Protein AF-0000000086683595 (afdb_homodimer)

pLDDT: mean 88.04, std 12.3, range [34.56, 98.5]

Secondary structure (DSSP, 8-state):
-----PPP----HHHHHHHHHHHHHHHHHHHHHHHHHHHS-EEEEEPP-SPPPPPPPBPPEEEEEESS--EEETTTEEEEEETTEEEEEE-TT-SS--S-SEEEEEES--EEEEEEEE-SSTT-EEEEEEETTSEEEEE-TTT--EEEEEEPPPPTT-----TTTTHHHHHS-SSEEEEE-TTT--EEEEEEETTEEEEE-TTT--EEEEEE--S-TTTT--EEE-SSEEEEEETTSSS-EEEEEETTT--EEEEE--TT---S-HHHH--EEEEES-SBTTBS--EEEEESSS-BPPHHHHHTT---B--EEEEE-TTS-EEE-TT--SSEEEEETTEEEEE--TTT--EEEEETTT--EEEEESS-SEEEEE-SS-EEEE-TT-EEEEE-TTT--EEEEEE--SSTT---EEEEEEEETTEEEEEEE-S--TTS-HHHHB-SS--EEEEE-/-----PPP----HHHHHHHHHHHHHHHHHHHHHHHHHHHS-EEEEE---SPPPPPP-BPPEEEEEESS--EEETTTEEEEEETTEEEEEE-TT-SS--S-SEEEEEES--EEEEEEEE-SSS--EEEEEEETTSEEEEE-TTT--EEEEEEPPPPTT-----TTTTHHHHHS-SSEEEEE-TTT--EEEEEEETTEEEEE-TTT--EEEEEE--S-TTTT--EEE-SSEEEEEETTSSS-EEEEEETTT--EEEEE--TT---S-HHHH--EEEEES-SBTTBS--EEEEESSS-BPPHHHHHTT---B--EEEEE-TTS-EEE-TT--SSEEEEETTEEEEE--TTT--EEEEETTT--EEEEESS-SEEEEE-SS-EEEE-TT-EEEEE-TTT--EEEEEE--SSTT---EEEEEEEETTEEEEEEE-S--TTS-HHHHB-SS--EEEEE-

Sequence (906 aa):
MSPVLTRPATWPRWARFSVIALAVVCVLGATAVVGYRVLRPAESAVEARGPYPDRPAAEPVRYGELTSAPLIVDGRLRVFADARRVWADTSLTSRTEATPFWSIRRWPAEVAGVVAVEGSYEGVALVIVKFSDGVVLAVIPKTGRIAWQDQARASEGETFDGRRTGGATVWRPVGIFTARSNTDGGAVLVVAGGDEVIAYNPWTGKRRWEFTFPEHPGCHDTDWTSETTYIVKDSCAAPATLQIFDVASGTLMNTWIPPGASAGPADAANWYVEPMSCARGHSECGLLKATGGKSVITPKQDYAGVKGTSGGVWRVNSDGAVTPEKWVSGNRTYLQAGLLIENAGDTSGVIWAYDRASGHPEWHSKAGFRLVAVGTIGVYAIDDNLNLVVLHPASGVELSRTDLKKVPDERWVPGLVHVAGRFVAVERLTGGPPEEPDDRYFLGSTPVVLAGVMSPVLTRPATWPRWARFSVIALAVVCVLGATAVVGYRVLRPAESAVEARGPYPDRPAAEPVRYGELTSAPLIVDGRLRVFADARRVWADTSLTSRTEATPFWSIRRWPAEVAGVVAVEGSYEGVALVIVKFSDGVVLAVIPKTGRIAWQDQARASEGETFDGRRTGGATVWRPVGIFTARSNTDGGAVLVVAGGDEVIAYNPWTGKRRWEFTFPEHPGCHDTDWTSETTYIVKDSCAAPATLQIFDVASGTLMNTWIPPGASAGPADAANWYVEPMSCARGHSECGLLKATGGKSVITPKQDYAGVKGTSGGVWRVNSDGAVTPEKWVSGNRTYLQAGLLIENAGDTSGVIWAYDRASGHPEWHSKAGFRLVAVGTIGVYAIDDNLNLVVLHPASGVELSRTDLKKVPDERWVPGLVHVAGRFVAVERLTGGPPEEPDDRYFLGSTPVVLAGV

Solvent-accessible surface area (backbone atoms only — not comparable to full-atom values): 46701 Å² total; per-residue (Å²): 137,80,84,79,83,78,75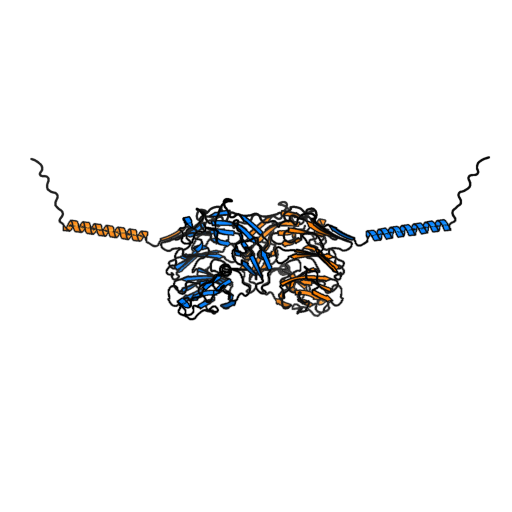,80,80,76,74,57,67,69,59,54,52,50,52,50,51,50,49,50,51,49,50,51,47,50,49,48,51,48,48,44,65,68,61,43,75,44,75,49,72,43,57,39,86,63,78,68,66,70,62,75,61,48,83,60,37,69,45,33,41,19,53,47,34,62,34,68,41,87,64,24,30,32,34,36,41,45,52,42,36,40,34,26,23,64,55,74,68,48,44,52,79,56,71,65,41,19,36,40,34,37,37,84,43,19,37,27,18,37,51,73,48,77,50,47,41,87,92,38,48,36,38,35,38,33,31,26,68,15,42,34,37,31,26,33,70,67,39,46,45,74,75,37,71,49,79,48,53,40,28,89,84,50,43,50,65,19,69,87,31,8,39,43,20,46,52,41,23,58,52,52,33,46,34,30,20,84,85,73,63,43,65,30,30,38,41,45,23,57,50,29,39,38,26,24,35,67,90,73,59,46,72,62,34,73,51,76,50,82,88,48,92,80,26,65,71,52,63,40,17,24,54,34,31,37,38,35,31,34,46,64,35,65,35,29,35,35,41,28,23,35,52,60,69,58,46,78,55,36,77,46,68,55,74,74,51,36,64,43,59,33,85,66,7,32,50,34,72,45,80,29,40,38,76,48,42,44,11,29,20,57,31,31,35,34,30,25,44,71,56,67,33,48,67,60,37,46,72,72,61,47,88,54,51,66,44,50,44,30,28,70,44,89,76,38,50,76,44,76,46,85,71,70,80,44,74,46,52,32,78,54,83,64,26,37,37,26,19,64,38,75,80,73,15,39,35,38,31,23,34,62,90,78,50,41,72,44,22,40,29,71,77,26,32,35,77,71,49,74,55,76,63,25,31,35,14,39,26,95,83,44,26,43,27,31,19,34,71,84,60,39,47,67,46,30,55,24,71,67,55,90,49,95,84,65,81,66,34,82,58,64,69,44,78,52,94,51,35,40,37,36,32,34,19,55,70,53,61,87,84,45,57,62,84,59,25,34,35,78,81,45,26,19,37,36,32,48,109,138,80,85,79,82,78,77,80,80,76,73,57,69,69,59,55,50,51,52,51,51,50,51,52,53,50,50,53,48,51,50,48,52,48,49,44,66,69,61,44,72,44,75,49,73,44,57,37,84,62,80,66,65,70,63,75,61,46,81,60,38,69,46,34,41,20,54,47,35,63,35,69,40,84,65,24,31,34,34,37,41,45,51,40,35,39,35,28,22,66,53,76,67,47,42,52,79,55,72,65,42,18,34,40,35,38,37,84,43,21,37,26,20,39,50,73,47,75,50,45,43,94,52,59,41,34,38,36,38,33,32,26,69,14,40,34,36,31,26,33,68,67,40,45,44,73,75,38,70,50,80,49,51,40,30,89,83,49,42,50,68,20,68,85,31,8,38,42,19,46,52,42,25,57,51,52,33,46,33,28,20,83,84,72,61,44,67,29,31,38,42,45,23,59,50,30,39,39,25,24,36,66,89,73,59,46,74,60,32,74,48,76,52,81,90,47,91,79,26,64,72,51,61,39,18,22,54,34,30,37,37,35,32,36,47,64,36,65,35,28,34,36,41,27,24,35,53,60,67,58,46,79,55,36,76,45,68,58,75,73,52,36,62,42,60,34,85,65,8,30,48,35,73,43,81,29,39,36,76,49,44,44,11,28,21,57,30,31,36,34,32,25,43,68,55,67,34,47,66,60,38,46,72,71,60,46,88,54,53,68,45,49,44,31,28,71,43,88,77,38,49,75,42,75,46,84,73,71,80,44,77,46,52,31,78,54,83,65,26,38,38,25,23,64,36,79,80,73,16,38,37,40,31,24,34,62,89,78,49,41,74,50,21,49,28,71,75,26,36,38,76,69,50,75,55,76,65,25,30,35,13,39,27,95,85,43,27,44,27,32,20,33,69,86,62,40,47,66,46,31,56,25,72,67,57,92,48,94,84,65,80,68,34,83,58,63,70,45,76,51,94,53,33,39,37,36,33,33,19,54,71,54,60,87,84,46,58,62,86,59,25,33,35,77,82,44,26,18,38,38,33,49,110

Structure (mmCIF, N/CA/C/O backbone):
data_AF-0000000086683595-model_v1
#
loop_
_entity.id
_entity.type
_entity.pdbx_description
1 polymer 'Pyrrolo-quinoline quinone repeat domain-containing protein'
#
loop_
_atom_site.group_PDB
_atom_site.id
_atom_site.type_symbol
_atom_site.label_atom_id
_atom_site.label_alt_id
_atom_site.label_comp_id
_atom_site.label_asym_id
_atom_site.label_entity_id
_atom_site.label_seq_id
_atom_site.pdbx_PDB_ins_code
_atom_site.Cartn_x
_atom_site.Cartn_y
_atom_site.Cartn_z
_atom_site.occupancy
_atom_site.B_iso_or_equiv
_atom_site.auth_seq_id
_atom_site.auth_comp_id
_atom_site.auth_asym_id
_atom_site.auth_atom_id
_atom_site.pdbx_PDB_model_num
ATOM 1 N N . MET A 1 1 ? 50.969 -99 -23.031 1 34.56 1 MET A N 1
ATOM 2 C CA . MET A 1 1 ? 49.531 -99.062 -22.812 1 34.56 1 MET A CA 1
ATOM 3 C C . MET A 1 1 ? 48.969 -97.625 -22.656 1 34.56 1 MET A C 1
ATOM 5 O O . MET A 1 1 ? 49.281 -96.938 -21.688 1 34.56 1 MET A O 1
ATOM 9 N N . SER A 1 2 ? 48.781 -96.875 -23.797 1 44.28 2 SER A N 1
ATOM 10 C CA . SER A 1 2 ? 48.438 -95.5 -23.953 1 44.28 2 SER A CA 1
ATOM 11 C C . SER A 1 2 ? 47 -95.188 -23.484 1 44.28 2 SER A C 1
ATOM 13 O O . SER A 1 2 ? 46.094 -96 -23.766 1 44.28 2 SER A O 1
ATOM 15 N N . PRO A 1 3 ? 46.781 -94.375 -22.406 1 49.31 3 PRO A N 1
ATOM 16 C CA . PRO A 1 3 ? 45.469 -94.062 -21.812 1 49.31 3 PRO A CA 1
ATOM 17 C C . PRO A 1 3 ? 44.5 -93.5 -22.828 1 49.31 3 PRO A C 1
ATOM 19 O O . PRO A 1 3 ? 44.875 -92.625 -23.609 1 49.31 3 PRO A O 1
ATOM 22 N N . VAL A 1 4 ? 43.5 -94.25 -23.312 1 46.81 4 VAL A N 1
ATOM 23 C CA . VAL A 1 4 ? 42.438 -93.875 -24.219 1 46.81 4 VAL A CA 1
ATOM 24 C C . VAL A 1 4 ? 41.625 -92.75 -23.578 1 46.81 4 VAL A C 1
ATOM 26 O O . VAL A 1 4 ? 41.094 -92.938 -22.469 1 46.81 4 VAL A O 1
ATOM 29 N N . LEU A 1 5 ? 41.844 -91.438 -23.922 1 46.47 5 LEU A N 1
ATOM 30 C CA . LEU A 1 5 ? 41.062 -90.25 -23.562 1 46.47 5 LEU A CA 1
ATOM 31 C C . LEU A 1 5 ? 39.594 -90.438 -23.938 1 46.47 5 LEU A C 1
ATOM 33 O O . LEU A 1 5 ? 39.281 -90.625 -25.125 1 46.47 5 LEU A O 1
ATOM 37 N N . THR A 1 6 ? 38.688 -90.875 -23.031 1 48 6 THR A N 1
ATOM 38 C CA . THR A 1 6 ? 37.25 -91.062 -23.188 1 48 6 THR A CA 1
ATOM 39 C C . THR A 1 6 ? 36.594 -89.75 -23.578 1 48 6 THR A C 1
ATOM 41 O O . THR A 1 6 ? 36.906 -88.688 -23 1 48 6 THR A O 1
ATOM 44 N N . ARG A 1 7 ? 35.938 -89.625 -24.797 1 54.72 7 ARG A N 1
ATOM 45 C CA . ARG A 1 7 ? 35.219 -88.5 -25.422 1 54.72 7 ARG A CA 1
ATOM 46 C C . ARG A 1 7 ? 34.125 -88 -24.484 1 54.72 7 ARG A C 1
ATOM 48 O O . ARG A 1 7 ? 33.438 -88.75 -23.844 1 54.72 7 ARG A O 1
ATOM 55 N N . PRO A 1 8 ? 34.25 -86.688 -24.109 1 56 8 PRO A N 1
ATOM 56 C CA . PRO A 1 8 ? 33.219 -86.062 -23.219 1 56 8 PRO A CA 1
ATOM 57 C C . PRO A 1 8 ? 31.797 -86.312 -23.719 1 56 8 PRO A C 1
ATOM 59 O O . PRO A 1 8 ? 31.578 -86.438 -24.922 1 56 8 PRO A O 1
ATOM 62 N N . ALA A 1 9 ? 30.875 -86.938 -22.906 1 58.44 9 ALA A N 1
ATOM 63 C CA . ALA A 1 9 ? 29.453 -87.25 -23.094 1 58.44 9 ALA A CA 1
ATOM 64 C C . ALA A 1 9 ? 28.734 -86.062 -23.719 1 58.44 9 ALA A C 1
ATOM 66 O O . ALA A 1 9 ? 28.828 -84.938 -23.219 1 58.44 9 ALA A O 1
ATOM 67 N N . THR A 1 10 ? 28.453 -85.938 -25.047 1 62.34 10 THR A N 1
ATOM 68 C CA . THR A 1 10 ? 27.625 -84.938 -25.75 1 62.34 10 THR A CA 1
ATOM 69 C C . THR A 1 10 ? 26.266 -84.812 -25.062 1 62.34 10 THR A C 1
ATOM 71 O O . THR A 1 10 ? 25.547 -85.75 -24.859 1 62.34 10 THR A O 1
ATOM 74 N N . TRP A 1 11 ? 26.172 -83.875 -24.172 1 70 11 TRP A N 1
ATOM 75 C CA . TRP A 1 11 ? 24.891 -83.562 -23.547 1 70 11 TRP A CA 1
ATOM 76 C C . TRP A 1 11 ? 23.766 -83.625 -24.578 1 70 11 TRP A C 1
ATOM 78 O O . TRP A 1 11 ? 23.953 -83.188 -25.734 1 70 11 TRP A O 1
ATOM 88 N N . PRO A 1 12 ? 22.656 -84.5 -24.375 1 78.12 12 PRO A N 1
ATOM 89 C CA . PRO A 1 12 ? 21.547 -84.562 -25.328 1 78.12 12 PRO A CA 1
ATOM 90 C C . PRO A 1 12 ? 20.969 -83.188 -25.641 1 78.12 12 PRO A C 1
ATOM 92 O O . PRO A 1 12 ? 21.078 -82.25 -24.844 1 78.12 12 PRO A O 1
ATOM 95 N N . ARG A 1 13 ? 20.547 -82.875 -26.828 1 83 13 ARG A N 1
ATOM 96 C CA . ARG A 1 13 ? 20.031 -81.688 -27.406 1 83 13 ARG A CA 1
ATOM 97 C C . ARG A 1 13 ? 18.938 -81.062 -26.516 1 83 13 ARG A C 1
ATOM 99 O O . ARG A 1 13 ? 18.859 -79.875 -26.344 1 83 13 ARG A O 1
ATOM 106 N N . TRP A 1 14 ? 18.125 -81.938 -25.906 1 83.25 14 TRP A N 1
ATOM 107 C CA . TRP A 1 14 ? 17.016 -81.438 -25.094 1 83.25 14 TRP A CA 1
ATOM 108 C C . TRP A 1 14 ? 17.531 -80.75 -23.844 1 83.25 14 TRP A C 1
ATOM 110 O O . TRP A 1 14 ? 16.922 -79.75 -23.359 1 83.25 14 TRP A O 1
ATOM 120 N N . ALA A 1 15 ? 18.719 -81.188 -23.219 1 83.38 15 ALA A N 1
ATOM 121 C CA . ALA A 1 15 ? 19.312 -80.562 -22.031 1 83.38 15 ALA A CA 1
ATOM 122 C C . ALA A 1 15 ? 19.891 -79.188 -22.359 1 83.38 15 ALA A C 1
ATOM 124 O O . ALA A 1 15 ? 19.75 -78.25 -21.578 1 83.38 15 ALA A O 1
ATOM 125 N N . ARG A 1 16 ? 20.422 -79.062 -23.562 1 85.12 16 ARG A N 1
ATOM 126 C CA . ARG A 1 16 ? 20.938 -77.75 -24 1 85.12 16 ARG A CA 1
ATOM 127 C C . ARG A 1 16 ? 19.812 -76.75 -24.203 1 85.12 16 ARG A C 1
ATOM 129 O O . ARG A 1 16 ? 19.938 -75.625 -23.797 1 85.12 16 ARG A O 1
ATOM 136 N N . PHE A 1 17 ? 18.719 -77.25 -24.781 1 87.19 17 PHE A N 1
ATOM 137 C CA . PHE A 1 17 ? 17.578 -76.312 -25 1 87.19 17 PHE A CA 1
ATOM 138 C C . PHE A 1 17 ? 16.953 -75.938 -23.656 1 87.19 17 PHE A C 1
ATOM 140 O O . PHE A 1 17 ? 16.547 -74.812 -23.484 1 87.19 17 PHE A O 1
ATOM 147 N N . SER A 1 18 ? 16.969 -76.875 -22.641 1 87.38 18 SER A N 1
ATOM 148 C CA . SER A 1 18 ? 16.406 -76.562 -21.328 1 87.38 18 SER A CA 1
ATOM 149 C C . SER A 1 18 ? 17.281 -75.562 -20.562 1 87.38 18 SER A C 1
ATOM 151 O O . SER A 1 18 ? 16.75 -74.688 -19.891 1 87.38 18 SER A O 1
ATOM 153 N N . VAL A 1 19 ? 18.578 -75.688 -20.75 1 85.5 19 VAL A N 1
ATOM 154 C CA . VAL A 1 19 ? 19.484 -74.75 -20.078 1 85.5 19 VAL A CA 1
ATOM 155 C C . VAL A 1 19 ? 19.391 -73.375 -20.703 1 85.5 19 VAL A C 1
ATOM 157 O O . VAL A 1 19 ? 19.375 -72.375 -20 1 85.5 19 VAL A O 1
ATOM 160 N N . ILE A 1 20 ? 19.203 -73.312 -22.047 1 86.19 20 ILE A N 1
ATOM 161 C CA . ILE A 1 20 ? 19.062 -72.062 -22.734 1 86.19 20 ILE A CA 1
ATOM 162 C C . ILE A 1 20 ? 17.719 -71.375 -22.375 1 86.19 20 ILE A C 1
ATOM 164 O O . ILE A 1 20 ? 17.656 -70.188 -22.109 1 86.19 20 ILE A O 1
ATOM 168 N N . ALA A 1 21 ? 16.703 -72.25 -22.328 1 88.12 21 ALA A N 1
ATOM 169 C CA . ALA A 1 21 ? 15.383 -71.75 -21.969 1 88.12 21 ALA A CA 1
ATOM 170 C C . ALA A 1 21 ? 15.383 -71.188 -20.531 1 88.12 21 ALA A C 1
ATOM 172 O O . ALA A 1 21 ? 14.82 -70.125 -20.281 1 88.12 21 ALA A O 1
ATOM 173 N N . LEU A 1 22 ? 16.078 -71.875 -19.609 1 86.31 22 LEU A N 1
ATOM 174 C CA . LEU A 1 22 ? 16.172 -71.438 -18.234 1 86.31 22 LEU A CA 1
ATOM 175 C C . LEU A 1 22 ? 17 -70.188 -18.125 1 86.31 22 LEU A C 1
ATOM 177 O O . LEU A 1 22 ? 16.641 -69.25 -17.359 1 86.31 22 LEU A O 1
ATOM 181 N N . ALA A 1 23 ? 18.031 -70.062 -18.969 1 86.56 23 ALA A N 1
ATOM 182 C CA . ALA A 1 23 ? 18.859 -68.875 -18.984 1 86.56 23 ALA A CA 1
ATOM 183 C C . ALA A 1 23 ? 18.062 -67.688 -19.516 1 86.56 23 ALA A C 1
ATOM 185 O O . ALA A 1 23 ? 18.156 -66.562 -18.969 1 86.56 23 ALA A O 1
ATOM 186 N N . VAL A 1 24 ? 17.219 -67.875 -20.531 1 87.75 24 VAL A N 1
ATOM 187 C CA . VAL A 1 24 ? 16.406 -66.812 -21.109 1 87.75 24 VAL A CA 1
ATOM 188 C C . VAL A 1 24 ? 15.352 -66.375 -20.094 1 87.75 24 VAL A C 1
ATOM 190 O O . VAL A 1 24 ? 15.125 -65.188 -19.922 1 87.75 24 VAL A O 1
ATOM 193 N N . VAL A 1 25 ? 14.742 -67.25 -19.344 1 87.5 25 VAL A N 1
ATOM 194 C CA . VAL A 1 25 ? 13.742 -66.938 -18.328 1 87.5 25 VAL A CA 1
ATOM 195 C C . VAL A 1 25 ? 14.398 -66.188 -17.188 1 87.5 25 VAL A C 1
ATOM 197 O O . VAL A 1 25 ? 13.82 -65.188 -16.672 1 87.5 25 VAL A O 1
ATOM 200 N N . CYS A 1 26 ? 15.633 -66.562 -16.781 1 85.81 26 CYS A N 1
ATOM 201 C CA . CYS A 1 26 ? 16.359 -65.875 -15.719 1 85.81 26 CYS A CA 1
ATOM 202 C C . CYS A 1 26 ? 16.719 -64.5 -16.141 1 85.81 26 CYS A C 1
ATOM 204 O O . CYS A 1 26 ? 16.609 -63.531 -15.359 1 85.81 26 CYS A O 1
ATOM 206 N N . VAL A 1 27 ? 17.172 -64.375 -17.406 1 86.5 27 VAL A N 1
ATOM 207 C CA . VAL A 1 27 ? 17.531 -63.062 -17.906 1 86.5 27 VAL A CA 1
ATOM 208 C C . VAL A 1 27 ? 16.281 -62.188 -18.016 1 86.5 27 VAL A C 1
ATOM 210 O O . VAL A 1 27 ? 16.297 -61 -17.641 1 86.5 27 VAL A O 1
ATOM 213 N N . LEU A 1 28 ? 15.172 -62.719 -18.531 1 86.75 28 LEU A N 1
ATOM 214 C CA . LEU A 1 28 ? 13.914 -61.969 -18.594 1 86.75 28 LEU A CA 1
ATOM 215 C C . LEU A 1 28 ? 13.398 -61.625 -17.203 1 86.75 28 LEU A C 1
ATOM 217 O O . LEU A 1 28 ? 12.898 -60.531 -16.984 1 86.75 28 LEU A O 1
ATOM 221 N N . GLY A 1 29 ? 13.539 -62.594 -16.266 1 84.5 29 GLY A N 1
ATOM 222 C CA . GLY A 1 29 ? 13.188 -62.344 -14.875 1 84.5 29 GLY A CA 1
ATOM 223 C C . GLY A 1 29 ? 14.023 -61.25 -14.242 1 84.5 29 GLY A C 1
ATOM 224 O O . GLY A 1 29 ? 13.492 -60.344 -13.562 1 84.5 29 GLY A O 1
ATOM 225 N N . ALA A 1 30 ? 15.344 -61.344 -14.453 1 82.81 30 ALA A N 1
ATOM 226 C CA . ALA A 1 30 ? 16.25 -60.344 -13.93 1 82.81 30 ALA A CA 1
ATOM 227 C C . ALA A 1 30 ? 15.961 -58.969 -14.555 1 82.81 30 ALA A C 1
ATOM 229 O O . ALA A 1 30 ? 15.977 -57.969 -13.859 1 82.81 30 ALA A O 1
ATOM 230 N N . THR A 1 31 ? 15.672 -58.906 -15.844 1 83.12 31 THR A N 1
ATOM 231 C CA . THR A 1 31 ? 15.305 -57.656 -16.5 1 83.12 31 THR A CA 1
ATOM 232 C C . THR A 1 31 ? 13.984 -57.125 -15.953 1 83.12 31 THR A C 1
ATOM 234 O O . THR A 1 31 ? 13.82 -55.906 -15.781 1 83.12 31 THR A O 1
ATOM 237 N N . ALA A 1 32 ? 13.062 -57.969 -15.656 1 82.94 32 ALA A N 1
ATOM 238 C CA . ALA A 1 32 ? 11.781 -57.562 -15.086 1 82.94 32 ALA A CA 1
ATOM 239 C C . ALA A 1 32 ? 11.961 -57 -13.68 1 82.94 32 ALA A C 1
ATOM 241 O O . ALA A 1 32 ? 11.32 -56 -13.312 1 82.94 32 ALA A O 1
ATOM 242 N N . VAL A 1 33 ? 12.758 -57.656 -12.883 1 79.06 33 VAL A N 1
ATOM 243 C CA . VAL A 1 33 ? 13.016 -57.188 -11.523 1 79.06 33 VAL A CA 1
ATOM 244 C C . VAL A 1 33 ? 13.734 -55.844 -11.562 1 79.06 33 VAL A C 1
ATOM 246 O O . VAL A 1 33 ? 13.398 -54.938 -10.812 1 79.06 33 VAL A O 1
ATOM 249 N N . VAL A 1 34 ? 14.734 -55.75 -12.43 1 72.25 34 VAL A N 1
ATOM 250 C CA . VAL A 1 34 ? 15.445 -54.5 -12.609 1 72.25 34 VAL A CA 1
ATOM 251 C C . VAL A 1 34 ? 14.484 -53.438 -13.117 1 72.25 34 VAL A C 1
ATOM 253 O O . VAL A 1 34 ? 14.477 -52.312 -12.625 1 72.25 34 VAL A O 1
ATOM 256 N N . GLY A 1 35 ? 13.703 -53.719 -14.109 1 72.19 35 GLY A N 1
ATOM 257 C CA . GLY A 1 35 ? 12.688 -52.781 -14.586 1 72.19 35 GLY A CA 1
ATOM 258 C C . GLY A 1 35 ? 11.727 -52.344 -13.5 1 72.19 35 GLY A C 1
ATOM 259 O O . GLY A 1 35 ? 11.414 -51.156 -13.391 1 72.19 35 GLY A O 1
ATOM 260 N N . TYR A 1 36 ? 11.336 -53.281 -12.727 1 74.81 36 TYR A N 1
ATOM 261 C CA . TYR A 1 36 ? 10.43 -52.969 -11.625 1 74.81 36 TYR A CA 1
ATOM 262 C C . TYR A 1 36 ? 11.102 -52.062 -10.602 1 74.81 36 TYR A C 1
ATOM 264 O O . TYR A 1 36 ? 10.492 -51.094 -10.125 1 74.81 36 TYR A O 1
ATOM 272 N N . ARG A 1 37 ? 12.25 -52.375 -10.234 1 69.62 37 ARG A N 1
ATOM 273 C CA . ARG A 1 37 ? 12.961 -51.594 -9.242 1 69.62 37 ARG A CA 1
ATOM 274 C C . ARG A 1 37 ? 13.234 -50.188 -9.766 1 69.62 37 ARG A C 1
ATOM 276 O O . ARG A 1 37 ? 13.195 -49.219 -9.008 1 69.62 37 ARG A O 1
ATOM 283 N N . VAL A 1 38 ? 13.562 -50.188 -10.984 1 65.88 38 VAL A N 1
ATOM 284 C CA . VAL A 1 38 ? 13.898 -48.906 -11.602 1 65.88 38 VAL A CA 1
ATOM 285 C C . VAL A 1 38 ? 12.625 -48.125 -11.859 1 65.88 38 VAL A C 1
ATOM 287 O O . VAL A 1 38 ? 12.609 -46.875 -11.719 1 65.88 38 VAL A O 1
ATOM 290 N N . LEU A 1 39 ? 11.617 -48.781 -12.102 1 72 39 LEU A N 1
ATOM 291 C CA . LEU A 1 39 ? 10.398 -48.094 -12.523 1 72 39 LEU A CA 1
ATOM 292 C C . LEU A 1 39 ? 9.422 -47.969 -11.359 1 72 39 LEU A C 1
ATOM 294 O O . LEU A 1 39 ? 8.383 -47.312 -11.5 1 72 39 LEU A O 1
ATOM 298 N N . ARG A 1 40 ? 9.805 -48.625 -10.25 1 74.25 40 ARG A N 1
ATOM 299 C CA . ARG A 1 40 ? 8.914 -48.5 -9.102 1 74.25 40 ARG A CA 1
ATOM 300 C C . ARG A 1 40 ? 8.82 -47.062 -8.633 1 74.25 40 ARG A C 1
ATOM 302 O O . ARG A 1 40 ? 9.836 -46.344 -8.562 1 74.25 40 ARG A O 1
ATOM 309 N N . PRO A 1 41 ? 7.48 -46.594 -8.477 1 78.81 41 PRO A N 1
ATOM 310 C CA . PRO A 1 41 ? 7.32 -45.25 -7.93 1 78.81 41 PRO A CA 1
ATOM 311 C C . PRO A 1 41 ? 8.078 -45.031 -6.621 1 78.81 41 PRO A C 1
ATOM 313 O O . PRO A 1 41 ? 8.141 -45.938 -5.793 1 78.81 41 PRO A O 1
ATOM 316 N N . ALA A 1 42 ? 9.039 -44.094 -6.633 1 83.12 42 ALA A N 1
ATOM 317 C CA . ALA A 1 42 ? 9.812 -43.75 -5.438 1 83.12 42 ALA A CA 1
ATOM 318 C C . ALA A 1 42 ? 9.477 -42.375 -4.93 1 83.12 42 ALA A C 1
ATOM 320 O O . ALA A 1 42 ? 9.148 -41.469 -5.715 1 83.12 42 ALA A O 1
ATOM 321 N N . GLU A 1 43 ? 9.227 -42.312 -3.652 1 88.12 43 GLU A N 1
ATOM 322 C CA . GLU A 1 43 ? 9.062 -41.031 -2.959 1 88.12 43 GLU A CA 1
ATOM 323 C C . GLU A 1 43 ? 10.102 -40.875 -1.86 1 88.12 43 GLU A C 1
ATOM 325 O O . GLU A 1 43 ? 10.383 -41.812 -1.112 1 88.12 43 GLU A O 1
ATOM 330 N N . SER A 1 44 ? 10.906 -39.844 -1.979 1 89.62 44 SER A N 1
ATOM 331 C CA . SER A 1 44 ? 11.875 -39.531 -0.928 1 89.62 44 SER A CA 1
ATOM 332 C C . SER A 1 44 ? 11.695 -38.125 -0.391 1 89.62 44 SER A C 1
ATOM 334 O O . SER A 1 44 ? 11.281 -37.219 -1.124 1 89.62 44 SER A O 1
ATOM 336 N N . ALA A 1 45 ? 11.828 -38.031 0.911 1 91.31 45 ALA A N 1
ATOM 337 C CA . ALA A 1 45 ? 11.75 -36.75 1.581 1 91.31 45 ALA A CA 1
ATOM 338 C C . ALA A 1 45 ? 12.914 -36.531 2.541 1 91.31 45 ALA A C 1
ATOM 340 O O . ALA A 1 45 ? 13.258 -37.438 3.307 1 91.31 45 ALA A O 1
ATOM 341 N N . VAL A 1 46 ? 13.633 -35.469 2.312 1 93.31 46 VAL A N 1
ATOM 342 C CA . VAL A 1 46 ? 14.656 -35.031 3.262 1 93.31 46 VAL A CA 1
ATOM 343 C C . VAL A 1 46 ? 14.148 -33.844 4.082 1 93.31 46 VAL A C 1
ATOM 345 O O . VAL A 1 46 ? 13.859 -32.781 3.531 1 93.31 46 VAL A O 1
ATOM 348 N N . GLU A 1 47 ? 14.078 -34.031 5.367 1 93.81 47 GLU A N 1
ATOM 349 C CA . GLU A 1 47 ? 13.562 -33 6.258 1 93.81 47 GLU A CA 1
ATOM 350 C C . GLU A 1 47 ? 14.664 -32.031 6.684 1 93.81 47 GLU A C 1
ATOM 352 O O . GLU A 1 47 ? 15.844 -32.375 6.621 1 93.81 47 GLU A O 1
ATOM 357 N N . ALA A 1 48 ? 14.18 -30.938 7.121 1 93.81 48 ALA A N 1
ATOM 358 C CA . ALA A 1 48 ? 15.117 -29.906 7.57 1 93.81 48 ALA A CA 1
ATOM 359 C C . ALA A 1 48 ? 15.828 -30.344 8.852 1 93.81 48 ALA A C 1
ATOM 361 O O . ALA A 1 48 ? 15.211 -30.938 9.742 1 93.81 48 ALA A O 1
ATOM 362 N N . ARG A 1 49 ? 17.156 -30.016 8.961 1 90.69 49 ARG A N 1
ATOM 363 C CA . ARG A 1 49 ? 17.906 -30.312 10.172 1 90.69 49 ARG A CA 1
ATOM 364 C C . ARG A 1 49 ? 18.234 -29.047 10.938 1 90.69 49 ARG A C 1
ATOM 366 O O . ARG A 1 49 ? 18.453 -29.078 12.148 1 90.69 49 ARG A O 1
ATOM 373 N N . GLY A 1 50 ? 18.25 -27.953 10.32 1 89.31 50 GLY A N 1
ATOM 374 C CA . GLY A 1 50 ? 18.578 -26.688 10.953 1 89.31 50 GLY A CA 1
ATOM 375 C C . GLY A 1 50 ? 17.359 -25.891 11.359 1 89.31 50 GLY A C 1
ATOM 376 O O . GLY A 1 50 ? 16.234 -26.281 11.062 1 89.31 50 GLY A O 1
ATOM 377 N N . PRO A 1 51 ? 17.625 -24.875 12.109 1 91.31 51 PRO A N 1
ATOM 378 C CA . PRO A 1 51 ? 16.516 -24.016 12.547 1 91.31 51 PRO A CA 1
ATOM 379 C C . PRO A 1 51 ? 15.836 -23.281 11.383 1 91.31 51 PRO A C 1
ATOM 381 O O . PRO A 1 51 ? 16.469 -23.062 10.336 1 91.31 51 PRO A O 1
ATOM 384 N N . TYR A 1 52 ? 14.539 -22.984 11.578 1 91.25 52 TYR A N 1
ATOM 385 C CA . TYR A 1 52 ? 13.828 -22.125 10.625 1 91.25 52 TYR A CA 1
ATOM 386 C C . TYR A 1 52 ? 14.445 -20.734 10.57 1 91.25 52 TYR A C 1
ATOM 388 O O . TYR A 1 52 ? 14.617 -20.078 11.602 1 91.25 52 TYR A O 1
ATOM 396 N N . PRO A 1 53 ? 14.844 -20.281 9.414 1 90.88 53 PRO A N 1
ATOM 397 C CA . PRO A 1 53 ? 15.555 -19 9.367 1 90.88 53 PRO A CA 1
ATOM 398 C C . PRO A 1 53 ? 14.672 -17.812 9.766 1 90.88 53 PRO A C 1
ATOM 400 O O . PRO A 1 53 ? 13.445 -17.875 9.602 1 90.88 53 PRO A O 1
ATOM 403 N N . ASP A 1 54 ? 15.305 -16.734 10.25 1 88.25 54 ASP A N 1
ATOM 404 C CA . ASP A 1 54 ? 14.586 -15.508 10.539 1 88.25 54 ASP A CA 1
ATOM 405 C C . ASP A 1 54 ? 14.273 -14.734 9.258 1 88.25 54 ASP A C 1
ATOM 407 O O . ASP A 1 54 ? 14.961 -14.906 8.242 1 88.25 54 ASP A O 1
ATOM 411 N N . ARG A 1 55 ? 13.242 -13.969 9.312 1 88.88 55 ARG A N 1
ATOM 412 C CA . ARG A 1 55 ? 12.969 -13.07 8.195 1 88.88 55 ARG A CA 1
ATOM 413 C C . ARG A 1 55 ? 14.031 -11.984 8.094 1 88.88 55 ARG A C 1
ATOM 415 O O . ARG A 1 55 ? 14.305 -11.289 9.078 1 88.88 55 ARG A O 1
ATOM 422 N N . PRO A 1 56 ? 14.641 -11.859 6.906 1 89.25 56 PRO A N 1
ATOM 423 C CA . PRO A 1 56 ? 15.578 -10.742 6.773 1 89.25 56 PRO A CA 1
ATOM 424 C C . PRO A 1 56 ? 14.875 -9.391 6.746 1 89.25 56 PRO A C 1
ATOM 426 O O . PRO A 1 56 ? 13.805 -9.25 6.156 1 89.25 56 PRO A O 1
ATOM 429 N N . ALA A 1 57 ? 15.461 -8.422 7.449 1 85.12 57 ALA A N 1
ATOM 430 C CA . ALA A 1 57 ? 14.938 -7.055 7.426 1 85.12 57 ALA A CA 1
ATOM 431 C C . ALA A 1 57 ? 15.789 -6.156 6.531 1 85.12 57 ALA A C 1
ATOM 433 O O . ALA A 1 57 ? 16.969 -6.441 6.293 1 85.12 57 ALA A O 1
ATOM 434 N N . ALA A 1 58 ? 15.094 -5.117 6.035 1 89.12 58 ALA A N 1
ATOM 435 C CA . ALA A 1 58 ? 15.836 -4.137 5.246 1 89.12 58 ALA A CA 1
ATOM 436 C C . ALA A 1 58 ? 16.812 -3.352 6.125 1 89.12 58 ALA A C 1
ATOM 438 O O . ALA A 1 58 ? 16.609 -3.232 7.336 1 89.12 58 ALA A O 1
ATOM 439 N N . GLU A 1 59 ? 17.828 -2.854 5.477 1 88.12 59 GLU A N 1
ATOM 440 C CA . GLU A 1 59 ? 18.797 -2.039 6.203 1 88.12 59 GLU A CA 1
ATOM 441 C C . GLU A 1 59 ? 18.141 -0.792 6.789 1 88.12 59 GLU A C 1
ATOM 443 O O . GLU A 1 59 ? 17.375 -0.107 6.102 1 88.12 59 GLU A O 1
ATOM 448 N N . PRO A 1 60 ? 18.453 -0.592 8.047 1 90.25 60 PRO A N 1
ATOM 449 C CA . PRO A 1 60 ? 17.891 0.607 8.672 1 90.25 60 PRO A CA 1
ATOM 450 C C . PRO A 1 60 ? 18.422 1.899 8.055 1 90.25 60 PRO A C 1
ATOM 452 O O . PRO A 1 60 ? 19.594 1.962 7.66 1 90.25 60 PRO A O 1
ATOM 455 N N . VAL A 1 61 ? 17.516 2.85 7.98 1 92.44 61 VAL A N 1
ATOM 456 C CA . VAL A 1 61 ? 17.922 4.156 7.469 1 92.44 61 VAL A CA 1
ATOM 457 C C . VAL A 1 61 ? 17.562 5.238 8.484 1 92.44 61 VAL A C 1
ATOM 459 O O . VAL A 1 61 ? 16.391 5.445 8.805 1 92.44 61 VAL A O 1
ATOM 462 N N . ARG A 1 62 ? 18.516 5.828 9.039 1 95.62 62 ARG A N 1
ATOM 463 C CA . ARG A 1 62 ? 18.391 7.016 9.875 1 95.62 62 ARG A CA 1
ATOM 464 C C . ARG A 1 62 ? 19.156 8.188 9.273 1 95.62 62 ARG A C 1
ATOM 466 O O . ARG A 1 62 ? 20.375 8.125 9.109 1 95.62 62 ARG A O 1
ATOM 473 N N . TYR A 1 63 ? 18.531 9.234 8.891 1 93.94 63 TYR A N 1
ATOM 474 C CA . TYR A 1 63 ? 19.203 10.344 8.211 1 93.94 63 TYR A CA 1
ATOM 475 C C . TYR A 1 63 ? 19.859 11.289 9.211 1 93.94 63 TYR A C 1
ATOM 477 O O . TYR A 1 63 ? 21.031 11.641 9.062 1 93.94 63 TYR A O 1
ATOM 485 N N . GLY A 1 64 ? 19 11.836 10.141 1 93.75 64 GLY A N 1
ATOM 486 C CA . GLY A 1 64 ? 19.594 12.742 11.109 1 93.75 64 GLY A CA 1
ATOM 487 C C . GLY A 1 64 ? 18.578 13.406 12.016 1 93.75 64 GLY A C 1
ATOM 488 O O . GLY A 1 64 ? 17.469 12.891 12.188 1 93.75 64 GLY A O 1
ATOM 489 N N . GLU A 1 65 ? 19.109 14.484 12.68 1 96.31 65 GLU A N 1
ATOM 490 C CA . GLU A 1 65 ? 18.297 15.227 13.633 1 96.31 65 GLU A CA 1
ATOM 491 C C . GLU A 1 65 ? 18.078 16.672 13.172 1 96.31 65 GLU A C 1
ATOM 493 O O . GLU A 1 65 ? 19 17.297 12.656 1 96.31 65 GLU A O 1
ATOM 498 N N . LEU A 1 66 ? 16.938 17.109 13.359 1 97.62 66 LEU A N 1
ATOM 499 C CA . LEU A 1 66 ? 16.562 18.453 12.93 1 97.62 66 LEU A CA 1
ATOM 500 C C . LEU A 1 66 ? 16.078 19.281 14.109 1 97.62 66 LEU A C 1
ATOM 502 O O . LEU A 1 66 ? 15.57 18.75 15.094 1 97.62 66 LEU A O 1
ATOM 506 N N . THR A 1 67 ? 16.234 20.594 13.969 1 97.5 67 THR A N 1
ATOM 507 C CA . THR A 1 67 ? 15.766 21.531 14.984 1 97.5 67 THR A CA 1
ATOM 508 C C . THR A 1 67 ? 14.258 21.75 14.852 1 97.5 67 THR A C 1
ATOM 510 O O . THR A 1 67 ? 13.57 21.969 15.852 1 97.5 67 THR A O 1
ATOM 513 N N . SER A 1 68 ? 13.828 21.734 13.641 1 98 68 SER A N 1
ATOM 514 C CA . SER A 1 68 ? 12.43 22.016 13.344 1 98 68 SER A CA 1
ATOM 515 C C . SER A 1 68 ? 11.75 20.828 12.672 1 98 68 SER A C 1
ATOM 517 O O . SER A 1 68 ? 12.414 19.984 12.086 1 98 68 SER A O 1
ATOM 519 N N . ALA A 1 69 ? 10.43 20.734 12.828 1 98.19 69 ALA A N 1
ATOM 520 C CA . ALA A 1 69 ? 9.633 19.688 12.219 1 98.19 69 ALA A CA 1
ATOM 521 C C . ALA A 1 69 ? 9.438 19.938 10.727 1 98.19 69 ALA A C 1
ATOM 523 O O . ALA A 1 69 ? 8.883 20.953 10.328 1 98.19 69 ALA A O 1
ATOM 524 N N . PRO A 1 70 ? 9.844 19.047 9.906 1 98.25 70 PRO A N 1
ATOM 525 C CA . PRO A 1 70 ? 9.75 19.266 8.461 1 98.25 70 PRO A CA 1
ATOM 526 C C . PRO A 1 70 ? 8.43 18.781 7.875 1 98.25 70 PRO A C 1
ATOM 528 O O . PRO A 1 70 ? 8.008 17.656 8.133 1 98.25 70 PRO A O 1
ATOM 531 N N . LEU A 1 71 ? 7.738 19.641 7.184 1 97.69 71 LEU A N 1
ATOM 532 C CA . LEU A 1 71 ? 6.734 19.188 6.227 1 97.69 71 LEU A CA 1
ATOM 533 C C . LEU A 1 71 ? 7.379 18.812 4.898 1 97.69 71 LEU A C 1
ATOM 535 O O . LEU A 1 71 ? 7.898 19.672 4.184 1 97.69 71 LEU A O 1
ATOM 539 N N . ILE A 1 72 ? 7.363 17.562 4.602 1 95.62 72 ILE A N 1
ATOM 540 C CA . ILE A 1 72 ? 8 17.109 3.375 1 95.62 72 ILE A CA 1
ATOM 541 C C . ILE A 1 72 ? 7.082 17.359 2.184 1 95.62 72 ILE A C 1
ATOM 543 O O . ILE A 1 72 ? 5.941 16.891 2.16 1 95.62 72 ILE A O 1
ATOM 547 N N . VAL A 1 73 ? 7.645 18.109 1.233 1 94.94 73 VAL A N 1
ATOM 548 C CA . VAL A 1 73 ? 6.855 18.531 0.079 1 94.94 73 VAL A CA 1
ATOM 549 C C . VAL A 1 73 ? 7.488 17.984 -1.202 1 94.94 73 VAL A C 1
ATOM 551 O O . VAL A 1 73 ? 8.695 18.125 -1.412 1 94.94 73 VAL A O 1
ATOM 554 N N . ASP A 1 74 ? 6.656 17.375 -2.049 1 91.62 74 ASP A N 1
ATOM 555 C CA . ASP A 1 74 ? 7.031 16.859 -3.359 1 91.62 74 ASP A CA 1
ATOM 556 C C . ASP A 1 74 ? 8.164 15.836 -3.242 1 91.62 74 ASP A C 1
ATOM 558 O O . ASP A 1 74 ? 8.883 15.586 -4.211 1 91.62 74 ASP A O 1
ATOM 562 N N . GLY A 1 75 ? 8.375 15.422 -2.051 1 90.44 75 GLY A N 1
ATOM 563 C CA . GLY A 1 75 ? 9.484 14.5 -1.818 1 90.44 75 GLY A CA 1
ATOM 564 C C . GLY A 1 75 ? 10.844 15.125 -2.074 1 90.44 75 GLY A C 1
ATOM 565 O O . GLY A 1 75 ? 11.82 14.414 -2.295 1 90.44 75 GLY A O 1
ATOM 566 N N . ARG A 1 76 ? 10.938 16.453 -2.061 1 92.81 76 ARG A N 1
ATOM 567 C CA . ARG A 1 76 ? 12.172 17.141 -2.43 1 92.81 76 ARG A CA 1
ATOM 568 C C . ARG A 1 76 ? 12.586 18.141 -1.354 1 92.81 76 ARG A C 1
ATOM 570 O O . ARG A 1 76 ? 13.773 18.359 -1.136 1 92.81 76 ARG A O 1
ATOM 577 N N . LEU A 1 77 ? 11.562 18.703 -0.744 1 95.38 77 LEU A N 1
ATOM 578 C CA . LEU A 1 77 ? 11.852 19.812 0.16 1 95.38 77 LEU A CA 1
ATOM 579 C C . LEU A 1 77 ? 11.383 19.484 1.576 1 95.38 77 LEU A C 1
ATOM 581 O O . LEU A 1 77 ? 10.445 18.703 1.764 1 95.38 77 LEU A O 1
ATOM 585 N N . ARG A 1 78 ? 12.062 20.156 2.549 1 97.38 78 ARG A N 1
ATOM 586 C CA . ARG A 1 78 ? 11.578 20.266 3.922 1 97.38 78 ARG A CA 1
ATOM 587 C C . ARG A 1 78 ? 11.094 21.688 4.211 1 97.38 78 ARG A C 1
ATOM 589 O O . ARG A 1 78 ? 11.875 22.641 4.148 1 97.38 78 ARG A O 1
ATOM 596 N N . VAL A 1 79 ? 9.836 21.75 4.457 1 98.19 79 VAL A N 1
ATOM 597 C CA . VAL A 1 79 ? 9.258 23.047 4.762 1 98.19 79 VAL A CA 1
ATOM 598 C C . VAL A 1 79 ? 9.031 23.172 6.27 1 98.19 79 VAL A C 1
ATOM 600 O O . VAL A 1 79 ? 8.492 22.266 6.902 1 98.19 79 VAL A O 1
ATOM 603 N N . PHE A 1 80 ? 9.43 24.312 6.82 1 98.5 80 PHE A N 1
ATOM 604 C CA . PHE A 1 80 ? 9.359 24.578 8.258 1 98.5 80 PHE A CA 1
ATOM 605 C C . PHE A 1 80 ? 8.547 25.844 8.531 1 98.5 80 PHE A C 1
ATOM 607 O O . PHE A 1 80 ? 8.312 26.641 7.629 1 98.5 80 PHE A O 1
ATOM 614 N N . ALA A 1 81 ? 8.156 25.938 9.758 1 98.5 81 ALA A N 1
ATOM 615 C CA . ALA A 1 81 ? 7.453 27.141 10.172 1 98.5 81 ALA A CA 1
ATOM 616 C C . ALA A 1 81 ? 7.852 27.547 11.586 1 98.5 81 ALA A C 1
ATOM 618 O O . ALA A 1 81 ? 8.039 26.703 12.461 1 98.5 81 ALA A O 1
ATOM 619 N N . ASP A 1 82 ? 8.07 28.766 11.812 1 97.44 82 ASP A N 1
ATOM 620 C CA . ASP A 1 82 ? 8.055 29.391 13.133 1 97.44 82 ASP A CA 1
ATOM 621 C C . ASP A 1 82 ? 7.004 30.5 13.211 1 97.44 82 ASP A C 1
ATOM 623 O O . ASP A 1 82 ? 6.117 30.578 12.352 1 97.44 82 ASP A O 1
ATOM 627 N N . ALA A 1 83 ? 7.008 31.25 14.242 1 96.81 83 ALA A N 1
ATOM 628 C CA . ALA A 1 83 ? 5.902 32.156 14.508 1 96.81 83 ALA A CA 1
ATOM 629 C C . ALA A 1 83 ? 5.727 33.156 13.367 1 96.81 83 ALA A C 1
ATOM 631 O O . ALA A 1 83 ? 4.602 33.531 13.023 1 96.81 83 ALA A O 1
ATOM 632 N N . ARG A 1 84 ? 6.785 33.562 12.656 1 95.69 84 ARG A N 1
ATOM 633 C CA . ARG A 1 84 ? 6.652 34.688 11.719 1 95.69 84 ARG A CA 1
ATOM 634 C C . ARG A 1 84 ? 7.211 34.312 10.352 1 95.69 84 ARG A C 1
ATOM 636 O O . ARG A 1 84 ? 7.375 35.156 9.484 1 95.69 84 ARG A O 1
ATOM 643 N N . ARG A 1 85 ? 7.484 33.031 10.234 1 96.25 85 ARG A N 1
ATOM 644 C CA . ARG A 1 85 ? 8.188 32.688 9.008 1 96.25 85 ARG A CA 1
ATOM 645 C C . ARG A 1 85 ? 7.871 31.25 8.594 1 96.25 85 ARG A C 1
ATOM 647 O O . ARG A 1 85 ? 7.664 30.391 9.445 1 96.25 85 ARG A O 1
ATOM 654 N N . VAL A 1 86 ? 7.781 31.047 7.25 1 98.31 86 VAL A N 1
ATOM 655 C CA . VAL A 1 86 ? 7.816 29.734 6.609 1 98.31 86 VAL A CA 1
ATOM 656 C C . VAL A 1 86 ? 9.008 29.656 5.656 1 98.31 86 VAL A C 1
ATOM 658 O O . VAL A 1 86 ? 9.25 30.594 4.883 1 98.31 86 VAL A O 1
ATOM 661 N N . TRP A 1 87 ? 9.75 28.594 5.766 1 98.19 87 TRP A N 1
ATOM 662 C CA . TRP A 1 87 ? 10.906 28.469 4.879 1 98.19 87 TRP A CA 1
ATOM 663 C C . TRP A 1 87 ? 11.125 27.016 4.48 1 98.19 87 TRP A C 1
ATOM 665 O O . TRP A 1 87 ? 10.555 26.094 5.082 1 98.19 87 TRP A O 1
ATOM 675 N N . ALA A 1 88 ? 11.883 26.875 3.408 1 97.81 88 ALA A N 1
ATOM 676 C CA . ALA A 1 88 ? 12.203 25.531 2.916 1 97.81 88 ALA A CA 1
ATOM 677 C C . ALA A 1 88 ? 13.711 25.344 2.791 1 97.81 88 ALA A C 1
ATOM 679 O O . ALA A 1 88 ? 14.445 26.297 2.518 1 97.81 88 ALA A O 1
ATOM 680 N N . ASP A 1 89 ? 14.141 24.156 3.1 1 95.5 89 ASP A N 1
ATOM 681 C CA . ASP A 1 89 ? 15.508 23.812 2.717 1 95.5 89 ASP A CA 1
ATOM 682 C C . ASP A 1 89 ? 15.539 22.609 1.777 1 95.5 89 ASP A C 1
ATOM 684 O O . ASP A 1 89 ? 14.492 22.016 1.493 1 95.5 89 ASP A O 1
ATOM 688 N N . THR A 1 90 ? 16.781 22.5 1.211 1 89 90 THR A N 1
ATOM 689 C CA . THR A 1 90 ? 16.969 21.438 0.232 1 89 90 THR A CA 1
ATOM 690 C C . THR A 1 90 ? 17.688 20.234 0.86 1 89 90 THR A C 1
ATOM 692 O O . THR A 1 90 ? 18.219 20.344 1.971 1 89 90 THR A O 1
ATOM 695 N N . SER A 1 91 ? 17.562 18.953 0.25 1 84.69 91 SER A N 1
ATOM 696 C CA . SER A 1 91 ? 18.234 17.719 0.618 1 84.69 91 SER A CA 1
ATOM 697 C C . SER A 1 91 ? 17.469 16.969 1.712 1 84.69 91 SER A C 1
ATOM 699 O O . SER A 1 91 ? 17.875 16.984 2.875 1 84.69 91 SER A O 1
ATOM 701 N N . LEU A 1 92 ? 16.516 16.375 1.392 1 91.69 92 LEU A N 1
ATOM 702 C CA . LEU A 1 92 ? 15.641 15.625 2.289 1 91.69 92 LEU A CA 1
ATOM 703 C C . LEU A 1 92 ? 16.438 14.656 3.146 1 91.69 92 LEU A C 1
ATOM 705 O O . LEU A 1 92 ? 16.062 14.359 4.281 1 91.69 92 LEU A O 1
ATOM 709 N N . THR A 1 93 ? 17.609 14.273 2.66 1 92.62 93 THR A N 1
ATOM 710 C CA . THR A 1 93 ? 18.359 13.242 3.377 1 92.62 93 THR A CA 1
ATOM 711 C C . THR A 1 93 ? 19.5 13.859 4.168 1 92.62 93 THR A C 1
ATOM 713 O O . THR A 1 93 ? 20.344 13.133 4.727 1 92.62 93 THR A O 1
ATOM 716 N N . SER A 1 94 ? 19.562 15.188 4.172 1 93.06 94 SER A N 1
ATOM 717 C CA . SER A 1 94 ? 20.609 15.836 4.953 1 93.06 94 SER A CA 1
ATOM 718 C C . SER A 1 94 ? 20.422 15.586 6.445 1 93.06 94 SER A C 1
ATOM 720 O O . SER A 1 94 ? 19.297 15.57 6.945 1 93.06 94 SER A O 1
ATOM 722 N N . ARG A 1 95 ? 21.531 15.602 7.199 1 92.75 95 ARG A N 1
ATOM 723 C CA . ARG A 1 95 ? 21.531 15.25 8.617 1 92.75 95 ARG A CA 1
ATOM 724 C C . ARG A 1 95 ? 21.016 16.406 9.461 1 92.75 95 ARG A C 1
ATOM 726 O O . ARG A 1 95 ? 20.531 16.203 10.578 1 92.75 95 ARG A O 1
ATOM 733 N N . THR A 1 96 ? 21.219 17.562 8.906 1 94 96 THR A N 1
ATOM 734 C CA . THR A 1 96 ? 20.828 18.75 9.633 1 94 96 THR A CA 1
ATOM 735 C C . THR A 1 96 ? 20.062 19.703 8.719 1 94 96 THR A C 1
ATOM 737 O O . THR A 1 96 ? 20 19.5 7.504 1 94 96 THR A O 1
ATOM 740 N N . GLU A 1 97 ? 19.438 20.625 9.352 1 93.88 97 GLU A N 1
ATOM 741 C CA . GLU A 1 97 ? 18.766 21.672 8.578 1 93.88 97 GLU A CA 1
ATOM 742 C C . GLU A 1 97 ? 19.781 22.531 7.828 1 93.88 97 GLU A C 1
ATOM 744 O O . GLU A 1 97 ? 20.859 22.812 8.344 1 93.88 97 GLU A O 1
ATOM 749 N N . ALA A 1 98 ? 19.391 22.891 6.672 1 91.56 98 ALA A N 1
ATOM 750 C CA . ALA A 1 98 ? 20.281 23.703 5.844 1 91.56 98 ALA A CA 1
ATOM 751 C C . ALA A 1 98 ? 19.75 25.141 5.723 1 91.56 98 ALA A C 1
ATOM 753 O O . ALA A 1 98 ? 18.703 25.469 6.285 1 91.56 98 ALA A O 1
ATOM 754 N N . THR A 1 99 ? 20.625 25.922 5.051 1 91.94 99 THR A N 1
ATOM 755 C CA . THR A 1 99 ? 20.219 27.281 4.762 1 91.94 99 THR A CA 1
ATOM 756 C C . THR A 1 99 ? 18.938 27.297 3.926 1 91.94 99 THR A C 1
ATOM 758 O O . THR A 1 99 ? 18.75 26.438 3.055 1 91.94 99 THR A O 1
ATOM 761 N N . PRO A 1 100 ? 18.109 28.234 4.211 1 95.31 100 PRO A N 1
ATOM 762 C CA . PRO A 1 100 ? 16.812 28.266 3.523 1 95.31 100 PRO A CA 1
ATOM 763 C C . PRO A 1 100 ? 16.969 28.375 2.006 1 95.31 100 PRO A C 1
ATOM 765 O O . PRO A 1 100 ? 17.766 29.172 1.513 1 95.31 100 PRO A O 1
ATOM 768 N N . PHE A 1 101 ? 16.297 27.531 1.347 1 97.19 101 PHE A N 1
ATOM 769 C CA . PHE A 1 101 ? 16.141 27.562 -0.102 1 97.19 101 PHE A CA 1
ATOM 770 C C . PHE A 1 101 ? 15.273 28.75 -0.517 1 97.19 101 PHE A C 1
ATOM 772 O O . PHE A 1 101 ? 15.617 29.5 -1.436 1 97.19 101 PHE A O 1
ATOM 779 N N . TRP A 1 102 ? 14.25 28.969 0.124 1 97.38 102 TRP A N 1
ATOM 780 C CA . TRP A 1 102 ? 13.383 30.156 0.088 1 97.38 102 TRP A CA 1
ATOM 781 C C . TRP A 1 102 ? 12.75 30.406 1.451 1 97.38 102 TRP A C 1
ATOM 783 O O . TRP A 1 102 ? 12.758 29.531 2.32 1 97.38 102 TRP A O 1
ATOM 793 N N . SER A 1 103 ? 12.258 31.594 1.682 1 97.69 103 SER A N 1
ATOM 794 C CA . SER A 1 103 ? 11.625 31.953 2.947 1 97.69 103 SER A CA 1
ATOM 795 C C . SER A 1 103 ? 10.609 33.062 2.76 1 97.69 103 SER A C 1
ATOM 797 O O . SER A 1 103 ? 10.781 33.938 1.894 1 97.69 103 SER A O 1
ATOM 799 N N . ILE A 1 104 ? 9.594 32.969 3.473 1 97.69 104 ILE A N 1
ATOM 800 C CA . ILE A 1 104 ? 8.555 34 3.523 1 97.69 104 ILE A CA 1
ATOM 801 C C . ILE A 1 104 ? 8.328 34.438 4.969 1 97.69 104 ILE A C 1
ATOM 803 O O . ILE A 1 104 ? 8.125 33.594 5.848 1 97.69 104 ILE A O 1
ATOM 807 N N . ARG A 1 105 ? 8.305 35.75 5.191 1 96.62 105 ARG A N 1
ATOM 808 C CA . ARG A 1 105 ? 8.117 36.281 6.527 1 96.62 105 ARG A CA 1
ATOM 809 C C . ARG A 1 105 ? 7.023 37.344 6.531 1 96.62 105 ARG A C 1
ATOM 811 O O . ARG A 1 105 ? 6.922 38.156 5.594 1 96.62 105 ARG A O 1
ATOM 818 N N . ARG A 1 106 ? 6.27 37.219 7.512 1 94.69 106 ARG A N 1
ATOM 819 C CA . ARG A 1 106 ? 5.273 38.281 7.742 1 94.69 106 ARG A CA 1
ATOM 820 C C . ARG A 1 106 ? 5.262 38.719 9.203 1 94.69 106 ARG A C 1
ATOM 822 O O . ARG A 1 106 ? 5.383 37.875 10.109 1 94.69 106 ARG A O 1
ATOM 829 N N . TRP A 1 107 ? 5.109 39.969 9.422 1 92.56 107 TRP A N 1
ATOM 830 C CA . TRP A 1 107 ? 4.992 40.594 10.742 1 92.56 107 TRP A CA 1
ATOM 831 C C . TRP A 1 107 ? 3.908 41.656 10.742 1 92.56 107 TRP A C 1
ATOM 833 O O . TRP A 1 107 ? 3.768 42.406 9.773 1 92.56 107 TRP A O 1
ATOM 843 N N . PRO A 1 108 ? 3.111 41.781 11.797 1 93.56 108 PRO A N 1
ATOM 844 C CA . PRO A 1 108 ? 3.113 41 13.047 1 93.56 108 PRO A CA 1
ATOM 845 C C . PRO A 1 108 ? 2.307 39.719 12.953 1 93.56 108 PRO A C 1
ATOM 847 O O . PRO A 1 108 ? 2.139 39.031 13.953 1 93.56 108 PRO A O 1
ATOM 850 N N . ALA A 1 109 ? 1.723 39.406 11.75 1 94.38 109 ALA A N 1
ATOM 851 C CA . ALA A 1 109 ? 0.921 38.188 11.586 1 94.38 109 ALA A CA 1
ATOM 852 C C . ALA A 1 109 ? 1.749 36.938 11.867 1 94.38 109 ALA A C 1
ATOM 854 O O . ALA A 1 109 ? 2.945 36.906 11.57 1 94.38 109 ALA A O 1
ATOM 855 N N . GLU A 1 110 ? 1.119 36 12.508 1 96.56 110 GLU A N 1
ATOM 856 C CA . GLU A 1 110 ? 1.775 34.719 12.828 1 96.56 110 GLU A CA 1
ATOM 857 C C . GLU A 1 110 ? 1.3 33.594 11.914 1 96.56 110 GLU A C 1
ATOM 859 O O . GLU A 1 110 ? 0.194 33.656 11.367 1 96.56 110 GLU A O 1
ATOM 864 N N . VAL A 1 111 ? 2.168 32.625 11.734 1 97.44 111 VAL A N 1
ATOM 865 C CA . VAL A 1 111 ? 1.791 31.438 10.938 1 97.44 111 VAL A CA 1
ATOM 866 C C . VAL A 1 111 ? 0.799 30.594 11.727 1 97.44 111 VAL A C 1
ATOM 868 O O . VAL A 1 111 ? 1.147 30.016 12.758 1 97.44 111 VAL A O 1
ATOM 871 N N . ALA A 1 112 ? -0.381 30.469 11.219 1 95.69 112 ALA A N 1
ATOM 872 C CA . ALA A 1 112 ? -1.424 29.719 11.906 1 95.69 112 ALA A CA 1
ATOM 873 C C . ALA A 1 112 ? -1.423 28.25 11.461 1 95.69 112 ALA A C 1
ATOM 875 O O . ALA A 1 112 ? -1.703 27.359 12.258 1 95.69 112 ALA A O 1
ATOM 876 N N . GLY A 1 113 ? -1.14 28.016 10.188 1 96.62 113 GLY A N 1
ATOM 877 C CA . GLY A 1 113 ? -1.108 26.672 9.664 1 96.62 113 GLY A CA 1
ATOM 878 C C . GLY A 1 113 ? -0.479 26.578 8.289 1 96.62 113 GLY A C 1
ATOM 879 O O . GLY A 1 113 ? -0.519 27.531 7.516 1 96.62 113 GLY A O 1
ATOM 880 N N . VAL A 1 114 ? 0.112 25.422 7.984 1 98.06 114 VAL A N 1
ATOM 881 C CA . VAL A 1 114 ? 0.715 25.141 6.684 1 98.06 114 VAL A CA 1
ATOM 882 C C . VAL A 1 114 ? 0.238 23.781 6.176 1 98.06 114 VAL A C 1
ATOM 884 O O . VAL A 1 114 ? 0.217 22.797 6.926 1 98.06 114 VAL A O 1
ATOM 887 N N . VAL A 1 115 ? -0.2 23.688 4.914 1 97.75 115 VAL A N 1
ATOM 888 C CA . VAL A 1 115 ? -0.5 22.406 4.281 1 97.75 115 VAL A CA 1
ATOM 889 C C . VAL A 1 115 ? 0.194 22.328 2.922 1 97.75 115 VAL A C 1
ATOM 891 O O . VAL A 1 115 ? 0.584 23.359 2.357 1 97.75 115 VAL A O 1
ATOM 894 N N . ALA A 1 116 ? 0.436 21.141 2.525 1 96 116 ALA A N 1
ATOM 895 C CA . ALA A 1 116 ? 0.968 20.891 1.187 1 96 116 ALA A CA 1
ATOM 896 C C . ALA A 1 116 ? -0.074 20.219 0.294 1 96 116 ALA A C 1
ATOM 898 O O . ALA A 1 116 ? -0.808 19.344 0.74 1 96 116 ALA A O 1
ATOM 899 N N . VAL A 1 117 ? -0.192 20.703 -0.883 1 94.06 117 VAL A N 1
ATOM 900 C CA . VAL A 1 117 ? -1.015 20.094 -1.916 1 94.06 117 VAL A CA 1
ATOM 901 C C . VAL A 1 117 ? -0.12 19.5 -3.004 1 94.06 117 VAL A C 1
ATOM 903 O O . VAL A 1 117 ? 0.68 20.219 -3.613 1 94.06 117 VAL A O 1
ATOM 906 N N . GLU A 1 118 ? -0.296 18.188 -3.154 1 88.12 118 GLU A N 1
ATOM 907 C CA . GLU A 1 118 ? 0.511 17.5 -4.156 1 88.12 118 GLU A CA 1
ATOM 908 C C . GLU A 1 118 ? -0.289 17.25 -5.434 1 88.12 118 GLU A C 1
ATOM 910 O O . GLU A 1 118 ? -1.469 16.906 -5.371 1 88.12 118 GLU A O 1
ATOM 915 N N . GLY A 1 119 ? 0.249 17.656 -6.527 1 75.94 119 GLY A N 1
ATOM 916 C CA . GLY A 1 119 ? -0.412 17.406 -7.801 1 75.94 119 GLY A CA 1
ATOM 917 C C . GLY A 1 119 ? -0.189 16.016 -8.328 1 75.94 119 GLY A C 1
ATOM 918 O O . GLY A 1 119 ? 0.526 15.211 -7.719 1 75.94 119 GLY A O 1
ATOM 919 N N . SER A 1 120 ? -1.025 15.734 -9.375 1 60.88 120 SER A N 1
ATOM 920 C CA . SER A 1 120 ? -1.037 14.422 -10.016 1 60.88 120 SER A CA 1
ATOM 921 C C . SER A 1 120 ? 0.264 14.164 -10.766 1 60.88 120 SER A C 1
ATOM 923 O O . SER A 1 120 ? 0.515 13.039 -11.211 1 60.88 120 SER A O 1
ATOM 925 N N . TYR A 1 121 ? 1.081 15.258 -10.914 1 60.53 121 TYR A N 1
ATOM 926 C CA . TYR A 1 121 ? 2.271 15.07 -11.742 1 60.53 121 TYR A CA 1
ATOM 927 C C . TYR A 1 121 ? 3.525 15.508 -10.992 1 60.53 121 TYR A C 1
ATOM 929 O O . TYR A 1 121 ? 3.457 16.344 -10.086 1 60.53 121 TYR A O 1
ATOM 937 N N . GLU A 1 122 ? 4.578 14.734 -11.266 1 58.31 122 GLU A N 1
ATOM 938 C CA . GLU A 1 122 ? 5.875 15.062 -10.688 1 58.31 122 GLU A CA 1
ATOM 939 C C . GLU A 1 122 ? 6.164 16.562 -10.805 1 58.31 122 GLU A C 1
ATOM 941 O O . GLU A 1 122 ? 5.934 17.156 -11.859 1 58.31 122 GLU A O 1
ATOM 946 N N . GLY A 1 123 ? 6.512 17.047 -9.711 1 60.72 123 GLY A N 1
ATOM 947 C CA . GLY A 1 123 ? 6.977 18.422 -9.688 1 60.72 123 GLY A CA 1
ATOM 948 C C . GLY A 1 123 ? 5.855 19.438 -9.523 1 60.72 123 GLY A C 1
ATOM 949 O O . GLY A 1 123 ? 6.078 20.641 -9.602 1 60.72 123 GLY A O 1
ATOM 950 N N . VAL A 1 124 ? 4.758 18.875 -9.375 1 77.19 124 VAL A N 1
ATOM 951 C CA . VAL A 1 124 ? 3.645 19.812 -9.211 1 77.19 124 VAL A CA 1
ATOM 952 C C . VAL A 1 124 ? 3.123 19.75 -7.781 1 77.19 124 VAL A C 1
ATOM 954 O O . VAL A 1 124 ? 2.391 18.828 -7.422 1 77.19 124 VAL A O 1
ATOM 957 N N . ALA A 1 125 ? 3.555 20.734 -6.996 1 92.19 125 ALA A N 1
ATOM 958 C CA . ALA A 1 125 ? 3.084 20.859 -5.617 1 92.19 125 ALA A CA 1
ATOM 959 C C . ALA A 1 125 ? 2.914 22.328 -5.23 1 92.19 125 ALA A C 1
ATOM 961 O O . ALA A 1 125 ? 3.371 23.219 -5.945 1 92.19 125 ALA A O 1
ATOM 962 N N . LEU A 1 126 ? 2.146 22.562 -4.223 1 96.12 126 LEU A N 1
ATOM 963 C CA . LEU A 1 126 ? 1.998 23.875 -3.607 1 96.12 126 LEU A CA 1
ATOM 964 C C . LEU A 1 126 ? 2.107 23.781 -2.088 1 96.12 126 LEU A C 1
ATOM 966 O O . LEU A 1 126 ? 1.694 22.781 -1.495 1 96.12 126 LEU A O 1
ATOM 970 N N . VAL A 1 127 ? 2.705 24.797 -1.512 1 97.88 127 VAL A N 1
ATOM 971 C CA . VAL A 1 127 ? 2.654 25 -0.068 1 97.88 127 VAL A CA 1
ATOM 972 C C . VAL A 1 127 ? 1.677 26.125 0.26 1 97.88 127 VAL A C 1
ATOM 974 O O . VAL A 1 127 ? 1.844 27.25 -0.205 1 97.88 127 VAL A O 1
ATOM 977 N N . ILE A 1 128 ? 0.694 25.844 1.048 1 98.38 128 ILE A N 1
ATOM 978 C CA . ILE A 1 128 ? -0.3 26.859 1.4 1 98.38 128 ILE A CA 1
ATOM 979 C C . ILE A 1 128 ? -0.144 27.234 2.869 1 98.38 128 ILE A C 1
ATOM 981 O O . ILE A 1 128 ? -0.089 26.375 3.744 1 98.38 128 ILE A O 1
ATOM 985 N N . VAL A 1 129 ? -0.101 28.516 3.133 1 98.06 129 VAL A N 1
ATOM 986 C CA . VAL A 1 129 ? 0.126 29.047 4.473 1 98.06 129 VAL A CA 1
ATOM 987 C C . VAL A 1 129 ? -1.041 29.938 4.879 1 98.06 129 VAL A C 1
ATOM 989 O O . VAL A 1 129 ? -1.455 30.812 4.113 1 98.06 129 VAL A O 1
ATOM 992 N N . LYS A 1 130 ? -1.54 29.703 6.023 1 97.06 130 LYS A N 1
ATOM 993 C CA . LYS A 1 130 ? -2.521 30.594 6.645 1 97.06 130 LYS A CA 1
ATOM 994 C C . LYS A 1 130 ? -1.891 31.406 7.773 1 97.06 130 LYS A C 1
ATOM 996 O O . LYS A 1 130 ? -1.171 30.859 8.609 1 97.06 130 LYS A O 1
ATOM 1001 N N . PHE A 1 131 ? -2.135 32.688 7.77 1 96.25 131 PHE A N 1
ATOM 1002 C CA . PHE A 1 131 ? -1.618 33.562 8.805 1 96.25 131 PHE A CA 1
ATOM 1003 C C . PHE A 1 131 ? -2.727 33.969 9.766 1 96.25 131 PHE A C 1
ATOM 1005 O O . PHE A 1 131 ? -3.91 33.875 9.445 1 96.25 131 PHE A O 1
ATOM 1012 N N . SER A 1 132 ? -2.332 34.469 10.977 1 94.5 132 SER A N 1
ATOM 1013 C CA . SER A 1 132 ? -3.246 34.781 12.07 1 94.5 132 SER A CA 1
ATOM 1014 C C . SER A 1 132 ? -4.195 35.906 11.688 1 94.5 132 SER A C 1
ATOM 1016 O O . SER A 1 132 ? -5.266 36.062 12.281 1 94.5 132 SER A O 1
ATOM 1018 N N . ASP A 1 133 ? -3.824 36.75 10.711 1 93.44 133 ASP A N 1
ATOM 1019 C CA . ASP A 1 133 ? -4.684 37.844 10.281 1 93.44 133 ASP A CA 1
ATOM 1020 C C . ASP A 1 133 ? -5.645 37.406 9.188 1 93.44 133 ASP A C 1
ATOM 1022 O O . ASP A 1 133 ? -6.367 38.219 8.609 1 93.44 133 ASP A O 1
ATOM 1026 N N . GLY A 1 134 ? -5.625 36.062 8.789 1 93.81 134 GLY A N 1
ATOM 1027 C CA . GLY A 1 134 ? -6.57 35.531 7.836 1 93.81 134 GLY A CA 1
ATOM 1028 C C . GLY A 1 134 ? -6.008 35.406 6.434 1 93.81 134 GLY A C 1
ATOM 1029 O O . GLY A 1 134 ? -6.625 34.812 5.555 1 93.81 134 GLY A O 1
ATOM 1030 N N . VAL A 1 135 ? -4.836 35.969 6.207 1 95.56 135 VAL A N 1
ATOM 1031 C CA . VAL A 1 135 ? -4.215 35.875 4.891 1 95.56 135 VAL A CA 1
ATOM 1032 C C . VAL A 1 135 ? -3.859 34.406 4.59 1 95.56 135 VAL A C 1
ATOM 1034 O O . VAL A 1 135 ? -3.338 33.719 5.453 1 95.56 135 VAL A O 1
ATOM 1037 N N . VAL A 1 136 ? -4.188 34 3.361 1 97.06 136 VAL A N 1
ATOM 1038 C CA . VAL A 1 136 ? -3.82 32.688 2.844 1 97.06 136 VAL A CA 1
ATOM 1039 C C . VAL A 1 136 ? -2.953 32.844 1.598 1 97.06 136 VAL A C 1
ATOM 1041 O O . VAL A 1 136 ? -3.336 33.531 0.652 1 97.06 136 VAL A O 1
ATOM 1044 N N . LEU A 1 137 ? -1.798 32.25 1.598 1 96.81 137 LEU A N 1
ATOM 1045 C CA . LEU A 1 137 ? -0.899 32.312 0.451 1 96.81 137 LEU A CA 1
ATOM 1046 C C . LEU A 1 137 ? -0.537 30.906 -0.04 1 96.81 137 LEU A C 1
ATOM 1048 O O . LEU A 1 137 ? -0.325 30 0.766 1 96.81 137 LEU A O 1
ATOM 1052 N N . ALA A 1 138 ? -0.521 30.812 -1.345 1 97.81 138 ALA A N 1
ATOM 1053 C CA . ALA A 1 138 ? 0.024 29.625 -1.976 1 97.81 138 ALA A CA 1
ATOM 1054 C C . ALA A 1 138 ? 1.426 29.875 -2.52 1 97.81 138 ALA A C 1
ATOM 1056 O O . ALA A 1 138 ? 1.633 30.797 -3.309 1 97.81 138 ALA A O 1
ATOM 1057 N N . VAL A 1 139 ? 2.336 29.062 -2.062 1 97.38 139 VAL A N 1
ATOM 1058 C CA . VAL A 1 139 ? 3.736 29.219 -2.439 1 97.38 139 VAL A CA 1
ATOM 1059 C C . VAL A 1 139 ? 4.145 28.109 -3.404 1 97.38 139 VAL A C 1
ATOM 1061 O O . VAL A 1 139 ? 3.859 26.938 -3.166 1 97.38 139 VAL A O 1
ATOM 1064 N N . ILE A 1 140 ? 4.758 28.484 -4.52 1 95.75 140 ILE A N 1
ATOM 1065 C CA . ILE A 1 140 ? 5.359 27.516 -5.422 1 95.75 140 ILE A CA 1
ATOM 1066 C C . ILE A 1 140 ? 6.648 26.969 -4.809 1 95.75 140 ILE A C 1
ATOM 1068 O O . ILE A 1 140 ? 7.633 27.703 -4.672 1 95.75 140 ILE A O 1
ATOM 1072 N N . PRO A 1 141 ? 6.613 25.688 -4.473 1 95.25 141 PRO A N 1
ATOM 1073 C CA . PRO A 1 141 ? 7.762 25.172 -3.729 1 95.25 141 PRO A CA 1
ATOM 1074 C C . PRO A 1 141 ? 9.062 25.266 -4.516 1 95.25 141 PRO A C 1
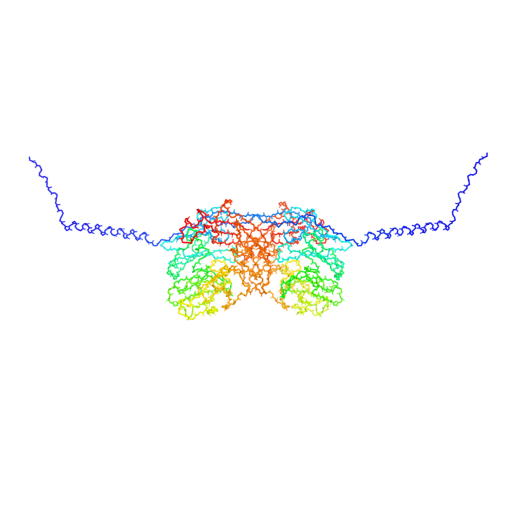ATOM 1076 O O . PRO A 1 141 ? 10.133 25.453 -3.93 1 95.25 141 PRO A O 1
ATOM 1079 N N . LYS A 1 142 ? 9.062 25.188 -5.766 1 92.62 142 LYS A N 1
ATOM 1080 C CA . LYS A 1 142 ? 10.242 25.203 -6.629 1 92.62 142 LYS A CA 1
ATOM 1081 C C . LYS A 1 142 ? 10.977 26.531 -6.539 1 92.62 142 LYS A C 1
ATOM 1083 O O . LYS A 1 142 ? 12.203 26.578 -6.641 1 92.62 142 LYS A O 1
ATOM 1088 N N . THR A 1 143 ? 10.25 27.625 -6.32 1 94.88 143 THR A N 1
ATOM 1089 C CA . THR A 1 143 ? 10.859 28.938 -6.445 1 94.88 143 THR A CA 1
ATOM 1090 C C . THR A 1 143 ? 10.68 29.75 -5.164 1 94.88 143 THR A C 1
ATOM 1092 O O . THR A 1 143 ? 11.406 30.703 -4.918 1 94.88 143 THR A O 1
ATOM 1095 N N . GLY A 1 144 ? 9.664 29.422 -4.418 1 95.75 144 GLY A N 1
ATOM 1096 C CA . GLY A 1 144 ? 9.328 30.219 -3.262 1 95.75 144 GLY A CA 1
ATOM 1097 C C . GLY A 1 144 ? 8.461 31.422 -3.605 1 95.75 144 GLY A C 1
ATOM 1098 O O . GLY A 1 144 ? 8.133 32.219 -2.734 1 95.75 144 GLY A O 1
ATOM 1099 N N . ARG A 1 145 ? 8.07 31.484 -4.844 1 96.06 145 ARG A N 1
ATOM 1100 C CA . ARG A 1 145 ? 7.211 32.594 -5.262 1 96.06 145 ARG A CA 1
ATOM 1101 C C . ARG A 1 145 ? 5.766 32.344 -4.852 1 96.06 145 ARG A C 1
ATOM 1103 O O . ARG A 1 145 ? 5.336 31.188 -4.746 1 96.06 145 ARG A O 1
ATOM 1110 N N . ILE A 1 146 ? 5.086 33.406 -4.66 1 96.44 146 ILE A N 1
ATOM 1111 C CA . ILE A 1 146 ? 3.67 33.312 -4.316 1 96.44 146 ILE A CA 1
ATOM 1112 C C . ILE A 1 146 ? 2.84 33.125 -5.582 1 96.44 146 ILE A C 1
ATOM 1114 O O . ILE A 1 146 ? 2.885 33.969 -6.492 1 96.44 146 ILE A O 1
ATOM 1118 N N . ALA A 1 147 ? 2.115 32.062 -5.676 1 96.06 147 ALA A N 1
ATOM 1119 C CA . ALA A 1 147 ? 1.251 31.797 -6.82 1 96.06 147 ALA A CA 1
ATOM 1120 C C . ALA A 1 147 ? -0.046 32.594 -6.734 1 96.06 147 ALA A C 1
ATOM 1122 O O . ALA A 1 147 ? -0.522 33.125 -7.738 1 96.06 147 ALA A O 1
ATOM 1123 N N . TRP A 1 148 ? -0.645 32.625 -5.605 1 97.31 148 TRP A N 1
ATOM 1124 C CA . TRP A 1 148 ? -1.851 33.406 -5.352 1 97.31 148 TRP A CA 1
ATOM 1125 C C . TRP A 1 148 ? -1.994 33.719 -3.867 1 97.31 148 TRP A C 1
ATOM 1127 O O . TRP A 1 148 ? -1.317 33.125 -3.031 1 97.31 148 TRP A O 1
ATOM 1137 N N . GLN A 1 149 ? -2.73 34.688 -3.529 1 97.06 149 GLN A N 1
ATOM 1138 C CA . GLN A 1 149 ? -3.037 35.125 -2.168 1 97.06 149 GLN A CA 1
ATOM 1139 C C . GLN A 1 149 ? -4.492 35.562 -2.047 1 97.06 149 GLN A C 1
ATOM 1141 O O . GLN A 1 149 ? -5.082 36.062 -3.01 1 97.06 149 GLN A O 1
ATOM 1146 N N . ASP A 1 150 ? -5.047 35.25 -0.941 1 97.25 150 ASP A N 1
ATOM 1147 C CA . ASP A 1 150 ? -6.406 35.688 -0.633 1 97.25 150 ASP A CA 1
ATOM 1148 C C . ASP A 1 150 ? -6.547 36.031 0.846 1 97.25 150 ASP A C 1
ATOM 1150 O O . ASP A 1 150 ? -5.633 35.812 1.636 1 97.25 150 ASP A O 1
ATOM 1154 N N . GLN A 1 151 ? -7.711 36.688 1.202 1 95 151 GLN A N 1
ATOM 1155 C CA . GLN A 1 151 ? -8.023 37.125 2.561 1 95 151 GLN A CA 1
ATOM 1156 C C . GLN A 1 151 ? -9.227 36.375 3.117 1 95 151 GLN A C 1
ATOM 1158 O O . GLN A 1 151 ? -10.352 36.562 2.656 1 95 151 GLN A O 1
ATOM 1163 N N . ALA A 1 152 ? -8.922 35.469 4.047 1 93.19 152 ALA A N 1
ATOM 1164 C CA . ALA A 1 152 ? -9.992 34.844 4.832 1 93.19 152 ALA A CA 1
ATOM 1165 C C . ALA A 1 152 ? -10.227 35.594 6.133 1 93.19 152 ALA A C 1
ATOM 1167 O O . ALA A 1 152 ? -9.492 36.562 6.449 1 93.19 152 ALA A O 1
ATOM 1168 N N . ARG A 1 153 ? -11.352 35.219 6.824 1 90.25 153 ARG A N 1
ATOM 1169 C CA . ARG A 1 153 ? -11.625 35.875 8.102 1 90.25 153 ARG A CA 1
ATOM 1170 C C . ARG A 1 153 ? -10.672 35.406 9.188 1 90.25 153 ARG A C 1
ATOM 1172 O O . ARG A 1 153 ? -10.469 34.188 9.336 1 90.25 153 ARG A O 1
ATOM 1179 N N . ALA A 1 154 ? -10.094 36.312 9.875 1 87.5 154 ALA A N 1
ATOM 1180 C CA . ALA A 1 154 ? -9.203 35.969 10.984 1 87.5 154 ALA A CA 1
ATOM 1181 C C . ALA A 1 154 ? -10 35.406 12.172 1 87.5 154 ALA A C 1
ATOM 1183 O O . ALA A 1 154 ? -11.117 35.875 12.438 1 87.5 1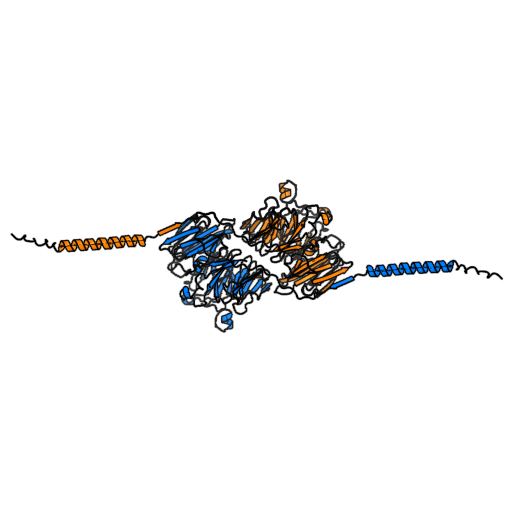54 ALA A O 1
ATOM 1184 N N . SER A 1 155 ? -9.539 34.312 12.727 1 80.38 155 SER A N 1
ATOM 1185 C CA . SER A 1 155 ? -10.133 33.812 13.953 1 80.38 155 SER A CA 1
ATOM 1186 C C . SER A 1 155 ? -9.438 34.344 15.188 1 80.38 155 SER A C 1
ATOM 1188 O O . SER A 1 155 ? -8.211 34.438 15.242 1 80.38 155 SER A O 1
ATOM 1190 N N . GLU A 1 156 ? -10.32 34.75 16.109 1 77.44 156 GLU A N 1
ATOM 1191 C CA . GLU A 1 156 ? -9.742 35.219 17.375 1 77.44 156 GLU A CA 1
ATOM 1192 C C . GLU A 1 156 ? -8.945 34.094 18.047 1 77.44 156 GLU A C 1
ATOM 1194 O O . GLU A 1 156 ? -9.398 32.938 18.109 1 77.44 156 GLU A O 1
ATOM 1199 N N . GLY A 1 157 ? -7.77 34.312 18.344 1 77.5 157 GLY A N 1
ATOM 1200 C CA . GLY A 1 157 ? -6.977 33.375 19.094 1 77.5 157 GLY A CA 1
ATOM 1201 C C . GLY A 1 157 ? -6.109 32.469 18.219 1 77.5 157 GLY A C 1
ATOM 1202 O O . GLY A 1 157 ? -5.289 31.719 18.719 1 77.5 157 GLY A O 1
ATOM 1203 N N . GLU A 1 158 ? -6.438 32.531 16.938 1 83.69 158 GLU A N 1
ATOM 1204 C CA . GLU A 1 158 ? -5.582 31.766 16.047 1 83.69 158 GLU A CA 1
ATOM 1205 C C . GLU A 1 158 ? -4.172 32.344 15.992 1 83.69 158 GLU A C 1
ATOM 1207 O O . GLU A 1 158 ? -3.992 33.5 15.602 1 83.69 158 GLU A O 1
ATOM 1212 N N . THR A 1 159 ? -3.201 31.672 16.578 1 89.38 159 THR A N 1
ATOM 1213 C CA . THR A 1 159 ? -1.802 32.094 16.609 1 89.38 159 THR A CA 1
ATOM 1214 C C . THR A 1 159 ? -0.889 30.906 16.266 1 89.38 159 THR A C 1
ATOM 1216 O O . THR A 1 159 ? -1.365 29.828 15.906 1 89.38 159 THR A O 1
ATOM 1219 N N . PHE A 1 160 ? 0.378 31.219 16.234 1 95.31 160 PHE A N 1
ATOM 1220 C CA . PHE A 1 160 ? 1.359 30.156 16.047 1 95.31 160 PHE A CA 1
ATOM 1221 C C . PHE A 1 160 ? 1.367 29.219 17.25 1 95.31 160 PHE A C 1
ATOM 1223 O O . PHE A 1 160 ? 1.642 29.641 18.375 1 95.31 160 PHE A O 1
ATOM 1230 N N . ASP A 1 161 ? 1.055 27.922 16.984 1 91.62 161 ASP A N 1
ATOM 1231 C CA . ASP A 1 161 ? 0.953 26.922 18.047 1 91.62 161 ASP A CA 1
ATOM 1232 C C . ASP A 1 161 ? 2.014 25.844 17.875 1 91.62 161 ASP A C 1
ATOM 1234 O O . ASP A 1 161 ? 1.909 24.766 18.484 1 91.62 161 ASP A O 1
ATOM 1238 N N . GLY A 1 162 ? 3.002 26.062 17.109 1 95.44 162 GLY A N 1
ATOM 1239 C CA . GLY A 1 162 ? 3.961 25.031 16.734 1 95.44 162 GLY A CA 1
ATOM 1240 C C . GLY A 1 162 ? 5.086 24.891 17.75 1 95.44 162 GLY A C 1
ATOM 1241 O O . GLY A 1 162 ? 5.938 24 17.609 1 95.44 162 GLY A O 1
ATOM 1242 N N . ARG A 1 163 ? 5.094 25.766 18.781 1 95.56 163 ARG A N 1
ATOM 1243 C CA . ARG A 1 163 ? 6.184 25.766 19.75 1 95.56 163 ARG A CA 1
ATOM 1244 C C . ARG A 1 163 ? 7.535 25.859 19.047 1 95.56 163 ARG A C 1
ATOM 1246 O O . ARG A 1 163 ? 7.672 26.547 18.031 1 95.56 163 ARG A O 1
ATOM 1253 N N . ARG A 1 164 ? 8.586 25.297 19.641 1 95.31 164 ARG A N 1
ATOM 1254 C CA . ARG A 1 164 ? 9.914 25.562 19.109 1 95.31 164 ARG A CA 1
ATOM 1255 C C . ARG A 1 164 ? 10.148 24.797 17.812 1 95.31 164 ARG A C 1
ATOM 1257 O O . ARG A 1 164 ? 10.914 25.234 16.938 1 95.31 164 ARG A O 1
ATOM 1264 N N . THR A 1 165 ? 9.5 23.609 17.562 1 97.56 165 THR A N 1
ATOM 1265 C CA . THR A 1 165 ? 9.773 22.797 16.375 1 97.56 165 THR A CA 1
ATOM 1266 C C . THR A 1 165 ? 8.875 23.219 15.219 1 97.56 165 THR A C 1
ATOM 1268 O O . THR A 1 165 ? 9.18 22.938 14.062 1 97.56 165 THR A O 1
ATOM 1271 N N . GLY A 1 166 ? 7.793 23.891 15.5 1 98.06 166 GLY A N 1
ATOM 1272 C CA . GLY A 1 166 ? 6.789 24.188 14.484 1 98.06 166 GLY A CA 1
ATOM 1273 C C . GLY A 1 166 ? 5.902 23 14.172 1 98.06 166 GLY A C 1
ATOM 1274 O O . GLY A 1 166 ? 5.09 23.047 13.242 1 98.06 166 GLY A O 1
ATOM 1275 N N . GLY A 1 167 ? 5.965 21.875 14.844 1 97.38 167 GLY A N 1
ATOM 1276 C CA . GLY A 1 167 ? 5.336 20.609 14.523 1 97.38 167 GLY A CA 1
ATOM 1277 C C . GLY A 1 167 ? 3.822 20.703 14.438 1 97.38 167 GLY A C 1
ATOM 1278 O O . GLY A 1 167 ? 3.225 20.25 13.461 1 97.38 167 GLY A O 1
ATOM 1279 N N . ALA A 1 168 ? 3.197 21.297 15.43 1 95.19 168 ALA A N 1
ATOM 1280 C CA . ALA A 1 168 ? 1.741 21.391 15.453 1 95.19 168 ALA A CA 1
ATOM 1281 C C . ALA A 1 168 ? 1.229 22.219 14.281 1 95.19 168 ALA A C 1
ATOM 1283 O O . ALA A 1 168 ? 0.137 21.969 13.758 1 95.19 168 ALA A O 1
ATOM 1284 N N . THR A 1 169 ? 2.045 23.141 13.812 1 96.88 169 THR A N 1
ATOM 1285 C CA . THR A 1 169 ? 1.659 24.062 12.75 1 96.88 169 THR A CA 1
ATOM 1286 C C . THR A 1 169 ? 1.77 23.391 11.383 1 96.88 169 THR A C 1
ATOM 1288 O O . THR A 1 169 ? 0.969 23.672 10.484 1 96.88 169 THR A O 1
ATOM 1291 N N . VAL A 1 170 ? 2.723 22.438 11.227 1 98 170 VAL A N 1
ATOM 1292 C CA . VAL A 1 170 ? 2.955 21.906 9.891 1 98 170 VAL A CA 1
ATOM 1293 C C . VAL A 1 170 ? 2.436 20.469 9.812 1 98 170 VAL A C 1
ATOM 1295 O O . VAL A 1 170 ? 2.234 19.922 8.719 1 98 170 VAL A O 1
ATOM 1298 N N . TRP A 1 171 ? 2.221 19.797 10.93 1 97.44 171 TRP A N 1
ATOM 1299 C CA . TRP A 1 171 ? 1.788 18.406 10.906 1 97.44 171 TRP A CA 1
ATOM 1300 C C . TRP A 1 171 ? 0.338 18.281 11.367 1 97.44 171 TRP A C 1
ATOM 1302 O O . TRP A 1 171 ? -0.324 17.281 11.078 1 97.44 171 TRP A O 1
ATOM 1312 N N . ARG A 1 172 ? -0.166 19.297 12.055 1 93.44 172 ARG A N 1
ATOM 1313 C CA . ARG A 1 172 ? -1.541 19.297 12.547 1 93.44 172 ARG A CA 1
ATOM 1314 C C . ARG A 1 172 ? -2.135 20.703 12.523 1 93.44 172 ARG A C 1
ATOM 1316 O O . ARG A 1 172 ? -2.643 21.188 13.539 1 93.44 172 ARG A O 1
ATOM 1323 N N . PRO A 1 173 ? -2.121 21.234 11.367 1 93.94 173 PRO A N 1
ATOM 1324 C CA . PRO A 1 173 ? -2.619 22.609 11.32 1 93.94 173 PRO A CA 1
ATOM 1325 C C . PRO A 1 173 ? -4.113 22.703 11.625 1 93.94 173 PRO A C 1
ATOM 1327 O O . PRO A 1 173 ? -4.871 21.781 11.32 1 93.94 173 PRO A O 1
ATOM 1330 N N . VAL A 1 174 ? -4.48 23.828 12.156 1 87.62 174 VAL A N 1
ATOM 1331 C CA . VAL A 1 174 ? -5.887 24.094 12.453 1 87.62 174 VAL A CA 1
ATOM 1332 C C . VAL A 1 174 ? -6.445 25.094 11.438 1 87.62 174 VAL A C 1
ATOM 1334 O O . VAL A 1 174 ? -5.715 25.953 10.938 1 87.62 174 VAL A O 1
ATOM 1337 N N . GLY A 1 175 ? -7.625 24.906 11.094 1 92.38 175 GLY A N 1
ATOM 1338 C CA . GLY A 1 175 ? -8.359 25.875 10.297 1 92.38 175 GLY A CA 1
ATOM 1339 C C . GLY A 1 175 ? -7.988 25.859 8.828 1 92.38 175 GLY A C 1
ATOM 1340 O O . GLY A 1 175 ? -8.414 26.719 8.062 1 92.38 175 GLY A O 1
ATOM 1341 N N . ILE A 1 176 ? -7.094 24.984 8.414 1 96.31 176 ILE A N 1
ATOM 1342 C CA . ILE A 1 176 ? -6.719 24.812 7.012 1 96.31 176 ILE A CA 1
ATOM 1343 C C . ILE A 1 176 ? -6.586 23.328 6.688 1 96.31 176 ILE A C 1
ATOM 1345 O O . ILE A 1 176 ? -5.891 22.594 7.395 1 96.31 176 ILE A O 1
ATOM 1349 N N . PHE A 1 177 ? -7.324 22.859 5.637 1 97.56 177 PHE A N 1
ATOM 1350 C CA . PHE A 1 177 ? -7.438 21.422 5.375 1 97.56 177 PHE A CA 1
ATOM 1351 C C . PHE A 1 177 ? -7.457 21.156 3.875 1 97.56 177 PHE A C 1
ATOM 1353 O O . PHE A 1 177 ? -7.809 22.031 3.082 1 97.56 177 PHE A O 1
ATOM 1360 N N . THR A 1 178 ? -7.004 19.984 3.537 1 97 178 THR A N 1
ATOM 1361 C CA . THR A 1 178 ? -7.129 19.516 2.162 1 97 178 THR A CA 1
ATOM 1362 C C . THR A 1 178 ? -8.195 18.422 2.055 1 97 178 THR A C 1
ATOM 1364 O O . THR A 1 178 ? -8.508 17.766 3.041 1 97 178 THR A O 1
ATOM 1367 N N . ALA A 1 179 ? -8.766 18.344 0.932 1 96.75 179 ALA A N 1
ATOM 1368 C CA . ALA A 1 179 ? -9.75 17.328 0.57 1 96.75 179 ALA A CA 1
ATOM 1369 C C . ALA A 1 179 ? -9.805 17.125 -0.942 1 96.75 179 ALA A C 1
ATOM 1371 O O . ALA A 1 179 ? -8.984 17.688 -1.677 1 96.75 179 ALA A O 1
ATOM 1372 N N . ARG A 1 180 ? -10.664 16.234 -1.367 1 92.31 180 ARG A N 1
ATOM 1373 C CA . ARG A 1 180 ? -10.859 16 -2.793 1 92.31 180 ARG A CA 1
ATOM 1374 C C . ARG A 1 180 ? -12.328 16.109 -3.176 1 92.31 180 ARG A C 1
ATOM 1376 O O . ARG A 1 180 ? -13.203 15.68 -2.418 1 92.31 180 ARG A O 1
ATOM 1383 N N . SER A 1 181 ? -12.539 16.594 -4.367 1 92.69 181 SER A N 1
ATOM 1384 C CA . SER A 1 181 ? -13.898 16.688 -4.891 1 92.69 181 SER A CA 1
ATOM 1385 C C . SER A 1 181 ? -14.406 15.32 -5.344 1 92.69 181 SER A C 1
ATOM 1387 O O . SER A 1 181 ? -13.719 14.609 -6.086 1 92.69 181 SER A O 1
ATOM 1389 N N . ASN A 1 182 ? -15.609 15.023 -4.945 1 87.19 182 ASN A N 1
ATOM 1390 C CA . ASN A 1 182 ? -16.219 13.773 -5.383 1 87.19 182 ASN A CA 1
ATOM 1391 C C . ASN A 1 182 ? -16.75 13.867 -6.805 1 87.19 182 ASN A C 1
ATOM 1393 O O . ASN A 1 182 ? -17.125 12.859 -7.406 1 87.19 182 ASN A O 1
ATOM 1397 N N . THR A 1 183 ? -16.75 15.047 -7.316 1 83.25 183 THR A N 1
ATOM 1398 C CA . THR A 1 183 ? -17.328 15.281 -8.641 1 83.25 183 THR A CA 1
ATOM 1399 C C . THR A 1 183 ? -16.266 15.133 -9.727 1 83.25 183 THR A C 1
ATOM 1401 O O . THR A 1 183 ? -16.5 14.484 -10.742 1 83.25 183 THR A O 1
ATOM 1404 N N . ASP A 1 184 ? -15.086 15.703 -9.477 1 82.12 184 ASP A N 1
ATOM 1405 C CA . ASP A 1 184 ? -14.07 15.703 -10.523 1 82.12 184 ASP A CA 1
ATOM 1406 C C . ASP A 1 184 ? -12.742 15.156 -10.016 1 82.12 184 ASP A C 1
ATOM 1408 O O . ASP A 1 184 ? -11.75 15.125 -10.742 1 82.12 184 ASP A O 1
ATOM 1412 N N . GLY A 1 185 ? -12.703 14.781 -8.766 1 84.81 185 GLY A N 1
ATOM 1413 C CA . GLY A 1 185 ? -11.5 14.211 -8.195 1 84.81 185 GLY A CA 1
ATOM 1414 C C . GLY A 1 185 ? -10.43 15.25 -7.898 1 84.81 185 GLY A C 1
ATOM 1415 O O . GLY A 1 185 ? -9.367 14.93 -7.363 1 84.81 185 GLY A O 1
ATOM 1416 N N . GLY A 1 186 ? -10.68 16.453 -8.125 1 87.38 186 GLY A N 1
ATOM 1417 C CA . GLY A 1 186 ? -9.695 17.5 -7.949 1 87.38 186 GLY A CA 1
ATOM 1418 C C . GLY A 1 186 ? -9.445 17.844 -6.492 1 87.38 186 GLY A C 1
ATOM 1419 O O . GLY A 1 186 ? -10.328 17.688 -5.648 1 87.38 186 GLY A O 1
ATOM 1420 N N . ALA A 1 187 ? -8.258 18.391 -6.25 1 91.94 187 ALA A N 1
ATOM 1421 C CA . ALA A 1 187 ? -7.914 18.828 -4.898 1 91.94 187 ALA A CA 1
ATOM 1422 C C . ALA A 1 187 ? -8.758 20.016 -4.48 1 91.94 187 ALA A C 1
ATOM 1424 O O . ALA A 1 187 ? -9.055 20.891 -5.297 1 91.94 187 ALA A O 1
ATOM 1425 N N . VAL A 1 188 ? -9.148 20.062 -3.219 1 96.44 188 VAL A N 1
ATOM 1426 C CA . VAL A 1 188 ? -9.859 21.203 -2.637 1 96.44 188 VAL A CA 1
ATOM 1427 C C . VAL A 1 188 ? -9.156 21.656 -1.36 1 96.44 188 VAL A C 1
ATOM 1429 O O . VAL A 1 188 ? -8.781 20.828 -0.522 1 96.44 188 VAL A O 1
ATOM 1432 N N . LEU A 1 189 ? -8.906 22.922 -1.278 1 97.69 189 LEU A N 1
ATOM 1433 C CA . LEU A 1 189 ? -8.398 23.547 -0.063 1 97.69 189 LEU A CA 1
ATOM 1434 C C . LEU A 1 189 ? -9.539 24.172 0.738 1 97.69 189 LEU A C 1
ATOM 1436 O O . LEU A 1 189 ? -10.352 24.922 0.188 1 97.69 189 LEU A O 1
ATOM 1440 N N . VAL A 1 190 ? -9.609 23.844 1.996 1 98.5 190 VAL A N 1
ATOM 1441 C CA . VAL A 1 190 ? -10.617 24.406 2.879 1 98.5 190 VAL A CA 1
ATOM 1442 C C . VAL A 1 190 ? -9.945 25.281 3.943 1 98.5 190 VAL A C 1
ATOM 1444 O O . VAL A 1 190 ? -9.055 24.812 4.656 1 98.5 190 VAL A O 1
ATOM 1447 N N . VAL A 1 191 ? -10.352 26.5 4.047 1 97.56 191 VAL A N 1
ATOM 1448 C CA . VAL A 1 191 ? -9.836 27.438 5.035 1 97.56 191 VAL A CA 1
ATOM 1449 C C . VAL A 1 191 ? -10.969 27.922 5.934 1 97.56 191 VAL A C 1
ATOM 1451 O O . VAL A 1 191 ? -11.953 28.5 5.449 1 97.56 191 VAL A O 1
ATOM 1454 N N . ALA A 1 192 ? -10.812 27.641 7.215 1 94.06 192 ALA A N 1
ATOM 1455 C CA . ALA A 1 192 ? -11.812 28.047 8.195 1 94.06 192 ALA A CA 1
ATOM 1456 C C . ALA A 1 192 ? -11.258 29.125 9.133 1 94.06 192 ALA A C 1
ATOM 1458 O O . ALA A 1 192 ? -10.078 29.078 9.5 1 94.06 192 ALA A O 1
ATOM 1459 N N . GLY A 1 193 ? -12.07 30.141 9.484 1 87.31 193 GLY A N 1
ATOM 1460 C CA . GLY A 1 193 ? -11.727 31.188 10.438 1 87.31 193 GLY A CA 1
ATOM 1461 C C . GLY A 1 193 ? -12.867 32.156 10.719 1 87.31 193 GLY A C 1
ATOM 1462 O O . GLY A 1 193 ? -13.656 32.469 9.82 1 87.31 193 GLY A O 1
ATOM 1463 N N . GLY A 1 194 ? -12.961 32.688 11.969 1 85.06 194 GLY A N 1
ATOM 1464 C CA . GLY A 1 194 ? -13.945 33.688 12.32 1 85.06 194 GLY A CA 1
ATOM 1465 C C . GLY A 1 194 ? -15.367 33.281 11.984 1 85.06 194 GLY A C 1
ATOM 1466 O O . GLY A 1 194 ? -16.109 34.062 11.367 1 85.06 194 GLY A O 1
ATOM 1467 N N . ASP A 1 195 ? -15.789 32.094 12.141 1 88.38 195 ASP A N 1
ATOM 1468 C CA . ASP A 1 195 ? -17.125 31.562 11.883 1 88.38 195 ASP A CA 1
ATOM 1469 C C . ASP A 1 195 ? -17.438 31.578 10.391 1 88.38 195 ASP A C 1
ATOM 1471 O O . ASP A 1 195 ? -18.562 31.875 9.992 1 88.38 195 ASP A O 1
ATOM 1475 N N . GLU A 1 196 ? -16.406 31.5 9.602 1 92.75 196 GLU A N 1
ATOM 1476 C CA . GLU A 1 196 ? -16.516 31.375 8.156 1 92.75 196 GLU A CA 1
ATOM 1477 C C . GLU A 1 196 ? -15.648 30.234 7.629 1 92.75 196 GLU A C 1
ATOM 1479 O O . GLU A 1 196 ? -14.641 29.891 8.25 1 92.75 196 GLU A O 1
ATOM 1484 N N . VAL A 1 197 ? -16.094 29.703 6.508 1 96.31 197 VAL A N 1
ATOM 1485 C CA . VAL A 1 197 ? -15.289 28.703 5.82 1 96.31 197 VAL A CA 1
ATOM 1486 C C . VAL A 1 197 ? -15.297 28.969 4.316 1 96.31 197 VAL A C 1
ATOM 1488 O O . VAL A 1 197 ? -16.328 29.344 3.752 1 96.31 197 VAL A O 1
ATOM 1491 N N . ILE A 1 198 ? -14.133 28.922 3.725 1 98 198 ILE A N 1
ATOM 1492 C CA . ILE A 1 198 ? -13.969 29.109 2.285 1 98 198 ILE A CA 1
ATOM 1493 C C . ILE A 1 198 ? -13.273 27.891 1.685 1 98 198 ILE A C 1
ATOM 1495 O O . ILE A 1 198 ? -12.258 27.422 2.211 1 98 198 ILE A O 1
ATOM 1499 N N . ALA A 1 199 ? -13.828 27.391 0.607 1 98.5 199 ALA A N 1
ATOM 1500 C CA . ALA A 1 199 ? -13.156 26.359 -0.165 1 98.5 199 ALA A CA 1
ATOM 1501 C C . ALA A 1 199 ? -12.547 26.922 -1.441 1 98.5 199 ALA A C 1
ATOM 1503 O O . ALA A 1 199 ? -13.156 27.781 -2.1 1 98.5 199 ALA A O 1
ATOM 1504 N N . TYR A 1 200 ? -11.32 26.453 -1.741 1 97.88 200 TYR A N 1
ATOM 1505 C CA . TYR A 1 200 ? -10.586 26.953 -2.9 1 97.88 200 TYR A CA 1
ATOM 1506 C C . TYR A 1 200 ? -10.203 25.797 -3.828 1 97.88 200 TYR A C 1
ATOM 1508 O O . TYR A 1 200 ? -10.047 24.656 -3.385 1 97.88 200 TYR A O 1
ATOM 1516 N N . ASN A 1 201 ? -10.109 26.125 -5.125 1 95.88 201 ASN A N 1
ATOM 1517 C CA . ASN A 1 201 ? -9.148 25.406 -5.945 1 95.88 201 ASN A CA 1
ATOM 1518 C C . ASN A 1 201 ? -7.715 25.75 -5.57 1 95.88 201 ASN A C 1
ATOM 1520 O O . ASN A 1 201 ? -7.273 26.891 -5.785 1 95.88 201 ASN A O 1
ATOM 1524 N N . PRO A 1 202 ? -7.008 24.812 -5.02 1 96.19 202 PRO A N 1
ATOM 1525 C CA . PRO A 1 202 ? -5.699 25.203 -4.48 1 96.19 202 PRO A CA 1
ATOM 1526 C C . PRO A 1 202 ? -4.727 25.656 -5.57 1 96.19 202 PRO A C 1
ATOM 1528 O O . PRO A 1 202 ? -3.797 26.422 -5.293 1 96.19 202 PRO A O 1
ATOM 1531 N N . TRP A 1 203 ? -4.875 25.25 -6.762 1 93.69 203 TRP A N 1
ATOM 1532 C CA . TRP A 1 203 ? -3.922 25.531 -7.832 1 93.69 203 TRP A CA 1
ATOM 1533 C C . TRP A 1 203 ? -4.102 26.953 -8.367 1 93.69 203 TRP A C 1
ATOM 1535 O O . TRP A 1 203 ? -3.125 27.609 -8.734 1 93.69 203 TRP A O 1
ATOM 1545 N N . THR A 1 204 ? -5.316 27.422 -8.375 1 94.19 204 THR A N 1
ATOM 1546 C CA . THR A 1 204 ? -5.582 28.703 -9 1 94.19 204 THR A CA 1
ATOM 1547 C C . THR A 1 204 ? -5.906 29.766 -7.945 1 94.19 204 THR A C 1
ATOM 1549 O O . THR A 1 204 ? -5.848 30.969 -8.227 1 94.19 204 THR A O 1
ATOM 1552 N N . GLY A 1 205 ? -6.309 29.359 -6.801 1 96.88 205 GLY A N 1
ATOM 1553 C CA . GLY A 1 205 ? -6.738 30.297 -5.773 1 96.88 205 GLY A CA 1
ATOM 1554 C C . GLY A 1 205 ? -8.18 30.734 -5.941 1 96.88 205 GLY A C 1
ATOM 1555 O O . GLY A 1 205 ? -8.664 31.562 -5.168 1 96.88 205 GLY A O 1
ATOM 1556 N N . LYS A 1 206 ? -8.805 30.172 -6.957 1 97.06 206 LYS A N 1
ATOM 1557 C CA . LYS A 1 206 ? -10.211 30.516 -7.16 1 97.06 206 LYS A CA 1
ATOM 1558 C C . LYS A 1 206 ? -11.086 29.938 -6.055 1 97.06 206 LYS A C 1
ATOM 1560 O O . LYS A 1 206 ? -10.961 28.766 -5.711 1 97.06 206 LYS A O 1
ATOM 1565 N N . ARG A 1 207 ? -11.953 30.781 -5.461 1 97.31 207 ARG A N 1
ATOM 1566 C CA . ARG A 1 207 ? -12.898 30.328 -4.449 1 97.31 207 ARG A CA 1
ATOM 1567 C C . ARG A 1 207 ? -14 29.484 -5.078 1 97.31 207 ARG A C 1
ATOM 1569 O O . ARG A 1 207 ? -14.609 29.875 -6.074 1 97.31 207 ARG A O 1
ATOM 1576 N N . ARG A 1 208 ? -14.219 28.344 -4.52 1 96.69 208 ARG A N 1
ATOM 1577 C CA . ARG A 1 208 ? -15.297 27.469 -4.98 1 96.69 208 ARG A CA 1
ATOM 1578 C C . ARG A 1 208 ? -16.609 27.812 -4.293 1 96.69 208 ARG A C 1
ATOM 1580 O O . ARG A 1 208 ? -17.641 27.938 -4.949 1 96.69 208 ARG A O 1
ATOM 1587 N N . TRP A 1 209 ? -16.594 27.906 -3.027 1 97.5 209 TRP A N 1
ATOM 1588 C CA . TRP A 1 209 ? -17.75 28.266 -2.221 1 97.5 209 TRP A CA 1
ATOM 1589 C C . TRP A 1 209 ? -17.312 28.891 -0.896 1 97.5 209 TRP A C 1
ATOM 1591 O O . TRP A 1 209 ? -16.156 28.797 -0.515 1 97.5 209 TRP A O 1
ATOM 1601 N N . GLU A 1 210 ? -18.219 29.594 -0.32 1 97 210 GLU A N 1
ATOM 1602 C CA . GLU A 1 210 ? -18.047 30.234 0.987 1 97 210 GLU A CA 1
ATOM 1603 C C . GLU A 1 210 ? -19.312 30.094 1.828 1 97 210 GLU A C 1
ATOM 1605 O O . GLU A 1 210 ? -20.422 30.094 1.293 1 97 210 GLU A O 1
ATOM 1610 N N . PHE A 1 211 ? -19.109 29.875 3.086 1 96.06 211 PHE A N 1
ATOM 1611 C CA . PHE A 1 211 ? -20.219 29.766 4.023 1 96.06 211 PHE A CA 1
ATOM 1612 C C . PHE A 1 211 ? -19.922 30.531 5.312 1 96.06 211 PHE A C 1
ATOM 1614 O O . PHE A 1 211 ? -18.812 30.422 5.852 1 96.06 211 PHE A O 1
ATOM 1621 N N . THR A 1 212 ? -20.922 31.281 5.805 1 93.94 212 THR A N 1
ATOM 1622 C CA . THR A 1 212 ? -20.797 32.031 7.062 1 93.94 212 THR A CA 1
ATOM 1623 C C . THR A 1 212 ? -21.766 31.469 8.109 1 93.94 212 THR A C 1
ATOM 1625 O O . THR A 1 212 ? -22.969 31.375 7.867 1 93.94 212 THR A O 1
ATOM 1628 N N . PHE A 1 213 ? -21.156 31.062 9.203 1 92.44 213 PHE A N 1
ATOM 1629 C CA . PHE A 1 213 ? -21.938 30.578 10.328 1 92.44 213 PHE A CA 1
ATOM 1630 C C . PHE A 1 213 ? -22.469 31.734 11.164 1 92.44 213 PHE A C 1
ATOM 1632 O O . PHE A 1 213 ? -21.906 32.844 11.125 1 92.44 213 PHE A O 1
ATOM 1639 N N . PRO A 1 214 ? -23.609 31.453 11.914 1 85.56 214 PRO A N 1
ATOM 1640 C CA . PRO A 1 214 ? -24.016 32.469 12.875 1 85.56 214 PRO A CA 1
ATOM 1641 C C . PRO A 1 214 ? -22.891 32.875 13.836 1 85.56 214 PRO A C 1
ATOM 1643 O O . PRO A 1 214 ? -22.156 32 14.305 1 85.56 214 PRO A O 1
ATOM 1646 N N . GLU A 1 215 ? -22.703 34.125 14.016 1 78.62 215 GLU A N 1
ATOM 1647 C CA . GLU A 1 215 ? -21.562 34.656 14.766 1 78.62 215 GLU A CA 1
ATOM 1648 C C . GLU A 1 215 ? -21.656 34.281 16.234 1 78.62 215 GLU A C 1
ATOM 1650 O O . GLU A 1 215 ? -22.453 34.844 16.984 1 78.62 215 GLU A O 1
ATOM 1655 N N . HIS A 1 216 ? -21.078 33.344 16.672 1 80.75 216 HIS A N 1
ATOM 1656 C CA . HIS A 1 216 ? -20.859 32.875 18.031 1 80.75 216 HIS A CA 1
ATOM 1657 C C . HIS A 1 216 ? -19.438 32.375 18.234 1 80.75 216 HIS A C 1
ATOM 1659 O O . HIS A 1 216 ? -19.156 31.203 18.047 1 80.75 216 HIS A O 1
ATOM 1665 N N . PRO A 1 217 ? -18.609 33.375 18.609 1 76 217 PRO A N 1
ATOM 1666 C CA . PRO A 1 217 ? -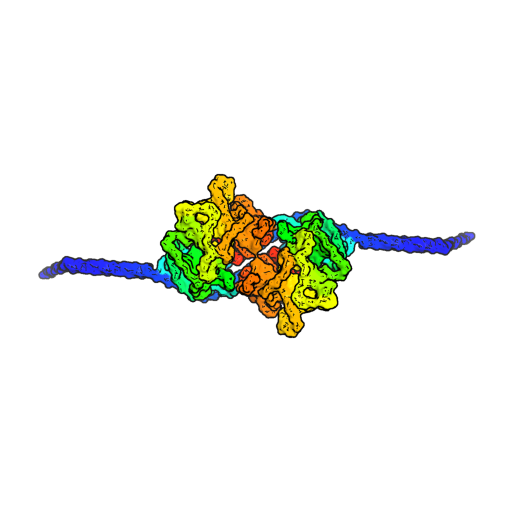17.188 33 18.703 1 76 217 PRO A CA 1
ATOM 1667 C C . PRO A 1 217 ? -16.938 31.734 19.5 1 76 217 PRO A C 1
ATOM 1669 O O . PRO A 1 217 ? -17.547 31.531 20.562 1 76 217 PRO A O 1
ATOM 1672 N N . GLY A 1 218 ? -16.125 30.844 18.938 1 78.06 218 GLY A N 1
ATOM 1673 C CA . GLY A 1 218 ? -15.688 29.656 19.656 1 78.06 218 GLY A CA 1
ATOM 1674 C C . GLY A 1 218 ? -16.578 28.453 19.406 1 78.06 218 GLY A C 1
ATOM 1675 O O . GLY A 1 218 ? -16.219 27.328 19.766 1 78.06 218 GLY A O 1
ATOM 1676 N N . CYS A 1 219 ? -17.734 28.625 18.781 1 86.44 219 CYS A N 1
ATOM 1677 C CA . CYS A 1 219 ? -18.703 27.547 18.656 1 86.44 219 CYS A CA 1
ATOM 1678 C C . CYS A 1 219 ? -18.375 26.641 17.484 1 86.44 219 CYS A C 1
ATOM 1680 O O . CYS A 1 219 ? -18.891 25.531 17.391 1 86.44 219 CYS A O 1
ATOM 1682 N N . HIS A 1 220 ? -17.516 27.047 16.547 1 88.88 220 HIS A N 1
ATOM 1683 C CA . HIS A 1 220 ? -17.219 26.266 15.352 1 88.88 220 HIS A CA 1
ATOM 1684 C C . HIS A 1 220 ? -15.711 26.016 15.219 1 88.88 220 HIS A C 1
ATOM 1686 O O . HIS A 1 220 ? -15.164 26.078 14.117 1 88.88 220 HIS A O 1
ATOM 1692 N N . ASP A 1 221 ? -15.062 25.75 16.391 1 84.25 221 ASP A N 1
ATOM 1693 C CA . ASP A 1 221 ? -13.609 25.625 16.422 1 84.25 221 ASP A CA 1
ATOM 1694 C C . ASP A 1 221 ? -13.172 24.188 16.141 1 84.25 221 ASP A C 1
ATOM 1696 O O . ASP A 1 221 ? -12.008 23.938 15.82 1 84.25 221 ASP A O 1
ATOM 1700 N N . THR A 1 222 ? -14.078 23.281 16.297 1 90.06 222 THR A N 1
ATOM 1701 C CA . THR A 1 222 ? -13.773 21.875 16.016 1 90.06 222 THR A CA 1
ATOM 1702 C C . THR A 1 222 ? -14.234 21.5 14.617 1 90.06 222 THR A C 1
ATOM 1704 O O . THR A 1 222 ? -15.43 21.375 14.359 1 90.06 222 THR A O 1
ATOM 1707 N N . ASP A 1 223 ? -13.258 21.375 13.695 1 95.25 223 ASP A N 1
ATOM 1708 C CA . ASP A 1 223 ? -13.602 21.047 12.312 1 95.25 223 ASP A CA 1
ATOM 1709 C C . ASP A 1 223 ? -12.469 20.266 11.641 1 95.25 223 ASP A C 1
ATOM 1711 O O . ASP A 1 223 ? -11.359 20.203 12.164 1 95.25 223 ASP A O 1
ATOM 1715 N N . TRP A 1 224 ? -12.742 19.5 10.586 1 97.44 224 TRP A N 1
ATOM 1716 C CA . TRP A 1 224 ? -11.805 18.703 9.797 1 97.44 224 TRP A CA 1
ATOM 1717 C C . TRP A 1 224 ? -12.43 18.312 8.461 1 97.44 224 TRP A C 1
ATOM 1719 O O . TRP A 1 224 ? -13.555 18.703 8.148 1 97.44 224 TRP A O 1
ATOM 1729 N N . THR A 1 225 ? -11.625 17.703 7.609 1 98.25 225 THR A N 1
ATOM 1730 C CA . THR A 1 225 ? -12.18 17.172 6.371 1 98.25 225 THR A CA 1
ATOM 1731 C C . THR A 1 225 ? -12.055 15.648 6.34 1 98.25 225 THR A C 1
ATOM 1733 O O . THR A 1 225 ? -11.094 15.086 6.859 1 98.25 225 THR A O 1
ATOM 1736 N N . SER A 1 226 ? -13.094 15.023 5.797 1 97.31 226 SER A N 1
ATOM 1737 C CA . SER A 1 226 ? -12.922 13.68 5.25 1 97.31 226 SER A CA 1
ATOM 1738 C C . SER A 1 226 ? -12.414 13.734 3.814 1 97.31 226 SER A C 1
ATOM 1740 O O . SER A 1 226 ? -11.93 14.773 3.357 1 97.31 226 SER A O 1
ATOM 1742 N N . GLU A 1 227 ? -12.461 12.617 3.158 1 93.44 227 GLU A N 1
ATOM 1743 C CA . GLU A 1 227 ? -11.953 12.617 1.789 1 93.44 227 GLU A CA 1
ATOM 1744 C C . GLU A 1 227 ? -12.711 13.625 0.926 1 93.44 227 GLU A C 1
ATOM 1746 O O . GLU A 1 227 ? -12.102 14.352 0.131 1 93.44 227 GLU A O 1
ATOM 1751 N N . THR A 1 228 ? -14.086 13.719 1.149 1 96.06 228 THR A N 1
ATOM 1752 C CA . THR A 1 228 ? -14.852 14.523 0.207 1 96.06 228 THR A CA 1
ATOM 1753 C C . THR A 1 228 ? -15.781 15.477 0.948 1 96.06 228 THR A C 1
ATOM 1755 O O . THR A 1 228 ? -16.641 16.109 0.336 1 96.06 228 THR A O 1
ATOM 1758 N N . THR A 1 229 ? -15.656 15.57 2.279 1 98.12 229 THR A N 1
ATOM 1759 C CA . THR A 1 229 ? -16.578 16.406 3.041 1 98.12 229 THR A CA 1
ATOM 1760 C C . THR A 1 229 ? -15.82 17.297 4.016 1 98.12 229 THR A C 1
ATOM 1762 O O . THR A 1 229 ? -14.711 16.969 4.43 1 98.12 229 THR A O 1
ATOM 1765 N N . TYR A 1 230 ? -16.406 18.438 4.27 1 98.25 230 TYR A N 1
ATOM 1766 C CA . TYR A 1 230 ? -16 19.312 5.379 1 98.25 230 TYR A CA 1
ATOM 1767 C C . TYR A 1 230 ? -16.953 19.141 6.562 1 98.25 230 TYR A C 1
ATOM 1769 O O . TYR A 1 230 ? -18.172 19.156 6.402 1 98.25 230 TYR A O 1
ATOM 1777 N N . ILE A 1 231 ? -16.422 18.891 7.762 1 98.31 231 ILE A N 1
ATOM 1778 C CA . ILE A 1 231 ? -17.188 18.609 8.969 1 98.31 231 ILE A CA 1
ATOM 1779 C C . ILE A 1 231 ? -16.875 19.656 10.031 1 98.31 231 ILE A C 1
ATOM 1781 O O . ILE A 1 231 ? -15.703 19.953 10.297 1 98.31 231 ILE A O 1
ATOM 1785 N N . VAL A 1 232 ? -17.891 20.219 10.633 1 96.62 232 VAL A N 1
ATOM 1786 C CA . VAL A 1 232 ? -17.703 21.188 11.695 1 96.62 232 VAL A CA 1
ATOM 1787 C C . VAL A 1 232 ? -18.703 20.953 12.812 1 96.62 232 VAL A C 1
ATOM 1789 O O . VAL A 1 232 ? -19.875 20.672 12.547 1 96.62 232 VAL A O 1
ATOM 1792 N N . LYS A 1 233 ? -18.234 21.031 14.023 1 93.44 233 LYS A N 1
ATOM 1793 C CA . LYS A 1 233 ? -19.109 20.891 15.188 1 93.44 233 LYS A CA 1
ATOM 1794 C C . LYS A 1 233 ? -19.672 22.25 15.594 1 93.44 233 LYS A C 1
ATOM 1796 O O . LYS A 1 233 ? -18.938 23.219 15.742 1 93.44 233 LYS A O 1
ATOM 1801 N N . ASP A 1 234 ? -20.953 22.297 15.688 1 91.69 234 ASP A N 1
ATOM 1802 C CA . ASP A 1 234 ? -21.594 23.422 16.359 1 91.69 234 ASP A CA 1
ATOM 1803 C C . ASP A 1 234 ? -21.766 23.156 17.844 1 91.69 234 ASP A C 1
ATOM 1805 O O . ASP A 1 234 ? -22.766 22.562 18.266 1 91.69 234 ASP A O 1
ATOM 1809 N N . SER A 1 235 ? -20.797 23.625 18.594 1 87.31 235 SER A N 1
ATOM 1810 C CA . SER A 1 235 ? -20.75 23.312 20.016 1 87.31 235 SER A CA 1
ATOM 1811 C C . SER A 1 235 ? -21.734 24.156 20.812 1 87.31 235 SER A C 1
ATOM 1813 O O . SER A 1 235 ? -21.953 23.906 22 1 87.31 235 SER A O 1
ATOM 1815 N N . CYS A 1 236 ? -22.344 25.062 20.203 1 84.25 236 CYS A N 1
ATOM 1816 C CA . CYS A 1 236 ? -23.266 25.938 20.906 1 84.25 236 CYS A CA 1
ATOM 1817 C C . CYS A 1 236 ? -24.719 25.562 20.641 1 84.25 236 CYS A C 1
ATOM 1819 O O . CYS A 1 236 ? -25.625 26.125 21.25 1 84.25 236 CYS A O 1
ATOM 1821 N N . ALA A 1 237 ? -24.875 24.656 19.719 1 83.12 237 ALA A N 1
ATOM 1822 C CA . ALA A 1 237 ? -26.219 24.109 19.562 1 83.12 237 ALA A CA 1
ATOM 1823 C C . ALA A 1 237 ? -26.609 23.25 20.766 1 83.12 237 ALA A C 1
ATOM 1825 O O . ALA A 1 237 ? -25.75 22.812 21.531 1 83.12 237 ALA A O 1
ATOM 1826 N N . ALA A 1 238 ? -27.953 23.125 21 1 79.44 238 ALA A N 1
ATOM 1827 C CA . ALA A 1 238 ? -28.453 22.297 22.094 1 79.44 238 ALA A CA 1
ATOM 1828 C C . ALA A 1 238 ? -29.453 21.266 21.594 1 79.44 238 ALA A C 1
ATOM 1830 O O . ALA A 1 238 ? -30.625 21.594 21.359 1 79.44 238 ALA A O 1
ATOM 1831 N N . PRO A 1 239 ? -28.891 20.094 21.453 1 84.94 239 PRO A N 1
ATOM 1832 C CA . PRO A 1 239 ? -27.531 19.594 21.641 1 84.94 239 PRO A CA 1
ATOM 1833 C C . PRO A 1 239 ? -26.578 20.047 20.547 1 84.94 239 PRO A C 1
ATOM 1835 O O . PRO A 1 239 ? -27.016 20.453 19.469 1 84.94 239 PRO A O 1
ATOM 1838 N N . ALA A 1 240 ? -25.281 19.938 20.844 1 88.75 240 ALA A N 1
ATOM 1839 C CA . ALA A 1 240 ? -24.281 20.188 19.812 1 88.75 240 ALA A CA 1
ATOM 1840 C C . ALA A 1 240 ? -24.5 19.281 18.609 1 88.75 240 ALA A C 1
ATOM 1842 O O . ALA A 1 240 ? -25 18.172 18.75 1 88.75 240 ALA A O 1
ATOM 1843 N N . THR A 1 241 ? -24.172 19.719 17.438 1 92.12 241 THR A N 1
ATOM 1844 C CA . THR A 1 241 ? -24.359 18.953 16.219 1 92.12 241 THR A CA 1
ATOM 1845 C C . THR A 1 241 ? -23.109 18.984 15.344 1 92.12 241 THR A C 1
ATOM 1847 O O . THR A 1 241 ? -22.297 19.906 15.461 1 92.12 241 THR A O 1
ATOM 1850 N N . LEU A 1 242 ? -22.922 17.953 14.562 1 95.19 242 LEU A N 1
ATOM 1851 C CA . LEU A 1 242 ? -21.938 17.953 13.484 1 95.19 242 LEU A CA 1
ATOM 1852 C C . LEU A 1 242 ? -22.594 18.344 12.156 1 95.19 242 LEU A C 1
ATOM 1854 O O . LEU A 1 242 ? -23.547 17.688 11.711 1 95.19 242 LEU A O 1
ATOM 1858 N N . GLN A 1 243 ? -22.156 19.391 11.609 1 97.12 243 GLN A N 1
ATOM 1859 C CA . GLN A 1 243 ? -22.594 19.766 10.273 1 97.12 243 GLN A CA 1
ATOM 1860 C C . GLN A 1 243 ? -21.625 19.266 9.203 1 97.12 243 GLN A C 1
ATOM 1862 O O . GLN A 1 243 ? -20.422 19.469 9.305 1 97.12 243 GLN A O 1
ATOM 1867 N N . ILE A 1 244 ? -22.156 18.578 8.203 1 98.38 244 ILE A N 1
ATOM 1868 C CA . ILE A 1 244 ? -21.359 17.922 7.168 1 98.38 244 ILE A CA 1
ATOM 1869 C C . ILE A 1 244 ? -21.656 18.547 5.809 1 98.38 244 ILE A C 1
ATOM 1871 O O . ILE A 1 244 ? -22.797 18.516 5.336 1 98.38 244 ILE A O 1
ATOM 1875 N N . PHE A 1 245 ? -20.578 19.094 5.199 1 98.38 245 PHE A N 1
ATOM 1876 C CA . PHE A 1 245 ? -20.719 19.797 3.922 1 98.38 245 PHE A CA 1
ATOM 1877 C C . PHE A 1 245 ? -20 19.031 2.816 1 98.38 245 PHE A C 1
ATOM 1879 O O . PHE A 1 245 ? -18.938 18.438 3.047 1 98.38 245 PHE A O 1
ATOM 1886 N N . ASP A 1 246 ? -20.562 19.078 1.601 1 97.81 246 ASP A N 1
ATOM 1887 C CA . ASP A 1 246 ? -19.812 18.656 0.422 1 97.81 246 ASP A CA 1
ATOM 1888 C C . ASP A 1 246 ? -18.672 19.625 0.118 1 97.81 246 ASP A C 1
ATOM 1890 O O . ASP A 1 246 ? -18.922 20.812 -0.109 1 97.81 246 ASP A O 1
ATOM 1894 N N . VAL A 1 247 ? -17.438 19.156 0.034 1 97.38 247 VAL A N 1
ATOM 1895 C CA . VAL A 1 247 ? -16.312 20.078 -0.083 1 97.38 247 VAL A CA 1
ATOM 1896 C C . VAL A 1 247 ? -16.312 20.719 -1.467 1 97.38 247 VAL A C 1
ATOM 1898 O O . VAL A 1 247 ? -15.75 21.797 -1.653 1 97.38 247 VAL A O 1
ATOM 1901 N N . ALA A 1 248 ? -16.859 20.047 -2.447 1 95.62 248 ALA A N 1
ATOM 1902 C CA . ALA A 1 248 ? -16.828 20.562 -3.818 1 95.62 248 ALA A CA 1
ATOM 1903 C C . ALA A 1 248 ? -17.812 21.719 -4 1 95.62 248 ALA A C 1
ATOM 1905 O O . ALA A 1 248 ? -17.484 22.719 -4.641 1 95.62 248 ALA A O 1
ATOM 1906 N N . SER A 1 249 ? -19.016 21.609 -3.398 1 96.38 249 SER A N 1
ATOM 1907 C CA . SER A 1 249 ? -20.078 22.578 -3.684 1 96.38 249 SER A CA 1
ATOM 1908 C C . SER A 1 249 ? -20.375 23.453 -2.473 1 96.38 249 SER A C 1
ATOM 1910 O O . SER A 1 249 ? -21 24.516 -2.602 1 96.38 249 SER A O 1
ATOM 1912 N N . GLY A 1 250 ? -20.047 23 -1.297 1 97.38 250 GLY A N 1
ATOM 1913 C CA . GLY A 1 250 ? -20.391 23.734 -0.088 1 97.38 250 GLY A CA 1
ATOM 1914 C C . GLY A 1 250 ? -21.812 23.484 0.379 1 97.38 250 GLY A C 1
ATOM 1915 O O . GLY A 1 250 ? -22.297 24.141 1.307 1 97.38 250 GLY A O 1
ATOM 1916 N N . THR A 1 251 ? -22.438 22.469 -0.236 1 97.25 251 THR A N 1
ATOM 1917 C CA . THR A 1 251 ? -23.812 22.141 0.143 1 97.25 251 THR A CA 1
ATOM 1918 C C . THR A 1 251 ? -23.828 21.359 1.455 1 97.25 251 THR A C 1
ATOM 1920 O O . THR A 1 251 ? -23.047 20.438 1.645 1 97.25 251 THR A O 1
ATOM 1923 N N . LEU A 1 252 ? -24.734 21.781 2.387 1 97.5 252 LEU A N 1
ATOM 1924 C CA . LEU A 1 252 ? -24.938 21 3.607 1 97.5 252 LEU A CA 1
ATOM 1925 C C . LEU A 1 252 ? -25.625 19.672 3.299 1 97.5 252 LEU A C 1
ATOM 1927 O O . LEU A 1 252 ? -26.766 19.641 2.834 1 97.5 252 LEU A O 1
ATOM 1931 N N . MET A 1 253 ? -24.938 18.625 3.623 1 97.94 253 MET A N 1
ATOM 1932 C CA . MET A 1 253 ? -25.438 17.297 3.252 1 97.94 253 MET A CA 1
ATOM 1933 C C . MET A 1 253 ? -26.172 16.641 4.418 1 97.94 253 MET A C 1
ATOM 1935 O O . MET A 1 253 ? -27.078 15.828 4.211 1 97.94 253 MET A O 1
ATOM 1939 N N . ASN A 1 254 ? -25.734 16.906 5.605 1 97.88 254 ASN A N 1
ATOM 1940 C CA . ASN A 1 254 ? -26.25 16.203 6.781 1 97.88 254 ASN A CA 1
ATOM 1941 C C . ASN A 1 254 ? -25.922 16.953 8.07 1 97.88 254 ASN A C 1
ATOM 1943 O O . ASN A 1 254 ? -24.938 17.703 8.117 1 97.88 254 ASN A O 1
ATOM 1947 N N . THR A 1 255 ? -26.75 16.906 9.055 1 96.75 255 THR A N 1
ATOM 1948 C CA . THR A 1 255 ? -26.5 17.281 10.438 1 96.75 255 THR A CA 1
ATOM 1949 C C . THR A 1 255 ? -26.625 16.062 11.359 1 96.75 255 THR A C 1
ATOM 1951 O O . THR A 1 255 ? -27.672 15.391 11.367 1 96.75 255 THR A O 1
ATOM 1954 N N . TRP A 1 256 ? -25.547 15.812 12.156 1 95.88 256 TRP A N 1
ATOM 1955 C CA . TRP A 1 256 ? -25.484 14.539 12.867 1 95.88 256 TRP A CA 1
ATOM 1956 C C . TRP A 1 256 ? -25.203 14.766 14.352 1 95.88 256 TRP A C 1
ATOM 1958 O O . TRP A 1 256 ? -24.516 15.719 14.727 1 95.88 256 TRP A O 1
ATOM 1968 N N . ILE A 1 257 ? -25.766 13.859 15.164 1 91.94 257 ILE A N 1
ATOM 1969 C CA . ILE A 1 257 ? -25.5 13.773 16.594 1 91.94 257 ILE A CA 1
ATOM 1970 C C . ILE A 1 257 ? -25.203 12.328 16.984 1 91.94 257 ILE A C 1
ATOM 1972 O O . ILE A 1 257 ? -25.844 11.398 16.484 1 91.94 257 ILE A O 1
ATOM 1976 N N . PRO A 1 258 ? -24.219 12.109 17.875 1 90.5 258 PRO A N 1
ATOM 1977 C CA . PRO A 1 258 ? -23.984 10.727 18.312 1 90.5 258 PRO A CA 1
ATOM 1978 C C . PRO A 1 258 ? -25.078 10.203 19.234 1 90.5 258 PRO A C 1
ATOM 1980 O O . PRO A 1 258 ? -25.797 10.984 19.859 1 90.5 258 PRO A O 1
ATOM 1983 N N . PRO A 1 259 ? -25.141 8.891 19.203 1 86.62 259 PRO A N 1
ATOM 1984 C CA . PRO A 1 259 ? -26.078 8.32 20.172 1 86.62 259 PRO A CA 1
ATOM 1985 C C . PRO A 1 259 ? -25.766 8.75 21.609 1 86.62 259 PRO A C 1
ATOM 1987 O O . PRO A 1 259 ? -24.594 8.82 22 1 86.62 259 PRO A O 1
ATOM 1990 N N . GLY A 1 260 ? -26.781 9.078 22.359 1 81.12 260 GLY A N 1
ATOM 1991 C CA . GLY A 1 260 ? -26.641 9.414 23.766 1 81.12 260 GLY A CA 1
ATOM 1992 C C . GLY A 1 260 ? -26.438 10.898 24 1 81.12 260 GLY A C 1
ATOM 1993 O O . GLY A 1 260 ? -26.328 11.336 25.156 1 81.12 260 GLY A O 1
ATOM 1994 N N . ALA A 1 261 ? -26.281 11.633 22.938 1 83.38 261 ALA A N 1
ATOM 1995 C CA . ALA A 1 261 ? -26.109 13.07 23.125 1 83.38 261 ALA A CA 1
ATOM 1996 C C . ALA A 1 261 ? -27.344 13.695 23.766 1 83.38 261 ALA A C 1
ATOM 1998 O O . ALA A 1 261 ? -28.469 13.312 23.453 1 83.38 261 ALA A O 1
ATOM 1999 N N . SER A 1 262 ? -27.062 14.523 24.812 1 75.44 262 SER A N 1
ATOM 2000 C CA . SER A 1 262 ? -28.156 15.094 25.609 1 75.44 262 SER A CA 1
ATOM 2001 C C . SER A 1 262 ? -28.578 16.453 25.062 1 75.44 262 SER A C 1
ATOM 2003 O O . SER A 1 262 ? -27.75 17.219 24.562 1 75.44 262 SER A O 1
ATOM 2005 N N . ALA A 1 263 ? -29.781 16.766 25.125 1 67.94 263 ALA A N 1
ATOM 2006 C CA . ALA A 1 263 ? -30.359 18.031 24.688 1 67.94 263 ALA A CA 1
ATOM 2007 C C . ALA A 1 263 ? -30.219 19.109 25.766 1 67.94 263 ALA A C 1
ATOM 2009 O O . ALA A 1 263 ? -30.641 20.25 25.578 1 67.94 263 ALA A O 1
ATOM 2010 N N . GLY A 1 264 ? -29.531 18.844 26.781 1 62.25 264 GLY A N 1
ATOM 2011 C CA . GLY A 1 264 ? -29.438 19.844 27.844 1 62.25 264 GLY A CA 1
ATOM 2012 C C . GLY A 1 264 ? -28.75 21.109 27.406 1 62.25 264 GLY A C 1
ATOM 2013 O O . GLY A 1 264 ? -28.578 21.344 26.203 1 62.25 264 GLY A O 1
ATOM 2014 N N . PRO A 1 265 ? -28.625 22.047 28.469 1 61.22 265 PRO A N 1
ATOM 2015 C CA . PRO A 1 265 ? -27.906 23.281 28.109 1 61.22 265 PRO A CA 1
ATOM 2016 C C . PRO A 1 265 ? -26.594 23 27.391 1 61.22 265 PRO A C 1
ATOM 2018 O O . PRO A 1 265 ? -26.047 21.906 27.484 1 61.22 265 PRO A O 1
ATOM 2021 N N . ALA A 1 266 ? -26.266 24.016 26.562 1 59.09 266 ALA A N 1
ATOM 2022 C CA . ALA A 1 266 ? -25.156 23.875 25.641 1 59.09 266 ALA A CA 1
ATOM 2023 C C . ALA A 1 266 ? -23.938 23.25 26.328 1 59.09 266 ALA A C 1
ATOM 2025 O O . ALA A 1 266 ? -23.266 22.391 25.766 1 59.09 266 ALA A O 1
ATOM 2026 N N . ASP A 1 267 ? -23.672 23.703 27.562 1 60.34 267 ASP A N 1
ATOM 2027 C CA . ASP A 1 267 ? -22.5 23.219 28.281 1 60.34 267 ASP A CA 1
ATOM 2028 C C . ASP A 1 267 ? -22.641 21.734 28.609 1 60.34 267 ASP A C 1
ATOM 2030 O O . ASP A 1 267 ? -21.641 21 28.594 1 60.34 267 ASP A O 1
ATOM 2034 N N . ALA A 1 268 ? -23.922 21.391 28.828 1 58.72 268 ALA A N 1
ATOM 2035 C CA . ALA A 1 268 ? -24.203 20 29.188 1 58.72 268 ALA A CA 1
ATOM 2036 C C . ALA A 1 268 ? -24.422 19.156 27.938 1 58.72 268 ALA A C 1
ATOM 2038 O O . ALA A 1 268 ? -24.25 17.938 27.969 1 58.72 268 ALA A O 1
ATOM 2039 N N . ALA A 1 269 ? -24.688 19.859 26.938 1 63.22 269 ALA A N 1
ATOM 2040 C CA . ALA A 1 269 ? -25.109 19.156 25.719 1 63.22 269 ALA A CA 1
ATOM 2041 C C . ALA A 1 269 ? -23.922 18.953 24.781 1 63.22 269 ALA A C 1
ATOM 2043 O O . ALA A 1 269 ? -24.062 18.344 23.719 1 63.22 269 ALA A O 1
ATOM 2044 N N . ASN A 1 270 ? -22.734 19.359 25.281 1 75.25 270 ASN A N 1
ATOM 2045 C CA . ASN A 1 270 ? -21.547 19.172 24.453 1 75.25 270 ASN A CA 1
ATOM 2046 C C . ASN A 1 270 ? -20.953 17.781 24.641 1 75.25 270 ASN A C 1
ATOM 2048 O O . ASN A 1 270 ? -21.062 17.203 25.719 1 75.25 270 ASN A O 1
ATOM 2052 N N . TRP A 1 271 ? -20.703 17.203 23.469 1 82.38 271 TRP A N 1
ATOM 2053 C CA . TRP A 1 271 ? -20.172 15.844 23.469 1 82.38 271 TRP A CA 1
ATOM 2054 C C . TRP A 1 271 ? -18.812 15.797 22.797 1 82.38 271 TRP A C 1
ATOM 2056 O O . TRP A 1 271 ? -18.391 16.75 22.141 1 82.38 271 TRP A O 1
ATOM 2066 N N . TYR A 1 272 ? -18.125 14.703 23.047 1 85.44 272 TYR A N 1
ATOM 2067 C CA . TYR A 1 272 ? -16.75 14.508 22.578 1 85.44 272 TYR A CA 1
ATOM 2068 C C . TYR A 1 272 ? -16.719 14.023 21.141 1 85.44 272 TYR A C 1
ATOM 2070 O O . TYR A 1 272 ? -17.531 13.18 20.75 1 85.44 272 TYR A O 1
ATOM 2078 N N . VAL A 1 273 ? -15.781 14.586 20.344 1 90.44 273 VAL A N 1
ATOM 2079 C CA . VAL A 1 273 ? -15.523 14.086 19 1 90.44 273 VAL A CA 1
ATOM 2080 C C . VAL A 1 273 ? -14.047 14.273 18.656 1 90.44 273 VAL A C 1
ATOM 2082 O O . VAL A 1 273 ? -13.438 15.281 19.031 1 90.44 273 VAL A O 1
ATOM 2085 N N . GLU A 1 274 ? -13.43 13.336 18 1 90.44 274 GLU A N 1
ATOM 2086 C CA . GLU A 1 274 ? -12.055 13.414 17.531 1 90.44 274 GLU A CA 1
ATOM 2087 C C . GLU A 1 274 ? -11.891 12.734 16.172 1 90.44 274 GLU A C 1
ATOM 2089 O O . GLU A 1 274 ? -12.219 11.555 16.016 1 90.44 274 GLU A O 1
ATOM 2094 N N . PRO A 1 275 ? -11.445 13.539 15.156 1 93.88 275 PRO A N 1
ATOM 2095 C CA . PRO A 1 275 ? -11.125 12.875 13.883 1 93.88 275 PRO A CA 1
ATOM 2096 C C . PRO A 1 275 ? -9.977 11.875 14.016 1 93.88 275 PRO A C 1
ATOM 2098 O O . PRO A 1 275 ? -9.047 12.094 14.797 1 93.88 275 PRO A O 1
ATOM 2101 N N . MET A 1 276 ? -10.047 10.773 13.305 1 92.81 276 MET A N 1
ATOM 2102 C CA . MET A 1 276 ? -9.055 9.703 13.297 1 92.81 276 MET A CA 1
ATOM 2103 C C . MET A 1 276 ? -8.734 9.273 11.867 1 92.81 276 MET A C 1
ATOM 2105 O O . MET A 1 276 ? -9.531 9.492 10.953 1 92.81 276 MET A O 1
ATOM 2109 N N . SER A 1 277 ? -7.516 8.648 11.742 1 94.75 277 SER A N 1
ATOM 2110 C CA . SER A 1 277 ? -7.09 8.117 10.453 1 94.75 277 SER A CA 1
ATOM 2111 C C . SER A 1 277 ? -7.066 9.211 9.391 1 94.75 277 SER A C 1
ATOM 2113 O O . SER A 1 277 ? -7.684 9.07 8.336 1 94.75 277 SER A O 1
ATOM 2115 N N . CYS A 1 278 ? -6.398 10.25 9.75 1 95.5 278 CYS A N 1
ATOM 2116 C CA . CYS A 1 278 ? -6.266 11.391 8.852 1 95.5 278 CYS A CA 1
ATOM 2117 C C . CYS A 1 278 ? -5.004 11.266 8.008 1 95.5 278 CYS A C 1
ATOM 2119 O O . CYS A 1 278 ? -4.008 10.688 8.445 1 95.5 278 CYS A O 1
ATOM 2121 N N . ALA A 1 279 ? -5.07 11.758 6.773 1 91.88 279 ALA A N 1
ATOM 2122 C CA . ALA A 1 279 ? -3.875 11.773 5.934 1 91.88 279 ALA A CA 1
ATOM 2123 C C . ALA A 1 279 ? -2.807 12.695 6.52 1 91.88 279 ALA A C 1
ATOM 2125 O O . ALA A 1 279 ? -1.637 12.32 6.613 1 91.88 279 ALA A O 1
ATOM 2126 N N . ARG A 1 280 ? -3.191 13.93 6.906 1 88.25 280 ARG A N 1
ATOM 2127 C CA . ARG A 1 280 ? -2.334 14.914 7.566 1 88.25 280 ARG A CA 1
ATOM 2128 C C . ARG A 1 280 ? -3.146 15.828 8.477 1 88.25 280 ARG A C 1
ATOM 2130 O O . ARG A 1 280 ? -4.156 16.391 8.055 1 88.25 280 ARG A O 1
ATOM 2137 N N . GLY A 1 281 ? -2.635 15.812 9.688 1 88.94 281 GLY A N 1
ATOM 2138 C CA . GLY A 1 281 ? -3.404 16.625 10.617 1 88.94 281 GLY A CA 1
ATOM 2139 C C . GLY A 1 281 ? -4.863 16.219 10.703 1 88.94 281 GLY A C 1
ATOM 2140 O O . GLY A 1 281 ? -5.172 15.055 10.992 1 88.94 281 GLY A O 1
ATOM 2141 N N . HIS A 1 282 ? -5.73 17.172 10.328 1 94.56 282 HIS A N 1
ATOM 2142 C CA . HIS A 1 282 ? -7.164 16.906 10.328 1 94.56 282 HIS A CA 1
ATOM 2143 C C . HIS A 1 282 ? -7.734 16.953 8.914 1 94.56 282 HIS A C 1
ATOM 2145 O O . HIS A 1 282 ? -8.883 17.344 8.719 1 94.56 282 HIS A O 1
ATOM 2151 N N . SER A 1 283 ? -6.777 16.641 7.969 1 96.94 283 SER A N 1
ATOM 2152 C CA . SER A 1 283 ? -7.195 16.562 6.574 1 96.94 283 SER A CA 1
ATOM 2153 C C . SER A 1 283 ? -7.449 15.117 6.152 1 96.94 283 SER A C 1
ATOM 2155 O O . SER A 1 283 ? -6.684 14.219 6.512 1 96.94 283 SER A O 1
ATOM 2157 N N . GLU A 1 284 ? -8.555 14.969 5.441 1 95.88 284 GLU A N 1
ATOM 2158 C CA . GLU A 1 284 ? -8.875 13.68 4.836 1 95.88 284 GLU A CA 1
ATOM 2159 C C . GLU A 1 284 ? -8.875 12.562 5.879 1 95.88 284 GLU A C 1
ATOM 2161 O O . GLU A 1 284 ? -8.211 11.539 5.699 1 95.88 284 GLU A O 1
ATOM 2166 N N . CYS A 1 285 ? -9.641 12.797 6.902 1 96.88 285 CYS A N 1
ATOM 2167 C CA . CYS A 1 285 ? -9.812 11.836 7.984 1 96.88 285 CYS A CA 1
ATOM 2168 C C . CYS A 1 285 ? -10.891 10.812 7.641 1 96.88 285 CYS A C 1
ATOM 2170 O O . CYS A 1 285 ? -12.039 11.172 7.379 1 96.88 285 CYS A O 1
ATOM 2172 N N . GLY A 1 286 ? -10.523 9.586 7.715 1 95.56 286 GLY A N 1
ATOM 2173 C CA . GLY A 1 286 ? -11.445 8.539 7.316 1 95.56 286 GLY A CA 1
ATOM 2174 C C . GLY A 1 286 ? -12.406 8.133 8.422 1 95.56 286 GLY A C 1
ATOM 2175 O O . GLY A 1 286 ? -13.453 7.539 8.156 1 95.56 286 GLY A O 1
ATOM 2176 N N . LEU A 1 287 ? -12.031 8.461 9.68 1 96.06 287 LEU A N 1
ATOM 2177 C CA . LEU A 1 287 ? -12.82 8.047 10.828 1 96.06 287 LEU A CA 1
ATOM 2178 C C . LEU A 1 287 ? -12.984 9.195 11.812 1 96.06 287 LEU A C 1
ATOM 2180 O O . LEU A 1 287 ? -12.312 10.227 11.695 1 96.06 287 LEU A O 1
ATOM 2184 N N . LEU A 1 288 ? -13.938 9.016 12.719 1 94.75 288 LEU A N 1
ATOM 2185 C CA . LEU A 1 288 ? -14.07 9.852 13.906 1 94.75 288 LEU A CA 1
ATOM 2186 C C . LEU A 1 288 ? -14.508 9.023 15.109 1 94.75 288 LEU A C 1
ATOM 2188 O O . LEU A 1 288 ? -15.219 8.023 14.961 1 94.75 288 LEU A O 1
ATOM 2192 N N . LYS A 1 289 ? -14.07 9.422 16.219 1 91.31 289 LYS A N 1
ATOM 2193 C CA . LYS A 1 289 ? -14.547 8.891 17.5 1 91.31 289 LYS A CA 1
ATOM 2194 C C . LYS A 1 289 ? -15.477 9.883 18.188 1 91.31 289 LYS A C 1
ATOM 2196 O O . LYS A 1 289 ? -15.188 11.078 18.25 1 91.31 289 LYS A O 1
ATOM 2201 N N . ALA A 1 290 ? -16.609 9.344 18.625 1 90.06 290 ALA A N 1
ATOM 2202 C CA . ALA A 1 290 ? -17.562 10.234 19.281 1 90.06 290 ALA A CA 1
ATOM 2203 C C . ALA A 1 290 ? -18.297 9.516 20.406 1 90.06 290 ALA A C 1
ATOM 2205 O O . ALA A 1 290 ? -18.484 8.297 20.359 1 90.06 290 ALA A O 1
ATOM 2206 N N . THR A 1 291 ? -18.609 10.273 21.422 1 85.12 291 THR A N 1
ATOM 2207 C CA . THR A 1 291 ? -19.453 9.781 22.516 1 85.12 291 THR A CA 1
ATOM 2208 C C . THR A 1 291 ? -20.438 10.859 22.953 1 85.12 291 THR A C 1
ATOM 2210 O O . THR A 1 291 ? -20.156 12.055 22.844 1 85.12 291 THR A O 1
ATOM 2213 N N . GLY A 1 292 ? -21.594 10.383 23.391 1 78.19 292 GLY A N 1
ATOM 2214 C CA . GLY A 1 292 ? -22.609 11.312 23.875 1 78.19 292 GLY A CA 1
ATOM 2215 C C . GLY A 1 292 ? -22.172 12.086 25.109 1 78.19 292 GLY A C 1
ATOM 2216 O O . GLY A 1 292 ? -22.719 13.148 25.406 1 78.19 292 GLY A O 1
ATOM 2217 N N . GLY A 1 293 ? -21.203 11.555 25.812 1 71.12 293 GLY A N 1
ATOM 2218 C CA . GLY A 1 293 ? -20.703 12.258 26.984 1 71.12 293 GLY A CA 1
ATOM 2219 C C . GLY A 1 293 ? -19.469 13.086 26.688 1 71.12 293 GLY A C 1
ATOM 2220 O O . GLY A 1 293 ? -19 13.141 25.547 1 71.12 293 GLY A O 1
ATOM 2221 N N . LYS A 1 294 ? -19.094 13.914 27.688 1 62.06 294 LYS A N 1
ATOM 2222 C CA . LYS A 1 294 ? -18.031 14.906 27.516 1 62.06 294 LYS A CA 1
ATOM 2223 C C . LYS A 1 294 ? -16.656 14.242 27.469 1 62.06 294 LYS A C 1
ATOM 2225 O O . LYS A 1 294 ? -15.68 14.852 27.031 1 62.06 294 LYS A O 1
ATOM 2230 N N . SER A 1 295 ? -16.547 13.031 27.984 1 61.72 295 SER A N 1
ATOM 2231 C CA . SER A 1 295 ? -15.195 12.484 28.047 1 61.72 295 SER A CA 1
ATOM 2232 C C . SER A 1 295 ? -15.172 11.031 27.578 1 61.72 295 SER A C 1
ATOM 2234 O O . SER A 1 295 ? -16.156 10.312 27.703 1 61.72 295 SER A O 1
ATOM 2236 N N . VAL A 1 296 ? -14.07 10.734 26.781 1 60.91 296 VAL A N 1
ATOM 2237 C CA . VAL A 1 296 ? -13.828 9.359 26.328 1 60.91 296 VAL A CA 1
ATOM 2238 C C . VAL A 1 296 ? -12.766 8.711 27.203 1 60.91 296 VAL A C 1
ATOM 2240 O O . VAL A 1 296 ? -11.82 9.375 27.641 1 60.91 296 VAL A O 1
ATOM 2243 N N . ILE A 1 297 ? -13.172 7.621 27.812 1 58.44 297 ILE A N 1
ATOM 2244 C CA . ILE A 1 297 ? -12.125 6.863 28.5 1 58.44 297 ILE A CA 1
ATOM 2245 C C . ILE A 1 297 ? -11.406 5.961 27.5 1 58.44 297 ILE A C 1
ATOM 2247 O O . ILE A 1 297 ? -12 5.527 26.5 1 58.44 297 ILE A O 1
ATOM 2251 N N . THR A 1 298 ? -10.086 5.859 27.625 1 53.91 298 THR A N 1
ATOM 2252 C CA . THR A 1 298 ? -9.289 4.918 26.844 1 53.91 298 THR A CA 1
ATOM 2253 C C . THR A 1 298 ? -9.578 3.482 27.281 1 53.91 298 THR A C 1
ATOM 2255 O O . THR A 1 298 ? -10.094 3.248 28.375 1 53.91 298 THR A O 1
ATOM 2258 N N . PRO A 1 299 ? -9.359 2.596 26.312 1 49.88 299 PRO A N 1
ATOM 2259 C CA . PRO A 1 299 ? -9.508 1.214 26.766 1 49.88 299 PRO A CA 1
ATOM 2260 C C . PRO A 1 299 ? -8.695 0.918 28.031 1 49.88 299 PRO A C 1
ATOM 2262 O O . PRO A 1 299 ? -9.148 0.176 28.906 1 49.88 299 PRO A O 1
ATOM 2265 N N . LYS A 1 300 ? -7.516 1.588 28.109 1 48.41 300 LYS A N 1
ATOM 2266 C CA . LYS A 1 300 ? -6.707 1.425 29.312 1 48.41 300 LYS A CA 1
ATOM 2267 C C . LYS A 1 300 ? -7.441 1.953 30.547 1 48.41 300 LYS A C 1
ATOM 2269 O O . LYS A 1 300 ? -7.426 1.322 31.609 1 48.41 300 LYS A O 1
ATOM 2274 N N . GLN A 1 301 ? -7.949 3.096 30.359 1 55.22 301 GLN A N 1
ATOM 2275 C CA . GLN A 1 301 ? -8.672 3.668 31.484 1 55.22 301 GLN A CA 1
ATOM 2276 C C . GLN A 1 301 ? -9.867 2.795 31.875 1 55.22 301 GLN A C 1
ATOM 2278 O O . GLN A 1 301 ? -10.164 2.641 33.062 1 55.22 301 GLN A O 1
ATOM 2283 N N . ASP A 1 302 ? -10.375 2.172 30.828 1 53.88 302 ASP A N 1
ATOM 2284 C CA . ASP A 1 302 ? -11.484 1.267 31.094 1 53.88 302 ASP A CA 1
ATOM 2285 C C . ASP A 1 302 ? -11.031 0.048 31.891 1 53.88 302 ASP A C 1
ATOM 2287 O O . ASP A 1 302 ? -11.68 -0.335 32.875 1 53.88 302 ASP A O 1
ATOM 2291 N N . TYR A 1 303 ? -9.852 -0.381 31.391 1 51.75 303 TYR A N 1
ATOM 2292 C CA . TYR A 1 303 ? -9.273 -1.521 32.094 1 51.75 303 TYR A CA 1
ATOM 2293 C C . TYR A 1 303 ? -8.93 -1.157 33.531 1 51.75 303 TYR A C 1
ATOM 2295 O O . TYR A 1 303 ? -9.062 -1.986 34.438 1 51.75 303 TYR A O 1
ATOM 2303 N N . ALA A 1 304 ? -8.523 0.128 33.75 1 53.81 304 ALA A N 1
ATOM 2304 C CA . ALA A 1 304 ? -8.156 0.592 35.094 1 53.81 304 ALA A CA 1
ATOM 2305 C C . ALA A 1 304 ? -9.398 0.94 35.906 1 53.81 304 ALA A C 1
ATOM 2307 O O . ALA A 1 304 ? -9.281 1.411 37.031 1 53.81 304 ALA A O 1
ATOM 2308 N N . GLY A 1 305 ? -10.484 0.783 35.312 1 55.66 305 GLY A N 1
ATOM 2309 C CA . GLY A 1 305 ? -11.711 0.963 36.094 1 55.66 305 GLY A CA 1
ATOM 2310 C C . GLY A 1 305 ? -12.227 2.389 36.062 1 55.66 305 GLY A C 1
ATOM 2311 O O . GLY A 1 305 ? -13.055 2.77 36.875 1 55.66 305 GLY A O 1
ATOM 2312 N N . VAL A 1 306 ? -11.508 3.193 35.344 1 54.5 306 VAL A N 1
ATOM 2313 C CA . VAL A 1 306 ? -12.039 4.551 35.219 1 54.5 306 VAL A CA 1
ATOM 2314 C C . VAL A 1 306 ? -13.398 4.52 34.531 1 54.5 306 VAL A C 1
ATOM 2316 O O . VAL A 1 306 ? -13.539 3.914 33.469 1 54.5 306 VAL A O 1
ATOM 2319 N N . LYS A 1 307 ? -14.336 5.074 35.219 1 56.69 307 LYS A N 1
ATOM 2320 C CA . LYS A 1 307 ? -15.695 5.121 34.688 1 56.69 307 LYS A CA 1
ATOM 2321 C C . LYS A 1 307 ? -15.797 6.078 33.5 1 56.69 307 LYS A C 1
ATOM 2323 O O . LYS A 1 307 ? -15.273 7.191 33.562 1 56.69 307 LYS A O 1
ATOM 2328 N N . GLY A 1 308 ? -15.93 5.656 32.281 1 58.28 308 GLY A N 1
ATOM 2329 C CA . GLY A 1 308 ? -16.156 6.488 31.109 1 58.28 308 GLY A CA 1
ATOM 2330 C C . GLY A 1 308 ? -16.609 5.703 29.891 1 58.28 308 GLY A C 1
ATOM 2331 O O . GLY A 1 308 ? -16.797 4.488 29.969 1 58.28 308 GLY A O 1
ATOM 2332 N N . THR A 1 309 ? -17.281 6.281 29 1 60.12 309 THR A N 1
ATOM 2333 C CA . THR A 1 309 ? -17.766 5.633 27.781 1 60.12 309 THR A CA 1
ATOM 2334 C C . THR A 1 309 ? -16.672 5.605 26.719 1 60.12 309 THR A C 1
ATOM 2336 O O . THR A 1 309 ? -15.961 6.586 26.531 1 60.12 309 THR A O 1
ATOM 2339 N N . SER A 1 310 ? -16.312 4.305 26.281 1 65.69 310 SER A N 1
ATOM 2340 C CA . SER A 1 310 ? -15.367 4.133 25.172 1 65.69 310 SER A CA 1
ATOM 2341 C C . SER A 1 310 ? -15.953 4.645 23.859 1 65.69 310 SER A C 1
ATOM 2343 O O . SER A 1 310 ? -17.078 4.289 23.5 1 65.69 310 SER A O 1
ATOM 2345 N N . GLY A 1 311 ? -16.047 5.961 23.625 1 76.75 311 GLY A N 1
ATOM 2346 C CA . GLY A 1 311 ? -16.594 6.559 22.406 1 76.75 311 GLY A CA 1
ATOM 2347 C C . GLY A 1 311 ? -16.703 5.578 21.266 1 76.75 311 GLY A C 1
ATOM 2348 O O . GLY A 1 311 ? -15.969 4.59 21.203 1 76.75 311 GLY A O 1
ATOM 2349 N N . GLY A 1 312 ? -17.875 5.613 20.438 1 84.75 312 GLY A N 1
ATOM 2350 C CA . GLY A 1 312 ? -18 4.863 19.203 1 84.75 312 GLY A CA 1
ATOM 2351 C C . GLY A 1 312 ? -17.203 5.445 18.062 1 84.75 312 GLY A C 1
ATOM 2352 O O . GLY A 1 312 ? -16.844 6.625 18.078 1 84.75 312 GLY A O 1
ATOM 2353 N N . VAL A 1 313 ? -16.734 4.59 17.172 1 91.62 313 VAL A N 1
ATOM 2354 C CA . VAL A 1 313 ? -16 5.023 15.977 1 91.62 313 VAL A CA 1
ATOM 2355 C C . VAL A 1 313 ? -16.938 5.02 14.773 1 91.62 313 VAL A C 1
ATOM 2357 O O . VAL A 1 313 ? -17.703 4.074 14.57 1 91.62 313 VAL A O 1
ATOM 2360 N N . TRP A 1 314 ? -16.859 6.09 14.023 1 94.88 314 TRP A N 1
ATOM 2361 C CA . TRP A 1 314 ? -17.766 6.312 12.898 1 94.88 314 TRP A CA 1
ATOM 2362 C C . TRP A 1 314 ? -17 6.746 11.656 1 94.88 314 TRP A C 1
ATOM 2364 O O . TRP A 1 314 ? -15.828 7.125 11.742 1 94.88 314 TRP A O 1
ATOM 2374 N N . ARG A 1 315 ? -17.688 6.605 10.508 1 96 315 ARG A N 1
ATOM 2375 C CA . ARG A 1 315 ? -17.188 7.113 9.234 1 96 315 ARG A CA 1
ATOM 2376 C C . ARG A 1 315 ? -18.188 8.055 8.586 1 96 315 ARG A C 1
ATOM 2378 O O . ARG A 1 315 ? -19.391 7.816 8.633 1 96 315 ARG A O 1
ATOM 2385 N N . VAL A 1 316 ? -17.656 9.148 8.078 1 96.56 316 VAL A N 1
ATOM 2386 C CA . VAL A 1 316 ? -18.484 10.016 7.246 1 96.56 316 VAL A CA 1
ATOM 2387 C C . VAL A 1 316 ? -18.344 9.609 5.781 1 96.56 316 VAL A C 1
ATOM 2389 O O . VAL A 1 316 ? -17.266 9.664 5.203 1 96.56 316 VAL A O 1
ATOM 2392 N N . ASN A 1 317 ? -19.484 9.25 5.172 1 94.69 317 ASN A N 1
ATOM 2393 C CA . ASN A 1 317 ? -19.516 8.805 3.781 1 94.69 317 ASN A CA 1
ATOM 2394 C C . ASN A 1 317 ? -19.594 9.984 2.818 1 94.69 317 ASN A C 1
ATOM 2396 O O . ASN A 1 317 ? -19.875 11.109 3.234 1 94.69 317 ASN A O 1
ATOM 2400 N N . SER A 1 318 ? -19.391 9.68 1.542 1 91.94 318 SER A N 1
ATOM 2401 C CA . SER A 1 318 ? -19.359 10.727 0.526 1 91.94 318 SER A CA 1
ATOM 2402 C C . SER A 1 318 ? -20.719 11.406 0.376 1 91.94 318 SER A C 1
ATOM 2404 O O . SER A 1 318 ? -20.797 12.539 -0.095 1 91.94 318 SER A O 1
ATOM 2406 N N . ASP A 1 319 ? -21.797 10.711 0.809 1 94.06 319 ASP A N 1
ATOM 2407 C CA . ASP A 1 319 ? -23.125 11.281 0.705 1 94.06 319 ASP A CA 1
ATOM 2408 C C . ASP A 1 319 ? -23.5 12.031 1.98 1 94.06 319 ASP A C 1
ATOM 2410 O O . ASP A 1 319 ? -24.641 12.477 2.133 1 94.06 319 ASP A O 1
ATOM 2414 N N . GLY A 1 320 ? -22.562 12.078 2.918 1 96.12 320 GLY A N 1
ATOM 2415 C CA . GLY A 1 320 ? -22.797 12.812 4.152 1 96.12 320 GLY A CA 1
ATOM 2416 C C . GLY A 1 320 ? -23.328 11.945 5.277 1 96.12 320 GLY A C 1
ATOM 2417 O O . GLY A 1 320 ? -23.406 12.383 6.426 1 96.12 320 GLY A O 1
ATOM 2418 N N . ALA A 1 321 ? -23.672 10.719 4.945 1 97.5 321 ALA A N 1
ATOM 2419 C CA . ALA A 1 321 ? -24.156 9.82 5.992 1 97.5 321 ALA A CA 1
ATOM 2420 C C . ALA A 1 321 ? -23.031 9.438 6.953 1 97.5 321 ALA A C 1
ATOM 2422 O O . ALA A 1 321 ? -21.875 9.281 6.543 1 97.5 321 ALA A O 1
ATOM 2423 N N . VAL A 1 322 ? -23.375 9.367 8.211 1 97.19 322 VAL A N 1
ATOM 2424 C CA . VAL A 1 322 ? -22.438 8.914 9.242 1 97.19 322 VAL A CA 1
ATOM 2425 C C . VAL A 1 322 ? -22.781 7.484 9.656 1 97.19 322 VAL A C 1
ATOM 2427 O O . VAL A 1 322 ? -23.875 7.215 10.148 1 97.19 322 VAL A O 1
ATOM 2430 N N . THR A 1 323 ? -21.844 6.562 9.406 1 96.31 323 THR A N 1
ATOM 2431 C CA . THR A 1 323 ? -22.078 5.145 9.656 1 96.31 323 THR A CA 1
ATOM 2432 C C . THR A 1 323 ? -21.094 4.609 10.688 1 96.31 323 THR A C 1
ATOM 2434 O O . THR A 1 323 ? -19.906 4.984 10.68 1 96.31 323 THR A O 1
ATOM 2437 N N . PRO A 1 324 ? -21.562 3.773 11.602 1 93.38 324 PRO A N 1
ATOM 2438 C CA . PRO A 1 324 ? -20.641 3.207 12.594 1 93.38 324 PRO A CA 1
ATOM 2439 C C . PRO A 1 324 ? -19.641 2.229 11.977 1 93.38 324 PRO A C 1
ATOM 2441 O O . PRO A 1 324 ? -19.984 1.501 11.039 1 93.38 324 PRO A O 1
ATOM 2444 N N . GLU A 1 325 ? -18.453 2.285 12.367 1 91.94 325 GLU A N 1
ATOM 2445 C CA . GLU A 1 325 ? -17.453 1.255 12.078 1 91.94 325 GLU A CA 1
ATOM 2446 C C . GLU A 1 325 ? -17.469 0.164 13.141 1 91.94 325 GLU A C 1
ATOM 2448 O O . GLU A 1 325 ? -16.828 0.303 14.188 1 91.94 325 GLU A O 1
ATOM 2453 N N . LYS A 1 326 ? -18.031 -0.945 12.875 1 86.12 326 LYS A N 1
ATOM 2454 C CA . LYS A 1 326 ? -18.484 -1.922 13.859 1 86.12 326 LYS A CA 1
ATOM 2455 C C . LYS A 1 326 ? -17.312 -2.697 14.453 1 86.12 326 LYS A C 1
ATOM 2457 O O . LYS A 1 326 ? -17.391 -3.16 15.594 1 86.12 326 LYS A O 1
ATOM 2462 N N . TRP A 1 327 ? -16.25 -2.768 13.719 1 86.38 327 TRP A N 1
ATOM 2463 C CA . TRP A 1 327 ? -15.258 -3.746 14.148 1 86.38 327 TRP A CA 1
ATOM 2464 C C . TRP A 1 327 ? -14.062 -3.059 14.805 1 86.38 327 TRP A C 1
ATOM 2466 O O . TRP A 1 327 ? -13.062 -3.703 15.109 1 86.38 327 TRP A O 1
ATOM 2476 N N . VAL A 1 328 ? -14.211 -1.778 15 1 85.31 328 VAL A N 1
ATOM 2477 C CA . VAL A 1 328 ? -13.125 -1.061 15.664 1 85.31 328 VAL A CA 1
ATOM 2478 C C . VAL A 1 328 ? -13.125 -1.381 17.156 1 85.31 328 VAL A C 1
ATOM 2480 O O . VAL A 1 328 ? -14.172 -1.327 17.812 1 85.31 328 VAL A O 1
ATOM 2483 N N . SER A 1 329 ? -11.953 -1.736 17.703 1 75.56 329 SER A N 1
ATOM 2484 C CA . SER A 1 329 ? -11.836 -2.064 19.125 1 75.56 329 SER A CA 1
ATOM 2485 C C . SER A 1 329 ? -10.664 -1.341 19.766 1 75.56 329 SER A C 1
ATOM 2487 O O . SER A 1 329 ? -10.5 -1.368 20.984 1 75.56 329 SER A O 1
ATOM 2489 N N . GLY A 1 330 ? -9.836 -0.726 18.969 1 72.5 330 GLY A N 1
ATOM 2490 C CA . GLY A 1 330 ? -8.633 -0.094 19.5 1 72.5 330 GLY A CA 1
ATOM 2491 C C . GLY A 1 330 ? -8.766 1.409 19.656 1 72.5 330 GLY A C 1
ATOM 2492 O O . GLY A 1 330 ? -9.82 1.977 19.344 1 72.5 330 GLY A O 1
ATOM 2493 N N . ASN A 1 331 ? -7.711 2.053 20.188 1 72.31 331 ASN A N 1
ATOM 2494 C CA . ASN A 1 331 ? -7.691 3.49 20.438 1 72.31 331 ASN A CA 1
ATOM 2495 C C . ASN A 1 331 ? -7.043 4.246 19.281 1 72.31 331 ASN A C 1
ATOM 2497 O O . ASN A 1 331 ? -7.262 5.449 19.125 1 72.31 331 ASN A O 1
ATOM 2501 N N . ARG A 1 332 ? -6.227 3.586 18.625 1 83.62 332 ARG A N 1
ATOM 2502 C CA . ARG A 1 332 ? -5.598 4.113 17.422 1 83.62 332 ARG A CA 1
ATOM 2503 C C . ARG A 1 332 ? -5.945 3.268 16.203 1 83.62 332 ARG A C 1
ATOM 2505 O O . ARG A 1 332 ? -5.41 2.172 16.031 1 83.62 332 ARG A O 1
ATOM 2512 N N . THR A 1 333 ? -6.879 3.807 15.484 1 90.69 333 THR A N 1
ATOM 2513 C CA . THR A 1 333 ? -7.379 3.018 14.367 1 90.69 333 THR A CA 1
ATOM 2514 C C . THR A 1 333 ? -7.18 3.76 13.047 1 90.69 333 THR A C 1
ATOM 2516 O O . THR A 1 333 ? -7.449 4.961 12.961 1 90.69 333 THR A O 1
ATOM 2519 N N . TYR A 1 334 ? -6.645 3.053 12.141 1 94.5 334 TYR A N 1
ATOM 2520 C CA . TYR A 1 334 ? -6.422 3.586 10.797 1 94.5 334 TYR A CA 1
ATOM 2521 C C . TYR A 1 334 ? -7.133 2.742 9.75 1 94.5 334 TYR A C 1
ATOM 2523 O O . TYR A 1 334 ? -7.211 1.519 9.875 1 94.5 334 TYR A O 1
ATOM 2531 N N . LEU A 1 335 ? -7.645 3.455 8.766 1 94 335 LEU A N 1
ATOM 2532 C CA . LEU A 1 335 ? -8.156 2.793 7.566 1 94 335 LEU A CA 1
ATOM 2533 C C . LEU A 1 335 ? -7.074 2.697 6.496 1 94 335 LEU A C 1
ATOM 2535 O O . LEU A 1 335 ? -6.41 3.689 6.184 1 94 335 LEU A O 1
ATOM 2539 N N . GLN A 1 336 ? -6.891 1.403 5.977 1 92.12 336 GLN A N 1
ATOM 2540 C CA . GLN A 1 336 ? -5.941 1.237 4.883 1 92.12 336 GLN A CA 1
ATOM 2541 C C . GLN A 1 336 ? -6.348 0.087 3.967 1 92.12 336 GLN A C 1
ATOM 2543 O O . GLN A 1 336 ? -6.316 -1.077 4.371 1 92.12 336 GLN A O 1
ATOM 2548 N N . ALA A 1 337 ? -6.664 0.394 2.605 1 88.31 337 ALA A N 1
ATOM 2549 C CA . ALA A 1 337 ? -6.93 -0.583 1.554 1 88.31 337 ALA A CA 1
ATOM 2550 C C . ALA A 1 337 ? -7.922 -1.641 2.027 1 88.31 337 ALA A C 1
ATOM 2552 O O . ALA A 1 337 ? -7.688 -2.84 1.862 1 88.31 337 ALA A O 1
ATOM 2553 N N . GLY A 1 338 ? -8.961 -1.235 2.707 1 87.69 338 GLY A N 1
ATOM 2554 C CA . GLY A 1 338 ? -10.023 -2.135 3.123 1 87.69 338 GLY A CA 1
ATOM 2555 C C . GLY A 1 338 ? -9.773 -2.77 4.477 1 87.69 338 GLY A C 1
ATOM 2556 O O . GLY A 1 338 ? -10.57 -3.59 4.941 1 87.69 338 GLY A O 1
ATOM 2557 N N . LEU A 1 339 ? -8.734 -2.354 5.117 1 92 339 LEU A N 1
ATOM 2558 C CA . LEU A 1 339 ? -8.383 -2.891 6.43 1 92 339 LEU A CA 1
ATOM 2559 C C . LEU A 1 339 ? -8.555 -1.833 7.512 1 92 339 LEU A C 1
ATOM 2561 O O . LEU A 1 339 ? -8.414 -0.637 7.246 1 92 339 LEU A O 1
ATOM 2565 N N . LEU A 1 340 ? -8.891 -2.33 8.734 1 93.44 340 LEU A N 1
ATOM 2566 C CA . LEU A 1 340 ? -8.727 -1.588 9.977 1 93.44 340 LEU A CA 1
ATOM 2567 C C . LEU A 1 340 ? -7.449 -2.008 10.695 1 93.44 340 LEU A C 1
ATOM 2569 O O . LEU A 1 340 ? -7.277 -3.184 11.031 1 93.44 340 LEU A O 1
ATOM 2573 N N . ILE A 1 341 ? -6.539 -1.106 10.805 1 93.94 341 ILE A N 1
ATOM 2574 C CA . ILE A 1 341 ? -5.297 -1.387 11.508 1 93.94 341 ILE A CA 1
ATOM 2575 C C . ILE A 1 341 ? -5.262 -0.609 12.828 1 93.94 341 ILE A C 1
ATOM 2577 O O . ILE A 1 341 ? -5.406 0.616 12.836 1 93.94 341 ILE A O 1
ATOM 2581 N N . GLU A 1 342 ? -5.109 -1.396 13.883 1 90.88 342 GLU A N 1
ATOM 2582 C CA . GLU A 1 342 ? -5.285 -0.697 15.148 1 90.88 342 GLU A CA 1
ATOM 2583 C C . GLU A 1 342 ? -4.41 -1.306 16.234 1 90.88 342 GLU A C 1
ATOM 2585 O O . GLU A 1 342 ? -3.877 -2.406 16.078 1 90.88 342 GLU A O 1
ATOM 2590 N N . ASN A 1 343 ? -4.164 -0.628 17.156 1 85.31 343 ASN A N 1
ATOM 2591 C CA . ASN A 1 343 ? -3.49 -1.032 18.391 1 85.31 343 ASN A CA 1
ATOM 2592 C C . ASN A 1 343 ? -4.277 -0.602 19.625 1 85.31 343 ASN A C 1
ATOM 2594 O O . ASN A 1 343 ? -4.832 0.497 19.656 1 85.31 343 ASN A O 1
ATOM 2598 N N . ALA A 1 344 ? -4.754 -1.771 20.531 1 65.06 344 ALA A N 1
ATOM 2599 C CA . ALA A 1 344 ? -5.562 -1.498 21.719 1 65.06 344 ALA A CA 1
ATOM 2600 C C . ALA A 1 344 ? -4.82 -0.585 22.688 1 65.06 344 ALA A C 1
ATOM 2602 O O . ALA A 1 344 ? -5.191 -0.485 23.859 1 65.06 344 ALA A O 1
ATOM 2603 N N . GLY A 1 345 ? -4.039 0.201 22.219 1 56.22 345 GLY A N 1
ATOM 2604 C CA . GLY A 1 345 ? -3.32 1.066 23.141 1 56.22 345 GLY A CA 1
ATOM 2605 C C . GLY A 1 345 ? -1.994 0.486 23.594 1 56.22 345 GLY A C 1
ATOM 2606 O O . GLY A 1 345 ? -1.559 -0.551 23.094 1 56.22 345 GLY A O 1
ATOM 2607 N N . ASP A 1 346 ? -1.199 1.184 24.438 1 53.31 346 ASP A N 1
ATOM 2608 C CA . ASP A 1 346 ? 0.19 1.004 24.844 1 53.31 346 ASP A CA 1
ATOM 2609 C C . ASP A 1 346 ? 0.371 -0.301 25.625 1 53.31 346 ASP A C 1
ATOM 2611 O O . ASP A 1 346 ? 1.476 -0.844 25.688 1 53.31 346 ASP A O 1
ATOM 2615 N N . THR A 1 347 ? -0.772 -0.93 26 1 54.78 347 THR A N 1
ATOM 2616 C CA . THR A 1 347 ? -0.396 -1.961 26.953 1 54.78 347 THR A CA 1
ATOM 2617 C C . THR A 1 347 ? -0.16 -3.295 26.25 1 54.78 347 THR A C 1
ATOM 2619 O O . THR A 1 347 ? 0.671 -4.094 26.688 1 54.78 347 THR A O 1
ATOM 2622 N N . SER A 1 348 ? -0.921 -3.523 25.234 1 60.5 348 SER A N 1
ATOM 2623 C CA . SER A 1 348 ? -0.73 -4.871 24.703 1 60.5 348 SER A CA 1
ATOM 2624 C C . SER A 1 348 ? 0.393 -4.902 23.672 1 60.5 348 SER A C 1
ATOM 2626 O O . SER A 1 348 ? 1.005 -5.949 23.438 1 60.5 348 SER A O 1
ATOM 2628 N N . GLY A 1 349 ? 0.759 -3.816 23.219 1 75.56 349 GLY A N 1
ATOM 2629 C CA . GLY A 1 349 ? 1.848 -3.674 22.266 1 75.56 349 GLY A CA 1
ATOM 2630 C C . GLY A 1 349 ? 1.604 -4.418 20.969 1 75.56 349 GLY A C 1
ATOM 2631 O O . GLY A 1 349 ? 2.518 -4.566 20.156 1 75.56 349 GLY A O 1
ATOM 2632 N N . VAL A 1 350 ? 0.332 -5.027 20.828 1 85.56 350 VAL A N 1
ATOM 2633 C CA . VAL A 1 350 ? 0.081 -5.801 19.625 1 85.56 350 VAL A CA 1
ATOM 2634 C C . VAL A 1 350 ? -0.678 -4.945 18.609 1 85.56 350 VAL A C 1
ATOM 2636 O O . VAL A 1 350 ? -1.664 -4.293 18.953 1 85.56 350 VAL A O 1
ATOM 2639 N N . ILE A 1 351 ? -0.276 -4.898 17.391 1 90.5 351 ILE A N 1
ATOM 2640 C CA . ILE A 1 351 ? -0.975 -4.246 16.281 1 90.5 351 ILE A CA 1
ATOM 2641 C C . ILE A 1 351 ? -1.797 -5.277 15.508 1 90.5 351 ILE A C 1
ATOM 2643 O O . ILE A 1 351 ? -1.28 -6.328 15.125 1 90.5 351 ILE A O 1
ATOM 2647 N N . TRP A 1 352 ? -3.08 -4.961 15.367 1 88.69 352 TRP A N 1
ATOM 2648 C CA . TRP A 1 352 ? -3.992 -5.859 14.672 1 88.69 352 TRP A CA 1
ATOM 2649 C C . TRP A 1 352 ? -4.48 -5.242 13.367 1 88.69 352 TRP A C 1
ATOM 2651 O O . TRP A 1 352 ? -4.73 -4.035 13.305 1 88.69 352 TRP A O 1
ATOM 2661 N N . ALA A 1 353 ? -4.691 -6.078 12.359 1 90.81 353 ALA A N 1
ATOM 2662 C CA . ALA A 1 353 ? -5.379 -5.699 11.125 1 90.81 353 ALA A CA 1
ATOM 2663 C C . ALA A 1 353 ? -6.59 -6.594 10.883 1 90.81 353 ALA A C 1
ATOM 2665 O O . ALA A 1 353 ? -6.492 -7.82 10.961 1 90.81 353 ALA A O 1
ATOM 2666 N N . TYR A 1 354 ? -7.727 -5.938 10.609 1 87.94 354 TYR A N 1
ATOM 2667 C CA . TYR A 1 354 ? -8.977 -6.641 10.336 1 87.94 354 TYR A CA 1
ATOM 2668 C C . TYR A 1 354 ? -9.539 -6.254 8.977 1 87.94 354 TYR A C 1
ATOM 2670 O O . TYR A 1 354 ? -9.398 -5.105 8.547 1 87.94 354 TYR A O 1
ATOM 2678 N N . ASP A 1 355 ? -10.164 -7.266 8.375 1 86.06 355 ASP A N 1
ATOM 2679 C CA . ASP A 1 355 ? -11 -6.914 7.23 1 86.06 355 ASP A CA 1
ATOM 2680 C C . ASP A 1 355 ? -12.172 -6.035 7.66 1 86.06 355 ASP A C 1
ATOM 2682 O O . ASP A 1 355 ? -12.961 -6.426 8.523 1 86.06 355 ASP A O 1
ATOM 2686 N N . ARG A 1 356 ? -12.289 -4.93 7.039 1 88.06 356 ARG A N 1
ATOM 2687 C CA . ARG A 1 356 ? -13.258 -3.928 7.484 1 88.06 356 ARG A CA 1
ATOM 2688 C C . ARG A 1 356 ? -14.688 -4.414 7.281 1 88.06 356 ARG A C 1
ATOM 2690 O O . ARG A 1 356 ? -15.594 -4.027 8.023 1 88.06 356 ARG A O 1
ATOM 2697 N N . ALA A 1 357 ? -14.922 -5.199 6.234 1 82.5 357 ALA A N 1
ATOM 2698 C CA . ALA A 1 357 ? -16.266 -5.633 5.871 1 82.5 357 ALA A CA 1
ATOM 2699 C C . ALA A 1 357 ? -16.75 -6.762 6.777 1 82.5 357 ALA A C 1
ATOM 2701 O O . ALA A 1 357 ? -17.906 -6.781 7.203 1 82.5 357 ALA A O 1
ATOM 2702 N N . SER A 1 358 ? -15.828 -7.668 7.117 1 78.75 358 SER A N 1
ATOM 2703 C CA . SER A 1 358 ? -16.25 -8.883 7.809 1 78.75 358 SER A CA 1
ATOM 2704 C C . SER A 1 358 ? -15.797 -8.883 9.258 1 78.75 358 SER A C 1
ATOM 2706 O O . SER A 1 358 ? -16.312 -9.648 10.078 1 78.75 358 SER A O 1
ATOM 2708 N N . GLY A 1 359 ? -14.789 -8.086 9.539 1 83.75 359 GLY A N 1
ATOM 2709 C CA . GLY A 1 359 ? -14.211 -8.117 10.867 1 83.75 359 GLY A CA 1
ATOM 2710 C C . GLY A 1 359 ? -13.227 -9.258 11.07 1 83.75 359 GLY A C 1
ATOM 2711 O O . GLY A 1 359 ? -12.664 -9.414 12.148 1 83.75 359 GLY A O 1
ATOM 2712 N N . HIS A 1 360 ? -12.938 -10.008 10.039 1 82.19 360 HIS A N 1
ATOM 2713 C CA . HIS A 1 360 ? -12 -11.117 10.141 1 82.19 360 HIS A CA 1
ATOM 2714 C C . HIS A 1 360 ? -10.578 -10.609 10.359 1 82.19 360 HIS A C 1
ATOM 2716 O O . HIS A 1 360 ? -10.125 -9.695 9.672 1 82.19 360 HIS A O 1
ATOM 2722 N N . PRO A 1 361 ? -9.914 -11.172 11.352 1 84.5 361 PRO A N 1
ATOM 2723 C CA . PRO A 1 361 ? -8.508 -10.797 11.531 1 84.5 361 PRO A CA 1
ATOM 2724 C C . PRO A 1 361 ? -7.625 -11.258 10.375 1 84.5 361 PRO A C 1
ATOM 2726 O O . PRO A 1 361 ? -7.621 -12.445 10.031 1 84.5 361 PRO A O 1
ATOM 2729 N N . GLU A 1 362 ? -6.918 -10.336 9.773 1 85.75 362 GLU A N 1
ATOM 2730 C CA . GLU A 1 362 ? -6.023 -10.656 8.664 1 85.75 362 GLU A CA 1
ATOM 2731 C C . GLU A 1 362 ? -4.609 -10.945 9.156 1 85.75 362 GLU A C 1
ATOM 2733 O O . GLU A 1 362 ? -3.977 -11.906 8.703 1 85.75 362 GLU A O 1
ATOM 2738 N N . TRP A 1 363 ? -4.082 -10.094 10.086 1 86.31 363 TRP A N 1
ATOM 2739 C CA . TRP A 1 363 ? -2.758 -10.312 10.648 1 86.31 363 TRP A CA 1
ATOM 2740 C C . TRP A 1 363 ? -2.607 -9.586 11.984 1 86.31 363 TRP A C 1
ATOM 2742 O O . TRP A 1 363 ? -3.438 -8.75 12.336 1 86.31 363 TRP A O 1
ATOM 2752 N N . HIS A 1 364 ? -1.622 -9.922 12.75 1 87.19 364 HIS A N 1
ATOM 2753 C CA . HIS A 1 364 ? -1.195 -9.203 13.945 1 87.19 364 HIS A CA 1
ATOM 2754 C C . HIS A 1 364 ? 0.324 -9.211 14.078 1 87.19 364 HIS A C 1
ATOM 2756 O O . HIS A 1 364 ? 0.999 -10.062 13.484 1 87.19 364 HIS A O 1
ATOM 2762 N N . SER A 1 365 ? 0.817 -8.266 14.695 1 86.88 365 SER A N 1
ATOM 2763 C CA . SER A 1 365 ? 2.256 -8.172 14.922 1 86.88 365 SER A CA 1
ATOM 2764 C C . SER A 1 365 ? 2.561 -7.695 16.344 1 86.88 365 SER A C 1
ATOM 2766 O O . SER A 1 365 ? 1.968 -6.727 16.812 1 86.88 365 SER A O 1
ATOM 2768 N N . LYS A 1 366 ? 3.527 -8.359 16.891 1 83.88 366 LYS A N 1
ATOM 2769 C CA . LYS A 1 366 ? 3.984 -7.969 18.234 1 83.88 366 LYS A CA 1
ATOM 2770 C C . LYS A 1 366 ? 5.238 -7.105 18.141 1 83.88 366 LYS A C 1
ATOM 2772 O O . LYS A 1 366 ? 5.773 -6.676 19.172 1 83.88 366 LYS A O 1
ATOM 2777 N N . ALA A 1 367 ? 5.609 -6.91 16.859 1 76 367 ALA A N 1
ATOM 2778 C CA . ALA A 1 367 ? 6.895 -6.238 16.656 1 76 367 ALA A CA 1
ATOM 2779 C C . ALA A 1 367 ? 6.801 -4.762 17.031 1 76 367 ALA A C 1
ATOM 2781 O O . ALA A 1 367 ? 7.812 -4.125 17.328 1 76 367 ALA A O 1
ATOM 2782 N N . GLY A 1 368 ? 5.516 -4.285 16.938 1 70.12 368 GLY A N 1
ATOM 2783 C CA . GLY A 1 368 ? 5.371 -2.863 17.203 1 70.12 368 GLY A CA 1
ATOM 2784 C C . GLY A 1 368 ? 4.668 -2.572 18.516 1 70.12 368 GLY A C 1
ATOM 2785 O O . GLY A 1 368 ? 3.889 -3.391 19 1 70.12 368 GLY A O 1
ATOM 2786 N N . PHE A 1 369 ? 5.074 -1.754 19.406 1 80.12 369 PHE A N 1
ATOM 2787 C CA . PHE A 1 369 ? 4.496 -1.358 20.688 1 80.12 369 PHE A CA 1
ATOM 2788 C C . PHE A 1 369 ? 3.461 -0.257 20.5 1 80.12 369 PHE A C 1
ATOM 2790 O O . PHE A 1 369 ? 2.258 -0.51 20.562 1 80.12 369 PHE A O 1
ATOM 2797 N N . ARG A 1 370 ? 3.85 0.763 19.875 1 87.62 370 ARG A N 1
ATOM 2798 C CA . ARG A 1 370 ? 2.99 1.929 19.688 1 87.62 370 ARG A CA 1
ATOM 2799 C C . ARG A 1 370 ? 2.795 2.242 18.219 1 87.62 370 ARG A C 1
ATOM 2801 O O . ARG A 1 370 ? 3.73 2.668 17.531 1 87.62 370 ARG A O 1
ATOM 2808 N N . LEU A 1 371 ? 1.533 2.018 17.734 1 93 371 LEU A N 1
ATOM 2809 C CA . LEU A 1 371 ? 1.178 2.418 16.375 1 93 371 LEU A CA 1
ATOM 2810 C C . LEU A 1 371 ? 1.176 3.938 16.234 1 93 371 LEU A C 1
ATOM 2812 O O . LEU A 1 371 ? 0.493 4.633 17 1 93 371 LEU A O 1
ATOM 2816 N N . VAL A 1 372 ? 1.929 4.449 15.258 1 92.56 372 VAL A N 1
ATOM 2817 C CA . VAL A 1 372 ? 2.047 5.902 15.227 1 92.56 372 VAL A CA 1
ATOM 2818 C C . VAL A 1 372 ? 1.53 6.434 13.891 1 92.56 372 VAL A C 1
ATOM 2820 O O . VAL A 1 372 ? 1.145 7.598 13.781 1 92.56 372 VAL A O 1
ATOM 2823 N N . ALA A 1 373 ? 1.499 5.625 12.875 1 94.38 373 ALA A N 1
ATOM 2824 C CA . ALA A 1 373 ? 0.997 6.051 11.57 1 94.38 373 ALA A CA 1
ATOM 2825 C C . ALA A 1 373 ? 0.759 4.852 10.656 1 94.38 373 ALA A C 1
ATOM 2827 O O . ALA A 1 373 ? 1.33 3.779 10.867 1 94.38 373 ALA A O 1
ATOM 2828 N N . VAL A 1 374 ? -0.088 4.992 9.742 1 95.38 374 VAL A N 1
ATOM 2829 C CA . VAL A 1 374 ? -0.303 4.02 8.68 1 95.38 374 VAL A CA 1
ATOM 2830 C C . VAL A 1 374 ? -0.299 4.723 7.324 1 95.38 374 VAL A C 1
ATOM 2832 O O . VAL A 1 374 ? -0.959 5.75 7.148 1 95.38 374 VAL A O 1
ATOM 2835 N N . GLY A 1 375 ? 0.52 4.25 6.453 1 93.88 375 GLY A N 1
ATOM 2836 C CA . GLY A 1 375 ? 0.572 4.762 5.094 1 93.88 375 GLY A CA 1
ATOM 2837 C C . GLY A 1 375 ? 0.399 3.682 4.043 1 93.88 375 GLY A C 1
ATOM 2838 O O . GLY A 1 375 ? 0.11 2.529 4.371 1 93.88 375 GLY A O 1
ATOM 2839 N N . THR A 1 376 ? 0.571 4.094 2.809 1 93.25 376 THR A N 1
ATOM 2840 C CA . THR A 1 376 ? 0.376 3.189 1.681 1 93.25 376 THR A CA 1
ATOM 2841 C C . THR A 1 376 ? 1.42 2.076 1.693 1 93.25 376 THR A C 1
ATOM 2843 O O . THR A 1 376 ? 1.107 0.922 1.395 1 93.25 376 THR A O 1
ATOM 2846 N N . ILE A 1 377 ? 2.609 2.447 2.104 1 95.44 377 ILE A N 1
ATOM 2847 C CA . ILE A 1 377 ? 3.658 1.455 1.894 1 95.44 377 ILE A CA 1
ATOM 2848 C C . ILE A 1 377 ? 4.164 0.948 3.242 1 95.44 377 ILE A C 1
ATOM 2850 O O . ILE A 1 377 ? 5.18 0.248 3.309 1 95.44 377 ILE A O 1
ATOM 2854 N N . GLY A 1 378 ? 3.418 1.339 4.32 1 95.75 378 GLY A N 1
ATOM 2855 C CA . GLY A 1 378 ? 3.91 0.848 5.598 1 95.75 378 GLY A CA 1
ATOM 2856 C C . GLY A 1 378 ? 2.979 1.153 6.754 1 95.75 378 GLY A C 1
ATOM 2857 O O . GLY A 1 378 ? 2.225 2.129 6.711 1 95.75 378 GLY A O 1
ATOM 2858 N N . VAL A 1 379 ? 3.008 0.28 7.707 1 95.69 379 VAL A N 1
ATOM 2859 C CA . VAL A 1 379 ? 2.484 0.512 9.047 1 95.69 379 VAL A CA 1
ATOM 2860 C C . VAL A 1 379 ? 3.633 0.847 10 1 95.69 379 VAL A C 1
ATOM 2862 O O . VAL A 1 379 ? 4.582 0.072 10.133 1 95.69 379 VAL A O 1
ATOM 2865 N N . TYR A 1 380 ? 3.564 1.972 10.656 1 96.38 380 TYR A N 1
ATOM 2866 C CA . TYR A 1 380 ? 4.699 2.506 11.406 1 96.38 380 TYR A CA 1
ATOM 2867 C C . TYR A 1 380 ? 4.434 2.461 12.906 1 96.38 380 TYR A C 1
ATOM 2869 O O . TYR A 1 380 ? 3.424 2.984 13.375 1 96.38 380 TYR A O 1
ATOM 2877 N N . ALA A 1 381 ? 5.32 1.808 13.578 1 94.81 381 ALA A N 1
ATOM 2878 C CA . ALA A 1 381 ? 5.238 1.698 15.031 1 94.81 381 ALA A CA 1
ATOM 2879 C C . ALA A 1 381 ? 6.586 2.008 15.68 1 94.81 381 ALA A C 1
ATOM 2881 O O . ALA A 1 381 ? 7.633 1.884 15.039 1 94.81 381 ALA A O 1
ATOM 2882 N N . ILE A 1 382 ? 6.57 2.518 16.859 1 94.69 382 ILE A N 1
ATOM 2883 C CA . ILE A 1 382 ? 7.77 2.707 17.672 1 94.69 382 ILE A CA 1
ATOM 2884 C C . ILE A 1 382 ? 7.73 1.776 18.875 1 94.69 382 ILE A C 1
ATOM 2886 O O . ILE A 1 382 ? 6.781 1.815 19.672 1 94.69 382 ILE A O 1
ATOM 2890 N N . ASP A 1 383 ? 8.695 0.916 19.016 1 92.44 383 ASP A N 1
ATOM 2891 C CA . ASP A 1 383 ? 8.672 -0.062 20.109 1 92.44 383 ASP A CA 1
ATOM 2892 C C . ASP A 1 383 ? 9.273 0.519 21.375 1 92.44 383 ASP A C 1
ATOM 2894 O O . ASP A 1 383 ? 9.609 1.705 21.438 1 92.44 383 ASP A O 1
ATOM 2898 N N . ASP A 1 384 ? 9.391 -0.292 22.469 1 89.38 384 ASP A N 1
ATOM 2899 C CA . ASP A 1 384 ? 9.805 0.167 23.797 1 89.38 384 ASP A CA 1
ATOM 2900 C C . ASP A 1 384 ? 11.281 0.55 23.812 1 89.38 384 ASP A C 1
ATOM 2902 O O . ASP A 1 384 ? 11.727 1.271 24.703 1 89.38 384 ASP A O 1
ATOM 2906 N N . ASN A 1 385 ? 12.047 0.076 22.828 1 93.69 385 ASN A N 1
ATOM 2907 C CA . ASN A 1 385 ? 13.461 0.422 22.734 1 93.69 385 ASN A CA 1
ATOM 2908 C C . ASN A 1 385 ? 13.688 1.576 21.766 1 93.69 385 ASN A C 1
ATOM 2910 O O . ASN A 1 385 ? 14.82 1.836 21.359 1 93.69 385 ASN A O 1
ATOM 2914 N N . LEU A 1 386 ? 12.578 2.232 21.266 1 95.5 386 LEU A N 1
ATOM 2915 C CA . LEU A 1 386 ? 12.578 3.418 20.422 1 95.5 386 LEU A CA 1
ATOM 2916 C C . LEU A 1 386 ? 13.102 3.088 19.031 1 95.5 386 LEU A C 1
ATOM 2918 O O . LEU A 1 386 ? 13.797 3.9 18.406 1 95.5 386 LEU A O 1
ATOM 2922 N N . ASN A 1 387 ? 12.844 1.845 18.625 1 96.12 387 ASN A N 1
ATOM 2923 C CA . ASN A 1 387 ? 13.008 1.49 17.219 1 96.12 387 ASN A CA 1
ATOM 2924 C C . ASN A 1 387 ? 11.773 1.857 16.406 1 96.12 387 ASN A C 1
ATOM 2926 O O . ASN A 1 387 ? 10.641 1.666 16.859 1 96.12 387 ASN A O 1
ATOM 2930 N N . LEU A 1 388 ? 12.023 2.443 15.281 1 97.19 388 LEU A N 1
ATOM 2931 C CA . LEU A 1 388 ? 10.953 2.533 14.289 1 97.19 388 LEU A CA 1
ATOM 2932 C C . LEU A 1 388 ? 10.766 1.2 13.57 1 97.19 388 LEU A C 1
ATOM 2934 O O . LEU A 1 388 ? 11.664 0.743 12.859 1 97.19 388 LEU A O 1
ATOM 2938 N N . VAL A 1 389 ? 9.664 0.599 13.812 1 95.56 389 VAL A N 1
ATOM 2939 C CA . VAL A 1 389 ? 9.32 -0.661 13.164 1 95.56 389 VAL A CA 1
ATOM 2940 C C . VAL A 1 389 ? 8.336 -0.404 12.031 1 95.56 389 VAL A C 1
ATOM 2942 O O . VAL A 1 389 ? 7.281 0.201 12.242 1 95.56 389 VAL A O 1
ATOM 2945 N N . VAL A 1 390 ? 8.695 -0.801 10.852 1 95.88 390 VAL A N 1
ATOM 2946 C CA . VAL A 1 390 ? 7.816 -0.666 9.695 1 95.88 390 VAL A CA 1
ATOM 2947 C C . VAL A 1 390 ? 7.273 -2.037 9.289 1 95.88 390 VAL A C 1
ATOM 2949 O O . VAL A 1 390 ? 8.047 -2.973 9.055 1 95.88 390 VAL A O 1
ATOM 2952 N N . LEU A 1 391 ? 5.984 -2.154 9.273 1 93.06 391 LEU A N 1
ATOM 2953 C CA . LEU A 1 391 ? 5.324 -3.406 8.914 1 93.06 391 LEU A CA 1
ATOM 2954 C C . LEU A 1 391 ? 4.672 -3.309 7.543 1 93.06 391 LEU A C 1
ATOM 2956 O O . LEU A 1 391 ? 4.172 -2.248 7.16 1 93.06 391 LEU A O 1
ATOM 2960 N N . HIS A 1 392 ? 4.719 -4.422 6.828 1 92.75 392 HIS A N 1
ATOM 2961 C CA . HIS A 1 392 ? 3.977 -4.523 5.578 1 92.75 392 HIS A CA 1
ATOM 2962 C C . HIS A 1 392 ? 2.479 -4.371 5.812 1 92.75 392 HIS A C 1
ATOM 2964 O O . HIS A 1 392 ? 1.895 -5.094 6.621 1 92.75 392 HIS A O 1
ATOM 2970 N N . PRO A 1 393 ? 1.786 -3.498 5.09 1 93.31 393 PRO A N 1
ATOM 2971 C CA . PRO A 1 393 ? 0.397 -3.176 5.426 1 93.31 393 PRO A CA 1
ATOM 2972 C C . PRO A 1 393 ? -0.549 -4.355 5.223 1 93.31 393 PRO A C 1
ATOM 2974 O O . PRO A 1 393 ? -1.532 -4.5 5.953 1 93.31 393 PRO A O 1
ATOM 2977 N N . ALA A 1 394 ? -0.29 -5.23 4.281 1 89.62 394 ALA A N 1
ATOM 2978 C CA . ALA A 1 394 ? -1.221 -6.305 3.951 1 89.62 394 ALA A CA 1
ATOM 2979 C C . ALA A 1 394 ? -0.94 -7.551 4.789 1 89.62 394 ALA A C 1
ATOM 2981 O O . ALA A 1 394 ? -1.851 -8.336 5.074 1 89.62 394 ALA A O 1
ATOM 2982 N N . SER A 1 395 ? 0.382 -7.73 5.203 1 86.56 395 SER A N 1
ATOM 2983 C CA . SER A 1 395 ? 0.719 -9.008 5.816 1 86.56 395 SER A CA 1
ATOM 2984 C C . SER A 1 395 ? 1.172 -8.828 7.262 1 86.56 395 SER A C 1
ATOM 2986 O O . SER A 1 395 ? 1.243 -9.797 8.023 1 86.56 395 SER A O 1
ATOM 2988 N N . GLY A 1 396 ? 1.584 -7.617 7.617 1 88.94 396 GLY A N 1
ATOM 2989 C CA . GLY A 1 396 ? 2.062 -7.352 8.961 1 88.94 396 GLY A CA 1
ATOM 2990 C C . GLY A 1 396 ? 3.492 -7.801 9.188 1 88.94 396 GLY A C 1
ATOM 2991 O O . GLY A 1 396 ? 4.035 -7.641 10.289 1 88.94 396 GLY A O 1
ATOM 2992 N N . VAL A 1 397 ? 4.121 -8.305 8.133 1 88.62 397 VAL A N 1
ATOM 2993 C CA . VAL A 1 397 ? 5.52 -8.727 8.234 1 88.62 397 VAL A CA 1
ATOM 2994 C C . VAL A 1 397 ? 6.41 -7.496 8.398 1 88.62 397 VAL A C 1
ATOM 2996 O O . VAL A 1 397 ? 6.211 -6.48 7.727 1 88.62 397 VAL A O 1
ATOM 2999 N N . GLU A 1 398 ? 7.406 -7.66 9.289 1 90.81 398 GLU A N 1
ATOM 3000 C CA . GLU A 1 398 ? 8.336 -6.551 9.508 1 90.81 398 GLU A CA 1
ATOM 3001 C C . GLU A 1 398 ? 9.203 -6.309 8.273 1 90.81 398 GLU A C 1
ATOM 3003 O O . GLU A 1 398 ? 9.844 -7.234 7.77 1 90.81 398 GLU A O 1
ATOM 3008 N N . LEU A 1 399 ? 9.203 -5.098 7.812 1 92.44 399 LEU A N 1
ATOM 3009 C CA . LEU A 1 399 ? 9.992 -4.715 6.648 1 92.44 399 LEU A CA 1
ATOM 3010 C C . LEU A 1 399 ? 11.352 -4.164 7.074 1 92.44 399 LEU A C 1
ATOM 3012 O O . LEU A 1 399 ? 12.367 -4.445 6.434 1 92.44 399 LEU A O 1
ATOM 3016 N N . SER A 1 400 ? 11.359 -3.391 8.133 1 93.25 400 SER A N 1
ATOM 3017 C CA . SER A 1 400 ? 12.602 -2.795 8.617 1 93.25 400 SER A CA 1
ATOM 3018 C C . SER A 1 400 ? 12.484 -2.389 10.086 1 93.25 400 SER A C 1
ATOM 3020 O O . SER A 1 400 ? 11.375 -2.289 10.617 1 93.25 400 SER A O 1
ATOM 3022 N N . ARG A 1 401 ? 13.578 -2.219 10.664 1 94.38 401 ARG A N 1
ATOM 3023 C CA . ARG A 1 401 ? 13.727 -1.736 12.039 1 94.38 401 ARG A CA 1
ATOM 3024 C C . ARG A 1 401 ? 14.891 -0.757 12.148 1 94.3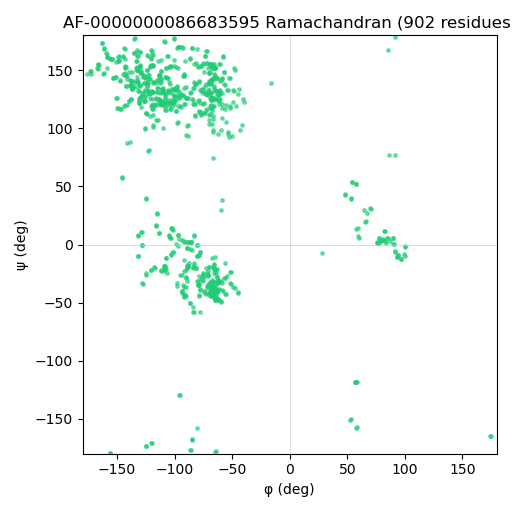8 401 ARG A C 1
ATOM 3026 O O . ARG A 1 401 ? 16.016 -1.081 11.773 1 94.38 401 ARG A O 1
ATOM 3033 N N . THR A 1 402 ? 14.625 0.448 12.633 1 96.62 402 THR A N 1
ATOM 3034 C CA . THR A 1 402 ? 15.641 1.497 12.703 1 96.62 402 THR A CA 1
ATOM 3035 C C . THR A 1 402 ? 15.734 2.057 14.125 1 96.62 402 THR A C 1
ATOM 3037 O O . THR A 1 402 ? 14.734 2.516 14.68 1 96.62 402 THR A O 1
ATOM 3040 N N . ASP A 1 403 ? 16.891 2.018 14.695 1 96.88 403 ASP A N 1
ATOM 3041 C CA . ASP A 1 403 ? 17.125 2.68 15.977 1 96.88 403 ASP A CA 1
ATOM 3042 C C . ASP A 1 403 ? 17.047 4.199 15.828 1 96.88 403 ASP A C 1
ATOM 3044 O O . ASP A 1 403 ? 17.844 4.805 15.109 1 96.88 403 ASP A O 1
ATOM 3048 N N . LEU A 1 404 ? 16.078 4.809 16.516 1 97.44 404 LEU A N 1
ATOM 3049 C CA . LEU A 1 404 ? 15.867 6.242 16.375 1 97.44 404 LEU A CA 1
ATOM 3050 C C . LEU A 1 404 ? 16.719 7.016 17.391 1 97.44 404 LEU A C 1
ATOM 3052 O O . LEU A 1 404 ? 16.75 8.25 17.359 1 97.44 404 LEU A O 1
ATOM 3056 N N . LYS A 1 405 ? 17.469 6.316 18.281 1 96.88 405 LYS A N 1
ATOM 3057 C CA . LYS A 1 405 ? 18.297 6.973 19.281 1 96.88 405 LYS A CA 1
ATOM 3058 C C . LYS A 1 405 ? 19.594 7.484 18.672 1 96.88 405 LYS A C 1
ATOM 3060 O O . LYS A 1 405 ? 20.188 6.824 17.812 1 96.88 405 LYS A O 1
ATOM 3065 N N . LYS A 1 406 ? 19.922 8.555 19.109 1 92.88 406 LYS A N 1
ATOM 3066 C CA . LYS A 1 406 ? 21.203 9.102 18.719 1 92.88 406 LYS A CA 1
ATOM 3067 C C . LYS A 1 406 ? 22.359 8.359 19.391 1 92.88 406 LYS A C 1
ATOM 3069 O O . LYS A 1 406 ? 23.391 8.109 18.781 1 92.88 406 LYS A O 1
ATOM 3074 N N . VAL A 1 407 ? 22.188 8.078 20.672 1 93.31 407 VAL A N 1
ATOM 3075 C CA . VAL A 1 407 ? 23.109 7.281 21.469 1 93.31 407 VAL A CA 1
ATOM 3076 C C . VAL A 1 407 ? 22.344 6.18 22.203 1 93.31 407 VAL A C 1
ATOM 3078 O O . VAL A 1 407 ? 21.188 6.367 22.578 1 93.31 407 VAL A O 1
ATOM 3081 N N . PRO A 1 408 ? 22.875 5.066 22.469 1 91.94 408 PRO A N 1
ATOM 3082 C CA . PRO A 1 408 ? 22.188 3.871 22.953 1 91.94 408 PRO A CA 1
ATOM 3083 C C . PRO A 1 408 ? 21.406 4.121 24.25 1 91.94 408 PRO A C 1
ATOM 3085 O O . PRO A 1 408 ? 20.359 3.52 24.469 1 91.94 408 PRO A O 1
ATOM 3088 N N . ASP A 1 409 ? 21.781 5.055 25.125 1 92.25 409 ASP A N 1
ATOM 3089 C CA . ASP A 1 409 ? 21.156 5.215 26.438 1 92.25 409 ASP A CA 1
ATOM 3090 C C . ASP A 1 409 ? 20.188 6.383 26.438 1 92.25 409 ASP A C 1
ATOM 3092 O O . ASP A 1 409 ? 19.688 6.785 27.5 1 92.25 409 ASP A O 1
ATOM 3096 N N . GLU A 1 410 ? 19.906 6.805 25.25 1 93.75 410 GLU A N 1
ATOM 3097 C CA . GLU A 1 410 ? 18.984 7.922 25.156 1 93.75 410 GLU A CA 1
ATOM 3098 C C . GLU A 1 410 ? 17.562 7.496 25.562 1 93.75 410 GLU A C 1
ATOM 3100 O O . GLU A 1 410 ? 17.141 6.379 25.266 1 93.75 410 GLU A O 1
ATOM 3105 N N . ARG A 1 411 ? 16.875 8.484 26.359 1 93.31 411 ARG A N 1
ATOM 3106 C CA . ARG A 1 411 ? 15.484 8.258 26.766 1 93.31 411 ARG A CA 1
ATOM 3107 C C . ARG A 1 411 ? 14.602 9.43 26.344 1 93.31 411 ARG A C 1
ATOM 3109 O O . ARG A 1 411 ? 14.938 10.586 26.594 1 93.31 411 ARG A O 1
ATOM 3116 N N . TRP A 1 412 ? 13.578 9.07 25.688 1 95.81 412 TRP A N 1
ATOM 3117 C CA . TRP A 1 412 ? 12.602 10.078 25.281 1 95.81 412 TRP A CA 1
ATOM 3118 C C . TRP A 1 412 ? 11.266 9.43 24.922 1 95.81 412 TRP A C 1
ATOM 3120 O O . TRP A 1 412 ? 11.148 8.203 24.922 1 95.81 412 TRP A O 1
ATOM 3130 N N . VAL A 1 413 ? 10.211 10.25 24.766 1 94.62 413 VAL A N 1
ATOM 3131 C CA . VAL A 1 413 ? 8.875 9.812 24.375 1 94.62 413 VAL A CA 1
ATOM 3132 C C . VAL A 1 413 ? 8.523 10.398 23 1 94.62 413 VAL A C 1
ATOM 3134 O O . VAL A 1 413 ? 8.781 11.57 22.75 1 94.62 413 VAL A O 1
ATOM 3137 N N . PRO A 1 414 ? 7.988 9.469 22.203 1 94.81 414 PRO A N 1
ATOM 3138 C CA . PRO A 1 414 ? 7.602 10 20.891 1 94.81 414 PRO A CA 1
ATOM 3139 C C . PRO A 1 414 ? 6.477 11.023 20.969 1 94.81 414 PRO A C 1
ATOM 3141 O O . PRO A 1 414 ? 5.484 10.797 21.672 1 94.81 414 PRO A O 1
ATOM 3144 N N . GLY A 1 415 ? 6.652 12.148 20.281 1 94.88 415 GLY A N 1
ATOM 3145 C CA . GLY A 1 415 ? 5.598 13.133 20.094 1 94.88 415 GLY A CA 1
ATOM 3146 C C . GLY A 1 415 ? 4.867 12.969 18.781 1 94.88 415 GLY A C 1
ATOM 3147 O O . GLY A 1 415 ? 4.441 11.867 18.422 1 94.88 415 GLY A O 1
ATOM 3148 N N . LEU A 1 416 ? 4.754 14.109 18.047 1 95.31 416 LEU A N 1
ATOM 3149 C CA . LEU A 1 416 ? 4.109 14.07 16.734 1 95.31 416 LEU A CA 1
ATOM 3150 C C . LEU A 1 416 ? 4.973 13.328 15.719 1 95.31 416 LEU A C 1
ATOM 3152 O O . LEU A 1 416 ? 6.199 13.352 15.812 1 95.31 416 LEU A O 1
ATOM 3156 N N . VAL A 1 417 ? 4.273 12.688 14.82 1 96.25 417 VAL A N 1
ATOM 3157 C CA . VAL A 1 417 ? 4.938 11.922 13.773 1 96.25 417 VAL A CA 1
ATOM 3158 C C . VAL A 1 417 ? 4.418 12.359 12.406 1 96.25 417 VAL A C 1
ATOM 3160 O O . VAL A 1 417 ? 3.227 12.625 12.242 1 96.25 417 VAL A O 1
ATOM 3163 N N . HIS A 1 418 ? 5.324 12.469 11.477 1 97.06 418 HIS A N 1
ATOM 3164 C CA . HIS A 1 418 ? 5.012 12.812 10.094 1 97.06 418 HIS A CA 1
ATOM 3165 C C . HIS A 1 418 ? 5.586 11.781 9.125 1 97.06 418 HIS A C 1
ATOM 3167 O O . HIS A 1 418 ? 6.777 11.469 9.18 1 97.06 418 HIS A O 1
ATOM 3173 N N . VAL A 1 419 ? 4.672 11.227 8.336 1 95.69 419 VAL A N 1
ATOM 3174 C CA . VAL A 1 419 ? 5.094 10.273 7.316 1 95.69 419 VAL A CA 1
ATOM 3175 C C . VAL A 1 419 ? 4.809 10.844 5.93 1 95.69 419 VAL A C 1
ATOM 3177 O O . VAL A 1 419 ? 3.715 11.352 5.668 1 95.69 419 VAL A O 1
ATOM 3180 N N . ALA A 1 420 ? 5.77 10.805 5.047 1 93.5 420 ALA A N 1
ATOM 3181 C CA . ALA A 1 420 ? 5.637 11.227 3.656 1 93.5 420 ALA A CA 1
ATOM 3182 C C . ALA A 1 420 ? 6.523 10.383 2.742 1 93.5 420 ALA A C 1
ATOM 3184 O O . ALA A 1 420 ? 7.75 10.461 2.814 1 93.5 420 ALA A O 1
ATOM 3185 N N . GLY A 1 421 ? 5.816 9.656 1.836 1 89.94 421 GLY A N 1
ATOM 3186 C CA . GLY A 1 421 ? 6.59 8.742 1.018 1 89.94 421 GLY A CA 1
ATOM 3187 C C . GLY A 1 421 ? 7.367 7.727 1.834 1 89.94 421 GLY A C 1
ATOM 3188 O O . GLY A 1 421 ? 6.789 6.984 2.631 1 89.94 421 GLY A O 1
ATOM 3189 N N . ARG A 1 422 ? 8.688 7.797 1.683 1 92.56 422 ARG A N 1
ATOM 3190 C CA . ARG A 1 422 ? 9.5 6.836 2.412 1 92.56 422 ARG A CA 1
ATOM 3191 C C . ARG A 1 422 ? 10.148 7.48 3.633 1 92.56 422 ARG A C 1
ATOM 3193 O O . ARG A 1 422 ? 11.094 6.934 4.203 1 92.56 422 ARG A O 1
ATOM 3200 N N . PHE A 1 423 ? 9.672 8.633 3.998 1 95.69 423 PHE A N 1
ATOM 3201 C CA . PHE A 1 423 ? 10.305 9.359 5.09 1 95.69 423 PHE A CA 1
ATOM 3202 C C . PHE A 1 423 ? 9.391 9.414 6.309 1 95.69 423 PHE A C 1
ATOM 3204 O O . PHE A 1 423 ? 8.172 9.555 6.176 1 95.69 423 PHE A O 1
ATOM 3211 N N . VAL A 1 424 ? 10 9.312 7.465 1 97.19 424 VAL A N 1
ATOM 3212 C CA . VAL A 1 424 ? 9.312 9.406 8.742 1 97.19 424 VAL A CA 1
ATOM 3213 C C . VAL A 1 424 ? 10.039 10.391 9.656 1 97.19 424 VAL A C 1
ATOM 3215 O O . VAL A 1 424 ? 11.242 10.25 9.898 1 97.19 424 VAL A O 1
ATOM 3218 N N . ALA A 1 425 ? 9.383 11.383 10.094 1 98.06 425 ALA A N 1
ATOM 3219 C CA . ALA A 1 425 ? 9.914 12.32 11.078 1 98.06 425 ALA A CA 1
ATOM 3220 C C . ALA A 1 425 ? 9.195 12.188 12.414 1 98.06 425 ALA A C 1
ATOM 3222 O O . ALA A 1 425 ? 7.961 12.102 12.453 1 98.06 425 ALA A O 1
ATOM 3223 N N . VAL A 1 426 ? 9.969 12.148 13.492 1 98.19 426 VAL A N 1
ATOM 3224 C CA . VAL A 1 426 ? 9.414 11.945 14.82 1 98.19 426 VAL A CA 1
ATOM 3225 C C . VAL A 1 426 ? 9.938 13.023 15.773 1 98.19 426 VAL A C 1
ATOM 3227 O O . VAL A 1 426 ? 11.148 13.234 15.875 1 98.19 426 VAL A O 1
ATOM 3230 N N . GLU A 1 427 ? 9.047 13.695 16.438 1 97.69 427 GLU A N 1
ATOM 3231 C CA . GLU A 1 427 ? 9.453 14.562 17.547 1 97.69 427 GLU A CA 1
ATOM 3232 C C . GLU A 1 427 ? 9.867 13.75 18.766 1 97.69 427 GLU A C 1
ATOM 3234 O O . GLU A 1 427 ? 9.203 12.781 19.125 1 97.69 427 GLU A O 1
ATOM 3239 N N . ARG A 1 428 ? 10.891 14.148 19.391 1 97.94 428 ARG A N 1
ATOM 3240 C CA . ARG A 1 428 ? 11.367 13.516 20.625 1 97.94 428 ARG A CA 1
ATOM 3241 C C . ARG A 1 428 ? 11.125 14.414 21.828 1 97.94 428 ARG A C 1
ATOM 3243 O O . ARG A 1 428 ? 11.648 15.523 21.891 1 97.94 428 ARG A O 1
ATOM 3250 N N . LEU A 1 429 ? 10.383 13.875 22.75 1 97.69 429 LEU A N 1
ATOM 3251 C CA . LEU A 1 429 ? 9.977 14.641 23.922 1 97.69 429 LEU A CA 1
ATOM 3252 C C . LEU A 1 429 ? 10.609 14.062 25.188 1 97.69 429 LEU A C 1
ATOM 3254 O O . LEU A 1 429 ? 10.938 12.875 25.234 1 97.69 429 LEU A O 1
ATOM 3258 N N . THR A 1 430 ? 10.711 14.875 26.234 1 95.31 430 THR A N 1
ATOM 3259 C CA . THR A 1 430 ? 11.312 14.445 27.484 1 95.31 430 THR A CA 1
ATOM 3260 C C . THR A 1 430 ? 10.305 13.656 28.312 1 95.31 430 THR A C 1
ATOM 3262 O O . THR A 1 430 ? 10.688 12.922 29.234 1 95.31 430 THR A O 1
ATOM 3265 N N . GLY A 1 431 ? 8.977 13.805 28.047 1 90.88 431 GLY A N 1
ATOM 3266 C CA . GLY A 1 431 ? 7.934 13.133 28.812 1 90.88 431 GLY A CA 1
ATOM 3267 C C . GLY A 1 431 ? 7.273 14.023 29.844 1 90.88 431 GLY A C 1
ATOM 3268 O O . GLY A 1 431 ? 6.332 13.609 30.516 1 90.88 431 GLY A O 1
ATOM 3269 N N . GLY A 1 432 ? 7.684 15.227 29.969 1 87.69 432 GLY A N 1
ATOM 3270 C CA . GLY A 1 432 ? 7.047 16.156 30.875 1 87.69 432 GLY A CA 1
ATOM 3271 C C . GLY A 1 432 ? 5.688 16.625 30.391 1 87.69 432 GLY A C 1
ATOM 3272 O O . GLY A 1 432 ? 5.301 16.359 29.25 1 87.69 432 GLY A O 1
ATOM 3273 N N . PRO A 1 433 ? 5 17.219 31.281 1 90.5 433 PRO A N 1
ATOM 3274 C CA . PRO A 1 433 ? 3.689 17.734 30.891 1 90.5 433 PRO A CA 1
ATOM 3275 C C . PRO A 1 433 ? 3.777 18.781 29.781 1 90.5 433 PRO A C 1
ATOM 3277 O O . PRO A 1 433 ? 4.785 19.484 29.672 1 90.5 433 PRO A O 1
ATOM 3280 N N . PRO A 1 434 ? 2.748 18.953 29.031 1 88.38 434 PRO A N 1
ATOM 3281 C CA . PRO A 1 434 ? 2.764 19.844 27.875 1 88.38 434 PRO A CA 1
ATOM 3282 C C . PRO A 1 434 ? 2.945 21.312 28.281 1 88.38 434 PRO A C 1
ATOM 3284 O O . PRO A 1 434 ? 3.324 22.141 27.438 1 88.38 434 PRO A O 1
ATOM 3287 N N . GLU A 1 435 ? 2.729 21.625 29.484 1 90.62 435 GLU A N 1
ATOM 3288 C CA . GLU A 1 435 ? 2.812 23.016 29.938 1 90.62 435 GLU A CA 1
ATOM 3289 C C . GLU A 1 435 ? 4.262 23.422 30.172 1 90.62 435 GLU A C 1
ATOM 3291 O O . GLU A 1 435 ? 4.555 24.609 30.312 1 90.62 435 GLU A O 1
ATOM 3296 N N . GLU A 1 436 ? 5.09 22.5 30.141 1 91.56 436 GLU A N 1
ATOM 3297 C CA . GLU A 1 436 ? 6.5 22.812 30.391 1 91.56 436 GLU A CA 1
ATOM 3298 C C . GLU A 1 436 ? 7.066 23.703 29.281 1 91.56 436 GLU A C 1
ATOM 3300 O O . GLU A 1 436 ? 6.656 23.578 28.109 1 91.56 436 GLU A O 1
ATOM 3305 N N . PRO A 1 437 ? 7.992 24.562 29.719 1 94.19 437 PRO A N 1
ATOM 3306 C CA . PRO A 1 437 ? 8.695 25.312 28.672 1 94.19 437 PRO A CA 1
ATOM 3307 C C . PRO A 1 437 ? 9.398 24.406 27.656 1 94.19 437 PRO A C 1
ATOM 3309 O O . PRO A 1 437 ? 9.711 23.266 27.984 1 94.19 437 PRO A O 1
ATOM 3312 N N . ASP A 1 438 ? 9.75 24.906 26.531 1 95.25 438 ASP A N 1
ATOM 3313 C CA . ASP A 1 438 ? 10.242 24.125 25.406 1 95.25 438 ASP A CA 1
ATOM 3314 C C . ASP A 1 438 ? 11.547 23.406 25.766 1 95.25 438 ASP A C 1
ATOM 3316 O O . ASP A 1 438 ? 11.766 22.266 25.344 1 95.25 438 ASP A O 1
ATOM 3320 N N . ASP A 1 439 ? 12.391 24.062 26.5 1 93.19 439 ASP A N 1
ATOM 3321 C CA . ASP A 1 439 ? 13.688 23.484 26.828 1 93.19 439 ASP A CA 1
ATOM 3322 C C . ASP A 1 439 ? 13.531 22.266 27.719 1 93.19 439 ASP A C 1
ATOM 3324 O O . ASP A 1 439 ? 14.438 21.422 27.812 1 93.19 439 ASP A O 1
ATOM 3328 N N . ARG A 1 440 ? 12.328 22.156 28.391 1 94.56 440 ARG A N 1
ATOM 3329 C CA . ARG A 1 440 ? 12.078 21.016 29.266 1 94.56 440 ARG A CA 1
ATOM 3330 C C . ARG A 1 440 ? 11.07 20.047 28.641 1 94.56 440 ARG A C 1
ATOM 3332 O O . ARG A 1 440 ? 10.875 18.938 29.125 1 94.56 440 ARG A O 1
ATOM 3339 N N . TYR A 1 441 ? 10.469 20.531 27.609 1 95.62 441 TYR A N 1
ATOM 3340 C CA . TYR A 1 441 ? 9.453 19.719 26.953 1 95.62 441 TYR A CA 1
ATOM 3341 C C . TYR A 1 441 ? 10.062 18.875 25.828 1 95.62 441 TYR A C 1
ATOM 3343 O O . TYR A 1 441 ? 9.766 17.688 25.703 1 95.62 441 TYR A O 1
ATOM 3351 N N . PHE A 1 442 ? 10.945 19.484 25.062 1 97.25 442 PHE A N 1
ATOM 3352 C CA . PHE A 1 442 ? 11.578 18.812 23.938 1 97.25 442 PHE A CA 1
ATOM 3353 C C . PHE A 1 442 ? 12.953 18.297 24.312 1 97.25 442 PHE A C 1
ATOM 3355 O O . PHE A 1 442 ? 13.633 18.875 25.172 1 97.25 442 PHE A O 1
ATOM 3362 N N . LEU A 1 443 ? 13.32 17.234 23.594 1 96.06 443 LEU A N 1
ATOM 3363 C CA . LEU A 1 443 ? 14.633 16.641 23.844 1 96.06 443 LEU A CA 1
ATOM 3364 C C . LEU A 1 443 ? 15.727 17.469 23.172 1 96.06 443 LEU A C 1
ATOM 3366 O O . LEU A 1 443 ? 15.781 17.562 21.938 1 96.06 443 LEU A O 1
ATOM 3370 N N . GLY A 1 444 ? 16.625 18.094 23.906 1 93.94 444 GLY A N 1
ATOM 3371 C CA . GLY A 1 444 ? 17.828 18.734 23.406 1 93.94 444 GLY A CA 1
ATOM 3372 C C . GLY A 1 444 ? 17.547 19.812 22.375 1 93.94 444 GLY A C 1
ATOM 3373 O O . GLY A 1 444 ? 16.469 20.406 22.375 1 93.94 444 GLY A O 1
ATOM 3374 N N . SER A 1 445 ? 18.594 20.141 21.516 1 94.94 445 SER A N 1
ATOM 3375 C CA . SER A 1 445 ? 18.516 21.25 20.562 1 94.94 445 SER A CA 1
ATOM 3376 C C . SER A 1 445 ? 17.969 20.797 19.219 1 94.94 445 SER A C 1
ATOM 3378 O O . SER A 1 445 ? 17.516 21.625 18.422 1 94.94 445 SER A O 1
ATOM 3380 N N . THR A 1 446 ? 18.062 19.516 18.906 1 96.81 446 THR A N 1
ATOM 3381 C CA . THR A 1 446 ? 17.531 18.953 17.672 1 96.81 446 THR A CA 1
ATOM 3382 C C . THR A 1 446 ? 16.531 17.844 17.953 1 96.81 446 THR A C 1
ATOM 3384 O O . THR A 1 446 ? 16.812 16.672 17.719 1 96.81 446 THR A O 1
ATOM 3387 N N . PRO A 1 447 ? 15.328 18.188 18.25 1 97.69 447 PRO A N 1
ATOM 3388 C CA . PRO A 1 447 ? 14.383 17.219 18.812 1 97.69 447 PRO A CA 1
ATOM 3389 C C . PRO A 1 447 ? 13.648 16.422 17.75 1 97.69 447 PRO A C 1
ATOM 3391 O O . PRO A 1 447 ? 12.805 15.578 18.078 1 97.69 447 PRO A O 1
ATOM 3394 N N . VAL A 1 448 ? 13.906 16.594 16.516 1 98.31 448 VAL A N 1
ATOM 3395 C CA . VAL A 1 448 ? 13.188 15.844 15.477 1 98.31 448 VAL A CA 1
ATOM 3396 C C . VAL A 1 448 ? 14.148 14.883 14.789 1 98.31 448 VAL A C 1
ATOM 3398 O O . VAL A 1 448 ? 15.195 15.289 14.281 1 98.31 448 VAL A O 1
ATOM 3401 N N . VAL A 1 449 ? 13.828 13.633 14.828 1 98.19 449 VAL A N 1
ATOM 3402 C CA . VAL A 1 449 ? 14.633 12.641 14.125 1 98.19 449 VAL A CA 1
ATOM 3403 C C . VAL A 1 449 ? 13.969 12.281 12.797 1 98.19 449 VAL A C 1
ATOM 3405 O O . VAL A 1 449 ? 12.742 12.148 12.727 1 98.19 449 VAL A O 1
ATOM 3408 N N . LEU A 1 450 ? 14.742 12.242 11.742 1 97.75 450 LEU A N 1
ATOM 3409 C CA . LEU A 1 450 ? 14.297 11.852 10.406 1 97.75 450 LEU A CA 1
ATOM 3410 C C . LEU A 1 450 ? 14.859 10.492 10.016 1 97.75 450 LEU A C 1
ATOM 3412 O O . LEU A 1 450 ? 16.062 10.258 10.133 1 97.75 450 LEU A O 1
ATOM 3416 N N . ALA A 1 451 ? 13.984 9.602 9.625 1 96.88 451 ALA A N 1
ATOM 3417 C CA . ALA A 1 451 ? 14.367 8.258 9.195 1 96.88 451 ALA A CA 1
ATOM 3418 C C . ALA A 1 451 ? 13.734 7.906 7.855 1 96.88 451 ALA A C 1
ATOM 3420 O O . ALA A 1 451 ? 12.914 8.664 7.328 1 96.88 451 ALA A O 1
ATOM 3421 N N . GLY A 1 452 ? 14.25 6.84 7.254 1 90.88 452 GLY A N 1
ATOM 3422 C CA . GLY A 1 452 ? 13.742 6.344 5.988 1 90.88 452 GLY A CA 1
ATOM 3423 C C . GLY A 1 452 ? 13.242 4.914 6.066 1 90.88 452 GLY A C 1
ATOM 3424 O O . GLY A 1 452 ? 13.508 4.211 7.043 1 90.88 452 GLY A O 1
ATOM 3425 N N . VAL A 1 453 ? 12.391 4.605 5.066 1 85.31 453 VAL A N 1
ATOM 3426 C CA . VAL A 1 453 ? 11.875 3.242 4.984 1 85.31 453 VAL A CA 1
ATOM 3427 C C . VAL A 1 453 ? 12.227 2.641 3.623 1 85.31 453 VAL A C 1
ATOM 3429 O O . VAL A 1 453 ? 12.375 3.365 2.637 1 85.31 453 VAL A O 1
ATOM 3432 N N . MET B 1 1 ? 40.688 99.688 33.781 1 35.19 1 MET B N 1
ATOM 3433 C CA . MET B 1 1 ? 39.312 99.688 33.312 1 35.19 1 MET B CA 1
ATOM 3434 C C . MET B 1 1 ? 38.781 98.25 33.062 1 35.19 1 MET B C 1
ATOM 3436 O O . MET B 1 1 ? 39.312 97.562 32.188 1 35.19 1 MET B O 1
ATOM 3440 N N . SER B 1 2 ? 38.344 97.562 34.125 1 45.06 2 SER B N 1
ATOM 3441 C CA . SER B 1 2 ? 37.969 96.125 34.25 1 45.06 2 SER B CA 1
ATOM 3442 C C . SER B 1 2 ? 36.688 95.875 33.438 1 45.06 2 SER B C 1
ATOM 3444 O O . SER B 1 2 ? 35.719 96.625 33.5 1 45.06 2 SER B O 1
ATOM 3446 N N . PRO B 1 3 ? 36.719 95 32.375 1 49.75 3 PRO B N 1
ATOM 3447 C CA . PRO B 1 3 ? 35.562 94.688 31.484 1 49.75 3 PRO B CA 1
ATOM 3448 C C . PRO B 1 3 ? 34.375 94.125 32.25 1 49.75 3 PRO B C 1
ATOM 3450 O O . PRO B 1 3 ? 34.531 93.312 33.156 1 49.75 3 PRO B O 1
ATOM 3453 N N . VAL B 1 4 ? 33.281 94.938 32.375 1 47.81 4 VAL B N 1
ATOM 3454 C CA . VAL B 1 4 ? 31.984 94.562 33 1 47.81 4 VAL B CA 1
ATOM 3455 C C . VAL B 1 4 ? 31.344 93.438 32.219 1 47.81 4 VAL B C 1
ATOM 3457 O O . VAL B 1 4 ? 31.078 93.562 31.031 1 47.81 4 VAL B O 1
ATOM 3460 N N . LEU B 1 5 ? 31.547 92.125 32.625 1 46.44 5 LEU B N 1
ATOM 3461 C CA . LEU B 1 5 ? 30.891 90.938 32.094 1 46.44 5 LEU B CA 1
ATOM 3462 C C . LEU B 1 5 ? 29.375 91.125 32.156 1 46.44 5 LEU B C 1
ATOM 3464 O O . LEU B 1 5 ? 28.812 91.312 33.25 1 46.44 5 LEU B O 1
ATOM 3468 N N . THR B 1 6 ? 28.672 91.562 31.062 1 48.06 6 THR B N 1
ATOM 3469 C CA . THR B 1 6 ? 27.234 91.75 30.891 1 48.06 6 THR B CA 1
ATOM 3470 C C . THR B 1 6 ? 26.516 90.375 31.141 1 48.06 6 THR B C 1
ATOM 3472 O O . THR B 1 6 ? 26.984 89.312 30.703 1 48.06 6 THR B O 1
ATOM 3475 N N . ARG B 1 7 ? 25.562 90.312 32.156 1 55.22 7 ARG B N 1
ATOM 3476 C CA . ARG B 1 7 ? 24.734 89.25 32.594 1 55.22 7 ARG B CA 1
ATOM 3477 C C . ARG B 1 7 ? 23.891 88.688 31.453 1 55.22 7 ARG B C 1
ATOM 3479 O O . ARG B 1 7 ? 23.344 89.438 30.656 1 55.22 7 ARG B O 1
ATOM 3486 N N . PRO B 1 8 ? 24.125 87.375 31.109 1 56.59 8 PRO B N 1
ATOM 3487 C CA . PRO B 1 8 ? 23.359 86.688 30.031 1 56.59 8 PRO B CA 1
ATOM 3488 C C . PRO B 1 8 ? 21.859 86.938 30.172 1 56.59 8 PRO B C 1
ATOM 3490 O O . PRO B 1 8 ? 21.359 87.062 31.297 1 56.59 8 PRO B O 1
ATOM 3493 N N . ALA B 1 9 ? 21.156 87.562 29.188 1 58.44 9 ALA B N 1
ATOM 3494 C CA . ALA B 1 9 ? 19.719 87.812 29.047 1 58.44 9 ALA B CA 1
ATOM 3495 C C . ALA B 1 9 ? 18.922 86.562 29.484 1 58.44 9 ALA B C 1
ATOM 3497 O O . ALA B 1 9 ? 19.156 85.5 29.016 1 58.44 9 ALA B O 1
ATOM 3498 N N . THR B 1 10 ? 18.297 86.5 30.688 1 62.78 10 THR B N 1
ATOM 3499 C CA . THR B 1 10 ? 17.359 85.5 31.172 1 62.78 10 THR B CA 1
ATOM 3500 C C . THR B 1 10 ? 16.219 85.312 30.188 1 62.78 10 THR B C 1
ATOM 3502 O O . THR B 1 10 ? 15.523 86.25 29.828 1 62.78 10 THR B O 1
ATOM 3505 N N . TRP B 1 11 ? 16.344 84.375 29.281 1 70.56 11 TRP B N 1
ATOM 3506 C CA . TRP B 1 11 ? 15.25 84.062 28.391 1 70.56 11 TRP B CA 1
ATOM 3507 C C . TRP B 1 11 ? 13.914 84.062 29.125 1 70.56 11 TRP B C 1
ATOM 3509 O O . TRP B 1 11 ? 13.836 83.625 30.266 1 70.56 11 TRP B O 1
ATOM 3519 N N . PRO B 1 12 ? 12.883 84.875 28.641 1 78.81 12 PRO B N 1
ATOM 3520 C CA . PRO B 1 12 ? 11.578 84.875 29.297 1 78.81 12 PRO B CA 1
ATOM 3521 C C . PRO B 1 12 ? 10.984 83.5 29.469 1 78.81 12 PRO B C 1
ATOM 3523 O O . PRO B 1 12 ? 11.32 82.562 28.703 1 78.81 12 PRO B O 1
ATOM 3526 N N . ARG B 1 13 ? 10.305 83.188 30.516 1 83.81 13 ARG B N 1
ATOM 3527 C CA . ARG B 1 13 ? 9.711 81.938 30.938 1 83.81 13 ARG B CA 1
ATOM 3528 C C . ARG B 1 13 ? 8.891 81.312 29.812 1 83.81 13 ARG B C 1
ATOM 3530 O O . ARG B 1 13 ? 8.891 80.062 29.625 1 83.81 13 ARG B O 1
ATOM 3537 N N . TRP B 1 14 ? 8.211 82.125 29.016 1 84.06 14 TRP B N 1
ATOM 3538 C CA . TRP B 1 14 ? 7.352 81.625 27.953 1 84.06 14 TRP B CA 1
ATOM 3539 C C . TRP B 1 14 ? 8.18 81 26.859 1 84.06 14 TRP B C 1
ATOM 3541 O O . TRP B 1 14 ? 7.742 80 26.234 1 84.06 14 TRP B O 1
ATOM 3551 N N . ALA B 1 15 ? 9.453 81.5 26.531 1 83.75 15 ALA B N 1
ATOM 3552 C CA . ALA B 1 15 ? 10.336 80.938 25.516 1 83.75 15 ALA B CA 1
ATOM 3553 C C . ALA B 1 15 ? 10.867 79.562 25.953 1 83.75 15 ALA B C 1
ATOM 3555 O O . ALA B 1 15 ? 10.961 78.625 25.156 1 83.75 15 ALA B O 1
ATOM 3556 N N . ARG B 1 16 ? 11.109 79.375 27.25 1 85.88 16 ARG B N 1
ATOM 3557 C CA . ARG B 1 16 ? 11.562 78.125 27.797 1 85.88 16 ARG B CA 1
ATOM 3558 C C . ARG B 1 16 ? 10.453 77.062 27.719 1 85.88 16 ARG B C 1
ATOM 3560 O O . ARG B 1 16 ? 10.703 75.938 27.344 1 85.88 16 ARG B O 1
ATOM 3567 N N . PHE B 1 17 ? 9.234 77.5 28.016 1 87.62 17 PHE B N 1
ATOM 3568 C CA . PHE B 1 17 ? 8.109 76.562 27.938 1 87.62 17 PHE B CA 1
ATOM 3569 C C . PHE B 1 17 ? 7.844 76.125 26.5 1 87.62 17 PHE B C 1
ATOM 3571 O O . PHE B 1 17 ? 7.539 75 26.219 1 87.62 17 PHE B O 1
ATOM 3578 N N . SER B 1 18 ? 8.055 77.125 25.516 1 87.69 18 SER B N 1
ATOM 3579 C CA . SER B 1 18 ? 7.824 76.812 24.109 1 87.69 18 SER B CA 1
ATOM 3580 C C . SER B 1 18 ? 8.891 75.875 23.562 1 87.69 18 SER B C 1
ATOM 3582 O O . SER B 1 18 ? 8.578 74.938 22.781 1 87.69 18 SER B O 1
ATOM 3584 N N . VAL B 1 19 ? 10.109 76 24.031 1 85.94 19 VAL B N 1
ATOM 3585 C CA . VAL B 1 19 ? 11.188 75.125 23.594 1 85.94 19 VAL B CA 1
ATOM 3586 C C . VAL B 1 19 ? 10.992 73.75 24.172 1 85.94 19 VAL B C 1
ATOM 3588 O O . VAL B 1 19 ? 11.18 72.75 23.484 1 85.94 19 VAL B O 1
ATOM 3591 N N . ILE B 1 20 ? 10.508 73.625 25.438 1 86.69 20 ILE B N 1
ATOM 3592 C CA . ILE B 1 20 ? 10.25 72.312 26.078 1 86.69 20 ILE B CA 1
ATOM 3593 C C . ILE B 1 20 ? 9.062 71.625 25.406 1 86.69 20 ILE B C 1
ATOM 3595 O O . ILE B 1 20 ? 9.102 70.438 25.125 1 86.69 20 ILE B O 1
ATOM 3599 N N . ALA B 1 21 ? 8.039 72.5 25.125 1 88.44 21 ALA B N 1
ATOM 3600 C CA . ALA B 1 21 ? 6.863 71.938 24.469 1 88.44 21 ALA B CA 1
ATOM 3601 C C . ALA B 1 21 ? 7.219 71.375 23.078 1 88.44 21 ALA B C 1
ATOM 3603 O O . ALA B 1 21 ? 6.777 70.312 22.688 1 88.44 21 ALA B O 1
ATOM 3604 N N . LEU B 1 22 ? 8.094 72.125 22.344 1 86.44 22 LEU B N 1
ATOM 3605 C CA . LEU B 1 22 ? 8.523 71.688 21.016 1 86.44 22 LEU B CA 1
ATOM 3606 C C . LEU B 1 22 ? 9.391 70.438 21.109 1 86.44 22 LEU B C 1
ATOM 3608 O O . LEU B 1 22 ? 9.266 69.562 20.281 1 86.44 22 LEU B O 1
ATOM 3612 N N . ALA B 1 23 ? 10.211 70.375 22.141 1 87 23 ALA B N 1
ATOM 3613 C CA . ALA B 1 23 ? 11.055 69.188 22.344 1 87 23 ALA B CA 1
ATOM 3614 C C . ALA B 1 23 ? 10.219 68 22.672 1 87 23 ALA B C 1
ATOM 3616 O O . ALA B 1 23 ? 10.477 66.875 22.172 1 87 23 ALA B O 1
ATOM 3617 N N . VAL B 1 24 ? 9.156 68.125 23.469 1 87.81 24 VAL B N 1
ATOM 3618 C CA . VAL B 1 24 ? 8.273 67.062 23.844 1 87.81 24 VAL B CA 1
ATOM 3619 C C . VAL B 1 24 ? 7.504 66.562 22.609 1 87.81 24 VAL B C 1
ATOM 3621 O O . VAL B 1 24 ? 7.375 65.375 22.375 1 87.81 24 VAL B O 1
ATOM 3624 N N . VAL B 1 25 ? 7.035 67.438 21.734 1 87.62 25 VAL B N 1
ATOM 3625 C CA . VAL B 1 25 ? 6.309 67.062 20.516 1 87.62 25 VAL B CA 1
ATOM 3626 C C . VAL B 1 25 ? 7.242 66.375 19.547 1 87.62 25 VAL B C 1
ATOM 3628 O O . VAL B 1 25 ? 6.844 65.375 18.906 1 87.62 25 VAL B O 1
ATOM 3631 N N . CYS B 1 26 ? 8.523 66.812 19.453 1 85.94 26 CYS B N 1
ATOM 3632 C CA . CYS B 1 26 ? 9.5 66.188 18.578 1 85.94 26 CYS B CA 1
ATOM 3633 C C . CYS B 1 26 ? 9.82 64.75 19.078 1 85.94 26 CYS B C 1
ATOM 3635 O O . CYS B 1 26 ? 9.93 63.844 18.281 1 85.94 26 CYS B O 1
ATOM 3637 N N . VAL B 1 27 ? 9.953 64.688 20.422 1 86.69 27 VAL B N 1
ATOM 3638 C CA . VAL B 1 27 ? 10.242 63.344 20.984 1 86.69 27 VAL B CA 1
ATOM 3639 C C . VAL B 1 27 ? 9.039 62.438 20.797 1 86.69 27 VAL B C 1
ATOM 3641 O O . VAL B 1 27 ? 9.188 61.281 20.438 1 86.69 27 VAL B O 1
ATOM 3644 N N . LEU B 1 28 ? 7.832 62.906 21.031 1 86.94 28 LEU B N 1
ATOM 3645 C CA . LEU B 1 28 ? 6.621 62.125 20.812 1 86.94 28 LEU B CA 1
ATOM 3646 C C . LEU B 1 28 ? 6.461 61.781 19.328 1 86.94 28 LEU B C 1
ATOM 3648 O O . LEU B 1 28 ? 6.066 60.656 19 1 86.94 28 LEU B O 1
ATOM 3652 N N . GLY B 1 29 ? 6.777 62.75 18.438 1 84.56 29 GLY B N 1
ATOM 3653 C CA . GLY B 1 29 ? 6.762 62.5 17.016 1 84.56 29 GLY B CA 1
ATOM 3654 C C . GLY B 1 29 ? 7.77 61.438 16.578 1 84.56 29 GLY B C 1
ATOM 3655 O O . GLY B 1 29 ? 7.449 60.531 15.805 1 84.56 29 GLY B O 1
ATOM 3656 N N . ALA B 1 30 ? 8.984 61.594 17.094 1 83.12 30 ALA B N 1
ATOM 3657 C CA . ALA B 1 30 ? 10.031 60.625 16.797 1 83.12 30 ALA B CA 1
ATOM 3658 C C . ALA B 1 30 ? 9.664 59.25 17.328 1 83.12 30 ALA B C 1
ATOM 3660 O O . ALA B 1 30 ? 9.883 58.25 16.656 1 83.12 30 ALA B O 1
ATOM 3661 N N . THR B 1 31 ? 9.094 59.125 18.531 1 83.5 31 THR B N 1
ATOM 3662 C CA . THR B 1 31 ? 8.633 57.875 19.094 1 83.5 31 THR B CA 1
ATOM 3663 C C . THR B 1 31 ? 7.5 57.281 18.25 1 83.5 31 THR B C 1
ATOM 3665 O O . THR B 1 31 ? 7.434 56.062 18.031 1 83.5 31 THR B O 1
ATOM 3668 N N . ALA B 1 32 ? 6.652 58.094 17.75 1 83.31 32 ALA B N 1
ATOM 3669 C CA . ALA B 1 32 ? 5.555 57.656 16.906 1 83.31 32 ALA B CA 1
ATOM 3670 C C . ALA B 1 32 ? 6.07 57.094 15.57 1 83.31 32 ALA B C 1
ATOM 3672 O O . ALA B 1 32 ? 5.582 56.094 15.07 1 83.31 32 ALA B O 1
ATOM 3673 N N . VAL B 1 33 ? 7 57.812 14.969 1 79.19 33 VAL B N 1
ATOM 3674 C CA . VAL B 1 33 ? 7.586 57.375 13.703 1 79.19 33 VAL B CA 1
ATOM 3675 C C . VAL B 1 33 ? 8.336 56.062 13.906 1 79.19 33 VAL B C 1
ATOM 3677 O O . VAL B 1 33 ? 8.219 55.125 13.102 1 79.19 33 VAL B O 1
ATOM 3680 N N . VAL B 1 34 ? 9.102 56 14.977 1 72.75 34 VAL B N 1
ATOM 3681 C CA . VAL B 1 34 ? 9.805 54.75 15.305 1 72.75 34 VAL B CA 1
ATOM 3682 C C . VAL B 1 34 ? 8.797 53.656 15.594 1 72.75 34 VAL B C 1
ATOM 3684 O O . VAL B 1 34 ? 8.953 52.531 15.109 1 72.75 34 VAL B O 1
ATOM 3687 N N . GLY B 1 35 ? 7.805 53.875 16.375 1 72.25 35 GLY B N 1
ATOM 3688 C CA . GLY B 1 35 ? 6.746 52.906 16.625 1 72.25 35 GLY B CA 1
ATOM 3689 C C . GLY B 1 35 ? 6.078 52.438 15.344 1 72.25 35 GLY B C 1
ATOM 3690 O O . GLY B 1 35 ? 5.859 51.25 15.164 1 72.25 35 GLY B O 1
ATOM 3691 N N . TYR B 1 36 ? 5.836 53.375 14.5 1 74.88 36 TYR B N 1
ATOM 3692 C CA . TYR B 1 36 ? 5.215 53.031 13.227 1 74.88 36 TYR B CA 1
ATOM 3693 C C . TYR B 1 36 ? 6.137 52.156 12.383 1 74.88 36 TYR B C 1
ATOM 3695 O O . TYR B 1 36 ? 5.695 51.188 11.781 1 74.88 36 TYR B O 1
ATOM 3703 N N . ARG B 1 37 ? 7.328 52.531 12.273 1 69.69 37 ARG B N 1
ATOM 3704 C CA . ARG B 1 37 ? 8.273 51.781 11.461 1 69.69 37 ARG B CA 1
ATOM 3705 C C . ARG B 1 37 ? 8.484 50.375 12.039 1 69.69 37 ARG B C 1
ATOM 3707 O O . ARG B 1 37 ? 8.656 49.438 11.289 1 69.69 37 ARG B O 1
ATOM 3714 N N . VAL B 1 38 ? 8.523 50.406 13.297 1 65.94 38 VAL B N 1
ATOM 3715 C CA . VAL B 1 38 ? 8.773 49.125 13.969 1 65.94 38 VAL B CA 1
ATOM 3716 C C . VAL B 1 38 ? 7.512 48.281 13.938 1 65.94 38 VAL B C 1
ATOM 3718 O O . VAL B 1 38 ? 7.586 47.062 13.797 1 65.94 38 VAL B O 1
ATOM 3721 N N . LEU B 1 39 ? 6.445 48.906 13.945 1 71.81 39 LEU B N 1
ATOM 3722 C CA . LEU B 1 39 ? 5.199 48.156 14.086 1 71.81 39 LEU B CA 1
ATOM 3723 C C . LEU B 1 39 ? 4.508 48 12.734 1 71.81 39 LEU B C 1
ATOM 3725 O O . LEU B 1 39 ? 3.492 47.312 12.633 1 71.81 39 LEU B O 1
ATOM 3729 N N . ARG B 1 40 ? 5.086 48.688 11.734 1 74.44 40 ARG B N 1
ATOM 3730 C CA . ARG B 1 40 ? 4.48 48.562 10.414 1 74.44 40 ARG B CA 1
ATOM 3731 C C . ARG B 1 40 ? 4.555 47.125 9.93 1 74.44 40 ARG B C 1
ATOM 3733 O O . ARG B 1 40 ? 5.586 46.438 10.094 1 74.44 40 ARG B O 1
ATOM 3740 N N . PRO B 1 41 ? 3.291 46.594 9.477 1 79.38 41 PRO B N 1
ATOM 3741 C CA . PRO B 1 41 ? 3.312 45.25 8.914 1 79.38 41 PRO B CA 1
ATOM 3742 C C . PRO B 1 41 ? 4.355 45.062 7.809 1 79.38 41 PRO B C 1
ATOM 3744 O O . PRO B 1 41 ? 4.566 46 7.016 1 79.38 41 PRO B O 1
ATOM 3747 N N . ALA B 1 42 ? 5.312 44.156 8.016 1 83.56 42 ALA B N 1
ATOM 3748 C CA . ALA B 1 42 ? 6.352 43.875 7.027 1 83.56 42 ALA B CA 1
ATOM 3749 C C . ALA B 1 42 ? 6.207 42.469 6.453 1 83.56 42 ALA B C 1
ATOM 3751 O O . ALA B 1 42 ? 5.75 41.562 7.145 1 83.56 42 ALA B O 1
ATOM 3752 N N . GLU B 1 43 ? 6.238 42.406 5.164 1 88.5 43 GLU B N 1
ATOM 3753 C CA . GLU B 1 43 ? 6.289 41.156 4.449 1 88.5 43 GLU B CA 1
ATOM 3754 C C . GLU B 1 43 ? 7.566 41.031 3.625 1 88.5 43 GLU B C 1
ATOM 3756 O O . GLU B 1 43 ? 7.977 42 2.967 1 88.5 43 GLU B O 1
ATOM 3761 N N . SER B 1 44 ? 8.352 40.062 3.914 1 89.69 44 SER B N 1
ATOM 3762 C CA . SER B 1 44 ? 9.547 39.812 3.113 1 89.69 44 SER B CA 1
ATOM 3763 C C . SER B 1 44 ? 9.562 38.375 2.559 1 89.69 44 SER B C 1
ATOM 3765 O O . SER B 1 44 ? 9.039 37.469 3.186 1 89.69 44 SER B O 1
ATOM 3767 N N . ALA B 1 45 ? 9.984 38.281 1.317 1 91.75 45 ALA B N 1
ATOM 3768 C CA . ALA B 1 45 ? 10.117 37 0.653 1 91.75 45 ALA B CA 1
ATOM 3769 C C . ALA B 1 45 ? 11.477 36.875 -0.02 1 91.75 45 ALA B C 1
ATOM 3771 O O . ALA B 1 45 ? 11.938 37.781 -0.693 1 91.75 45 ALA B O 1
ATOM 3772 N N . VAL B 1 46 ? 12.18 35.812 0.361 1 93.69 46 VAL B N 1
ATOM 3773 C CA . VAL B 1 46 ? 13.414 35.469 -0.332 1 93.69 46 VAL B CA 1
ATOM 3774 C C . VAL B 1 46 ? 13.156 34.25 -1.235 1 93.69 46 VAL B C 1
ATOM 3776 O O . VAL B 1 46 ? 12.805 33.188 -0.755 1 93.69 46 VAL B O 1
ATOM 3779 N N . GLU B 1 47 ? 13.367 34.438 -2.506 1 94.25 47 GLU B N 1
ATOM 3780 C CA . GLU B 1 47 ? 13.117 33.406 -3.484 1 94.25 47 GLU B CA 1
ATOM 3781 C C . GLU B 1 47 ? 14.336 32.5 -3.645 1 94.25 47 GLU B C 1
ATOM 3783 O O . GLU B 1 47 ? 15.453 32.875 -3.316 1 94.25 47 GLU B O 1
ATOM 3788 N N . ALA B 1 48 ? 14.016 31.359 -4.168 1 94.25 48 ALA B N 1
ATOM 3789 C CA . ALA B 1 48 ? 15.078 30.391 -4.391 1 94.25 48 ALA B CA 1
ATOM 3790 C C . ALA B 1 48 ? 16.031 30.859 -5.484 1 94.25 48 ALA B C 1
ATOM 3792 O O . ALA B 1 48 ? 15.602 31.422 -6.492 1 94.25 48 ALA B O 1
ATOM 3793 N N . ARG B 1 49 ? 17.344 30.641 -5.285 1 90.88 49 ARG B N 1
ATOM 3794 C CA . ARG B 1 49 ? 18.344 30.984 -6.297 1 90.88 49 ARG B CA 1
ATOM 3795 C C . ARG B 1 49 ? 18.891 29.734 -6.969 1 90.88 49 ARG B C 1
ATOM 3797 O O . ARG B 1 49 ? 19.375 29.797 -8.102 1 90.88 49 ARG B O 1
ATOM 3804 N N . GLY B 1 50 ? 18.844 28.641 -6.348 1 89.56 50 GLY B N 1
ATOM 3805 C CA . GLY B 1 50 ? 19.375 27.391 -6.887 1 89.56 50 GLY B CA 1
ATOM 3806 C C . GLY B 1 50 ? 18.312 26.531 -7.547 1 89.56 50 GLY B C 1
ATOM 3807 O O . GLY B 1 50 ? 17.125 26.859 -7.527 1 89.56 50 GLY B O 1
ATOM 3808 N N . PRO B 1 51 ? 18.797 25.531 -8.211 1 91.69 51 PRO B N 1
ATOM 3809 C CA . PRO B 1 51 ? 17.875 24.625 -8.875 1 91.69 51 PRO B CA 1
ATOM 3810 C C . PRO B 1 51 ? 16.984 23.844 -7.895 1 91.69 51 PRO B C 1
ATOM 3812 O O . PRO B 1 51 ? 17.375 23.672 -6.734 1 91.69 51 PRO B O 1
ATOM 3815 N N . TYR B 1 52 ? 15.766 23.453 -8.375 1 91.94 52 TYR B N 1
ATOM 3816 C CA . TYR B 1 52 ? 14.906 22.562 -7.602 1 91.94 52 TYR B CA 1
ATOM 3817 C C . TYR B 1 52 ? 15.57 21.203 -7.387 1 91.94 52 TYR B C 1
ATOM 3819 O O . TYR B 1 52 ? 16.016 20.562 -8.344 1 91.94 52 TYR B O 1
ATOM 3827 N N . PRO B 1 53 ? 15.711 20.766 -6.172 1 91.5 53 PRO B N 1
ATOM 3828 C CA . PRO B 1 53 ? 16.453 19.531 -5.945 1 91.5 53 PRO B CA 1
ATOM 3829 C C . PRO B 1 53 ? 15.758 18.297 -6.527 1 91.5 53 PRO B C 1
ATOM 3831 O O . PRO B 1 53 ? 14.531 18.297 -6.664 1 91.5 53 PRO B O 1
ATOM 3834 N N . ASP B 1 54 ? 16.547 17.266 -6.828 1 89 54 ASP B N 1
ATOM 3835 C CA . ASP B 1 54 ? 15.984 15.992 -7.27 1 89 54 ASP B CA 1
ATOM 3836 C C . ASP B 1 54 ? 15.43 15.203 -6.09 1 89 54 ASP B C 1
ATOM 3838 O O . ASP B 1 54 ? 15.844 15.406 -4.949 1 89 54 ASP B O 1
ATOM 3842 N N . ARG B 1 55 ? 14.477 14.375 -6.387 1 89.44 55 ARG B N 1
ATOM 3843 C CA . ARG B 1 55 ? 13.992 13.469 -5.355 1 89.44 55 ARG B CA 1
ATOM 3844 C C . ARG B 1 55 ? 15.047 12.422 -5.012 1 89.44 55 ARG B C 1
ATOM 3846 O O . ARG B 1 55 ? 15.586 11.75 -5.902 1 89.44 55 ARG B O 1
ATOM 3853 N N . PRO B 1 56 ? 15.359 12.344 -3.719 1 89.44 56 PRO B N 1
ATOM 3854 C CA . PRO B 1 56 ? 16.281 11.266 -3.369 1 89.44 56 PRO B CA 1
ATOM 3855 C C . PRO B 1 56 ? 15.664 9.875 -3.508 1 89.44 56 PRO B C 1
ATOM 3857 O O . PRO B 1 56 ? 14.484 9.695 -3.199 1 89.44 56 PRO B O 1
ATOM 3860 N N . ALA B 1 57 ? 16.438 8.938 -4.031 1 85.25 57 ALA B N 1
ATOM 3861 C CA . ALA B 1 57 ? 15.984 7.551 -4.137 1 85.25 57 ALA B CA 1
ATOM 3862 C C . ALA B 1 57 ? 16.641 6.68 -3.066 1 85.25 57 ALA B C 1
ATOM 3864 O O . ALA B 1 57 ? 17.719 7.012 -2.561 1 85.25 57 ALA B O 1
ATOM 3865 N N . ALA B 1 58 ? 15.883 5.609 -2.758 1 89.19 58 ALA B N 1
ATOM 3866 C CA . ALA B 1 58 ? 16.469 4.652 -1.817 1 89.19 58 ALA B CA 1
ATOM 3867 C C . ALA B 1 58 ? 17.641 3.918 -2.439 1 89.19 58 ALA B C 1
ATOM 3869 O O . ALA B 1 58 ? 17.734 3.797 -3.664 1 89.19 58 ALA B O 1
ATOM 3870 N N . GLU B 1 59 ? 18.516 3.463 -1.567 1 88.19 59 GLU B N 1
ATOM 3871 C CA . GLU B 1 59 ? 19.656 2.693 -2.047 1 88.19 59 GLU B CA 1
ATOM 3872 C C . GLU B 1 59 ? 19.203 1.423 -2.762 1 88.19 59 GLU B C 1
ATOM 3874 O O . GLU B 1 59 ? 18.328 0.703 -2.27 1 88.19 59 GLU B O 1
ATOM 3879 N N . PRO B 1 60 ? 19.812 1.242 -3.916 1 90.62 60 PRO B N 1
ATOM 3880 C CA . PRO B 1 60 ? 19.453 0.023 -4.645 1 90.62 60 PRO B CA 1
ATOM 3881 C C . PRO B 1 60 ? 19.891 -1.247 -3.92 1 90.62 60 PRO B C 1
ATOM 3883 O O . PRO B 1 60 ? 20.938 -1.259 -3.264 1 90.62 60 PRO B O 1
ATOM 3886 N N . VAL B 1 61 ? 19.047 -2.238 -4.055 1 92.69 61 VAL B N 1
ATOM 3887 C CA . VAL B 1 61 ? 19.375 -3.531 -3.465 1 92.69 61 VAL B CA 1
ATOM 3888 C C . VAL B 1 61 ? 19.312 -4.621 -4.531 1 92.69 61 VAL B C 1
ATOM 3890 O O . VAL B 1 61 ? 18.234 -4.875 -5.102 1 92.69 61 VAL B O 1
ATOM 3893 N N . ARG B 1 62 ? 20.375 -5.172 -4.836 1 95.75 62 ARG B N 1
ATOM 3894 C CA . ARG B 1 62 ? 20.5 -6.359 -5.672 1 95.75 62 ARG B CA 1
ATOM 3895 C C . ARG B 1 62 ? 21.156 -7.5 -4.906 1 95.75 62 ARG B C 1
ATOM 3897 O O . ARG B 1 62 ? 22.312 -7.383 -4.477 1 95.75 62 ARG B O 1
ATOM 3904 N N . TYR B 1 63 ? 20.516 -8.562 -4.68 1 94.12 63 TYR B N 1
ATOM 3905 C CA . TYR B 1 63 ? 21.047 -9.641 -3.859 1 94.12 63 TYR B CA 1
ATOM 3906 C C . TYR B 1 63 ? 21.953 -10.555 -4.676 1 94.12 63 TYR B C 1
ATOM 3908 O O . TYR B 1 63 ? 23.078 -10.852 -4.27 1 94.12 63 TYR B O 1
ATOM 3916 N N . GLY B 1 64 ? 21.375 -11.133 -5.773 1 93.94 64 GLY B N 1
ATOM 3917 C CA . GLY B 1 64 ? 22.203 -12.008 -6.574 1 93.94 64 GLY B CA 1
ATOM 3918 C C . GLY B 1 64 ? 21.453 -12.711 -7.684 1 93.94 64 GLY B C 1
ATOM 3919 O O . GLY B 1 64 ? 20.391 -12.25 -8.109 1 93.94 64 GLY B O 1
ATOM 3920 N N . GLU B 1 65 ? 22.172 -13.773 -8.195 1 96.31 65 GLU B N 1
ATOM 3921 C CA . GLU B 1 65 ? 21.625 -14.547 -9.305 1 96.31 65 GLU B CA 1
ATOM 3922 C C . GLU B 1 65 ? 21.391 -15.992 -8.898 1 96.31 65 GLU B C 1
ATOM 3924 O O . GLU B 1 65 ? 22.203 -16.594 -8.188 1 96.31 65 GLU B O 1
ATOM 3929 N N . LEU B 1 66 ? 20.328 -16.484 -9.344 1 97.62 66 LEU B N 1
ATOM 3930 C CA . LEU B 1 66 ? 19.922 -17.844 -9 1 97.62 66 LEU B CA 1
ATOM 3931 C C . LEU B 1 66 ? 19.766 -18.703 -10.258 1 97.62 66 LEU B C 1
ATOM 3933 O O . LEU B 1 66 ? 19.469 -18.172 -11.336 1 97.62 66 LEU B O 1
ATOM 3937 N N . THR B 1 67 ? 19.953 -20 -10.078 1 97.56 67 THR B N 1
ATOM 3938 C CA . THR B 1 67 ? 19.766 -20.953 -11.164 1 97.56 67 THR B CA 1
ATOM 3939 C C . THR B 1 67 ? 18.281 -21.25 -11.383 1 97.56 67 THR B C 1
ATOM 3941 O O . THR B 1 67 ? 17.859 -21.469 -12.516 1 97.56 67 THR B O 1
ATOM 3944 N N . SER B 1 68 ? 17.594 -21.25 -10.297 1 98 68 SER B N 1
ATOM 3945 C CA . SER B 1 68 ? 16.172 -21.609 -10.328 1 98 68 SER B CA 1
ATOM 3946 C C . SER B 1 68 ? 15.297 -20.453 -9.844 1 98 68 SER B C 1
ATOM 3948 O O . SER B 1 68 ? 15.773 -19.562 -9.125 1 98 68 SER B O 1
ATOM 3950 N N . ALA B 1 69 ? 14.055 -20.406 -10.289 1 98.19 69 ALA B N 1
ATOM 3951 C CA . ALA B 1 69 ? 13.086 -19.391 -9.883 1 98.19 69 ALA B CA 1
ATOM 3952 C C . ALA B 1 69 ? 12.578 -19.656 -8.477 1 98.19 69 ALA B C 1
ATOM 3954 O O . ALA B 1 69 ? 11.984 -20.703 -8.211 1 98.19 69 ALA B O 1
ATOM 3955 N N . PRO B 1 70 ? 12.734 -18.75 -7.594 1 98.25 70 PRO B N 1
ATOM 3956 C CA . PRO B 1 70 ? 12.328 -18.984 -6.207 1 98.25 70 PRO B CA 1
ATOM 3957 C C . PRO B 1 70 ? 10.883 -18.562 -5.938 1 98.25 70 PRO B C 1
ATOM 3959 O O . PRO B 1 70 ? 10.484 -17.453 -6.289 1 98.25 70 PRO B O 1
ATOM 3962 N N . LEU B 1 71 ? 10.094 -19.469 -5.41 1 97.62 71 LEU B N 1
ATOM 3963 C CA . LEU B 1 71 ? 8.875 -19.078 -4.707 1 97.62 71 LEU B CA 1
ATOM 3964 C C . LEU B 1 71 ? 9.188 -18.672 -3.27 1 97.62 71 LEU B C 1
ATOM 3966 O O . LEU B 1 71 ? 9.57 -19.5 -2.451 1 97.62 71 LEU B O 1
ATOM 3970 N N . ILE B 1 72 ? 9.055 -17.406 -3.006 1 95.25 72 ILE B N 1
ATOM 3971 C CA . ILE B 1 72 ? 9.367 -16.938 -1.667 1 95.25 72 ILE B CA 1
ATOM 3972 C C . ILE B 1 72 ? 8.219 -17.25 -0.717 1 95.25 72 ILE B C 1
ATOM 3974 O O . ILE B 1 72 ? 7.078 -16.828 -0.957 1 95.25 72 ILE B O 1
ATOM 3978 N N . VAL B 1 73 ? 8.578 -17.969 0.347 1 94 73 VAL B N 1
ATOM 3979 C CA . VAL B 1 73 ? 7.574 -18.438 1.292 1 94 73 VAL B CA 1
ATOM 3980 C C . VAL B 1 73 ? 7.867 -17.875 2.682 1 94 73 VAL B C 1
ATOM 3982 O O . VAL B 1 73 ? 9 -17.969 3.164 1 94 73 VAL B O 1
ATOM 3985 N N . ASP B 1 74 ? 6.836 -17.297 3.291 1 90.19 74 ASP B N 1
ATOM 3986 C CA . ASP B 1 74 ? 6.871 -16.781 4.652 1 90.19 74 ASP B CA 1
ATOM 3987 C C . ASP B 1 74 ? 7.949 -15.703 4.797 1 90.19 74 ASP B C 1
ATOM 3989 O O . ASP B 1 74 ? 8.422 -15.43 5.902 1 90.19 74 ASP B O 1
ATOM 3993 N N . GLY B 1 75 ? 8.398 -15.266 3.691 1 89.31 75 GLY B N 1
ATOM 3994 C CA . GLY B 1 75 ? 9.477 -14.289 3.719 1 89.31 75 GLY B CA 1
ATOM 3995 C C . GLY B 1 75 ? 10.773 -14.852 4.285 1 89.31 75 GLY B C 1
ATOM 3996 O O . GLY B 1 75 ? 11.641 -14.094 4.727 1 89.31 75 GLY B O 1
ATOM 3997 N N . ARG B 1 76 ? 10.93 -16.172 4.316 1 91.94 76 ARG B N 1
ATOM 3998 C CA . ARG B 1 76 ? 12.078 -16.797 4.961 1 91.94 76 ARG B CA 1
ATOM 3999 C C . ARG B 1 76 ? 12.773 -17.766 4.008 1 91.94 76 ARG B C 1
ATOM 4001 O O . ARG B 1 76 ? 14 -17.922 4.059 1 91.94 76 ARG B O 1
ATOM 4008 N N . LEU B 1 77 ? 11.953 -18.375 3.188 1 94.62 77 LEU B N 1
ATOM 4009 C CA . LEU B 1 77 ? 12.5 -19.469 2.379 1 94.62 77 LEU B CA 1
ATOM 4010 C C . LEU B 1 77 ? 12.344 -19.172 0.891 1 94.62 77 LEU B C 1
ATOM 4012 O O . LEU B 1 77 ? 11.445 -18.422 0.491 1 94.62 77 LEU B O 1
ATOM 4016 N N . ARG B 1 78 ? 13.258 -19.797 0.094 1 97.12 78 ARG B N 1
ATOM 4017 C CA . ARG B 1 78 ? 13.117 -19.922 -1.352 1 97.12 78 ARG B CA 1
ATOM 4018 C C . ARG B 1 78 ? 12.773 -21.359 -1.737 1 97.12 78 ARG B C 1
ATOM 4020 O O . ARG B 1 78 ? 13.562 -22.281 -1.49 1 97.12 78 ARG B O 1
ATOM 4027 N N . VAL B 1 79 ? 11.617 -21.484 -2.271 1 98 79 VAL B N 1
ATOM 4028 C CA . VAL B 1 79 ? 11.18 -22.797 -2.695 1 98 79 VAL B CA 1
ATOM 4029 C C . VAL B 1 79 ? 11.312 -22.938 -4.211 1 98 79 VAL B C 1
ATOM 4031 O O . VAL B 1 79 ? 10.898 -22.047 -4.957 1 98 79 VAL B O 1
ATOM 4034 N N . PHE B 1 80 ? 11.875 -24.062 -4.637 1 98.5 80 PHE B N 1
ATOM 4035 C CA . PHE B 1 80 ? 12.148 -24.328 -6.047 1 98.5 80 PHE B CA 1
ATOM 4036 C C . PHE B 1 80 ? 11.484 -25.609 -6.496 1 98.5 80 PHE B C 1
ATOM 4038 O O . PHE B 1 80 ? 11.086 -26.438 -5.668 1 98.5 80 PHE B O 1
ATOM 4045 N N . ALA B 1 81 ? 11.383 -25.719 -7.781 1 98.5 81 ALA B N 1
ATOM 4046 C CA . ALA B 1 81 ? 10.844 -26.953 -8.336 1 98.5 81 ALA B CA 1
ATOM 4047 C C . ALA B 1 81 ? 11.57 -27.344 -9.625 1 98.5 81 ALA B C 1
ATOM 4049 O O . ALA B 1 81 ? 11.914 -26.484 -10.43 1 98.5 81 ALA B O 1
ATOM 4050 N N . ASP B 1 82 ? 11.891 -28.547 -9.789 1 97.5 82 ASP B N 1
ATOM 4051 C CA . ASP B 1 82 ? 12.203 -29.172 -11.078 1 97.5 82 ASP B CA 1
ATOM 4052 C C . ASP B 1 82 ? 11.25 -30.328 -11.383 1 97.5 82 ASP B C 1
ATOM 4054 O O . ASP B 1 82 ? 10.203 -30.453 -10.75 1 97.5 82 ASP B O 1
ATOM 4058 N N . ALA B 1 83 ? 11.531 -31.062 -12.383 1 96.81 83 ALA B N 1
ATOM 4059 C CA . ALA B 1 83 ? 10.562 -32.031 -12.891 1 96.81 83 ALA B CA 1
ATOM 4060 C C . ALA B 1 83 ? 10.172 -33.031 -11.812 1 96.81 83 ALA B C 1
ATOM 4062 O O . ALA B 1 83 ? 9.016 -33.469 -11.742 1 96.81 83 ALA B O 1
ATOM 4063 N N . ARG B 1 84 ? 11.055 -33.406 -10.883 1 95.69 84 ARG B N 1
ATOM 4064 C CA . ARG B 1 84 ? 10.758 -34.5 -9.992 1 95.69 84 ARG B CA 1
ATOM 4065 C C . ARG B 1 84 ? 10.969 -34.125 -8.539 1 95.69 84 ARG B C 1
ATOM 4067 O O . ARG B 1 84 ? 10.961 -34.969 -7.652 1 95.69 84 ARG B O 1
ATOM 4074 N N . ARG B 1 85 ? 11.156 -32.844 -8.383 1 96.31 85 ARG B N 1
ATOM 4075 C CA . ARG B 1 85 ? 11.547 -32.469 -7.027 1 96.31 85 ARG B CA 1
ATOM 4076 C C . ARG B 1 85 ? 11.086 -31.062 -6.699 1 96.31 85 ARG B C 1
ATOM 4078 O O . ARG B 1 85 ? 11.031 -30.203 -7.582 1 96.31 85 ARG B O 1
ATOM 4085 N N . VAL B 1 86 ? 10.68 -30.859 -5.402 1 98.31 86 VAL B N 1
ATOM 4086 C CA . VAL B 1 86 ? 10.508 -29.562 -4.777 1 98.31 86 VAL B CA 1
ATOM 4087 C C . VAL B 1 86 ? 11.445 -29.422 -3.578 1 98.31 86 VAL B C 1
ATOM 4089 O O . VAL B 1 86 ? 11.555 -30.359 -2.768 1 98.31 86 VAL B O 1
ATOM 4092 N N . TRP B 1 87 ? 12.148 -28.312 -3.52 1 98.19 87 TRP B N 1
ATOM 4093 C CA . TRP B 1 87 ? 13.062 -28.141 -2.396 1 98.19 87 TRP B CA 1
ATOM 4094 C C . TRP B 1 87 ? 13.117 -26.672 -1.965 1 98.19 87 TRP B C 1
ATOM 4096 O O . TRP B 1 87 ? 12.648 -25.797 -2.684 1 98.19 87 TRP B O 1
ATOM 4106 N N . ALA B 1 88 ? 13.609 -26.516 -0.747 1 97.44 88 ALA B N 1
ATOM 4107 C CA . ALA B 1 88 ? 13.742 -25.156 -0.204 1 97.44 88 ALA B CA 1
ATOM 4108 C C . ALA B 1 88 ? 15.172 -24.906 0.265 1 97.44 88 ALA B C 1
ATOM 4110 O O . ALA B 1 88 ? 15.867 -25.828 0.699 1 97.44 88 ALA B O 1
ATOM 4111 N N . ASP B 1 89 ? 15.617 -23.688 0.065 1 95.38 89 ASP B N 1
ATOM 4112 C CA . ASP B 1 89 ? 16.844 -23.297 0.753 1 95.38 89 ASP B CA 1
ATOM 4113 C C . ASP B 1 89 ? 16.594 -22.094 1.672 1 95.38 89 ASP B C 1
ATOM 4115 O O . ASP B 1 89 ? 15.484 -21.562 1.712 1 95.38 89 ASP B O 1
ATOM 4119 N N . THR B 1 90 ? 17.703 -21.953 2.512 1 88.69 90 THR B N 1
ATOM 4120 C CA . THR B 1 90 ? 17.609 -20.891 3.51 1 88.69 90 THR B CA 1
ATOM 4121 C C . THR B 1 90 ? 18.391 -19.656 3.066 1 88.69 90 THR B C 1
ATOM 4123 O O . THR B 1 90 ? 19.188 -19.719 2.131 1 88.69 90 THR B O 1
ATOM 4126 N N . SER B 1 91 ? 18 -18.359 3.551 1 84.62 91 SER B N 1
ATOM 4127 C CA . SER B 1 91 ? 18.672 -17.078 3.348 1 84.62 91 SER B CA 1
ATOM 4128 C C . SER B 1 91 ? 18.141 -16.359 2.113 1 84.62 91 SER B C 1
ATOM 4130 O O . SER B 1 91 ? 18.797 -16.328 1.071 1 84.62 91 SER B O 1
ATOM 4132 N N . LEU B 1 92 ? 17.125 -15.828 2.201 1 91.5 92 LEU B N 1
ATOM 4133 C CA . LEU B 1 92 ? 16.453 -15.109 1.13 1 91.5 92 LEU B CA 1
ATOM 4134 C C . LEU B 1 92 ? 17.375 -14.094 0.477 1 91.5 92 LEU B C 1
ATOM 4136 O O . LEU B 1 92 ? 17.25 -13.797 -0.714 1 91.5 92 LEU B O 1
ATOM 4140 N N . THR B 1 93 ? 18.406 -13.664 1.227 1 92.69 93 THR B N 1
ATOM 4141 C CA . THR B 1 93 ? 19.234 -12.594 0.7 1 92.69 93 THR B CA 1
ATOM 4142 C C . THR B 1 93 ? 20.562 -13.156 0.194 1 92.69 93 THR B C 1
ATOM 4144 O O . THR B 1 93 ? 21.469 -12.391 -0.162 1 92.69 93 THR B O 1
ATOM 4147 N N . SER B 1 94 ? 20.688 -14.477 0.2 1 93.19 94 SER B N 1
ATOM 4148 C CA . SER B 1 94 ? 21.906 -15.078 -0.316 1 93.19 94 SER B CA 1
ATOM 4149 C C . SER B 1 94 ? 22.062 -14.82 -1.812 1 93.19 94 SER B C 1
ATOM 4151 O O . SER B 1 94 ? 21.078 -14.859 -2.557 1 93.19 94 SER B O 1
ATOM 4153 N N . ARG B 1 95 ? 23.328 -14.781 -2.289 1 92.81 95 ARG B N 1
ATOM 4154 C CA . ARG B 1 95 ? 23.641 -14.43 -3.67 1 92.81 95 ARG B CA 1
ATOM 4155 C C . ARG B 1 95 ? 23.359 -15.602 -4.609 1 92.81 95 ARG B C 1
ATOM 4157 O O . ARG B 1 95 ? 23.141 -15.398 -5.805 1 92.81 95 ARG B O 1
ATOM 4164 N N . THR B 1 96 ? 23.5 -16.75 -4.016 1 94.12 96 THR B N 1
ATOM 4165 C CA . THR B 1 96 ? 23.312 -17.953 -4.812 1 94.12 96 THR B CA 1
ATOM 4166 C C . THR B 1 96 ? 22.406 -18.953 -4.09 1 94.12 96 THR B C 1
ATOM 4168 O O . THR B 1 96 ? 22.078 -18.766 -2.922 1 94.12 96 THR B O 1
ATOM 4171 N N . GLU B 1 97 ? 22.016 -19.891 -4.852 1 94 97 GLU B N 1
ATOM 4172 C CA . GLU B 1 97 ? 21.234 -20.969 -4.238 1 94 97 GLU B CA 1
ATOM 4173 C C . GLU B 1 97 ? 22.078 -21.797 -3.275 1 94 97 GLU B C 1
ATOM 4175 O O . GLU B 1 97 ? 23.266 -22.031 -3.533 1 94 97 GLU B O 1
ATOM 4180 N N . ALA B 1 98 ? 21.469 -22.172 -2.234 1 91.69 98 ALA B N 1
ATOM 4181 C CA . ALA B 1 98 ? 22.172 -22.938 -1.22 1 91.69 98 ALA B CA 1
ATOM 4182 C C . ALA B 1 98 ? 21.703 -24.391 -1.217 1 91.69 98 ALA B C 1
ATOM 4184 O O . ALA B 1 98 ? 20.828 -24.766 -1.996 1 91.69 98 ALA B O 1
ATOM 4185 N N . THR B 1 99 ? 22.438 -25.141 -0.369 1 91.94 99 THR B N 1
ATOM 4186 C CA . THR B 1 99 ? 22.031 -26.531 -0.177 1 91.94 99 THR B CA 1
ATOM 4187 C C . THR B 1 99 ? 20.594 -26.609 0.347 1 91.94 99 THR B C 1
ATOM 4189 O O . THR B 1 99 ? 20.188 -25.766 1.153 1 91.94 99 THR B O 1
ATOM 4192 N N . PRO B 1 100 ? 19.906 -27.594 -0.108 1 95.25 100 PRO B N 1
ATOM 4193 C CA . PRO B 1 100 ? 18.5 -27.672 0.273 1 95.25 100 PRO B CA 1
ATOM 4194 C C . PRO B 1 100 ? 18.297 -27.781 1.783 1 95.25 100 PRO B C 1
ATOM 4196 O O . PRO B 1 100 ? 19 -28.547 2.449 1 95.25 100 PRO B O 1
ATOM 4199 N N . PHE B 1 101 ? 17.469 -26.969 2.254 1 97 101 PHE B N 1
ATOM 4200 C CA . PHE B 1 101 ? 16.984 -27.031 3.631 1 97 101 PHE B CA 1
ATOM 4201 C C . PHE B 1 101 ? 16.094 -28.25 3.844 1 97 101 PHE B C 1
ATOM 4203 O O . PHE B 1 101 ? 16.266 -28.984 4.82 1 97 101 PHE B O 1
ATOM 4210 N N . TRP B 1 102 ? 15.258 -28.516 2.973 1 97.12 102 TRP B N 1
ATOM 4211 C CA . TRP B 1 102 ? 14.461 -29.734 2.814 1 97.12 102 TRP B CA 1
ATOM 4212 C C . TRP B 1 102 ? 14.164 -30 1.343 1 97.12 102 TRP B C 1
ATOM 4214 O O . TRP B 1 102 ? 14.328 -29.125 0.498 1 97.12 102 TRP B O 1
ATOM 4224 N N . SER B 1 103 ? 13.797 -31.234 1.031 1 97.69 103 SER B N 1
ATOM 4225 C CA . SER B 1 103 ? 13.484 -31.609 -0.344 1 97.69 103 SER B CA 1
ATOM 4226 C C . SER B 1 103 ? 12.516 -32.781 -0.389 1 97.69 103 SER B C 1
ATOM 4228 O O . SER B 1 103 ? 12.523 -33.625 0.497 1 97.69 103 SER B O 1
ATOM 4230 N N . ILE B 1 104 ? 11.68 -32.719 -1.318 1 97.62 104 ILE B N 1
ATOM 4231 C CA . ILE B 1 104 ? 10.734 -33.812 -1.596 1 97.62 104 ILE B CA 1
ATOM 4232 C C . ILE B 1 104 ? 10.859 -34.219 -3.055 1 97.62 104 ILE B C 1
ATOM 4234 O O . ILE B 1 104 ? 10.828 -33.406 -3.961 1 97.62 104 ILE B O 1
ATOM 4238 N N . ARG B 1 105 ? 10.938 -35.531 -3.264 1 96.69 105 ARG B N 1
ATOM 4239 C CA . ARG B 1 105 ? 11.086 -36.094 -4.609 1 96.69 105 ARG B CA 1
ATOM 4240 C C . ARG B 1 105 ? 10.07 -37.188 -4.852 1 96.69 105 ARG B C 1
ATOM 4242 O O . ARG B 1 105 ? 9.805 -38 -3.961 1 96.69 105 ARG B O 1
ATOM 4249 N N . ARG B 1 106 ? 9.547 -37.094 -5.988 1 94.75 106 ARG B N 1
ATOM 4250 C CA . ARG B 1 106 ? 8.68 -38.188 -6.43 1 94.75 106 ARG B CA 1
ATOM 4251 C C . ARG B 1 106 ? 9.016 -38.625 -7.855 1 94.75 106 ARG B C 1
ATOM 4253 O O . ARG B 1 106 ? 9.312 -37.781 -8.711 1 94.75 106 ARG B O 1
ATOM 4260 N N . TRP B 1 107 ? 8.977 -39.906 -8.078 1 92.62 107 TRP B N 1
ATOM 4261 C CA . TRP B 1 107 ? 9.188 -40.531 -9.383 1 92.62 107 TRP B CA 1
ATOM 4262 C C . TRP B 1 107 ? 8.18 -41.625 -9.633 1 92.62 107 TRP B C 1
ATOM 4264 O O . TRP B 1 107 ? 7.848 -42.406 -8.719 1 92.62 107 TRP B O 1
ATOM 4274 N N . PRO B 1 108 ? 7.645 -41.781 -10.836 1 93.56 108 PRO B N 1
ATOM 4275 C CA . PRO B 1 108 ? 7.902 -41 -12.062 1 93.56 108 PRO B CA 1
ATOM 4276 C C . PRO B 1 108 ? 7.039 -39.75 -12.156 1 93.56 108 PRO B C 1
ATOM 4278 O O . PRO B 1 108 ? 7.078 -39.062 -13.172 1 93.56 108 PRO B O 1
ATOM 4281 N N . ALA B 1 109 ? 6.184 -39.469 -11.125 1 94.44 109 ALA B N 1
ATOM 4282 C CA . ALA B 1 109 ? 5.312 -38.281 -11.156 1 94.44 109 ALA B CA 1
ATOM 4283 C C . ALA B 1 109 ? 6.129 -37 -11.25 1 94.44 109 ALA B C 1
ATOM 4285 O O . ALA B 1 109 ? 7.223 -36.906 -10.688 1 94.44 109 ALA B O 1
ATOM 4286 N N . GLU B 1 110 ? 5.617 -36.062 -12.023 1 96.62 110 GLU B N 1
ATOM 4287 C CA . GLU B 1 110 ? 6.273 -34.781 -12.195 1 96.62 110 GLU B CA 1
ATOM 4288 C C . GLU B 1 110 ? 5.551 -33.688 -11.422 1 96.62 110 GLU B C 1
ATOM 4290 O O . GLU B 1 110 ? 4.355 -33.781 -11.141 1 96.62 110 GLU B O 1
ATOM 4295 N N . VAL B 1 111 ? 6.309 -32.656 -11.039 1 97.5 111 VAL B N 1
ATOM 4296 C CA . VAL B 1 111 ? 5.707 -31.516 -10.367 1 97.5 111 VAL B CA 1
ATOM 4297 C C . VAL B 1 111 ? 4.887 -30.688 -11.359 1 97.5 111 VAL B C 1
ATOM 4299 O O . VAL B 1 111 ? 5.438 -30.094 -12.289 1 97.5 111 VAL B O 1
ATOM 4302 N N . ALA B 1 112 ? 3.621 -30.641 -11.133 1 95.75 112 ALA B N 1
ATOM 4303 C CA . ALA B 1 112 ? 2.73 -29.922 -12.039 1 95.75 112 ALA B CA 1
ATOM 4304 C C . ALA B 1 112 ? 2.564 -28.469 -11.617 1 95.75 112 ALA B C 1
ATOM 4306 O O . ALA B 1 112 ? 2.441 -27.578 -12.461 1 95.75 112 ALA B O 1
ATOM 4307 N N . GLY B 1 113 ? 2.529 -28.234 -10.305 1 96.69 113 GLY B N 1
ATOM 4308 C CA . GLY B 1 113 ? 2.375 -26.875 -9.789 1 96.69 113 GLY B CA 1
ATOM 4309 C C . GLY B 1 113 ? 2.67 -26.766 -8.305 1 96.69 113 GLY B C 1
ATOM 4310 O O . GLY B 1 113 ? 2.494 -27.734 -7.559 1 96.69 113 GLY B O 1
ATOM 4311 N N . VAL B 1 114 ? 3.127 -25.594 -7.887 1 98 114 VAL B N 1
ATOM 4312 C CA . VAL B 1 114 ? 3.404 -25.281 -6.484 1 98 114 VAL B CA 1
ATOM 4313 C C . VAL B 1 114 ? 2.762 -23.953 -6.105 1 98 114 VAL B C 1
ATOM 4315 O O . VAL B 1 114 ? 2.871 -22.969 -6.848 1 98 114 VAL B O 1
ATOM 4318 N N . VAL B 1 115 ? 2.043 -23.891 -4.977 1 97.62 115 VAL B N 1
ATOM 4319 C CA . VAL B 1 115 ? 1.547 -22.641 -4.438 1 97.62 115 VAL B CA 1
ATOM 4320 C C . VAL B 1 115 ? 1.905 -22.531 -2.957 1 97.62 115 VAL B C 1
ATOM 4322 O O . VAL B 1 115 ? 2.195 -23.531 -2.309 1 97.62 115 VAL B O 1
ATOM 4325 N N . ALA B 1 116 ? 2.002 -21.328 -2.533 1 95.44 116 ALA B N 1
ATOM 4326 C CA . ALA B 1 116 ? 2.191 -21.062 -1.109 1 95.44 116 ALA B CA 1
ATOM 4327 C C . ALA B 1 116 ? 0.939 -20.438 -0.493 1 95.44 116 ALA B C 1
ATOM 4329 O O . ALA B 1 116 ? 0.295 -19.594 -1.104 1 95.44 116 ALA B O 1
ATOM 4330 N N . VAL B 1 117 ? 0.564 -20.969 0.627 1 93.19 117 VAL B N 1
ATOM 4331 C CA . VAL B 1 117 ? -0.511 -20.391 1.428 1 93.19 117 VAL B CA 1
ATOM 4332 C C . VAL B 1 117 ? 0.068 -19.75 2.691 1 93.19 117 VAL B C 1
ATOM 4334 O O . VAL B 1 117 ? 0.722 -20.438 3.488 1 93.19 117 VAL B O 1
ATOM 4337 N N . GLU B 1 118 ? -0.164 -18.438 2.76 1 86.44 118 GLU B N 1
ATOM 4338 C CA . GLU B 1 118 ? 0.358 -17.719 3.918 1 86.44 118 GLU B CA 1
ATOM 4339 C C . GLU B 1 118 ? -0.721 -17.516 4.98 1 86.44 118 GLU B C 1
ATOM 4341 O O . GLU B 1 118 ? -1.88 -17.266 4.652 1 86.44 118 GLU B O 1
ATOM 4346 N N . GLY B 1 119 ? -0.479 -17.922 6.152 1 70.12 119 GLY B N 1
ATOM 4347 C CA . GLY B 1 119 ? -1.437 -17.75 7.234 1 70.12 119 GLY B CA 1
ATOM 4348 C C . GLY B 1 119 ? -1.584 -16.312 7.684 1 70.12 119 GLY B C 1
ATOM 4349 O O . GLY B 1 119 ? -0.818 -15.438 7.262 1 70.12 119 GLY B O 1
ATOM 4350 N N . SER B 1 120 ? -2.801 -15.906 8.227 1 56.16 120 SER B N 1
ATOM 4351 C CA . SER B 1 120 ? -3.162 -14.57 8.695 1 56.16 120 SER B CA 1
ATOM 4352 C C . SER B 1 120 ? -2.164 -14.062 9.734 1 56.16 120 SER B C 1
ATOM 4354 O O . SER B 1 120 ? -2.016 -12.852 9.914 1 56.16 120 SER B O 1
ATOM 4356 N N . TYR B 1 121 ? -1.425 -14.828 10.555 1 51.22 121 TYR B N 1
ATOM 4357 C CA . TYR B 1 121 ? -0.735 -14.273 11.719 1 51.22 121 TYR B CA 1
ATOM 4358 C C . TYR B 1 121 ? 0.631 -14.922 11.898 1 51.22 121 TYR B C 1
ATOM 4360 O O . TYR B 1 121 ? 0.725 -16.125 12.133 1 51.22 121 TYR B O 1
ATOM 4368 N N . GLU B 1 122 ? 1.826 -14.008 11.844 1 53.53 122 GLU B N 1
ATOM 4369 C CA . GLU B 1 122 ? 3.176 -14.445 12.188 1 53.53 122 GLU B CA 1
ATOM 4370 C C . GLU B 1 122 ? 3.357 -15.938 11.938 1 53.53 122 GLU B C 1
ATOM 4372 O O . GLU B 1 122 ? 4.375 -16.516 12.32 1 53.53 122 GLU B O 1
ATOM 4377 N N . GLY B 1 123 ? 2.266 -16.438 11.648 1 55.38 123 GLY B N 1
ATOM 4378 C CA . GLY B 1 123 ? 2.199 -17.891 11.656 1 55.38 123 GLY B CA 1
ATOM 4379 C C . GLY B 1 123 ? 2.75 -18.531 10.391 1 55.38 123 GLY B C 1
ATOM 4380 O O . GLY B 1 123 ? 3.219 -17.828 9.492 1 55.38 123 GLY B O 1
ATOM 4381 N N . VAL B 1 124 ? 2.357 -19.672 10.133 1 67.69 124 VAL B N 1
ATOM 4382 C CA . VAL B 1 124 ? 2.629 -20.906 9.414 1 67.69 124 VAL B CA 1
ATOM 4383 C C . VAL B 1 124 ? 2.252 -20.75 7.945 1 67.69 124 VAL B C 1
ATOM 4385 O O . VAL B 1 124 ? 1.316 -20.016 7.613 1 67.69 124 VAL B O 1
ATOM 4388 N N . ALA B 1 125 ? 3.16 -20.797 7.195 1 90.44 125 ALA B N 1
ATOM 4389 C CA . ALA B 1 125 ? 2.873 -20.984 5.773 1 90.44 125 ALA B CA 1
ATOM 4390 C C . ALA B 1 125 ? 2.848 -22.453 5.402 1 90.44 125 ALA B C 1
ATOM 4392 O O . ALA B 1 125 ? 3.227 -23.312 6.203 1 90.44 125 ALA B O 1
ATOM 4393 N N . LEU B 1 126 ? 2.205 -22.719 4.363 1 94.94 126 LEU B N 1
ATOM 4394 C CA . LEU B 1 126 ? 2.262 -24.047 3.75 1 94.94 126 LEU B CA 1
ATOM 4395 C C . LEU B 1 126 ? 2.697 -23.953 2.293 1 94.94 126 LEU B C 1
ATOM 4397 O O . LEU B 1 126 ? 2.371 -22.984 1.603 1 94.94 126 LEU B O 1
ATOM 4401 N N . VAL B 1 127 ? 3.457 -24.906 1.93 1 97.31 127 VAL B N 1
ATOM 4402 C CA . VAL B 1 127 ? 3.75 -25.109 0.515 1 97.31 127 VAL B CA 1
ATOM 4403 C C . VAL B 1 127 ? 2.926 -26.281 -0.022 1 97.31 127 VAL B C 1
ATOM 4405 O O . VAL B 1 127 ? 3.033 -27.406 0.472 1 97.31 127 VAL B O 1
ATOM 4408 N N . ILE B 1 128 ? 2.141 -26.031 -1.016 1 98.25 128 ILE B N 1
ATOM 4409 C CA . ILE B 1 128 ? 1.3 -27.062 -1.585 1 98.25 128 ILE B CA 1
ATOM 4410 C C . ILE B 1 128 ? 1.807 -27.438 -2.977 1 98.25 128 ILE B C 1
ATOM 4412 O O . ILE B 1 128 ? 2.021 -26.562 -3.818 1 98.25 128 ILE B O 1
ATOM 4416 N N . VAL B 1 129 ? 1.964 -28.719 -3.203 1 98 129 VAL B N 1
ATOM 4417 C CA . VAL B 1 129 ? 2.518 -29.234 -4.453 1 98 129 VAL B CA 1
ATOM 4418 C C . VAL B 1 129 ? 1.515 -30.172 -5.113 1 98 129 VAL B C 1
ATOM 4420 O O . VAL B 1 129 ? 0.973 -31.062 -4.457 1 98 129 VAL B O 1
ATOM 4423 N N . LYS B 1 130 ? 1.277 -29.953 -6.344 1 97.12 130 LYS B N 1
ATOM 4424 C CA . LYS B 1 130 ? 0.504 -30.875 -7.168 1 97.12 130 LYS B CA 1
ATOM 4425 C C . LYS B 1 130 ? 1.409 -31.656 -8.117 1 97.12 130 LYS B C 1
ATOM 4427 O O . LYS B 1 130 ? 2.275 -31.078 -8.773 1 97.12 130 LYS B O 1
ATOM 4432 N N . PHE B 1 131 ? 1.221 -32.938 -8.18 1 96.31 131 PHE B N 1
ATOM 4433 C CA . PHE B 1 131 ? 1.999 -33.781 -9.07 1 96.31 131 PHE B CA 1
ATOM 4434 C C . PHE B 1 131 ? 1.16 -34.25 -10.258 1 96.31 131 PHE B C 1
ATOM 4436 O O . PHE B 1 131 ? -0.07 -34.188 -10.219 1 96.31 131 PHE B O 1
ATOM 4443 N N . SER B 1 132 ? 1.852 -34.719 -11.336 1 94.75 132 SER B N 1
ATOM 4444 C CA . SER B 1 132 ? 1.226 -35.062 -12.602 1 94.75 132 SER B CA 1
ATOM 4445 C C . SER B 1 132 ? 0.265 -36.25 -12.445 1 94.75 132 SER B C 1
ATOM 4447 O O . SER B 1 132 ? -0.633 -36.438 -13.266 1 94.75 132 SER B O 1
ATOM 4449 N N . ASP B 1 133 ? 0.432 -37.062 -11.406 1 93.5 133 ASP B N 1
ATOM 4450 C CA . ASP B 1 133 ? -0.453 -38.219 -11.18 1 93.5 133 ASP B CA 1
ATOM 4451 C C . ASP B 1 133 ? -1.659 -37.812 -10.328 1 93.5 133 ASP B C 1
ATOM 4453 O O . ASP B 1 133 ? -2.453 -38.656 -9.93 1 93.5 133 ASP B O 1
ATOM 4457 N N . GLY B 1 134 ? -1.789 -36.469 -9.945 1 94 134 GLY B N 1
ATOM 4458 C CA . GLY B 1 134 ? -2.951 -35.969 -9.234 1 94 134 GLY B CA 1
ATOM 4459 C C . GLY B 1 134 ? -2.729 -35.844 -7.742 1 94 134 GLY B C 1
ATOM 4460 O O . GLY B 1 134 ? -3.557 -35.281 -7.027 1 94 134 GLY B O 1
ATOM 4461 N N . VAL B 1 135 ? -1.605 -36.344 -7.262 1 95.62 135 VAL B N 1
ATOM 4462 C CA . VAL B 1 135 ? -1.307 -36.219 -5.836 1 95.62 135 VAL B CA 1
ATOM 4463 C C . VAL B 1 135 ? -1.096 -34.75 -5.469 1 95.62 135 VAL B C 1
ATOM 4465 O O . VAL B 1 135 ? -0.425 -34.031 -6.191 1 95.62 135 VAL B O 1
ATOM 4468 N N . VAL B 1 136 ? -1.704 -34.375 -4.332 1 97.12 136 VAL B N 1
ATOM 4469 C CA . VAL B 1 136 ? -1.524 -33.062 -3.75 1 97.12 136 VAL B CA 1
ATOM 4470 C C . VAL B 1 136 ? -0.958 -33.188 -2.338 1 97.12 136 VAL B C 1
ATOM 4472 O O . VAL B 1 136 ? -1.513 -33.906 -1.501 1 97.12 136 VAL B O 1
ATOM 4475 N N . LEU B 1 137 ? 0.149 -32.5 -2.082 1 96.69 137 LEU B N 1
ATOM 4476 C CA . LEU B 1 137 ? 0.777 -32.531 -0.766 1 96.69 137 LEU B CA 1
ATOM 4477 C C . LEU B 1 137 ? 0.927 -31.125 -0.205 1 96.69 137 LEU B C 1
ATOM 4479 O O . LEU B 1 137 ? 1.267 -30.203 -0.938 1 96.69 137 LEU B O 1
ATOM 4483 N N . ALA B 1 138 ? 0.634 -31.062 1.061 1 97.25 138 ALA B N 1
ATOM 4484 C CA . ALA B 1 138 ? 0.958 -29.844 1.797 1 97.25 138 ALA B CA 1
ATOM 4485 C C . ALA B 1 138 ? 2.209 -30.047 2.65 1 97.25 138 ALA B C 1
ATOM 4487 O O . ALA B 1 138 ? 2.273 -30.953 3.471 1 97.25 138 ALA B O 1
ATOM 4488 N N . VAL B 1 139 ? 3.158 -29.172 2.408 1 96.88 139 VAL B N 1
ATOM 4489 C CA . VAL B 1 139 ? 4.445 -29.281 3.092 1 96.88 139 VAL B CA 1
ATOM 4490 C C . VAL B 1 139 ? 4.57 -28.156 4.125 1 96.88 139 VAL B C 1
ATOM 4492 O O . VAL B 1 139 ? 4.289 -27 3.828 1 96.88 139 VAL B O 1
ATOM 4495 N N . ILE B 1 140 ? 4.941 -28.531 5.348 1 94.56 140 ILE B N 1
ATOM 4496 C CA . ILE B 1 140 ? 5.281 -27.531 6.363 1 94.56 140 ILE B CA 1
ATOM 4497 C C . ILE B 1 140 ? 6.648 -26.938 6.059 1 94.56 140 ILE B C 1
ATOM 4499 O O . ILE B 1 140 ? 7.668 -27.609 6.145 1 94.56 140 ILE B O 1
ATOM 4503 N N . PRO B 1 141 ? 6.648 -25.656 5.715 1 94.12 141 PRO B N 1
ATOM 4504 C CA . PRO B 1 141 ? 7.91 -25.078 5.246 1 94.12 141 PRO B CA 1
ATOM 4505 C C . PRO B 1 141 ? 9.008 -25.125 6.309 1 94.12 141 PRO B C 1
ATOM 4507 O O . PRO B 1 141 ? 10.188 -25.25 5.977 1 94.12 141 PRO B O 1
ATOM 4510 N N . LYS B 1 142 ? 8.719 -25.031 7.539 1 91.75 142 LYS B N 1
ATOM 4511 C CA . LYS B 1 142 ? 9.672 -25.016 8.641 1 91.75 142 LYS B CA 1
ATOM 4512 C C . LYS B 1 142 ? 10.469 -26.312 8.719 1 91.75 142 LYS B C 1
ATOM 4514 O O . LYS B 1 142 ? 11.641 -26.312 9.086 1 91.75 142 LYS B O 1
ATOM 4519 N N . THR B 1 143 ? 9.859 -27.422 8.336 1 94.19 143 THR B N 1
ATOM 4520 C CA . THR B 1 143 ? 10.492 -28.703 8.594 1 94.19 143 THR B CA 1
ATOM 4521 C C . THR B 1 143 ? 10.641 -29.5 7.301 1 94.19 143 THR B C 1
ATOM 4523 O O . THR B 1 143 ? 11.453 -30.422 7.223 1 94.19 143 THR B O 1
ATOM 4526 N N . GLY B 1 144 ? 9.789 -29.234 6.352 1 95.06 144 GLY B N 1
ATOM 4527 C CA . GLY B 1 144 ? 9.75 -30.047 5.148 1 95.06 144 GLY B CA 1
ATOM 4528 C C . GLY B 1 144 ? 8.883 -31.281 5.289 1 95.06 144 GLY B C 1
ATOM 4529 O O . GLY B 1 144 ? 8.805 -32.094 4.371 1 95.06 144 GLY B O 1
ATOM 4530 N N . ARG B 1 145 ? 8.234 -31.359 6.41 1 95.62 145 ARG B N 1
ATOM 4531 C CA . ARG B 1 145 ? 7.355 -32.5 6.621 1 95.62 145 ARG B CA 1
ATOM 4532 C C . ARG B 1 145 ? 6.027 -32.312 5.898 1 95.62 145 ARG B C 1
ATOM 4534 O O . ARG B 1 145 ? 5.578 -31.188 5.695 1 95.62 145 ARG B O 1
ATOM 4541 N N . ILE B 1 146 ? 5.445 -33.406 5.574 1 95.94 146 ILE B N 1
ATOM 4542 C CA . ILE B 1 146 ? 4.141 -33.375 4.918 1 95.94 146 ILE B CA 1
ATOM 4543 C C . ILE B 1 146 ? 3.039 -33.25 5.961 1 95.94 146 ILE B C 1
ATOM 4545 O O . ILE B 1 146 ? 2.91 -34.062 6.859 1 95.94 146 ILE B O 1
ATOM 4549 N N . ALA B 1 147 ? 2.271 -32.219 5.871 1 95.12 147 ALA B N 1
ATOM 4550 C CA . ALA B 1 147 ? 1.156 -32 6.785 1 95.12 147 ALA B CA 1
ATOM 4551 C C . ALA B 1 147 ? -0.049 -32.844 6.41 1 95.12 147 ALA B C 1
ATOM 4553 O O . ALA B 1 147 ? -0.72 -33.406 7.281 1 95.12 147 ALA B O 1
ATOM 4554 N N . TRP B 1 148 ? -0.364 -32.906 5.168 1 96.81 148 TRP B N 1
ATOM 4555 C CA . TRP B 1 148 ? -1.443 -33.75 4.648 1 96.81 148 TRP B CA 1
ATOM 4556 C C . TRP B 1 148 ? -1.229 -34.062 3.172 1 96.81 148 TRP B C 1
ATOM 4558 O O . TRP B 1 148 ? -0.406 -33.406 2.512 1 96.81 148 TRP B O 1
ATOM 4568 N N . GLN B 1 149 ? -1.834 -35.062 2.682 1 96.88 149 GLN B N 1
ATOM 4569 C CA . GLN B 1 149 ? -1.806 -35.469 1.287 1 96.88 149 GLN B CA 1
ATOM 4570 C C . GLN B 1 149 ? -3.174 -35.969 0.839 1 96.88 149 GLN B C 1
ATOM 4572 O O . GLN B 1 149 ? -3.939 -36.531 1.645 1 96.88 149 GLN B O 1
ATOM 4577 N N . ASP B 1 150 ? -3.469 -35.688 -0.358 1 97.19 150 ASP B N 1
ATOM 4578 C CA . ASP B 1 150 ? -4.699 -36.188 -0.969 1 97.19 150 ASP B CA 1
ATOM 4579 C C . ASP B 1 150 ? -4.484 -36.531 -2.439 1 97.19 150 ASP B C 1
ATOM 4581 O O . ASP B 1 150 ? -3.418 -36.25 -2.998 1 97.19 150 ASP B O 1
ATOM 4585 N N . GLN B 1 151 ? -5.516 -37.219 -3.043 1 95 151 GLN B N 1
ATOM 4586 C CA . GLN B 1 151 ? -5.48 -37.656 -4.434 1 95 151 GLN B CA 1
ATOM 4587 C C . GLN B 1 151 ? -6.562 -36.969 -5.258 1 95 151 GLN B C 1
ATOM 4589 O O . GLN B 1 151 ? -7.754 -37.219 -5.074 1 95 151 GLN B O 1
ATOM 4594 N N . ALA B 1 152 ? -6.102 -36.031 -6.098 1 93.38 152 ALA B N 1
ATOM 4595 C CA . ALA B 1 152 ? -6.988 -35.469 -7.109 1 93.38 152 ALA B CA 1
ATOM 4596 C C . ALA B 1 152 ? -6.887 -36.219 -8.422 1 93.38 152 ALA B C 1
ATOM 4598 O O . ALA B 1 152 ? -6.051 -37.125 -8.555 1 93.38 152 ALA B O 1
ATOM 4599 N N . ARG B 1 153 ? -7.848 -35.906 -9.352 1 90.44 153 ARG B N 1
ATOM 4600 C CA . ARG B 1 153 ? -7.797 -36.562 -10.648 1 90.44 153 ARG B CA 1
ATOM 4601 C C . ARG B 1 153 ? -6.648 -36.031 -11.5 1 90.44 153 ARG B C 1
ATOM 4603 O O . ARG B 1 153 ? -6.469 -34.812 -11.609 1 90.44 153 ARG B O 1
ATOM 4610 N N . ALA B 1 154 ? -5.879 -36.906 -12.023 1 87.69 154 ALA B N 1
ATOM 4611 C CA . ALA B 1 154 ? -4.781 -36.531 -12.898 1 87.69 154 ALA B CA 1
ATOM 4612 C C . ALA B 1 154 ? -5.305 -36 -14.242 1 87.69 154 ALA B C 1
ATOM 4614 O O . ALA B 1 154 ? -6.305 -36.5 -14.758 1 87.69 154 ALA B O 1
ATOM 4615 N N . SER B 1 155 ? -4.766 -34.875 -14.68 1 81 155 SER B N 1
ATOM 4616 C CA . SER B 1 155 ? -5.094 -34.375 -16 1 81 155 SER B CA 1
ATOM 4617 C C . SER B 1 155 ? -4.125 -34.906 -17.062 1 81 155 SER B C 1
ATOM 4619 O O . SER B 1 155 ? -2.912 -34.938 -16.828 1 81 155 SER B O 1
ATOM 4621 N N . GLU B 1 156 ? -4.758 -35.312 -18.141 1 77.94 156 GLU B N 1
ATOM 4622 C CA . GLU B 1 156 ? -3.9 -35.75 -19.234 1 77.94 156 GLU B CA 1
ATOM 4623 C C . GLU B 1 156 ? -3.006 -34.625 -19.734 1 77.94 156 GLU B C 1
ATOM 4625 O O . GLU B 1 156 ? -3.467 -33.5 -19.922 1 77.94 156 GLU B O 1
ATOM 4630 N N . GLY B 1 157 ? -1.795 -34.812 -19.75 1 78.06 157 GLY B N 1
ATOM 4631 C CA . GLY B 1 157 ? -0.882 -33.844 -20.312 1 78.06 157 GLY B CA 1
ATOM 4632 C C . GLY B 1 157 ? -0.277 -32.938 -19.281 1 78.06 157 GLY B C 1
ATOM 4633 O O . GLY B 1 157 ? 0.606 -32.125 -19.578 1 78.06 157 GLY B O 1
ATOM 4634 N N . GLU B 1 158 ? -0.873 -33 -18.109 1 84.19 158 GLU B N 1
ATOM 4635 C CA . GLU B 1 158 ? -0.277 -32.188 -17.047 1 84.19 158 GLU B CA 1
ATOM 4636 C C . GLU B 1 158 ? 1.11 -32.719 -16.672 1 84.19 158 GLU B C 1
ATOM 4638 O O . GLU B 1 158 ? 1.263 -33.875 -16.281 1 84.19 158 GLU B O 1
ATOM 4643 N N . THR B 1 159 ? 2.146 -31.953 -17 1 89.56 159 THR B N 1
ATOM 4644 C CA . THR B 1 159 ? 3.537 -32.281 -16.719 1 89.56 159 THR B CA 1
ATOM 4645 C C . THR B 1 159 ? 4.285 -31.062 -16.172 1 89.56 159 THR B C 1
ATOM 4647 O O . THR B 1 159 ? 3.684 -30.016 -15.93 1 89.56 159 THR B O 1
ATOM 4650 N N . PHE B 1 160 ? 5.531 -31.328 -15.844 1 95.38 160 PHE B N 1
ATOM 4651 C CA . PHE B 1 160 ? 6.395 -30.219 -15.438 1 95.38 160 PHE B CA 1
ATOM 4652 C C . PHE B 1 160 ? 6.637 -29.266 -16.609 1 95.38 160 PHE B C 1
ATOM 4654 O O . PHE B 1 160 ? 7.18 -29.672 -17.641 1 95.38 160 PHE B O 1
ATOM 4661 N N . ASP B 1 161 ? 6.211 -27.984 -16.438 1 91.69 161 ASP B N 1
ATOM 4662 C CA . ASP B 1 161 ? 6.312 -27 -17.5 1 91.69 161 ASP B CA 1
ATOM 4663 C C . ASP B 1 161 ? 7.254 -25.859 -17.094 1 91.69 161 ASP B C 1
ATOM 4665 O O . ASP B 1 161 ? 7.242 -24.797 -17.719 1 91.69 161 ASP B O 1
ATOM 4669 N N . GLY B 1 162 ? 8.047 -26.047 -16.109 1 95.5 162 GLY B N 1
ATOM 4670 C CA . GLY B 1 162 ? 8.844 -24.984 -15.539 1 95.5 162 GLY B CA 1
ATOM 4671 C C . GLY B 1 162 ? 10.164 -24.766 -16.266 1 95.5 162 GLY B C 1
ATOM 4672 O O . GLY B 1 162 ? 10.914 -23.844 -15.945 1 95.5 162 GLY B O 1
ATOM 4673 N N . ARG B 1 163 ? 10.445 -25.656 -17.266 1 95.62 163 ARG B N 1
ATOM 4674 C CA . ARG B 1 163 ? 11.734 -25.609 -17.969 1 95.62 163 ARG B CA 1
ATOM 4675 C C . ARG B 1 163 ? 12.891 -25.641 -16.969 1 95.62 163 ARG B C 1
ATOM 4677 O O . ARG B 1 163 ? 12.812 -26.312 -15.938 1 95.62 163 ARG B O 1
ATOM 4684 N N . ARG B 1 164 ? 14.023 -25.016 -17.312 1 95.38 164 ARG B N 1
ATOM 4685 C CA . ARG B 1 164 ? 15.203 -25.234 -16.484 1 95.38 164 ARG B CA 1
ATOM 4686 C C . ARG B 1 164 ? 15.102 -24.453 -15.18 1 95.38 164 ARG B C 1
ATOM 4688 O O . ARG B 1 164 ? 15.672 -24.859 -14.164 1 95.38 164 ARG B O 1
ATOM 4695 N N . THR B 1 165 ? 14.367 -23.312 -15.102 1 97.56 165 THR B N 1
ATOM 4696 C CA . THR B 1 165 ? 14.328 -22.484 -13.898 1 97.56 165 THR B CA 1
ATOM 4697 C C . THR B 1 165 ? 13.211 -22.953 -12.961 1 97.56 165 THR B C 1
ATOM 4699 O O . THR B 1 165 ? 13.227 -22.656 -11.766 1 97.56 165 THR B O 1
ATOM 4702 N N . GLY B 1 166 ? 12.25 -23.672 -13.477 1 98.06 166 GLY B N 1
ATOM 4703 C CA . GLY B 1 166 ? 11.055 -24.016 -12.711 1 98.06 166 GLY B CA 1
ATOM 4704 C C . GLY B 1 166 ? 10.07 -22.875 -12.617 1 98.06 166 GLY B C 1
ATOM 4705 O O . GLY B 1 166 ? 9.07 -22.969 -11.891 1 98.06 166 GLY B O 1
ATOM 4706 N N . GLY B 1 167 ? 10.234 -21.75 -13.266 1 97.31 167 GLY B N 1
ATOM 4707 C CA . GLY B 1 167 ? 9.492 -20.516 -13.102 1 97.31 167 GLY B CA 1
ATOM 4708 C C . GLY B 1 167 ? 8 -20.672 -13.359 1 97.31 167 GLY B C 1
ATOM 4709 O O . GLY B 1 167 ? 7.18 -20.25 -12.547 1 97.31 167 GLY B O 1
ATOM 4710 N N . ALA B 1 168 ? 7.645 -21.297 -14.469 1 95.19 168 ALA B N 1
ATOM 4711 C CA . ALA B 1 168 ? 6.234 -21.453 -14.82 1 95.19 168 ALA B CA 1
ATOM 4712 C C . ALA B 1 168 ? 5.508 -22.312 -13.781 1 95.19 168 ALA B C 1
ATOM 4714 O O . ALA B 1 168 ? 4.32 -22.094 -13.523 1 95.19 168 ALA B O 1
ATOM 4715 N N . THR B 1 169 ? 6.234 -23.188 -13.141 1 96.94 169 THR B N 1
ATOM 4716 C CA . THR B 1 169 ? 5.66 -24.141 -12.188 1 96.94 169 THR B CA 1
ATOM 4717 C C . THR B 1 169 ? 5.422 -23.469 -10.836 1 96.94 169 THR B C 1
ATOM 4719 O O . THR B 1 169 ? 4.453 -23.781 -10.148 1 96.94 169 THR B O 1
ATOM 4722 N N . VAL B 1 170 ? 6.266 -22.469 -10.469 1 98 170 VAL B N 1
ATOM 4723 C CA . VAL B 1 170 ? 6.16 -21.922 -9.117 1 98 170 VAL B CA 1
ATOM 4724 C C . VAL B 1 170 ? 5.566 -20.516 -9.18 1 98 170 VAL B C 1
ATOM 4726 O O . VAL B 1 170 ? 5.09 -20 -8.164 1 98 170 VAL B O 1
ATOM 4729 N N . TRP B 1 171 ? 5.59 -19.859 -10.328 1 97.44 171 TRP B N 1
ATOM 4730 C CA . TRP B 1 171 ? 5.102 -18.484 -10.414 1 97.44 171 TRP B CA 1
ATOM 4731 C C . TRP B 1 171 ? 3.787 -18.422 -11.18 1 97.44 171 TRP B C 1
ATOM 4733 O O . TRP B 1 171 ? 3.031 -17.469 -11.062 1 97.44 171 TRP B O 1
ATOM 4743 N N . ARG B 1 172 ? 3.502 -19.469 -11.961 1 93.44 172 ARG B N 1
ATOM 4744 C CA . ARG B 1 172 ? 2.273 -19.531 -12.75 1 93.44 172 ARG B CA 1
ATOM 4745 C C . ARG B 1 172 ? 1.759 -20.953 -12.852 1 93.44 172 ARG B C 1
ATOM 4747 O O . ARG B 1 172 ? 1.522 -21.469 -13.953 1 93.44 172 ARG B O 1
ATOM 4754 N N . PRO B 1 173 ? 1.525 -21.5 -11.719 1 94 173 PRO B N 1
ATOM 4755 C CA . PRO B 1 173 ? 1.094 -22.891 -11.781 1 94 173 PRO B CA 1
ATOM 4756 C C . PRO B 1 173 ? -0.285 -23.062 -12.414 1 94 173 PRO B C 1
ATOM 4758 O O . PRO B 1 173 ? -1.129 -22.172 -12.305 1 94 173 PRO B O 1
ATOM 4761 N N . VAL B 1 174 ? -0.465 -24.203 -12.992 1 87.62 174 VAL B N 1
ATOM 4762 C CA . VAL B 1 174 ? -1.751 -24.547 -13.594 1 87.62 174 VAL B CA 1
ATOM 4763 C C . VAL B 1 174 ? -2.482 -25.562 -12.727 1 87.62 174 VAL B C 1
ATOM 4765 O O . VAL B 1 174 ? -1.851 -26.391 -12.062 1 87.62 174 VAL B O 1
ATOM 4768 N N . GLY B 1 175 ? -3.711 -25.406 -12.672 1 92.44 175 GLY B N 1
ATOM 4769 C CA . GLY B 1 175 ? -4.566 -26.422 -12.062 1 92.44 175 GLY B CA 1
ATOM 4770 C C . GLY B 1 175 ? -4.539 -26.391 -10.547 1 92.44 175 GLY B C 1
ATOM 4771 O O . GLY B 1 175 ? -5.086 -27.266 -9.891 1 92.44 175 GLY B O 1
ATOM 4772 N N . ILE B 1 176 ? -3.801 -25.484 -9.938 1 96.38 176 ILE B N 1
ATOM 4773 C CA . ILE B 1 176 ? -3.766 -25.312 -8.492 1 96.38 176 ILE B CA 1
ATOM 4774 C C . ILE B 1 176 ? -3.777 -23.812 -8.156 1 96.38 176 ILE B C 1
ATOM 4776 O O . ILE B 1 176 ? -2.973 -23.047 -8.695 1 96.38 176 ILE B O 1
ATOM 4780 N N . PHE B 1 177 ? -4.754 -23.391 -7.305 1 97.56 177 PHE B N 1
ATOM 4781 C CA . PHE B 1 177 ? -4.992 -21.969 -7.082 1 97.56 177 PHE B CA 1
ATOM 4782 C C . PHE B 1 177 ? -5.359 -21.703 -5.629 1 97.56 177 PHE B C 1
ATOM 4784 O O . PHE B 1 177 ? -5.852 -22.594 -4.934 1 97.56 177 PHE B O 1
ATOM 4791 N N . THR B 1 178 ? -5.055 -20.5 -5.215 1 96.75 178 THR B N 1
ATOM 4792 C CA . THR B 1 178 ? -5.512 -20.031 -3.906 1 96.75 178 THR B CA 1
ATOM 4793 C C . THR B 1 178 ? -6.625 -19 -4.055 1 96.75 178 THR B C 1
ATOM 4795 O O . THR B 1 178 ? -6.738 -18.359 -5.094 1 96.75 178 THR B O 1
ATOM 4798 N N . ALA B 1 179 ? -7.438 -18.953 -3.086 1 96.56 179 ALA B N 1
ATOM 4799 C CA . ALA B 1 179 ? -8.523 -17.984 -2.963 1 96.56 179 ALA B CA 1
ATOM 4800 C C . ALA B 1 179 ? -8.93 -17.797 -1.504 1 96.56 179 ALA B C 1
ATOM 4802 O O . ALA B 1 179 ? -8.273 -18.312 -0.599 1 96.56 179 ALA B O 1
ATOM 4803 N N . ARG B 1 180 ? -9.906 -16.953 -1.307 1 92 180 ARG B N 1
ATOM 4804 C CA . ARG B 1 180 ? -10.43 -16.719 0.038 1 92 180 ARG B CA 1
ATOM 4805 C C . ARG B 1 180 ? -11.945 -16.891 0.075 1 92 180 ARG B C 1
ATOM 4807 O O . ARG B 1 180 ? -12.641 -16.5 -0.863 1 92 180 ARG B O 1
ATOM 4814 N N . SER B 1 181 ? -12.383 -17.406 1.188 1 92.56 181 SER B N 1
ATOM 4815 C CA . SER B 1 181 ? -13.82 -17.562 1.391 1 92.56 181 SER B CA 1
ATOM 4816 C C . SER B 1 181 ? -14.484 -16.219 1.702 1 92.56 181 SER B C 1
ATOM 4818 O O . SER B 1 181 ? -14.023 -15.492 2.576 1 92.56 181 SER B O 1
ATOM 4820 N N . ASN B 1 182 ? -15.57 -15.992 1.031 1 87.25 182 ASN B N 1
ATOM 4821 C CA . ASN B 1 182 ? -16.312 -14.766 1.305 1 87.25 182 ASN B CA 1
ATOM 4822 C C . ASN B 1 182 ? -17.156 -14.891 2.57 1 87.25 182 ASN B C 1
ATOM 4824 O O . ASN B 1 182 ? -17.688 -13.898 3.068 1 87.25 182 ASN B O 1
ATOM 4828 N N . THR B 1 183 ? -17.234 -16.062 3.076 1 83.38 183 THR B N 1
ATOM 4829 C CA . THR B 1 183 ? -18.078 -16.328 4.23 1 83.38 183 THR B CA 1
ATOM 4830 C C . THR B 1 183 ? -17.312 -16.125 5.531 1 83.38 183 THR B C 1
ATOM 4832 O O . THR B 1 183 ? -17.797 -15.5 6.469 1 83.38 183 THR B O 1
ATOM 4835 N N . ASP B 1 184 ? -16.062 -16.641 5.559 1 81.81 184 ASP B N 1
ATOM 4836 C CA . ASP B 1 184 ? -15.32 -16.609 6.816 1 81.81 184 ASP B CA 1
ATOM 4837 C C . ASP B 1 184 ? -13.938 -16 6.617 1 81.81 184 ASP B C 1
ATOM 4839 O O . ASP B 1 184 ? -13.141 -15.93 7.555 1 81.81 184 ASP B O 1
ATOM 4843 N N . GLY B 1 185 ? -13.633 -15.625 5.418 1 83.44 185 GLY B N 1
ATOM 4844 C CA . GLY B 1 185 ? -12.352 -15 5.133 1 83.44 185 GLY B CA 1
ATOM 4845 C C . GLY B 1 185 ? -11.195 -15.992 5.102 1 83.44 185 GLY B C 1
ATOM 4846 O O . GLY B 1 185 ? -10.055 -15.609 4.832 1 83.44 185 GLY B O 1
ATOM 4847 N N . GLY B 1 186 ? -11.438 -17.188 5.281 1 86.44 186 GLY B N 1
ATOM 4848 C CA . GLY B 1 186 ? -10.398 -18.203 5.34 1 86.44 186 GLY B CA 1
ATOM 4849 C C . GLY B 1 186 ? -9.805 -18.531 3.98 1 86.44 186 GLY B C 1
ATOM 4850 O O . GLY B 1 186 ? -10.477 -18.406 2.957 1 86.44 186 GLY B O 1
ATOM 4851 N N . ALA B 1 187 ? -8.57 -19.016 4.008 1 91.19 187 ALA B N 1
ATOM 4852 C CA . ALA B 1 187 ? -7.91 -19.438 2.775 1 91.19 187 ALA B CA 1
ATOM 4853 C C . ALA B 1 187 ? -8.57 -20.672 2.18 1 91.19 187 ALA B C 1
ATOM 4855 O O . ALA B 1 187 ? -9.008 -21.562 2.912 1 91.19 187 ALA B O 1
ATOM 4856 N N . VAL B 1 188 ? -8.672 -20.703 0.867 1 96.06 188 VAL B N 1
ATOM 4857 C CA . VAL B 1 188 ? -9.18 -21.875 0.144 1 96.06 188 VAL B CA 1
ATOM 4858 C C . VAL B 1 188 ? -8.18 -22.281 -0.934 1 96.06 188 VAL B C 1
ATOM 4860 O O . VAL B 1 188 ? -7.66 -21.438 -1.666 1 96.06 188 VAL B O 1
ATOM 4863 N N . LEU B 1 189 ? -7.871 -23.547 -0.946 1 97.44 189 LEU B N 1
ATOM 4864 C CA . LEU B 1 189 ? -7.074 -24.156 -2.01 1 97.44 189 LEU B CA 1
ATOM 4865 C C . LEU B 1 189 ? -7.973 -24.828 -3.045 1 97.44 189 LEU B C 1
ATOM 4867 O O . LEU B 1 189 ? -8.859 -25.609 -2.689 1 97.44 189 LEU B O 1
ATOM 4871 N N . VAL B 1 190 ? -7.766 -24.484 -4.289 1 98.5 190 VAL B N 1
ATOM 4872 C CA . VAL B 1 190 ? -8.523 -25.094 -5.375 1 98.5 190 VAL B CA 1
ATOM 4873 C C . VAL B 1 190 ? -7.586 -25.922 -6.254 1 98.5 190 VAL B C 1
ATOM 4875 O O . VAL B 1 190 ? -6.582 -25.406 -6.75 1 98.5 190 VAL B O 1
ATOM 4878 N N . VAL B 1 191 ? -7.902 -27.172 -6.438 1 97.62 191 VAL B N 1
ATOM 4879 C CA . VAL B 1 191 ? -7.133 -28.078 -7.273 1 97.62 191 VAL B CA 1
ATOM 4880 C C . VAL B 1 191 ? -8.008 -28.609 -8.398 1 97.62 191 VAL B C 1
ATOM 4882 O O . VAL B 1 191 ? -9.047 -29.234 -8.148 1 97.62 191 VAL B O 1
ATOM 4885 N N . ALA B 1 192 ? -7.578 -28.328 -9.617 1 94.25 192 ALA B N 1
ATOM 4886 C CA . ALA B 1 192 ? -8.312 -28.781 -10.789 1 94.25 192 ALA B CA 1
ATOM 4887 C C . ALA B 1 192 ? -7.508 -29.828 -11.562 1 94.25 192 ALA B C 1
ATOM 4889 O O . ALA B 1 192 ? -6.281 -29.734 -11.648 1 94.25 192 ALA B O 1
ATOM 4890 N N . GLY B 1 193 ? -8.172 -30.906 -12.07 1 87.5 193 GLY B N 1
ATOM 4891 C CA . GLY B 1 193 ? -7.57 -31.938 -12.906 1 87.5 193 GLY B CA 1
ATOM 4892 C C . GLY B 1 193 ? -8.586 -32.906 -13.453 1 87.5 193 GLY B C 1
ATOM 4893 O O . GLY B 1 193 ? -9.547 -33.281 -12.766 1 87.5 193 GLY B O 1
ATOM 4894 N N . GLY B 1 194 ? -8.359 -33.438 -14.688 1 85.12 194 GLY B N 1
ATOM 4895 C CA . GLY B 1 194 ? -9.188 -34.5 -15.266 1 85.12 194 GLY B CA 1
ATOM 4896 C C . GLY B 1 194 ? -10.664 -34.156 -15.258 1 85.12 194 GLY B C 1
ATOM 4897 O O . GLY B 1 194 ? -11.492 -34.969 -14.836 1 85.12 194 GLY B O 1
ATOM 4898 N N . ASP B 1 195 ? -11.102 -33 -15.523 1 88.44 195 ASP B N 1
ATOM 4899 C CA . ASP B 1 195 ? -12.484 -32.5 -15.578 1 88.44 195 ASP B CA 1
ATOM 4900 C C . ASP B 1 195 ? -13.125 -32.562 -14.195 1 88.44 195 ASP B C 1
ATOM 4902 O O . ASP B 1 195 ? -14.297 -32.906 -14.062 1 88.44 195 ASP B O 1
ATOM 4906 N N . GLU B 1 196 ? -12.305 -32.438 -13.195 1 93 196 GLU B N 1
ATOM 4907 C CA . GLU B 1 196 ? -12.75 -32.312 -11.812 1 93 196 GLU B CA 1
ATOM 4908 C C . GLU B 1 196 ? -12.07 -31.141 -11.109 1 93 196 GLU B C 1
ATOM 4910 O O . GLU B 1 196 ? -10.969 -30.734 -11.484 1 93 196 GLU B O 1
ATOM 4915 N N . VAL B 1 197 ? -12.789 -30.625 -10.117 1 96.5 197 VAL B N 1
ATOM 4916 C CA . VAL B 1 197 ? -12.203 -29.594 -9.273 1 96.5 197 VAL B CA 1
ATOM 4917 C C . VAL B 1 197 ? -12.539 -29.859 -7.805 1 96.5 197 VAL B C 1
ATOM 4919 O O . VAL B 1 197 ? -13.656 -30.281 -7.488 1 96.5 197 VAL B O 1
ATOM 4922 N N . ILE B 1 198 ? -11.531 -29.75 -6.965 1 98 198 ILE B N 1
ATOM 4923 C CA . ILE B 1 198 ? -11.695 -29.938 -5.527 1 98 198 ILE B CA 1
ATOM 4924 C C . ILE B 1 198 ? -11.211 -28.688 -4.789 1 98 198 ILE B C 1
ATOM 4926 O O . ILE B 1 198 ? -10.125 -28.172 -5.074 1 98 198 ILE B O 1
ATOM 4930 N N . ALA B 1 199 ? -12.016 -28.234 -3.863 1 98.44 199 ALA B N 1
ATOM 4931 C CA . ALA B 1 199 ? -11.578 -27.172 -2.965 1 98.44 199 ALA B CA 1
ATOM 4932 C C . ALA B 1 199 ? -11.25 -27.719 -1.579 1 98.44 199 ALA B C 1
ATOM 4934 O O . ALA B 1 199 ? -11.953 -28.594 -1.071 1 98.44 199 ALA B O 1
ATOM 4935 N N . TYR B 1 200 ? -10.164 -27.188 -1.014 1 97.56 200 TYR B N 1
ATOM 4936 C CA . TYR B 1 200 ? -9.688 -27.641 0.286 1 97.56 200 TYR B CA 1
ATOM 4937 C C . TYR B 1 200 ? -9.578 -26.484 1.268 1 97.56 200 TYR B C 1
ATOM 4939 O O . TYR B 1 200 ? -9.375 -25.344 0.864 1 97.56 200 TYR B O 1
ATOM 4947 N N . ASN B 1 201 ? -9.766 -26.828 2.553 1 95.12 201 ASN B N 1
ATOM 4948 C CA . ASN B 1 201 ? -9.047 -26.062 3.566 1 95.12 201 ASN B CA 1
ATOM 4949 C C . ASN B 1 201 ? -7.551 -26.344 3.527 1 95.12 201 ASN B C 1
ATOM 4951 O O . ASN B 1 201 ? -7.121 -27.453 3.842 1 95.12 201 ASN B O 1
ATOM 4955 N N . PRO B 1 202 ? -6.785 -25.391 3.133 1 95.31 202 PRO B N 1
ATOM 4956 C CA . PRO B 1 202 ? -5.375 -25.703 2.906 1 95.31 202 PRO B CA 1
ATOM 4957 C C . PRO B 1 202 ? -4.652 -26.125 4.184 1 95.31 202 PRO B C 1
ATOM 4959 O O . PRO B 1 202 ? -3.648 -26.828 4.125 1 95.31 202 PRO B O 1
ATOM 4962 N N . TRP B 1 203 ? -5.074 -25.75 5.316 1 92.12 203 TRP B N 1
ATOM 4963 C CA . TRP B 1 203 ? -4.371 -25.984 6.57 1 92.12 203 TRP B CA 1
ATOM 4964 C C . TRP B 1 203 ? -4.602 -27.422 7.055 1 92.12 203 TRP B C 1
ATOM 4966 O O . TRP B 1 203 ? -3.703 -28.047 7.629 1 92.12 203 TRP B O 1
ATOM 4976 N N . THR B 1 204 ? -5.773 -27.906 6.797 1 93.06 204 THR B N 1
ATOM 4977 C CA . THR B 1 204 ? -6.117 -29.219 7.348 1 93.06 204 THR B CA 1
ATOM 4978 C C . THR B 1 204 ? -6.141 -30.281 6.254 1 93.06 204 THR B C 1
ATOM 4980 O O . THR B 1 204 ? -6.086 -31.484 6.539 1 93.06 204 THR B O 1
ATOM 4983 N N . GLY B 1 205 ? -6.293 -29.891 5.047 1 96.06 205 GLY B N 1
ATOM 4984 C CA . GLY B 1 205 ? -6.434 -30.844 3.949 1 96.06 205 GLY B CA 1
ATOM 4985 C C . GLY B 1 205 ? -7.852 -31.359 3.789 1 96.06 205 GLY B C 1
ATOM 4986 O O . GLY B 1 205 ? -8.117 -32.219 2.934 1 96.06 205 GLY B O 1
ATOM 4987 N N . LYS B 1 206 ? -8.719 -30.812 4.629 1 96.69 206 LYS B N 1
ATOM 4988 C CA . LYS B 1 206 ? -10.109 -31.234 4.508 1 96.69 206 LYS B CA 1
ATOM 4989 C C . LYS B 1 206 ? -10.742 -30.688 3.23 1 96.69 206 LYS B C 1
ATOM 4991 O O . LYS B 1 206 ? -10.602 -29.5 2.922 1 96.69 206 LYS B O 1
ATOM 4996 N N . ARG B 1 207 ? -11.414 -31.562 2.471 1 97.19 207 ARG B N 1
ATOM 4997 C CA . ARG B 1 207 ? -12.133 -31.141 1.27 1 97.19 207 ARG B CA 1
ATOM 4998 C C . ARG B 1 207 ? -13.383 -30.344 1.626 1 97.19 207 ARG B C 1
ATOM 5000 O O . ARG B 1 207 ? -14.18 -30.781 2.461 1 97.19 207 ARG B O 1
ATOM 5007 N N . ARG B 1 208 ? -13.516 -29.219 1.032 1 96.62 208 ARG B N 1
ATOM 5008 C CA . ARG B 1 208 ? -14.703 -28.406 1.23 1 96.62 208 ARG B CA 1
ATOM 5009 C C . ARG B 1 208 ? -15.812 -28.797 0.261 1 96.62 208 ARG B C 1
ATOM 5011 O O . ARG B 1 208 ? -16.969 -28.969 0.664 1 96.62 208 ARG B O 1
ATOM 5018 N N . TRP B 1 209 ? -15.5 -28.875 -0.964 1 97.5 209 TRP B N 1
ATOM 5019 C CA . TRP B 1 209 ? -16.438 -29.297 -2.012 1 97.5 209 TRP B CA 1
ATOM 5020 C C . TRP B 1 209 ? -15.68 -29.891 -3.199 1 97.5 209 TRP B C 1
ATOM 5022 O O . TRP B 1 209 ? -14.461 -29.75 -3.305 1 97.5 209 TRP B O 1
ATOM 5032 N N . GLU B 1 210 ? -16.391 -30.641 -3.947 1 97.12 210 GLU B N 1
ATOM 5033 C CA . GLU B 1 210 ? -15.906 -31.266 -5.176 1 97.12 210 GLU B CA 1
ATOM 5034 C C . GLU B 1 210 ? -16.953 -31.188 -6.285 1 97.12 210 GLU B C 1
ATOM 5036 O O . GLU B 1 210 ? -18.156 -31.25 -6.016 1 97.12 210 GLU B O 1
ATOM 5041 N N . PHE B 1 211 ? -16.484 -30.938 -7.461 1 96.12 211 PHE B N 1
ATOM 5042 C CA . PHE B 1 211 ? -17.359 -30.875 -8.625 1 96.12 211 PHE B CA 1
ATOM 5043 C C . PHE B 1 211 ? -16.734 -31.625 -9.805 1 96.12 211 PHE B C 1
ATOM 5045 O O . PHE B 1 211 ? -15.547 -31.469 -10.086 1 96.12 211 PHE B O 1
ATOM 5052 N N . THR B 1 212 ? -17.578 -32.438 -10.508 1 94 212 THR B N 1
ATOM 5053 C CA . THR B 1 212 ? -17.141 -33.156 -11.695 1 94 212 THR B CA 1
ATOM 5054 C C . THR B 1 212 ? -17.859 -32.625 -12.938 1 94 212 THR B C 1
ATOM 5056 O O . THR B 1 212 ? -19.094 -32.594 -12.977 1 94 212 THR B O 1
ATOM 5059 N N . PHE B 1 213 ? -17.047 -32.219 -13.875 1 92.56 213 PHE B N 1
ATOM 5060 C CA . PHE B 1 213 ? -17.578 -31.766 -15.156 1 92.56 213 PHE B CA 1
ATOM 5061 C C . PHE B 1 213 ? -17.844 -32.938 -16.078 1 92.56 213 PHE B C 1
ATOM 5063 O O . PHE B 1 213 ? -17.25 -34.031 -15.898 1 92.56 213 PHE B O 1
ATOM 5070 N N . PRO B 1 214 ? -18.797 -32.719 -17.062 1 85.81 214 PRO B N 1
ATOM 5071 C CA . PRO B 1 214 ? -18.922 -33.781 -18.094 1 85.81 214 PRO B CA 1
ATOM 5072 C C . PRO B 1 214 ? -17.594 -34.094 -18.766 1 85.81 214 PRO B C 1
ATOM 5074 O O . PRO B 1 214 ? -16.812 -33.188 -19.062 1 85.81 214 PRO B O 1
ATOM 5077 N N . GLU B 1 215 ? -17.281 -35.344 -18.891 1 79 215 GLU B N 1
ATOM 5078 C CA . GLU B 1 215 ? -15.984 -35.812 -19.359 1 79 215 GLU B CA 1
ATOM 5079 C C . GLU B 1 215 ? -15.75 -35.438 -20.828 1 79 215 GLU B C 1
ATOM 5081 O O . GLU B 1 215 ? -16.328 -36.031 -21.734 1 79 215 GLU B O 1
ATOM 5086 N N . HIS B 1 216 ? -15.109 -34.5 -21.109 1 81 216 HIS B N 1
ATOM 5087 C CA . HIS B 1 216 ? -14.617 -34 -22.391 1 81 216 HIS B CA 1
ATOM 5088 C C . HIS B 1 216 ? -13.211 -33.438 -22.266 1 81 216 HIS B C 1
ATOM 5090 O O . HIS B 1 216 ? -13.039 -32.219 -22.047 1 81 216 HIS B O 1
ATOM 5096 N N . PRO B 1 217 ? -12.258 -34.375 -22.422 1 76.31 217 PRO B N 1
ATOM 5097 C CA . PRO B 1 217 ? -10.875 -33.938 -22.203 1 76.31 217 PRO B CA 1
ATOM 5098 C C . PRO B 1 217 ? -10.523 -32.656 -22.938 1 76.31 217 PRO B C 1
ATOM 5100 O O . PRO B 1 217 ? -10.898 -32.5 -24.109 1 76.31 217 PRO B O 1
ATOM 5103 N N . GLY B 1 218 ? -9.898 -31.719 -22.219 1 78.12 218 GLY B N 1
ATOM 5104 C CA . GLY B 1 218 ? -9.367 -30.516 -22.828 1 78.12 218 GLY B CA 1
ATOM 5105 C C . GLY B 1 218 ? -10.344 -29.359 -22.797 1 78.12 218 GLY B C 1
ATOM 5106 O O . GLY B 1 218 ? -9.969 -28.219 -23.078 1 78.12 218 GLY B O 1
ATOM 5107 N N . CYS B 1 219 ? -11.602 -29.594 -22.438 1 86.25 219 CYS B N 1
ATOM 5108 C CA . CYS B 1 219 ? -12.633 -28.578 -22.547 1 86.25 219 CYS B CA 1
ATOM 5109 C C . CYS B 1 219 ? -12.609 -27.656 -21.344 1 86.25 219 CYS B C 1
ATOM 5111 O O . CYS B 1 219 ? -13.18 -26.562 -21.375 1 86.25 219 CYS B O 1
ATOM 5113 N N . HIS B 1 220 ? -11.977 -28.016 -20.219 1 88.81 220 HIS B N 1
ATOM 5114 C CA . HIS B 1 220 ? -11.984 -27.219 -18.984 1 88.81 220 HIS B CA 1
ATOM 5115 C C . HIS B 1 220 ? -10.57 -26.906 -18.516 1 88.81 220 HIS B C 1
ATOM 5117 O O . HIS B 1 220 ? -10.281 -26.953 -17.328 1 88.81 220 HIS B O 1
ATOM 5123 N N . ASP B 1 221 ? -9.68 -26.594 -19.531 1 84.19 221 ASP B N 1
ATOM 5124 C CA . ASP B 1 221 ? -8.266 -26.406 -19.234 1 84.19 221 ASP B CA 1
ATOM 5125 C C . ASP B 1 221 ? -7.973 -24.953 -18.875 1 84.19 221 ASP B C 1
ATOM 5127 O O . ASP B 1 221 ? -6.918 -24.641 -18.312 1 84.19 221 ASP B O 1
ATOM 5131 N N . THR B 1 222 ? -8.859 -24.094 -19.219 1 89.75 222 THR B N 1
ATOM 5132 C CA . THR B 1 222 ? -8.688 -22.672 -18.891 1 89.75 222 THR B CA 1
ATOM 5133 C C . THR B 1 222 ? -9.477 -22.328 -17.625 1 89.75 222 THR B C 1
ATOM 5135 O O . THR B 1 222 ? -10.703 -22.25 -17.656 1 89.75 222 THR B O 1
ATOM 5138 N N . ASP B 1 223 ? -8.742 -22.172 -16.5 1 95.19 223 ASP B N 1
ATOM 5139 C CA . ASP B 1 223 ? -9.406 -21.859 -15.242 1 95.19 223 ASP B CA 1
ATOM 5140 C C . ASP B 1 223 ? -8.5 -21.016 -14.344 1 95.19 223 ASP B C 1
ATOM 5142 O O . ASP B 1 223 ? -7.301 -20.906 -14.594 1 95.19 223 ASP B O 1
ATOM 5146 N N . TRP B 1 224 ? -9.039 -20.266 -13.383 1 97.44 224 TRP B N 1
ATOM 5147 C CA . TRP B 1 224 ? -8.352 -19.438 -12.406 1 97.44 224 TRP B CA 1
ATOM 5148 C C . TRP B 1 224 ? -9.273 -19.078 -11.25 1 97.44 224 TRP B C 1
ATOM 5150 O O . TRP B 1 224 ? -10.422 -19.531 -11.203 1 97.44 224 TRP B O 1
ATOM 5160 N N . THR B 1 225 ? -8.711 -18.438 -10.242 1 98.19 225 THR B N 1
ATOM 5161 C CA . THR B 1 225 ? -9.555 -17.922 -9.164 1 98.19 225 THR B CA 1
ATOM 5162 C C . THR B 1 225 ? -9.523 -16.406 -9.125 1 98.19 225 THR B C 1
ATOM 5164 O O . THR B 1 225 ? -8.492 -15.789 -9.414 1 98.19 225 THR B O 1
ATOM 5167 N N . SER B 1 226 ? -10.68 -15.828 -8.836 1 97.31 226 SER B N 1
ATOM 5168 C CA . SER B 1 226 ? -10.695 -14.484 -8.273 1 97.31 226 SER B CA 1
ATOM 5169 C C . SER B 1 226 ? -10.523 -14.508 -6.758 1 97.31 226 SER B C 1
ATOM 5171 O O . SER B 1 226 ? -10.102 -15.523 -6.195 1 97.31 226 SER B O 1
ATOM 5173 N N . GLU B 1 227 ? -10.766 -13.406 -6.148 1 93.31 227 GLU B N 1
ATOM 5174 C CA . GLU B 1 227 ? -10.586 -13.383 -4.699 1 93.31 227 GLU B CA 1
ATOM 5175 C C . GLU B 1 227 ? -11.469 -14.43 -4.023 1 93.31 227 GLU B C 1
ATOM 5177 O O . GLU B 1 227 ? -11.031 -15.125 -3.105 1 93.31 227 GLU B O 1
ATOM 5182 N N . THR B 1 228 ? -12.758 -14.578 -4.555 1 96.06 228 THR B N 1
ATOM 5183 C CA . THR B 1 228 ? -13.688 -15.422 -3.807 1 96.06 228 THR B CA 1
ATOM 5184 C C . THR B 1 228 ? -14.375 -16.422 -4.734 1 96.06 228 THR B C 1
ATOM 5186 O O . THR B 1 228 ? -15.328 -17.094 -4.328 1 96.06 228 THR B O 1
ATOM 5189 N N . THR B 1 229 ? -13.945 -16.5 -6 1 98.19 229 THR B N 1
ATOM 5190 C CA . THR B 1 229 ? -14.633 -17.375 -6.945 1 98.19 229 THR B CA 1
ATOM 5191 C C . THR B 1 229 ? -13.625 -18.219 -7.715 1 98.19 229 THR B C 1
ATOM 5193 O O . THR B 1 229 ? -12.461 -17.844 -7.863 1 98.19 229 THR B O 1
ATOM 5196 N N . TYR B 1 230 ? -14.086 -19.391 -8.086 1 98.31 230 TYR B N 1
ATOM 5197 C CA . TYR B 1 230 ? -13.406 -20.234 -9.07 1 98.31 230 TYR B CA 1
ATOM 5198 C C . TYR B 1 230 ? -14.062 -20.109 -10.438 1 98.31 230 TYR B C 1
ATOM 5200 O O . TYR B 1 230 ? -15.289 -20.188 -10.555 1 98.31 230 TYR B O 1
ATOM 5208 N N . ILE B 1 231 ? -13.281 -19.828 -11.484 1 98.31 231 ILE B N 1
ATOM 5209 C CA . ILE B 1 231 ? -13.773 -19.594 -12.836 1 98.31 231 ILE B CA 1
ATOM 5210 C C . ILE B 1 231 ? -13.18 -20.625 -13.789 1 98.31 231 ILE B C 1
ATOM 5212 O O . ILE B 1 231 ? -11.969 -20.859 -13.773 1 98.31 231 ILE B O 1
ATOM 5216 N N . VAL B 1 232 ? -14.008 -21.234 -14.602 1 96.62 232 VAL B N 1
ATOM 5217 C CA . VAL B 1 232 ? -13.531 -22.203 -15.586 1 96.62 232 VAL B CA 1
ATOM 5218 C C . VAL B 1 232 ? -14.273 -22 -16.906 1 96.62 232 VAL B C 1
ATOM 5220 O O . VAL B 1 232 ? -15.484 -21.781 -16.922 1 96.62 232 VAL B O 1
ATOM 5223 N N . LYS B 1 233 ? -13.516 -22.047 -17.969 1 93.25 233 LYS B N 1
ATOM 5224 C CA . LYS B 1 233 ? -14.109 -21.953 -19.297 1 93.25 233 LYS B CA 1
ATOM 5225 C C . LYS B 1 233 ? -14.516 -23.328 -19.828 1 93.25 233 LYS B C 1
ATOM 5227 O O . LYS B 1 233 ? -13.719 -24.266 -19.781 1 93.25 233 LYS B O 1
ATOM 5232 N N . ASP B 1 234 ? -15.734 -23.422 -20.203 1 91.5 234 ASP B N 1
ATOM 5233 C CA . ASP B 1 234 ? -16.172 -24.578 -21 1 91.5 234 ASP B CA 1
ATOM 5234 C C . ASP B 1 234 ? -15.992 -24.312 -22.484 1 91.5 234 ASP B C 1
ATOM 5236 O O . ASP B 1 234 ? -16.891 -23.766 -23.141 1 91.5 234 ASP B O 1
ATOM 5240 N N . SER B 1 235 ? -14.867 -24.734 -22.984 1 87.12 235 SER B N 1
ATOM 5241 C CA . SER B 1 235 ? -14.492 -24.422 -24.359 1 87.12 235 SER B CA 1
ATOM 5242 C C . SER B 1 235 ? -15.234 -25.312 -25.344 1 87.12 235 SER B C 1
ATOM 5244 O O . SER B 1 235 ? -15.18 -25.078 -26.562 1 87.12 235 SER B O 1
ATOM 5246 N N . CYS B 1 236 ? -15.938 -26.25 -24.891 1 83.94 236 CYS B N 1
ATOM 5247 C CA . CYS B 1 236 ? -16.625 -27.172 -25.781 1 83.94 236 CYS B CA 1
ATOM 5248 C C . CYS B 1 236 ? -18.109 -26.844 -25.859 1 83.94 236 CYS B C 1
ATOM 5250 O O . CYS B 1 236 ? -18.844 -27.453 -26.656 1 83.94 236 CYS B O 1
ATOM 5252 N N . ALA B 1 237 ? -18.531 -25.953 -25 1 83 237 ALA B N 1
ATOM 5253 C CA . ALA B 1 237 ? -19.891 -25.469 -25.172 1 83 237 ALA B CA 1
ATOM 5254 C C . ALA B 1 237 ? -20.016 -24.625 -26.438 1 83 237 ALA B C 1
ATOM 5256 O O . ALA B 1 237 ? -19.031 -24.141 -26.969 1 83 237 ALA B O 1
ATOM 5257 N N . ALA B 1 238 ? -21.266 -24.547 -26.984 1 79.44 238 ALA B N 1
ATOM 5258 C CA . ALA B 1 238 ? -21.531 -23.75 -28.172 1 79.44 238 ALA B CA 1
ATOM 5259 C C . ALA B 1 238 ? -22.672 -22.766 -27.922 1 79.44 238 ALA B C 1
ATOM 5261 O O . ALA B 1 238 ? -23.844 -23.125 -27.969 1 79.44 238 ALA B O 1
ATOM 5262 N N . PRO B 1 239 ? -22.203 -21.547 -27.656 1 84.94 239 PRO B N 1
ATOM 5263 C CA . PRO B 1 239 ? -20.859 -20.984 -27.531 1 84.94 239 PRO B CA 1
ATOM 5264 C C . PRO B 1 239 ? -20.172 -21.406 -26.234 1 84.94 239 PRO B C 1
ATOM 5266 O O . PRO B 1 239 ? -20.828 -21.828 -25.281 1 84.94 239 PRO B O 1
ATOM 5269 N N . ALA B 1 240 ? -18.844 -21.25 -26.234 1 88.5 240 ALA B N 1
ATOM 5270 C CA . ALA B 1 240 ? -18.094 -21.469 -25 1 88.5 240 ALA B CA 1
ATOM 5271 C C . ALA B 1 240 ? -18.625 -20.562 -23.875 1 88.5 240 ALA B C 1
ATOM 5273 O O . ALA B 1 240 ? -19.141 -19.484 -24.141 1 88.5 240 ALA B O 1
ATOM 5274 N N . THR B 1 241 ? -18.562 -21 -22.656 1 91.94 241 THR B N 1
ATOM 5275 C CA . THR B 1 241 ? -19.062 -20.25 -21.516 1 91.94 241 THR B CA 1
ATOM 5276 C C . THR B 1 241 ? -18.047 -20.234 -20.391 1 91.94 241 THR B C 1
ATOM 5278 O O . THR B 1 241 ? -17.188 -21.109 -20.297 1 91.94 241 THR B O 1
ATOM 5281 N N . LEU B 1 242 ? -18.094 -19.188 -19.578 1 95.19 242 LEU B N 1
ATOM 5282 C CA . LEU B 1 242 ? -17.391 -19.156 -18.297 1 95.19 242 LEU B CA 1
ATOM 5283 C C . LEU B 1 242 ? -18.312 -19.578 -17.156 1 95.19 242 LEU B C 1
ATOM 5285 O O . LEU B 1 242 ? -19.359 -18.969 -16.953 1 95.19 242 LEU B O 1
ATOM 5289 N N . GLN B 1 243 ? -17.953 -20.594 -16.531 1 97.12 243 GLN B N 1
ATOM 5290 C CA . GLN B 1 243 ? -18.672 -21 -15.328 1 97.12 243 GLN B CA 1
ATOM 5291 C C . GLN B 1 243 ? -18 -20.453 -14.07 1 97.12 243 GLN B C 1
ATOM 5293 O O . GLN B 1 243 ? -16.797 -20.609 -13.891 1 97.12 243 GLN B O 1
ATOM 5298 N N . ILE B 1 244 ? -18.781 -19.812 -13.211 1 98.38 244 ILE B N 1
ATOM 5299 C CA . ILE B 1 244 ? -18.266 -19.109 -12.031 1 98.38 244 ILE B CA 1
ATOM 5300 C C . ILE B 1 244 ? -18.844 -19.766 -10.766 1 98.38 244 ILE B C 1
ATOM 5302 O O . ILE B 1 244 ? -20.062 -19.781 -10.57 1 98.38 244 ILE B O 1
ATOM 5306 N N . PHE B 1 245 ? -17.906 -20.25 -9.93 1 98.38 245 PHE B N 1
ATOM 5307 C CA . PHE B 1 245 ? -18.297 -20.953 -8.711 1 98.38 245 PHE B CA 1
ATOM 5308 C C . PHE B 1 245 ? -17.891 -20.156 -7.48 1 98.38 245 PHE B C 1
ATOM 5310 O O . PHE B 1 245 ? -16.828 -19.516 -7.465 1 98.38 245 PHE B O 1
ATOM 5317 N N . ASP B 1 246 ? -18.719 -20.234 -6.426 1 97.88 246 ASP B N 1
ATOM 5318 C CA . ASP B 1 246 ? -18.281 -19.781 -5.109 1 97.88 246 ASP B CA 1
ATOM 5319 C C . ASP B 1 246 ? -17.188 -20.703 -4.547 1 97.88 246 ASP B C 1
ATOM 5321 O O . ASP B 1 246 ? -17.422 -21.906 -4.371 1 97.88 246 ASP B O 1
ATOM 5325 N N . VAL B 1 247 ? -16.031 -20.172 -4.188 1 97.38 247 VAL B N 1
ATOM 5326 C CA . VAL B 1 247 ? -14.914 -21.047 -3.809 1 97.38 247 VAL B CA 1
ATOM 5327 C C . VAL B 1 247 ? -15.203 -21.688 -2.457 1 97.38 247 VAL B C 1
ATOM 5329 O O . VAL B 1 247 ? -14.648 -22.75 -2.143 1 97.38 247 VAL B O 1
ATOM 5332 N N . ALA B 1 248 ? -15.992 -21.062 -1.635 1 95.69 248 ALA B N 1
ATOM 5333 C CA . ALA B 1 248 ? -16.25 -21.562 -0.289 1 95.69 248 ALA B CA 1
ATOM 5334 C C . ALA B 1 248 ? -17.188 -22.766 -0.326 1 95.69 248 ALA B C 1
ATOM 5336 O O . ALA B 1 248 ? -16.969 -23.75 0.38 1 95.69 248 ALA B O 1
ATOM 5337 N N . SER B 1 249 ? -18.234 -22.719 -1.2 1 96.44 249 SER B N 1
ATOM 5338 C CA . SER B 1 249 ? -19.281 -23.719 -1.157 1 96.44 249 SER B CA 1
ATOM 5339 C C . SER B 1 249 ? -19.25 -24.609 -2.396 1 96.44 249 SER B C 1
ATOM 5341 O O . SER B 1 249 ? -19.844 -25.703 -2.406 1 96.44 249 SER B O 1
ATOM 5343 N N . GLY B 1 250 ? -18.688 -24.156 -3.461 1 97.44 250 GLY B N 1
ATOM 5344 C CA . GLY B 1 250 ? -18.703 -24.906 -4.711 1 97.44 250 GLY B CA 1
ATOM 5345 C C . GLY B 1 250 ? -20 -24.719 -5.492 1 97.44 250 GLY B C 1
ATOM 5346 O O . GLY B 1 250 ? -20.219 -25.391 -6.496 1 97.44 250 GLY B O 1
ATOM 5347 N N . THR B 1 251 ? -20.797 -23.734 -5.039 1 97.25 251 THR B N 1
ATOM 5348 C CA . THR B 1 251 ? -22.047 -23.453 -5.723 1 97.25 251 THR B CA 1
ATOM 5349 C C . THR B 1 251 ? -21.812 -22.672 -7.012 1 97.25 251 THR B C 1
ATOM 5351 O O . THR B 1 251 ? -21.047 -21.719 -7.023 1 97.25 251 THR B O 1
ATOM 5354 N N . LEU B 1 252 ? -22.453 -23.141 -8.133 1 97.5 252 LEU B N 1
ATOM 5355 C CA . LEU B 1 252 ? -22.406 -22.375 -9.375 1 97.5 252 LEU B CA 1
ATOM 5356 C C . LEU B 1 252 ? -23.203 -21.078 -9.234 1 97.5 252 LEU B C 1
ATOM 5358 O O . LEU B 1 252 ? -24.422 -21.109 -9.047 1 97.5 252 LEU B O 1
ATOM 5362 N N . MET B 1 253 ? -22.531 -20 -9.406 1 97.94 253 MET B N 1
ATOM 5363 C CA . MET B 1 253 ? -23.156 -18.703 -9.172 1 97.94 253 MET B CA 1
ATOM 5364 C C . MET B 1 253 ? -23.641 -18.094 -10.477 1 97.94 253 MET B C 1
ATOM 5366 O O . MET B 1 253 ? -24.609 -17.328 -10.492 1 97.94 253 MET B O 1
ATOM 5370 N N . ASN B 1 254 ? -22.922 -18.312 -11.523 1 97.88 254 ASN B N 1
ATOM 5371 C CA . ASN B 1 254 ? -23.203 -17.641 -12.789 1 97.88 254 ASN B CA 1
ATOM 5372 C C . ASN B 1 254 ? -22.547 -18.359 -13.961 1 97.88 254 ASN B C 1
ATOM 5374 O O . ASN B 1 254 ? -21.547 -19.062 -13.781 1 97.88 254 ASN B O 1
ATOM 5378 N N . THR B 1 255 ? -23.125 -18.344 -15.109 1 96.75 255 THR B N 1
ATOM 5379 C CA . THR B 1 255 ? -22.547 -18.703 -16.406 1 96.75 255 THR B CA 1
ATOM 5380 C C . THR B 1 255 ? -22.516 -17.484 -17.328 1 96.75 255 THR B C 1
ATOM 5382 O O . THR B 1 255 ? -23.562 -16.875 -17.578 1 96.75 255 THR B O 1
ATOM 5385 N N . TRP B 1 256 ? -21.297 -17.172 -17.859 1 95.81 256 TRP B N 1
ATOM 5386 C CA . TRP B 1 256 ? -21.141 -15.906 -18.547 1 95.81 256 TRP B CA 1
ATOM 5387 C C . TRP B 1 256 ? -20.516 -16.109 -19.922 1 95.81 256 TRP B C 1
ATOM 5389 O O . TRP B 1 256 ? -19.703 -17.016 -20.125 1 95.81 256 TRP B O 1
ATOM 5399 N N . ILE B 1 257 ? -20.922 -15.242 -20.844 1 91.81 257 ILE B N 1
ATOM 5400 C CA . ILE B 1 257 ? -20.344 -15.141 -22.188 1 91.81 257 ILE B CA 1
ATOM 5401 C C . ILE B 1 257 ? -20.031 -13.68 -22.516 1 91.81 257 ILE B C 1
ATOM 5403 O O . ILE B 1 257 ? -20.812 -12.789 -22.172 1 91.81 257 ILE B O 1
ATOM 5407 N N . PRO B 1 258 ? -18.875 -13.414 -23.156 1 90.25 258 PRO B N 1
ATOM 5408 C CA . PRO B 1 258 ? -18.609 -12.023 -23.531 1 90.25 258 PRO B CA 1
ATOM 5409 C C . PRO B 1 258 ? -19.5 -11.547 -24.688 1 90.25 258 PRO B C 1
ATOM 5411 O O . PRO B 1 258 ? -20.016 -12.367 -25.453 1 90.25 258 PRO B O 1
ATOM 5414 N N . PRO B 1 259 ? -19.625 -10.234 -24.672 1 86.25 259 PRO B N 1
ATOM 5415 C CA . PRO B 1 259 ? -20.359 -9.711 -25.844 1 86.25 259 PRO B CA 1
ATOM 5416 C C . PRO B 1 259 ? -19.703 -10.117 -27.156 1 86.25 259 PRO B C 1
ATOM 5418 O O . PRO B 1 259 ? -18.484 -10.133 -27.281 1 86.25 259 PRO B O 1
ATOM 5421 N N . GLY B 1 260 ? -20.5 -10.484 -28.109 1 80.69 260 GLY B N 1
ATOM 5422 C CA . GLY B 1 260 ? -20.031 -10.805 -29.453 1 80.69 260 GLY B CA 1
ATOM 5423 C C . GLY B 1 260 ? -19.703 -12.273 -29.625 1 80.69 260 GLY B C 1
ATOM 5424 O O . GLY B 1 260 ? -19.312 -12.695 -30.719 1 80.69 260 GLY B O 1
ATOM 5425 N N . ALA B 1 261 ? -19.766 -13 -28.562 1 83.19 261 ALA B N 1
ATOM 5426 C CA . ALA B 1 261 ? -19.484 -14.43 -28.688 1 83.19 261 ALA B CA 1
ATOM 5427 C C . ALA B 1 261 ? -20.516 -15.109 -29.594 1 83.19 261 ALA B C 1
ATOM 5429 O O . ALA B 1 261 ? -21.703 -14.797 -29.531 1 83.19 261 ALA B O 1
ATOM 5430 N N . SER B 1 262 ? -19.969 -15.914 -30.547 1 75 262 SER B N 1
ATOM 5431 C CA . SER B 1 262 ? -20.812 -16.531 -31.562 1 75 262 SER B CA 1
ATOM 5432 C C . SER B 1 262 ? -21.266 -17.922 -31.125 1 75 262 SER B C 1
ATOM 5434 O O . SER B 1 262 ? -20.531 -18.641 -30.453 1 75 262 SER B O 1
ATOM 5436 N N . ALA B 1 263 ? -22.422 -18.328 -31.453 1 67.75 263 ALA B N 1
ATOM 5437 C CA . ALA B 1 263 ? -23 -19.625 -31.156 1 67.75 263 ALA B CA 1
ATOM 5438 C C . ALA B 1 263 ? -22.562 -20.672 -32.156 1 67.75 263 ALA B C 1
ATOM 5440 O O . ALA B 1 263 ? -22.922 -21.844 -32.062 1 67.75 263 ALA B O 1
ATOM 5441 N N . GLY B 1 264 ? -21.656 -20.375 -33 1 61.69 264 GLY B N 1
ATOM 5442 C CA . GLY B 1 264 ? -21.266 -21.344 -34.031 1 61.69 264 GLY B CA 1
ATOM 5443 C C . GLY B 1 264 ? -20.625 -22.594 -33.438 1 61.69 264 GLY B C 1
ATOM 5444 O O . GLY B 1 264 ? -20.719 -22.844 -32.219 1 61.69 264 GLY B O 1
ATOM 5445 N N . PRO B 1 265 ? -20.219 -23.5 -34.438 1 60.5 265 PRO B N 1
ATOM 5446 C CA . PRO B 1 265 ? -19.531 -24.703 -33.938 1 60.5 265 PRO B CA 1
ATOM 5447 C C . PRO B 1 265 ? -18.438 -24.375 -32.906 1 60.5 265 PRO B C 1
ATOM 5449 O O . PRO B 1 265 ? -17.938 -23.25 -32.875 1 60.5 265 PRO B O 1
ATOM 5452 N N . ALA B 1 266 ? -18.281 -25.359 -32.031 1 58.31 266 ALA B N 1
ATOM 5453 C CA . ALA B 1 266 ? -17.422 -25.172 -30.859 1 58.31 266 ALA B CA 1
ATOM 5454 C C . ALA B 1 266 ? -16.109 -24.5 -31.25 1 58.31 266 ALA B C 1
ATOM 5456 O O . ALA B 1 266 ? -15.633 -23.594 -30.531 1 58.31 266 ALA B O 1
ATOM 5457 N N . ASP B 1 267 ? -15.539 -24.906 -32.406 1 59.44 267 ASP B N 1
ATOM 5458 C CA . ASP B 1 267 ? -14.258 -24.359 -32.812 1 59.44 267 ASP B CA 1
ATOM 5459 C C . ASP B 1 267 ? -14.391 -22.875 -33.156 1 59.44 267 ASP B C 1
ATOM 5461 O O . ASP B 1 267 ? -13.461 -22.094 -32.938 1 59.44 267 ASP B O 1
ATOM 5465 N N . ALA B 1 268 ? -15.617 -22.578 -33.688 1 58 268 ALA B N 1
ATOM 5466 C CA . ALA B 1 268 ? -15.875 -21.203 -34.094 1 58 268 ALA B CA 1
ATOM 5467 C C . ALA B 1 268 ? -16.422 -20.375 -32.938 1 58 268 ALA B C 1
ATOM 5469 O O . ALA B 1 268 ? -16.297 -19.156 -32.938 1 58 268 ALA B O 1
ATOM 5470 N N . ALA B 1 269 ? -16.891 -21.125 -32.031 1 62.62 269 ALA B N 1
ATOM 5471 C CA . ALA B 1 269 ? -17.594 -20.469 -30.922 1 62.62 269 ALA B CA 1
ATOM 5472 C C . ALA B 1 269 ? -16.672 -20.203 -29.75 1 62.62 269 ALA B C 1
ATOM 5474 O O . ALA B 1 269 ? -17.078 -19.625 -28.734 1 62.62 269 ALA B O 1
ATOM 5475 N N . ASN B 1 270 ? -15.367 -20.547 -29.984 1 74.12 270 ASN B N 1
ATOM 5476 C CA . ASN B 1 270 ? -14.414 -20.297 -28.906 1 74.12 270 ASN B CA 1
ATOM 5477 C C . ASN B 1 270 ? -13.852 -18.875 -28.953 1 74.12 270 ASN B C 1
ATOM 5479 O O . ASN B 1 270 ? -13.719 -18.297 -30.031 1 74.12 270 ASN B O 1
ATOM 5483 N N . TRP B 1 271 ? -13.93 -18.297 -27.766 1 81.75 271 TRP B N 1
ATOM 5484 C CA . TRP B 1 271 ? -13.469 -16.922 -27.656 1 81.75 271 TRP B CA 1
ATOM 5485 C C . TRP B 1 271 ? -12.305 -16.812 -26.672 1 81.75 271 TRP B C 1
ATOM 5487 O O . TRP B 1 271 ? -12.016 -17.766 -25.938 1 81.75 271 TRP B O 1
ATOM 5497 N N . TYR B 1 272 ? -11.617 -15.695 -26.781 1 84.94 272 TYR B N 1
ATOM 5498 C CA . TYR B 1 272 ? -10.398 -15.445 -26.016 1 84.94 272 TYR B CA 1
ATOM 5499 C C . TYR B 1 272 ? -10.727 -14.969 -24.609 1 84.94 272 TYR B C 1
ATOM 5501 O O . TYR B 1 272 ? -11.641 -14.156 -24.406 1 84.94 272 TYR B O 1
ATOM 5509 N N . VAL B 1 273 ? -9.977 -15.492 -23.609 1 90.12 273 VAL B N 1
ATOM 5510 C CA . VAL B 1 273 ? -10.055 -14.977 -22.25 1 90.12 273 VAL B CA 1
ATOM 5511 C C . VAL B 1 273 ? -8.688 -15.094 -21.578 1 90.12 273 VAL B C 1
ATOM 5513 O O . VAL B 1 273 ? -7.965 -16.078 -21.781 1 90.12 273 VAL B O 1
ATOM 5516 N N . GLU B 1 274 ? -8.297 -14.133 -20.797 1 90.19 274 GLU B N 1
ATOM 5517 C CA . GLU B 1 274 ? -7.055 -14.141 -20.031 1 90.19 274 GLU B CA 1
ATOM 5518 C C . GLU B 1 274 ? -7.242 -13.453 -18.672 1 90.19 274 GLU B C 1
ATOM 5520 O O . GLU B 1 274 ? -7.652 -12.297 -18.609 1 90.19 274 GLU B O 1
ATOM 5525 N N . PRO B 1 275 ? -7.004 -14.25 -17.562 1 93.69 275 PRO B N 1
ATOM 5526 C CA . PRO B 1 275 ? -7.016 -13.57 -16.266 1 93.69 275 PRO B CA 1
ATOM 5527 C C . PRO B 1 275 ? -5.914 -12.516 -16.141 1 93.69 275 PRO B C 1
ATOM 5529 O O . PRO B 1 275 ? -4.82 -12.695 -16.688 1 93.69 275 PRO B O 1
ATOM 5532 N N . MET B 1 276 ? -6.203 -11.422 -15.492 1 92.75 276 MET B N 1
ATOM 5533 C CA . MET B 1 276 ? -5.289 -10.305 -15.266 1 92.75 276 MET B CA 1
ATOM 5534 C C . MET B 1 276 ? -5.324 -9.859 -13.805 1 92.75 276 MET B C 1
ATOM 5536 O O . MET B 1 276 ? -6.297 -10.117 -13.094 1 92.75 276 MET B O 1
ATOM 5540 N N . SER B 1 277 ? -4.203 -9.18 -13.406 1 94.69 277 SER B N 1
ATOM 5541 C CA . SER B 1 277 ? -4.105 -8.633 -12.055 1 94.69 277 SER B CA 1
ATOM 5542 C C . SER B 1 277 ? -4.277 -9.727 -11.008 1 94.69 277 SER B C 1
ATOM 5544 O O . SER B 1 277 ? -5.125 -9.617 -10.117 1 94.69 277 SER B O 1
ATOM 5546 N N . CYS B 1 278 ? -3.5 -10.727 -11.203 1 95.44 278 CYS B N 1
ATOM 5547 C CA . CYS B 1 278 ? -3.521 -11.859 -10.289 1 95.44 278 CYS B CA 1
ATOM 5548 C C . CYS B 1 278 ? -2.494 -11.68 -9.172 1 95.44 278 CYS B C 1
ATOM 5550 O O . CYS B 1 278 ? -1.455 -11.047 -9.375 1 95.44 278 CYS B O 1
ATOM 5552 N N . ALA B 1 279 ? -2.834 -12.172 -7.977 1 91.69 279 ALA B N 1
ATOM 5553 C CA . ALA B 1 279 ? -1.868 -12.133 -6.883 1 91.69 279 ALA B CA 1
ATOM 5554 C C . ALA B 1 279 ? -0.65 -13 -7.191 1 91.69 279 ALA B C 1
ATOM 5556 O O . ALA B 1 279 ? 0.49 -12.562 -7.016 1 91.69 279 ALA B O 1
ATOM 5557 N N . ARG B 1 280 ? -0.864 -14.25 -7.648 1 88.12 280 ARG B N 1
ATOM 5558 C CA . ARG B 1 280 ? 0.168 -15.188 -8.078 1 88.12 280 ARG B CA 1
ATOM 5559 C C . ARG B 1 280 ? -0.367 -16.141 -9.141 1 88.12 280 ARG B C 1
ATOM 5561 O O . ARG B 1 280 ? -1.416 -16.766 -8.953 1 88.12 280 ARG B O 1
ATOM 5568 N N . GLY B 1 281 ? 0.409 -16.109 -10.211 1 88.94 281 GLY B N 1
ATOM 5569 C CA . GLY B 1 281 ? -0.085 -16.953 -11.289 1 88.94 281 GLY B CA 1
ATOM 5570 C C . GLY B 1 281 ? -1.501 -16.609 -11.711 1 88.94 281 GLY B C 1
ATOM 5571 O O . GLY B 1 281 ? -1.784 -15.461 -12.078 1 88.94 281 GLY B O 1
ATOM 5572 N N . HIS B 1 282 ? -2.377 -17.594 -11.531 1 94.5 282 HIS B N 1
ATOM 5573 C CA . HIS B 1 282 ? -3.783 -17.406 -11.867 1 94.5 282 HIS B CA 1
ATOM 5574 C C . HIS B 1 282 ? -4.664 -17.484 -10.625 1 94.5 282 HIS B C 1
ATOM 5576 O O . HIS B 1 282 ? -5.809 -17.938 -10.695 1 94.5 282 HIS B O 1
ATOM 5582 N N . SER B 1 283 ? -3.965 -17.141 -9.492 1 96.81 283 SER B N 1
ATOM 5583 C CA . SER B 1 283 ? -4.699 -17.078 -8.227 1 96.81 283 SER B CA 1
ATOM 5584 C C . SER B 1 283 ? -5.105 -15.648 -7.887 1 96.81 283 SER B C 1
ATOM 5586 O O . SER B 1 283 ? -4.324 -14.719 -8.07 1 96.81 283 SER B O 1
ATOM 5588 N N . GLU B 1 284 ? -6.355 -15.555 -7.453 1 95.75 284 GLU B N 1
ATOM 5589 C CA . GLU B 1 284 ? -6.871 -14.281 -6.949 1 95.75 284 GLU B CA 1
ATOM 5590 C C . GLU B 1 284 ? -6.68 -13.164 -7.973 1 95.75 284 GLU B C 1
ATOM 5592 O O . GLU B 1 284 ? -6.133 -12.109 -7.652 1 95.75 284 GLU B O 1
ATOM 5597 N N . CYS B 1 285 ? -7.184 -13.438 -9.148 1 96.88 285 CYS B N 1
ATOM 5598 C CA . CYS B 1 285 ? -7.148 -12.484 -10.25 1 96.88 285 CYS B CA 1
ATOM 5599 C C . CYS B 1 285 ? -8.32 -11.508 -10.172 1 96.88 285 CYS B C 1
ATOM 5601 O O . CYS B 1 285 ? -9.477 -11.93 -10.18 1 96.88 285 CYS B O 1
ATOM 5603 N N . GLY B 1 286 ? -7.996 -10.266 -10.156 1 95.5 286 GLY B N 1
ATOM 5604 C CA . GLY B 1 286 ? -9.039 -9.266 -9.992 1 95.5 286 GLY B CA 1
ATOM 5605 C C . GLY B 1 286 ? -9.734 -8.906 -11.289 1 95.5 286 GLY B C 1
ATOM 5606 O O . GLY B 1 286 ? -10.844 -8.367 -11.281 1 95.5 286 GLY B O 1
ATOM 5607 N N . LEU B 1 287 ? -9.062 -9.203 -12.422 1 96 287 LEU B N 1
ATOM 5608 C CA . LEU B 1 287 ? -9.594 -8.828 -13.727 1 96 287 LEU B CA 1
ATOM 5609 C C . LEU B 1 287 ? -9.477 -9.984 -14.719 1 96 287 LEU B C 1
ATOM 5611 O O . LEU B 1 287 ? -8.805 -10.977 -14.438 1 96 287 LEU B O 1
ATOM 5615 N N . LEU B 1 288 ? -10.203 -9.852 -15.82 1 94.62 288 LEU B N 1
ATOM 5616 C CA . LEU B 1 288 ? -10.016 -10.688 -17 1 94.62 288 LEU B CA 1
ATOM 5617 C C . LEU B 1 288 ? -10.211 -9.883 -18.281 1 94.62 288 LEU B C 1
ATOM 5619 O O . LEU B 1 288 ? -10.984 -8.922 -18.312 1 94.62 288 LEU B O 1
ATOM 5623 N N . LYS B 1 289 ? -9.484 -10.234 -19.25 1 91.12 289 LYS B N 1
ATOM 5624 C CA . LYS B 1 289 ? -9.688 -9.727 -20.594 1 91.12 289 LYS B CA 1
ATOM 5625 C C . LYS B 1 289 ? -10.383 -10.766 -21.484 1 91.12 289 LYS B C 1
ATOM 5627 O O . LYS B 1 289 ? -10.031 -11.945 -21.453 1 91.12 289 LYS B O 1
ATOM 5632 N N . ALA B 1 290 ? -11.43 -10.289 -22.156 1 89.81 290 ALA B N 1
ATOM 5633 C CA . ALA B 1 290 ? -12.164 -11.219 -23 1 89.81 290 ALA B CA 1
ATOM 5634 C C . ALA B 1 290 ? -12.648 -10.539 -24.281 1 89.81 290 ALA B C 1
ATOM 5636 O O . ALA B 1 290 ? -12.906 -9.328 -24.281 1 89.81 290 ALA B O 1
ATOM 5637 N N . THR B 1 291 ? -12.664 -11.305 -25.359 1 84.31 291 THR B N 1
ATOM 5638 C CA . THR B 1 291 ? -13.258 -10.852 -26.609 1 84.31 291 THR B CA 1
ATOM 5639 C C . THR B 1 291 ? -14.094 -11.961 -27.25 1 84.31 291 THR B C 1
ATOM 5641 O O . THR B 1 291 ? -13.797 -13.148 -27.062 1 84.31 291 THR B O 1
ATOM 5644 N N . GLY B 1 292 ? -15.141 -11.516 -27.938 1 77.31 292 GLY B N 1
ATOM 5645 C CA . GLY B 1 292 ? -15.984 -12.484 -28.609 1 77.31 292 GLY B CA 1
ATOM 5646 C C . GLY B 1 292 ? -15.266 -13.234 -29.719 1 77.31 292 GLY B C 1
ATOM 5647 O O . GLY B 1 292 ? -15.688 -14.312 -30.125 1 77.31 292 GLY B O 1
ATOM 5648 N N . GLY B 1 293 ? -14.195 -12.664 -30.219 1 70.19 293 GLY B N 1
ATOM 5649 C CA . GLY B 1 293 ? -13.422 -13.344 -31.25 1 70.19 293 GLY B CA 1
ATOM 5650 C C . GLY B 1 293 ? -12.234 -14.109 -30.703 1 70.19 293 GLY B C 1
ATOM 5651 O O . GLY B 1 293 ? -12.016 -14.141 -29.484 1 70.19 293 GLY B O 1
ATOM 5652 N N . LYS B 1 294 ? -11.625 -14.914 -31.594 1 61.38 294 LYS B N 1
ATOM 5653 C CA . LYS B 1 294 ? -10.57 -15.852 -31.203 1 61.38 294 LYS B CA 1
ATOM 5654 C C . LYS B 1 294 ? -9.281 -15.117 -30.844 1 61.38 294 LYS B C 1
ATOM 5656 O O . LYS B 1 294 ? -8.398 -15.68 -30.203 1 61.38 294 LYS B O 1
ATOM 5661 N N . SER B 1 295 ? -9.125 -13.906 -31.359 1 60.59 295 SER B N 1
ATOM 5662 C CA . SER B 1 295 ? -7.82 -13.305 -31.125 1 60.59 295 SER B CA 1
ATOM 5663 C C . SER B 1 295 ? -7.953 -11.867 -30.641 1 60.59 295 SER B C 1
ATOM 5665 O O . SER B 1 295 ? -8.906 -11.164 -31 1 60.59 295 SER B O 1
ATOM 5667 N N . VAL B 1 296 ? -7.113 -11.539 -29.578 1 59.59 296 VAL B N 1
ATOM 5668 C CA . VAL B 1 296 ? -7.027 -10.172 -29.062 1 59.59 296 VAL B CA 1
ATOM 5669 C C . VAL B 1 296 ? -5.824 -9.469 -29.688 1 59.59 296 VAL B C 1
ATOM 5671 O O . VAL B 1 296 ? -4.777 -10.078 -29.891 1 59.59 296 VAL B O 1
ATOM 5674 N N . ILE B 1 297 ? -6.129 -8.391 -30.391 1 57.66 297 ILE B N 1
ATOM 5675 C CA . ILE B 1 297 ? -4.988 -7.59 -30.812 1 57.66 297 ILE B CA 1
ATOM 5676 C C . ILE B 1 297 ? -4.535 -6.676 -29.688 1 57.66 297 ILE B C 1
ATOM 5678 O O . ILE B 1 297 ? -5.344 -6.27 -28.844 1 57.66 297 ILE B O 1
ATOM 5682 N N . THR B 1 298 ? -3.223 -6.551 -29.5 1 52.88 298 THR B N 1
ATOM 5683 C CA . THR B 1 298 ? -2.646 -5.598 -28.562 1 52.88 298 THR B CA 1
ATOM 5684 C C . THR B 1 298 ? -2.869 -4.164 -29.047 1 52.88 298 THR B C 1
ATOM 5686 O O . THR B 1 298 ? -3.139 -3.934 -30.219 1 52.88 298 THR B O 1
ATOM 5689 N N . PRO B 1 299 ? -2.893 -3.299 -28.047 1 48.78 299 PRO B N 1
ATOM 5690 C CA . PRO B 1 299 ? -2.986 -1.921 -28.531 1 48.78 299 PRO B CA 1
ATOM 5691 C C . PRO B 1 299 ? -1.917 -1.588 -29.578 1 48.78 299 PRO B C 1
ATOM 5693 O O . PRO B 1 299 ? -2.186 -0.853 -30.531 1 48.78 299 PRO B O 1
ATOM 5696 N N . LYS B 1 300 ? -0.74 -2.217 -29.406 1 47.5 300 LYS B N 1
ATOM 5697 C CA . LYS B 1 300 ? 0.309 -2.027 -30.406 1 47.5 300 LYS B CA 1
ATOM 5698 C C . LYS B 1 300 ? -0.125 -2.562 -31.766 1 47.5 300 LYS B C 1
ATOM 5700 O O . LYS B 1 300 ? 0.108 -1.922 -32.781 1 47.5 300 LYS B O 1
ATOM 5705 N N . GLN B 1 301 ? -0.631 -3.697 -31.703 1 54.38 301 GLN B N 1
ATOM 5706 C CA . GLN B 1 301 ? -1.073 -4.277 -32.969 1 54.38 301 GLN B CA 1
ATOM 5707 C C . GLN B 1 301 ? -2.176 -3.434 -33.594 1 54.38 301 GLN B C 1
ATOM 5709 O O . GLN B 1 301 ? -2.217 -3.273 -34.812 1 54.38 301 GLN B O 1
ATOM 5714 N N . ASP B 1 302 ? -2.918 -2.838 -32.688 1 52.69 302 ASP B N 1
ATOM 5715 C CA . ASP B 1 302 ? -3.977 -1.962 -33.156 1 52.69 302 ASP B CA 1
ATOM 5716 C C . ASP B 1 302 ? -3.393 -0.72 -33.844 1 52.69 302 ASP B C 1
ATOM 5718 O O . ASP B 1 302 ? -3.826 -0.333 -34.938 1 52.69 302 ASP B O 1
ATOM 5722 N N . TYR B 1 303 ? -2.369 -0.269 -33.094 1 50.5 303 TYR B N 1
ATOM 5723 C CA . TYR B 1 303 ? -1.679 0.894 -33.625 1 50.5 303 TYR B CA 1
ATOM 5724 C C . TYR B 1 303 ? -1.012 0.559 -34.969 1 50.5 303 TYR B C 1
ATOM 5726 O O . TYR B 1 303 ? -0.963 1.394 -35.875 1 50.5 303 TYR B O 1
ATOM 5734 N N . ALA B 1 304 ? -0.533 -0.706 -35.094 1 52.59 304 ALA B N 1
ATOM 5735 C CA . ALA B 1 304 ? 0.136 -1.142 -36.312 1 52.59 304 ALA B CA 1
ATOM 5736 C C . ALA B 1 304 ? -0.879 -1.51 -37.406 1 52.59 304 ALA B C 1
ATOM 5738 O O . ALA B 1 304 ? -0.504 -1.953 -38.5 1 52.59 304 ALA B O 1
ATOM 5739 N N . GLY B 1 305 ? -2.049 -1.384 -37.094 1 54.31 305 GLY B N 1
ATOM 5740 C CA . GLY B 1 305 ? -3.064 -1.585 -38.094 1 54.31 305 GLY B CA 1
ATOM 5741 C C . GLY B 1 305 ? -3.537 -3.023 -38.188 1 54.31 305 GLY B C 1
ATOM 5742 O O . GLY B 1 305 ? -4.156 -3.414 -39.188 1 54.31 305 GLY B O 1
ATOM 5743 N N . VAL B 1 306 ? -2.975 -3.799 -37.375 1 53.16 306 VAL B N 1
ATOM 5744 C CA . VAL B 1 306 ? -3.504 -5.16 -37.375 1 53.16 306 VAL B CA 1
ATOM 5745 C C . VAL B 1 306 ? -4.977 -5.145 -36.969 1 53.16 306 VAL B C 1
ATOM 5747 O O . VAL B 1 306 ? -5.344 -4.566 -35.938 1 53.16 306 VAL B O 1
ATOM 5750 N N . LYS B 1 307 ? -5.711 -5.652 -37.906 1 58.09 307 LYS B N 1
ATOM 5751 C CA . LYS B 1 307 ? -7.156 -5.699 -37.688 1 58.09 307 LYS B CA 1
ATOM 5752 C C . LYS B 1 307 ? -7.523 -6.707 -36.625 1 58.09 307 LYS B C 1
ATOM 5754 O O . LYS B 1 307 ? -7.035 -7.84 -36.625 1 58.09 307 LYS B O 1
ATOM 5759 N N . GLY B 1 308 ? -7.863 -6.348 -35.375 1 57.66 308 GLY B N 1
ATOM 5760 C CA . GLY B 1 308 ? -8.336 -7.227 -34.312 1 57.66 308 GLY B CA 1
ATOM 5761 C C . GLY B 1 308 ? -9.094 -6.492 -33.25 1 57.66 308 GLY B C 1
ATOM 5762 O O . GLY B 1 308 ? -9.289 -5.277 -33.31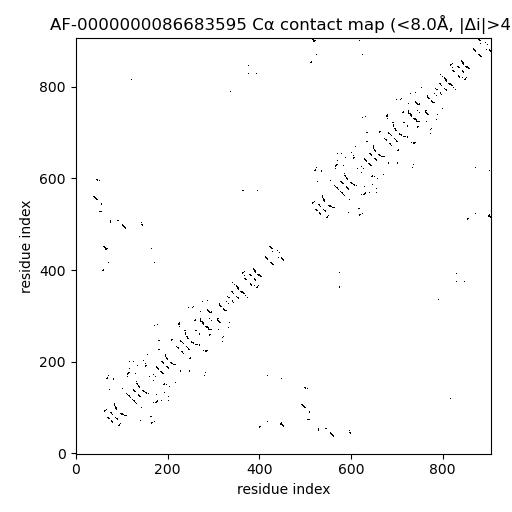2 1 57.66 308 GLY B O 1
ATOM 5763 N N . THR B 1 309 ? -10.016 -7.172 -32.594 1 58.5 309 THR B N 1
ATOM 5764 C CA . THR B 1 309 ? -10.805 -6.586 -31.516 1 58.5 309 THR B CA 1
ATOM 5765 C C . THR B 1 309 ? -10 -6.516 -30.219 1 58.5 309 THR B C 1
ATOM 5767 O O . THR B 1 309 ? -9.312 -7.477 -29.859 1 58.5 309 THR B O 1
ATOM 5770 N N . SER B 1 310 ? -9.867 -5.25 -29.703 1 65.06 310 SER B N 1
ATOM 5771 C CA . SER B 1 310 ? -9.266 -5.082 -28.391 1 65.06 310 SER B CA 1
ATOM 5772 C C . SER B 1 310 ? -10.156 -5.668 -27.297 1 65.06 310 SER B C 1
ATOM 5774 O O . SER B 1 310 ? -11.375 -5.453 -27.297 1 65.06 310 SER B O 1
ATOM 5776 N N . GLY B 1 311 ? -9.781 -6.859 -26.781 1 76.25 311 GLY B N 1
ATOM 5777 C CA . GLY B 1 311 ? -10.555 -7.492 -25.734 1 76.25 311 GLY B CA 1
ATOM 5778 C C . GLY B 1 311 ? -10.984 -6.527 -24.641 1 76.25 311 GLY B C 1
ATOM 5779 O O . GLY B 1 311 ? -10.336 -5.504 -24.422 1 76.25 311 GLY B O 1
ATOM 5780 N N . GLY B 1 312 ? -12.398 -6.625 -24.234 1 83.88 312 GLY B N 1
ATOM 5781 C CA . GLY B 1 312 ? -12.852 -5.887 -23.062 1 83.88 312 GLY B CA 1
ATOM 5782 C C . GLY B 1 312 ? -12.297 -6.43 -21.766 1 83.88 312 GLY B C 1
ATOM 5783 O O . GLY B 1 312 ? -11.891 -7.594 -21.688 1 83.88 312 GLY B O 1
ATOM 5784 N N . VAL B 1 313 ? -12.102 -5.562 -20.812 1 91.38 313 VAL B N 1
ATOM 5785 C CA . VAL B 1 313 ? -11.648 -5.965 -19.484 1 91.38 313 VAL B CA 1
ATOM 5786 C C . VAL B 1 313 ? -12.828 -6.008 -18.516 1 91.38 313 VAL B C 1
ATOM 5788 O O . VAL B 1 313 ? -13.664 -5.098 -18.516 1 91.38 313 VAL B O 1
ATOM 5791 N N . TRP B 1 314 ? -12.891 -7.078 -17.781 1 94.69 314 TRP B N 1
ATOM 5792 C CA . TRP B 1 314 ? -14.016 -7.344 -16.891 1 94.69 314 TRP B CA 1
ATOM 5793 C C . TRP B 1 314 ? -13.531 -7.742 -15.5 1 94.69 314 TRP B C 1
ATOM 5795 O O . TRP B 1 314 ? -12.352 -8.062 -15.32 1 94.69 314 TRP B O 1
ATOM 5805 N N . ARG B 1 315 ? -14.469 -7.637 -14.555 1 95.88 315 ARG B N 1
ATOM 5806 C CA . ARG B 1 315 ? -14.242 -8.117 -13.195 1 95.88 315 ARG B CA 1
ATOM 5807 C C . ARG B 1 315 ? -15.32 -9.117 -12.781 1 95.88 315 ARG B C 1
ATOM 5809 O O . ARG B 1 315 ? -16.5 -8.938 -13.102 1 95.88 315 ARG B O 1
ATOM 5816 N N . VAL B 1 316 ? -14.859 -10.172 -12.156 1 96.56 316 VAL B N 1
ATOM 5817 C CA . VAL B 1 316 ? -15.805 -11.086 -11.523 1 96.56 316 VAL B CA 1
ATOM 5818 C C . VAL B 1 316 ? -16.031 -10.672 -10.07 1 96.56 316 VAL B C 1
ATOM 5820 O O . VAL B 1 316 ? -15.094 -10.672 -9.266 1 96.56 316 VAL B O 1
ATOM 5823 N N . ASN B 1 317 ? -17.281 -10.375 -9.742 1 94.69 317 ASN B N 1
ATOM 5824 C CA . ASN B 1 317 ? -17.641 -9.938 -8.398 1 94.69 317 ASN B CA 1
ATOM 5825 C C . ASN B 1 317 ? -17.891 -11.117 -7.465 1 94.69 317 ASN B C 1
ATOM 5827 O O . ASN B 1 317 ? -18.031 -12.258 -7.922 1 94.69 317 ASN B O 1
ATOM 5831 N N . SER B 1 318 ? -18 -10.812 -6.18 1 92 318 SER B N 1
ATOM 5832 C CA . SER B 1 318 ? -18.156 -11.852 -5.172 1 92 318 SER B CA 1
ATOM 5833 C C . SER B 1 318 ? -19.484 -12.586 -5.328 1 92 318 SER B C 1
ATOM 5835 O O . SER B 1 318 ? -19.625 -13.727 -4.875 1 92 318 SER B O 1
ATOM 5837 N N . ASP B 1 319 ? -20.453 -11.93 -6.004 1 94.06 319 ASP B N 1
ATOM 5838 C CA . ASP B 1 319 ? -21.75 -12.562 -6.199 1 94.06 319 ASP B CA 1
ATOM 5839 C C . ASP B 1 319 ? -21.797 -13.328 -7.516 1 94.06 319 ASP B C 1
ATOM 5841 O O . ASP B 1 319 ? -22.859 -13.836 -7.91 1 94.06 319 ASP B O 1
ATOM 5845 N N . GLY B 1 320 ? -20.672 -13.344 -8.211 1 96.19 320 GLY B N 1
ATOM 5846 C CA . GLY B 1 320 ? -20.594 -14.094 -9.461 1 96.19 320 GLY B CA 1
ATOM 5847 C C . GLY B 1 320 ? -20.891 -13.242 -10.68 1 96.19 320 GLY B C 1
ATOM 5848 O O . GLY B 1 320 ? -20.688 -13.688 -11.812 1 96.19 320 GLY B O 1
ATOM 5849 N N . ALA B 1 321 ? -21.344 -12.031 -10.453 1 97.5 321 ALA B N 1
ATOM 5850 C CA . ALA B 1 321 ? -21.625 -11.156 -11.586 1 97.5 321 ALA B CA 1
ATOM 5851 C C . ALA B 1 321 ? -20.344 -10.719 -12.273 1 97.5 321 ALA B C 1
ATOM 5853 O O . ALA B 1 321 ? -19.312 -10.516 -11.617 1 97.5 321 ALA B O 1
ATOM 5854 N N . VAL B 1 322 ? -20.391 -10.672 -13.586 1 97.12 322 VAL B N 1
ATOM 5855 C CA . VAL B 1 322 ? -19.281 -10.172 -14.375 1 97.12 322 VAL B CA 1
ATOM 5856 C C . VAL B 1 322 ? -19.578 -8.758 -14.867 1 97.12 322 VAL B C 1
ATOM 5858 O O . VAL B 1 322 ? -20.547 -8.547 -15.594 1 97.12 322 VAL B O 1
ATOM 5861 N N . THR B 1 323 ? -18.766 -7.793 -14.422 1 96.25 323 THR B N 1
ATOM 5862 C CA . THR B 1 323 ? -19 -6.391 -14.75 1 96.25 323 THR B CA 1
ATOM 5863 C C . THR B 1 323 ? -17.828 -5.805 -15.523 1 96.25 323 THR B C 1
ATOM 5865 O O . THR B 1 323 ? -16.672 -6.125 -15.242 1 96.25 323 THR B O 1
ATOM 5868 N N . PRO B 1 324 ? -18.109 -4.988 -16.516 1 93.12 324 PRO B N 1
ATOM 5869 C CA . PRO B 1 324 ? -17 -4.375 -17.266 1 93.12 324 PRO B CA 1
ATOM 5870 C C . PRO B 1 324 ? -16.219 -3.357 -16.438 1 93.12 324 PRO B C 1
ATOM 5872 O O . PRO B 1 324 ? -16.797 -2.658 -15.609 1 93.12 324 PRO B O 1
ATOM 5875 N N . GLU B 1 325 ? -14.977 -3.354 -16.562 1 91.5 325 GLU B N 1
ATOM 5876 C CA . GLU B 1 325 ? -14.117 -2.281 -16.062 1 91.5 325 GLU B CA 1
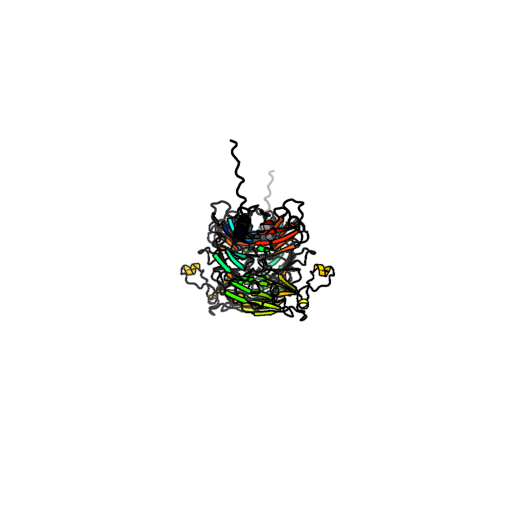ATOM 5877 C C . GLU B 1 325 ? -13.93 -1.187 -17.094 1 91.5 325 GLU B C 1
ATOM 5879 O O . GLU B 1 325 ? -13.062 -1.29 -17.969 1 91.5 325 GLU B O 1
ATOM 5884 N N . LYS B 1 326 ? -14.602 -0.103 -16.969 1 85.75 326 LYS B N 1
ATOM 5885 C CA . LYS B 1 326 ? -14.867 0.856 -18.031 1 85.75 326 LYS B CA 1
ATOM 5886 C C . LYS B 1 326 ? -13.625 1.688 -18.344 1 85.75 326 LYS B C 1
ATOM 5888 O O . LYS B 1 326 ? -13.461 2.156 -19.484 1 85.75 326 LYS B O 1
ATOM 5893 N N . TRP B 1 327 ? -12.766 1.812 -17.391 1 86 327 TRP B N 1
ATOM 5894 C CA . TRP B 1 327 ? -11.742 2.834 -17.594 1 86 327 TRP B CA 1
ATOM 5895 C C . TRP B 1 327 ? -10.398 2.201 -17.953 1 86 327 TRP B C 1
ATOM 5897 O O . TRP B 1 327 ? -9.383 2.893 -18.016 1 86 327 TRP B O 1
ATOM 5907 N N . VAL B 1 328 ? -10.453 0.908 -18.172 1 84.88 328 VAL B N 1
ATOM 5908 C CA . VAL B 1 328 ? -9.211 0.242 -18.562 1 84.88 328 VAL B CA 1
ATOM 5909 C C . VAL B 1 328 ? -8.891 0.561 -20.016 1 84.88 328 VAL B C 1
ATOM 5911 O O . VAL B 1 328 ? -9.758 0.459 -20.891 1 84.88 328 VAL B O 1
ATOM 5914 N N . SER B 1 329 ? -7.637 0.984 -20.281 1 74.88 329 SER B N 1
ATOM 5915 C CA . SER B 1 329 ? -7.223 1.318 -21.641 1 74.88 329 SER B CA 1
ATOM 5916 C C . SER B 1 329 ? -5.895 0.656 -22 1 74.88 329 SER B C 1
ATOM 5918 O O . SER B 1 329 ? -5.465 0.688 -23.156 1 74.88 329 SER B O 1
ATOM 5920 N N . GLY B 1 330 ? -5.234 0.082 -21.031 1 71.81 330 GLY B N 1
ATOM 5921 C CA . GLY B 1 330 ? -3.916 -0.485 -21.266 1 71.81 330 GLY B CA 1
ATOM 5922 C C . GLY B 1 330 ? -3.936 -1.992 -21.438 1 71.81 330 GLY B C 1
ATOM 5923 O O . GLY B 1 330 ? -4.996 -2.617 -21.359 1 71.81 330 GLY B O 1
ATOM 5924 N N . ASN B 1 331 ? -2.742 -2.574 -21.734 1 72.25 331 ASN B N 1
ATOM 5925 C CA . ASN B 1 331 ? -2.596 -4.008 -21.953 1 72.25 331 ASN B CA 1
ATOM 5926 C C . ASN B 1 331 ? -2.197 -4.734 -20.672 1 72.25 331 ASN B C 1
ATOM 5928 O O . ASN B 1 331 ? -2.383 -5.949 -20.562 1 72.25 331 ASN B O 1
ATOM 5932 N N . ARG B 1 332 ? -1.592 -4.027 -19.859 1 83.38 332 ARG B N 1
ATOM 5933 C CA . ARG B 1 332 ? -1.241 -4.527 -18.531 1 83.38 332 ARG B CA 1
ATOM 5934 C C . ARG B 1 332 ? -1.908 -3.693 -17.438 1 83.38 332 ARG B C 1
ATOM 5936 O O . ARG B 1 332 ? -1.507 -2.557 -17.188 1 83.38 332 ARG B O 1
ATOM 5943 N N . THR B 1 333 ? -2.932 -4.297 -16.922 1 90.5 333 THR B N 1
ATOM 5944 C CA . THR B 1 333 ? -3.717 -3.537 -15.961 1 90.5 333 THR B CA 1
ATOM 5945 C C . THR B 1 333 ? -3.789 -4.273 -14.625 1 90.5 333 THR B C 1
ATOM 5947 O O . THR B 1 333 ? -4.016 -5.484 -14.594 1 90.5 333 THR B O 1
ATOM 5950 N N . TYR B 1 334 ? -3.516 -3.541 -13.633 1 94.44 334 TYR B N 1
ATOM 5951 C CA . TYR B 1 334 ? -3.58 -4.07 -12.273 1 94.44 334 TYR B CA 1
ATOM 5952 C C . TYR B 1 334 ? -4.551 -3.264 -11.422 1 94.44 334 TYR B C 1
ATOM 5954 O O . TYR B 1 334 ? -4.66 -2.043 -11.578 1 94.44 334 TYR B O 1
ATOM 5962 N N . LEU B 1 335 ? -5.25 -4.004 -10.586 1 93.94 335 LEU B N 1
ATOM 5963 C CA . LEU B 1 335 ? -6.051 -3.375 -9.539 1 93.94 335 LEU B CA 1
ATOM 5964 C C . LEU B 1 335 ? -5.25 -3.236 -8.25 1 93.94 335 LEU B C 1
ATOM 5966 O O . LEU B 1 335 ? -4.633 -4.199 -7.789 1 93.94 335 LEU B O 1
ATOM 5970 N N . GLN B 1 336 ? -5.238 -1.937 -7.707 1 92.06 336 GLN B N 1
ATOM 5971 C CA . GLN B 1 336 ? -4.57 -1.734 -6.426 1 92.06 336 GLN B CA 1
ATOM 5972 C C . GLN B 1 336 ? -5.23 -0.61 -5.629 1 92.06 336 GLN B C 1
ATOM 5974 O O . GLN B 1 336 ? -5.164 0.556 -6.023 1 92.06 336 GLN B O 1
ATOM 5979 N N . ALA B 1 337 ? -5.828 -0.938 -4.375 1 88.31 337 ALA B N 1
ATOM 5980 C CA . ALA B 1 337 ? -6.371 0.021 -3.416 1 88.31 337 ALA B CA 1
ATOM 5981 C C . ALA B 1 337 ? -7.281 1.034 -4.105 1 88.31 337 ALA B C 1
ATOM 5983 O O . ALA B 1 337 ? -7.145 2.242 -3.9 1 88.31 337 ALA B O 1
ATOM 5984 N N . GLY B 1 338 ? -8.117 0.583 -5.008 1 87.56 338 GLY B N 1
ATOM 5985 C CA . GLY B 1 338 ? -9.102 1.436 -5.66 1 87.56 338 GLY B CA 1
ATOM 5986 C C . GLY B 1 338 ? -8.578 2.09 -6.926 1 87.56 338 GLY B C 1
ATOM 5987 O O . GLY B 1 338 ? -9.281 2.877 -7.559 1 87.56 338 GLY B O 1
ATOM 5988 N N . LEU B 1 339 ? -7.402 1.725 -7.305 1 92.19 339 LEU B N 1
ATOM 5989 C CA . LEU B 1 339 ? -6.785 2.287 -8.5 1 92.19 339 LEU B CA 1
ATOM 5990 C C . LEU B 1 339 ? -6.652 1.229 -9.594 1 92.19 339 LEU B C 1
ATOM 5992 O O . LEU B 1 339 ? -6.523 0.039 -9.297 1 92.19 339 LEU B O 1
ATOM 5996 N N . LEU B 1 340 ? -6.727 1.708 -10.859 1 93.25 340 LEU B N 1
ATOM 5997 C CA . LEU B 1 340 ? -6.25 0.981 -12.031 1 93.25 340 LEU B CA 1
ATOM 5998 C C . LEU B 1 340 ? -4.863 1.466 -12.438 1 93.25 340 LEU B C 1
ATOM 6000 O O . LEU B 1 340 ? -4.68 2.648 -12.742 1 93.25 340 LEU B O 1
ATOM 6004 N N . ILE B 1 341 ? -3.916 0.607 -12.328 1 93.81 341 ILE B N 1
ATOM 6005 C CA . ILE B 1 341 ? -2.557 0.951 -12.734 1 93.81 341 ILE B CA 1
ATOM 6006 C C . ILE B 1 341 ? -2.188 0.186 -14 1 93.81 341 ILE B C 1
ATOM 6008 O O . ILE B 1 341 ? -2.27 -1.045 -14.039 1 93.81 341 ILE B O 1
ATOM 6012 N N . GLU B 1 342 ? -1.842 0.992 -14.992 1 90.69 342 GLU B N 1
ATOM 6013 C CA . GLU B 1 342 ? -1.691 0.299 -16.266 1 90.69 342 GLU B CA 1
ATOM 6014 C C . GLU B 1 342 ? -0.617 0.956 -17.125 1 90.69 342 GLU B C 1
ATOM 6016 O O . GLU B 1 342 ? -0.182 2.072 -16.844 1 90.69 342 GLU B O 1
ATOM 6021 N N . ASN B 1 343 ? -0.104 0.332 -17.969 1 84.81 343 ASN B N 1
ATOM 6022 C CA . ASN B 1 343 ? 0.824 0.768 -19 1 84.81 343 ASN B CA 1
ATOM 6023 C C . ASN B 1 343 ? 0.307 0.423 -20.391 1 84.81 343 ASN B C 1
ATOM 6025 O O . ASN B 1 343 ? -0.173 -0.688 -20.625 1 84.81 343 ASN B O 1
ATOM 6029 N N . ALA B 1 344 ? -0.089 1.683 -21.25 1 64.38 344 ALA B N 1
ATOM 6030 C CA . ALA B 1 344 ? -0.659 1.518 -22.578 1 64.38 344 ALA B CA 1
ATOM 6031 C C . ALA B 1 344 ? 0.294 0.751 -23.5 1 64.38 344 ALA B C 1
ATOM 6033 O O . ALA B 1 344 ? 0.136 0.763 -24.719 1 64.38 344 ALA B O 1
ATOM 6034 N N . GLY B 1 345 ? 0.916 -0.158 -23.031 1 54.59 345 GLY B N 1
ATOM 6035 C CA . GLY B 1 345 ? 1.775 -0.934 -23.906 1 54.59 345 GLY B CA 1
ATOM 6036 C C . GLY B 1 345 ? 3.158 -0.332 -24.078 1 54.59 345 GLY B C 1
ATOM 6037 O O . GLY B 1 345 ? 3.449 0.729 -23.516 1 54.59 345 GLY B O 1
ATOM 6038 N N . ASP B 1 346 ? 4.145 -1.051 -24.641 1 51.91 346 ASP B N 1
ATOM 6039 C CA . ASP B 1 346 ? 5.59 -0.878 -24.75 1 51.91 346 ASP B CA 1
ATOM 6040 C C . ASP B 1 346 ? 5.938 0.454 -25.406 1 51.91 346 ASP B C 1
ATOM 6042 O O . ASP B 1 346 ? 7.023 0.995 -25.203 1 51.91 346 ASP B O 1
ATOM 6046 N N . THR B 1 347 ? 4.914 1.071 -26.062 1 54.09 347 THR B N 1
ATOM 6047 C CA . THR B 1 347 ? 5.523 2.117 -26.859 1 54.09 347 THR B CA 1
ATOM 6048 C C . THR B 1 347 ? 5.617 3.424 -26.078 1 54.09 347 THR B C 1
ATOM 6050 O O . THR B 1 347 ? 6.531 4.223 -26.312 1 54.09 347 THR B O 1
ATOM 6053 N N . SER B 1 348 ? 4.656 3.596 -25.219 1 59.94 348 SER B N 1
ATOM 6054 C CA . SER B 1 348 ? 4.75 4.922 -24.625 1 59.94 348 SER B CA 1
ATOM 6055 C C . SER B 1 348 ? 5.582 4.895 -23.344 1 59.94 348 SER B C 1
ATOM 6057 O O . SER B 1 348 ? 6.129 5.922 -22.938 1 59.94 348 SER B O 1
ATOM 6059 N N . GLY B 1 349 ? 5.836 3.783 -22.844 1 75.25 349 GLY B N 1
ATOM 6060 C CA . GLY B 1 349 ? 6.66 3.604 -21.656 1 75.25 349 GLY B CA 1
ATOM 6061 C C . GLY B 1 349 ? 6.117 4.324 -20.438 1 75.25 349 GLY B C 1
ATOM 6062 O O . GLY B 1 349 ? 6.828 4.496 -19.453 1 75.25 349 GLY B O 1
ATOM 6063 N N . VAL B 1 350 ? 4.852 4.922 -20.562 1 84.88 350 VAL B N 1
ATOM 6064 C CA . VAL B 1 350 ? 4.312 5.668 -19.438 1 84.88 350 VAL B CA 1
ATOM 6065 C C . VAL B 1 350 ? 3.383 4.773 -18.625 1 84.88 350 VAL B C 1
ATOM 6067 O O . VAL B 1 350 ? 2.529 4.082 -19.172 1 84.88 350 VAL B O 1
ATOM 6070 N N . ILE B 1 351 ? 3.508 4.723 -17.344 1 90.56 351 ILE B N 1
ATOM 6071 C CA . ILE B 1 351 ? 2.607 4.035 -16.422 1 90.56 351 ILE B CA 1
ATOM 6072 C C . ILE B 1 351 ? 1.586 5.023 -15.867 1 90.56 351 ILE B C 1
ATOM 6074 O O . ILE B 1 351 ? 1.951 6.098 -15.375 1 90.56 351 ILE B O 1
ATOM 6078 N N . TRP B 1 352 ? 0.311 4.641 -16.016 1 88.56 352 TRP B N 1
ATOM 6079 C CA . TRP B 1 352 ? -0.775 5.496 -15.555 1 88.56 352 TRP B CA 1
ATOM 6080 C C . TRP B 1 352 ? -1.52 4.848 -14.391 1 88.56 352 TRP B C 1
ATOM 6082 O O . TRP B 1 352 ? -1.729 3.631 -14.383 1 88.56 352 TRP B O 1
ATOM 6092 N N . ALA B 1 353 ? -1.984 5.668 -13.453 1 91.12 353 ALA B N 1
ATOM 6093 C CA . ALA B 1 353 ? -2.918 5.254 -12.414 1 91.12 353 ALA B CA 1
ATOM 6094 C C . ALA B 1 353 ? -4.195 6.09 -12.453 1 91.12 353 ALA B C 1
ATOM 6096 O O . ALA B 1 353 ? -4.137 7.316 -12.516 1 91.12 353 ALA B O 1
ATOM 6097 N N . TYR B 1 354 ? -5.336 5.379 -12.453 1 87.94 354 TYR B N 1
ATOM 6098 C CA . TYR B 1 354 ? -6.645 6.023 -12.477 1 87.94 354 TYR B CA 1
ATOM 6099 C C . TYR B 1 354 ? -7.488 5.602 -11.281 1 87.94 354 TYR B C 1
ATOM 6101 O O . TYR B 1 354 ? -7.398 4.461 -10.82 1 87.94 354 TYR B O 1
ATOM 6109 N N . ASP B 1 355 ? -8.281 6.582 -10.828 1 86.31 355 ASP B N 1
ATOM 6110 C CA . ASP B 1 355 ? -9.336 6.184 -9.914 1 86.31 355 ASP B CA 1
ATOM 6111 C C . ASP B 1 355 ? -10.336 5.254 -10.594 1 86.31 355 ASP B C 1
ATOM 6113 O O . ASP B 1 355 ? -10.93 5.609 -11.617 1 86.31 355 ASP B O 1
ATOM 6117 N N . ARG B 1 356 ? -10.547 4.137 -10.016 1 88 356 ARG B N 1
ATOM 6118 C CA . ARG B 1 356 ? -11.328 3.09 -10.672 1 88 356 ARG B CA 1
ATOM 6119 C C . ARG B 1 356 ? -12.789 3.508 -10.805 1 88 356 ARG B C 1
ATOM 6121 O O . ARG B 1 356 ? -13.477 3.08 -11.742 1 88 356 ARG B O 1
ATOM 6128 N N . ALA B 1 357 ? -13.305 4.273 -9.844 1 82.5 357 ALA B N 1
ATOM 6129 C CA . ALA B 1 357 ? -14.719 4.641 -9.805 1 82.5 357 ALA B CA 1
ATOM 6130 C C . ALA B 1 357 ? -15.016 5.754 -10.805 1 82.5 357 ALA B C 1
ATOM 6132 O O . ALA B 1 357 ? -16.047 5.719 -11.492 1 82.5 357 ALA B O 1
ATOM 6133 N N . SER B 1 358 ? -14.094 6.707 -10.922 1 78.75 358 SER B N 1
ATOM 6134 C CA . SER B 1 358 ? -14.406 7.902 -11.695 1 78.75 358 SER B CA 1
ATOM 6135 C C . SER B 1 358 ? -13.625 7.93 -13.008 1 78.75 358 SER B C 1
ATOM 6137 O O . SER B 1 358 ? -13.969 8.672 -13.922 1 78.75 358 SER B O 1
ATOM 6139 N N . GLY B 1 359 ? -12.547 7.184 -13.039 1 83.56 359 GLY B N 1
ATOM 6140 C CA . GLY B 1 359 ? -11.672 7.246 -14.203 1 83.56 359 GLY B CA 1
ATOM 6141 C C . GLY B 1 359 ? -10.727 8.43 -14.18 1 83.56 359 GLY B C 1
ATOM 6142 O O . GLY B 1 359 ? -9.938 8.617 -15.109 1 83.56 359 GLY B O 1
ATOM 6143 N N . HIS B 1 360 ? -10.727 9.203 -13.117 1 82.06 360 HIS B N 1
ATOM 6144 C CA . HIS B 1 360 ? -9.836 10.352 -13.008 1 82.06 360 HIS B CA 1
ATOM 6145 C C . HIS B 1 360 ? -8.383 9.922 -12.883 1 82.06 360 HIS B C 1
ATOM 6147 O O . HIS B 1 360 ? -8.062 9.023 -12.102 1 82.06 360 HIS B O 1
ATOM 6153 N N . PRO B 1 361 ? -7.531 10.516 -13.703 1 84.62 361 PRO B N 1
ATOM 6154 C CA . PRO B 1 361 ? -6.109 10.203 -13.539 1 84.62 361 PRO B CA 1
ATOM 6155 C C . PRO B 1 361 ? -5.543 10.703 -12.211 1 84.62 361 PRO B C 1
ATOM 6157 O O . PRO B 1 361 ? -5.688 11.883 -11.883 1 84.62 361 PRO B O 1
ATOM 6160 N N . GLU B 1 362 ? -4.945 9.805 -11.469 1 86.62 362 GLU B N 1
ATOM 6161 C CA . GLU B 1 362 ? -4.348 10.156 -10.18 1 86.62 362 GLU B CA 1
ATOM 6162 C C . GLU B 1 362 ? -2.875 10.523 -10.336 1 86.62 362 GLU B C 1
ATOM 6164 O O . GLU B 1 362 ? -2.408 11.5 -9.75 1 86.62 362 GLU B O 1
ATOM 6169 N N . TRP B 1 363 ? -2.119 9.703 -11.133 1 86.88 363 TRP B N 1
ATOM 6170 C CA . TRP B 1 363 ? -0.713 9.992 -11.383 1 86.88 363 TRP B CA 1
ATOM 6171 C C . TRP B 1 363 ? -0.225 9.273 -12.641 1 86.88 363 TRP B C 1
ATOM 6173 O O . TRP B 1 363 ? -0.914 8.398 -13.172 1 86.88 363 TRP B O 1
ATOM 6183 N N . HIS B 1 364 ? 0.898 9.656 -13.164 1 87.06 364 HIS B N 1
ATOM 6184 C CA . HIS B 1 364 ? 1.625 8.953 -14.219 1 87.06 364 HIS B CA 1
ATOM 6185 C C . HIS B 1 364 ? 3.133 9.047 -14.008 1 87.06 364 HIS B C 1
ATOM 6187 O O . HIS B 1 364 ? 3.609 9.938 -13.297 1 87.06 364 HIS B O 1
ATOM 6193 N N . SER B 1 365 ? 3.797 8.117 -14.453 1 87 365 SER B N 1
ATOM 6194 C CA . SER B 1 365 ? 5.254 8.094 -14.352 1 87 365 SER B CA 1
ATOM 6195 C C . SER B 1 365 ? 5.895 7.637 -15.656 1 87 365 SER B C 1
ATOM 6197 O O . SER B 1 365 ? 5.48 6.637 -16.25 1 87 365 SER B O 1
ATOM 6199 N N . LYS B 1 366 ? 6.914 8.375 -16 1 83.5 366 LYS B N 1
ATOM 6200 C CA . LYS B 1 366 ? 7.684 8.008 -17.188 1 83.5 366 LYS B CA 1
ATOM 6201 C C . LYS B 1 366 ? 8.93 7.203 -16.812 1 83.5 366 LYS B C 1
ATOM 6203 O O . LYS B 1 366 ? 9.688 6.773 -17.688 1 83.5 366 LYS B O 1
ATOM 6208 N N . ALA B 1 367 ? 9.016 7.055 -15.469 1 76 367 ALA B N 1
ATOM 6209 C CA . ALA B 1 367 ? 10.25 6.434 -14.992 1 76 367 ALA B CA 1
ATOM 6210 C C . ALA B 1 367 ? 10.297 4.953 -15.352 1 76 367 ALA B C 1
ATOM 6212 O O . ALA B 1 367 ? 11.375 4.363 -15.453 1 76 367 ALA B O 1
ATOM 6213 N N . GLY B 1 368 ? 9.031 4.434 -15.492 1 70.12 368 GLY B N 1
ATOM 6214 C CA . GLY B 1 368 ? 8.984 3.004 -15.758 1 70.12 368 GLY B CA 1
ATOM 6215 C C . GLY B 1 368 ? 8.625 2.676 -17.188 1 70.12 368 GLY B C 1
ATOM 6216 O O . GLY B 1 368 ? 7.918 3.443 -17.859 1 70.12 368 GLY B O 1
ATOM 6217 N N . PHE B 1 369 ? 9.312 1.951 -17.984 1 80.5 369 PHE B N 1
ATOM 6218 C CA . PHE B 1 369 ? 9.062 1.521 -19.359 1 80.5 369 PHE B CA 1
ATOM 6219 C C . PHE B 1 369 ? 8.07 0.368 -19.391 1 80.5 369 PHE B C 1
ATOM 6221 O O . PHE B 1 369 ? 6.883 0.575 -19.656 1 80.5 369 PHE B O 1
ATOM 6228 N N . ARG B 1 370 ? 8.375 -0.672 -18.75 1 87.06 370 ARG B N 1
ATOM 6229 C CA . ARG B 1 370 ? 7.555 -1.879 -18.781 1 87.06 370 ARG B CA 1
ATOM 6230 C C . ARG B 1 370 ? 7.039 -2.223 -17.391 1 87.06 370 ARG B C 1
ATOM 6232 O O . ARG B 1 370 ? 7.816 -2.609 -16.516 1 87.06 370 ARG B O 1
ATOM 6239 N N . LEU B 1 371 ? 5.684 -2.068 -17.203 1 92.81 371 LEU B N 1
ATOM 6240 C CA . LEU B 1 371 ? 5.047 -2.504 -15.969 1 92.81 371 LEU B CA 1
ATOM 6241 C C . LEU B 1 371 ? 5.094 -4.023 -15.836 1 92.81 371 LEU B C 1
ATOM 6243 O O . LEU B 1 371 ? 4.645 -4.742 -16.734 1 92.81 371 LEU B O 1
ATOM 6247 N N . VAL B 1 372 ? 5.629 -4.5 -14.711 1 92.44 372 VAL B N 1
ATOM 6248 C CA . VAL B 1 372 ? 5.805 -5.945 -14.648 1 92.44 372 VAL B CA 1
ATOM 6249 C C . VAL B 1 372 ? 5.023 -6.512 -13.461 1 92.44 372 VAL B C 1
ATOM 6251 O O . VAL B 1 372 ? 4.688 -7.695 -13.445 1 92.44 372 VAL B O 1
ATOM 6254 N N . ALA B 1 373 ? 4.719 -5.719 -12.484 1 94.19 373 ALA B N 1
ATOM 6255 C CA . ALA B 1 373 ? 3.951 -6.176 -11.328 1 94.19 373 ALA B CA 1
ATOM 6256 C C . ALA B 1 373 ? 3.451 -5 -10.5 1 94.19 373 ALA B C 1
ATOM 6258 O O . ALA B 1 373 ? 4.004 -3.898 -10.578 1 94.19 373 ALA B O 1
ATOM 6259 N N . VAL B 1 374 ? 2.422 -5.184 -9.797 1 95.38 374 VAL B N 1
ATOM 6260 C CA . VAL B 1 374 ? 1.925 -4.227 -8.812 1 95.38 374 VAL B CA 1
ATOM 6261 C C . VAL B 1 374 ? 1.652 -4.945 -7.492 1 95.38 374 VAL B C 1
ATOM 6263 O O . VAL B 1 374 ? 1.018 -6 -7.469 1 95.38 374 VAL B O 1
ATOM 6266 N N . GLY B 1 375 ? 2.227 -4.43 -6.469 1 93.75 375 GLY B N 1
ATOM 6267 C CA . GLY B 1 375 ? 1.989 -4.949 -5.129 1 93.75 375 GLY B CA 1
ATOM 6268 C C . GLY B 1 375 ? 1.523 -3.885 -4.152 1 93.75 375 GLY B C 1
ATOM 6269 O O . GLY B 1 375 ? 1.267 -2.744 -4.543 1 93.75 375 GLY B O 1
ATOM 6270 N N . THR B 1 376 ? 1.428 -4.297 -2.906 1 93.12 376 THR B N 1
ATOM 6271 C CA . THR B 1 376 ? 0.934 -3.412 -1.857 1 93.12 376 THR B CA 1
ATOM 6272 C C . THR B 1 376 ? 1.893 -2.244 -1.638 1 93.12 376 THR B C 1
ATOM 6274 O O . THR B 1 376 ? 1.46 -1.11 -1.424 1 93.12 376 THR B O 1
ATOM 6277 N N . ILE B 1 377 ? 3.162 -2.543 -1.756 1 95.31 377 ILE B N 1
ATOM 6278 C CA . ILE B 1 377 ? 4.082 -1.498 -1.318 1 95.31 377 ILE B CA 1
ATOM 6279 C C . ILE B 1 377 ? 4.859 -0.961 -2.516 1 95.31 377 ILE B C 1
ATOM 6281 O O . ILE B 1 377 ? 5.816 -0.202 -2.352 1 95.31 377 ILE B O 1
ATOM 6285 N N . GLY B 1 378 ? 4.414 -1.392 -3.742 1 95.81 378 GLY B N 1
ATOM 6286 C CA . GLY B 1 378 ? 5.164 -0.875 -4.875 1 95.81 378 GLY B CA 1
ATOM 6287 C C . GLY B 1 378 ? 4.539 -1.217 -6.215 1 95.81 378 GLY B C 1
ATOM 6288 O O . GLY B 1 378 ? 3.844 -2.229 -6.34 1 95.81 378 GLY B O 1
ATOM 6289 N N . VAL B 1 379 ? 4.742 -0.339 -7.125 1 95.75 379 VAL B N 1
ATOM 6290 C CA . VAL B 1 379 ? 4.555 -0.588 -8.547 1 95.75 379 VAL B CA 1
ATOM 6291 C C . VAL B 1 379 ? 5.902 -0.866 -9.211 1 95.75 379 VAL B C 1
ATOM 6293 O O . VAL B 1 379 ? 6.82 -0.046 -9.125 1 95.75 379 VAL B O 1
ATOM 6296 N N . TYR B 1 380 ? 6.039 -1.993 -9.867 1 96.38 380 TYR B N 1
ATOM 6297 C CA . TYR B 1 380 ? 7.34 -2.471 -10.328 1 96.38 380 TYR B CA 1
ATOM 6298 C C . TYR B 1 380 ? 7.426 -2.43 -11.852 1 96.38 380 TYR B C 1
ATOM 6300 O O . TYR B 1 380 ? 6.578 -2.998 -12.539 1 96.38 380 TYR B O 1
ATOM 6308 N N . ALA B 1 381 ? 8.414 -1.725 -12.297 1 94.69 381 ALA B N 1
ATOM 6309 C CA . ALA B 1 381 ? 8.664 -1.605 -13.727 1 94.69 381 ALA B CA 1
ATOM 6310 C C . ALA B 1 381 ? 10.133 -1.855 -14.055 1 94.69 381 ALA B C 1
ATOM 6312 O O . ALA B 1 381 ? 11.008 -1.693 -13.195 1 94.69 381 ALA B O 1
ATOM 6313 N N . ILE B 1 382 ? 10.414 -2.357 -15.219 1 94.56 382 ILE B N 1
ATOM 6314 C CA . ILE B 1 382 ? 11.773 -2.488 -15.727 1 94.56 382 ILE B CA 1
ATOM 6315 C C . ILE B 1 382 ? 11.969 -1.554 -16.922 1 94.56 382 ILE B C 1
ATOM 6317 O O . ILE B 1 382 ? 11.227 -1.63 -17.906 1 94.56 382 ILE B O 1
ATOM 6321 N N . ASP B 1 383 ? 12.906 -0.639 -16.828 1 92.5 383 ASP B N 1
ATOM 6322 C CA . ASP B 1 383 ? 13.086 0.346 -17.891 1 92.5 383 ASP B CA 1
ATOM 6323 C C . ASP B 1 383 ? 13.984 -0.197 -19 1 92.5 383 ASP B C 1
ATOM 6325 O O . ASP B 1 383 ? 14.367 -1.369 -18.969 1 92.5 383 ASP B O 1
ATOM 6329 N N . ASP B 1 384 ? 14.312 0.627 -20.031 1 89.31 384 ASP B N 1
ATOM 6330 C CA . ASP B 1 384 ? 15.031 0.199 -21.234 1 89.31 384 ASP B CA 1
ATOM 6331 C C . ASP B 1 384 ? 16.484 -0.124 -20.906 1 89.31 384 ASP B C 1
ATOM 6333 O O . ASP B 1 384 ? 17.156 -0.815 -21.672 1 89.31 384 ASP B O 1
ATOM 6337 N N . ASN B 1 385 ? 17 0.363 -19.781 1 93.69 385 ASN B N 1
ATOM 6338 C CA . ASN B 1 385 ? 18.375 0.073 -19.359 1 93.69 385 ASN B CA 1
ATOM 6339 C C . ASN B 1 385 ? 18.406 -1.079 -18.359 1 93.69 385 ASN B C 1
ATOM 6341 O O . ASN B 1 385 ? 19.438 -1.297 -17.703 1 93.69 385 ASN B O 1
ATOM 6345 N N . LEU B 1 386 ? 17.25 -1.776 -18.125 1 95.38 386 LEU B N 1
ATOM 6346 C CA . LEU B 1 386 ? 17.109 -2.967 -17.297 1 95.38 386 LEU B CA 1
ATOM 6347 C C . LEU B 1 386 ? 17.281 -2.623 -15.82 1 95.38 386 LEU B C 1
ATOM 6349 O O . LEU B 1 386 ? 17.859 -3.408 -15.062 1 95.38 386 LEU B O 1
ATOM 6353 N N . ASN B 1 387 ? 16.891 -1.39 -15.484 1 96.19 387 ASN B N 1
ATOM 6354 C CA . ASN B 1 387 ? 16.703 -1.041 -14.078 1 96.19 387 ASN B CA 1
ATOM 6355 C C . ASN B 1 387 ? 15.336 -1.471 -13.57 1 96.19 387 ASN B C 1
ATOM 6357 O O . ASN B 1 387 ? 14.336 -1.327 -14.266 1 96.19 387 ASN B O 1
ATOM 6361 N N . LEU B 1 388 ? 15.352 -2.055 -12.406 1 97.19 388 LEU B N 1
ATOM 6362 C CA . LEU B 1 388 ? 14.094 -2.199 -11.68 1 97.19 388 LEU B CA 1
ATOM 6363 C C . LEU B 1 388 ? 13.688 -0.88 -11.031 1 97.19 388 LEU B C 1
ATOM 6365 O O . LEU B 1 388 ? 14.375 -0.388 -10.133 1 97.19 388 LEU B O 1
ATOM 6369 N N . VAL B 1 389 ? 12.641 -0.316 -11.539 1 95.62 389 VAL B N 1
ATOM 6370 C CA . VAL B 1 389 ? 12.102 0.924 -10.992 1 95.62 389 VAL B CA 1
ATOM 6371 C C . VAL B 1 389 ? 10.891 0.615 -10.117 1 95.62 389 VAL B C 1
ATOM 6373 O O . VAL B 1 389 ? 9.945 -0.034 -10.562 1 95.62 389 VAL B O 1
ATOM 6376 N N . VAL B 1 390 ? 10.953 1.026 -8.875 1 96.06 390 VAL B N 1
ATOM 6377 C CA . VAL B 1 390 ? 9.836 0.845 -7.953 1 96.06 390 VAL B CA 1
ATOM 6378 C C . VAL B 1 390 ? 9.148 2.186 -7.699 1 96.06 390 VAL B C 1
ATOM 6380 O O . VAL B 1 390 ? 9.797 3.154 -7.297 1 96.06 390 VAL B O 1
ATOM 6383 N N . LEU B 1 391 ? 7.883 2.24 -7.98 1 93.5 391 LEU B N 1
ATOM 6384 C CA . LEU B 1 391 ? 7.102 3.459 -7.801 1 93.5 391 LEU B CA 1
ATOM 6385 C C . LEU B 1 391 ? 6.152 3.324 -6.613 1 93.5 391 LEU B C 1
ATOM 6387 O O . LEU B 1 391 ? 5.625 2.24 -6.355 1 93.5 391 LEU B O 1
ATOM 6391 N N . HIS B 1 392 ? 5.988 4.43 -5.918 1 93.19 392 HIS B N 1
ATOM 6392 C CA . HIS B 1 392 ? 4.977 4.488 -4.867 1 93.19 392 HIS B CA 1
ATOM 6393 C C . HIS B 1 392 ? 3.578 4.258 -5.438 1 93.19 392 HIS B C 1
ATOM 6395 O O . HIS B 1 392 ? 3.162 4.953 -6.367 1 93.19 392 HI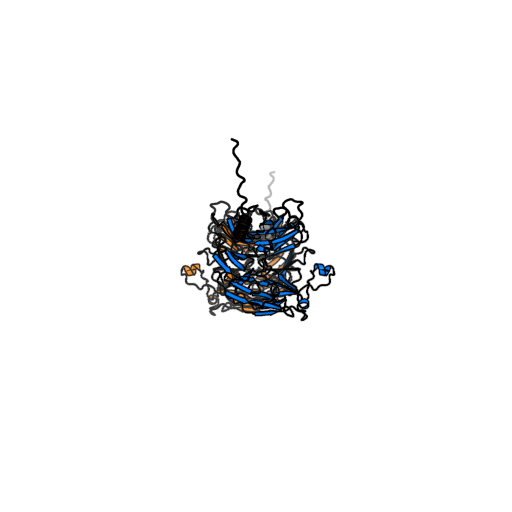S B O 1
ATOM 6401 N N . PRO B 1 393 ? 2.779 3.365 -4.879 1 93.75 393 PRO B N 1
ATOM 6402 C CA . PRO B 1 393 ? 1.52 2.977 -5.52 1 93.75 393 PRO B CA 1
ATOM 6403 C C . PRO B 1 393 ? 0.495 4.109 -5.543 1 93.75 393 PRO B C 1
ATOM 6405 O O . PRO B 1 393 ? -0.314 4.195 -6.469 1 93.75 393 PRO B O 1
ATOM 6408 N N . ALA B 1 394 ? 0.494 4.996 -4.578 1 90.19 394 ALA B N 1
ATOM 6409 C CA . ALA B 1 394 ? -0.536 6.023 -4.473 1 90.19 394 ALA B CA 1
ATOM 6410 C C . ALA B 1 394 ? -0.133 7.285 -5.23 1 90.19 394 ALA B C 1
ATOM 6412 O O . ALA B 1 394 ? -0.992 8.031 -5.711 1 90.19 394 ALA B O 1
ATOM 6413 N N . SER B 1 395 ? 1.244 7.531 -5.344 1 87.69 395 SER B N 1
ATOM 6414 C CA . SER B 1 395 ? 1.651 8.828 -5.871 1 87.69 395 SER B CA 1
ATOM 6415 C C . SER B 1 395 ? 2.434 8.68 -7.172 1 87.69 395 SER B C 1
ATOM 6417 O O . SER B 1 395 ? 2.633 9.656 -7.898 1 87.69 395 SER B O 1
ATOM 6419 N N . GLY B 1 396 ? 2.967 7.477 -7.414 1 89.88 396 GLY B N 1
ATOM 6420 C CA . GLY B 1 396 ? 3.754 7.242 -8.609 1 89.88 396 GLY B CA 1
ATOM 6421 C C . GLY B 1 396 ? 5.176 7.758 -8.508 1 89.88 396 GLY B C 1
ATOM 6422 O O . GLY B 1 396 ? 5.961 7.633 -9.445 1 89.88 396 GLY B O 1
ATOM 6423 N N . VAL B 1 397 ? 5.52 8.281 -7.324 1 89.62 397 VAL B N 1
ATOM 6424 C CA . VAL B 1 397 ? 6.879 8.766 -7.109 1 89.62 397 VAL B CA 1
ATOM 6425 C C . VAL B 1 397 ? 7.844 7.586 -7.051 1 89.62 397 VAL B C 1
ATOM 6427 O O . VAL B 1 397 ? 7.543 6.559 -6.438 1 89.62 397 VAL B O 1
ATOM 6430 N N . GLU B 1 398 ? 9.016 7.793 -7.703 1 91.31 398 GLU B N 1
ATOM 6431 C CA . GLU B 1 398 ? 10.016 6.734 -7.688 1 91.31 398 GLU B CA 1
ATOM 6432 C C . GLU B 1 398 ? 10.594 6.535 -6.289 1 91.31 398 GLU B C 1
ATOM 6434 O O . GLU B 1 398 ? 11.055 7.488 -5.66 1 91.31 398 GLU B O 1
ATOM 6439 N N . LEU B 1 399 ? 10.547 5.32 -5.844 1 92.75 399 LEU B N 1
ATOM 6440 C CA . LEU B 1 399 ? 11.062 4.973 -4.527 1 92.75 399 LEU B CA 1
ATOM 6441 C C . LEU B 1 399 ? 12.508 4.492 -4.625 1 92.75 399 LEU B C 1
ATOM 6443 O O . LEU B 1 399 ? 13.336 4.816 -3.771 1 92.75 399 LEU B O 1
ATOM 6447 N N . SER B 1 400 ? 12.797 3.727 -5.645 1 93.5 400 SER B N 1
ATOM 6448 C CA . SER B 1 400 ? 14.141 3.191 -5.832 1 93.5 400 SER B CA 1
ATOM 6449 C C . SER B 1 400 ? 14.375 2.787 -7.281 1 93.5 400 SER B C 1
ATOM 6451 O O . SER B 1 400 ? 13.43 2.641 -8.055 1 93.5 400 SER B O 1
ATOM 6453 N N . ARG B 1 401 ? 15.586 2.666 -7.602 1 94.5 401 ARG B N 1
ATOM 6454 C CA . ARG B 1 401 ? 16.062 2.199 -8.898 1 94.5 401 ARG B CA 1
ATOM 6455 C C . ARG B 1 401 ? 17.266 1.273 -8.734 1 94.5 401 ARG B C 1
ATOM 6457 O O . ARG B 1 401 ? 18.266 1.647 -8.117 1 94.5 401 ARG B O 1
ATOM 6464 N N . THR B 1 402 ? 17.172 0.063 -9.258 1 96.69 402 THR B N 1
ATOM 6465 C CA . THR B 1 402 ? 18.219 -0.939 -9.094 1 96.69 402 THR B CA 1
ATOM 6466 C C . THR B 1 402 ? 18.656 -1.49 -10.445 1 96.69 402 THR B C 1
ATOM 6468 O O . THR B 1 402 ? 17.828 -1.993 -11.211 1 96.69 402 THR B O 1
ATOM 6471 N N . ASP B 1 403 ? 19.922 -1.404 -10.727 1 96.94 403 ASP B N 1
ATOM 6472 C CA . ASP B 1 403 ? 20.469 -2.049 -11.914 1 96.94 403 ASP B CA 1
ATOM 6473 C C . ASP B 1 403 ? 20.422 -3.57 -11.789 1 96.94 403 ASP B C 1
ATOM 6475 O O . ASP B 1 403 ? 21.062 -4.145 -10.898 1 96.94 403 ASP B O 1
ATOM 6479 N N . LEU B 1 404 ? 19.672 -4.219 -12.68 1 97.44 404 LEU B N 1
ATOM 6480 C CA . LEU B 1 404 ? 19.5 -5.664 -12.586 1 97.44 404 LEU B CA 1
ATOM 6481 C C . LEU B 1 404 ? 20.594 -6.395 -13.375 1 97.44 404 LEU B C 1
ATOM 6483 O O . LEU B 1 404 ? 20.672 -7.625 -13.328 1 97.44 404 LEU B O 1
ATOM 6487 N N . LYS B 1 405 ? 21.5 -5.656 -14.078 1 96.81 405 LYS B N 1
ATOM 6488 C CA . LYS B 1 405 ? 22.562 -6.266 -14.859 1 96.81 405 LYS B CA 1
ATOM 6489 C C . LYS B 1 405 ? 23.719 -6.723 -13.961 1 96.81 405 LYS B C 1
ATOM 6491 O O . LYS B 1 405 ? 24.062 -6.039 -13 1 96.81 405 LYS B O 1
ATOM 6496 N N . LYS B 1 406 ? 24.156 -7.793 -14.312 1 92.88 406 LYS B N 1
ATOM 6497 C CA . LYS B 1 406 ? 25.359 -8.281 -13.625 1 92.88 406 LYS B CA 1
ATOM 6498 C C . LYS B 1 406 ? 26.594 -7.488 -14.047 1 92.88 406 LYS B C 1
ATOM 6500 O O . LYS B 1 406 ? 27.453 -7.195 -13.219 1 92.88 406 LYS B O 1
ATOM 6505 N N . VAL B 1 407 ? 26.703 -7.199 -15.328 1 93.25 407 VAL B N 1
ATOM 6506 C CA . VAL B 1 407 ? 27.75 -6.363 -15.906 1 93.25 407 VAL B CA 1
ATOM 6507 C C . VAL B 1 407 ? 27.109 -5.297 -16.797 1 93.25 407 VAL B C 1
ATOM 6509 O O . VAL B 1 407 ? 26.078 -5.531 -17.422 1 93.25 407 VAL B O 1
ATOM 6512 N N . PRO B 1 408 ? 27.641 -4.152 -16.938 1 91.94 408 PRO B N 1
ATOM 6513 C CA . PRO B 1 408 ? 27.016 -2.988 -17.578 1 91.94 408 PRO B CA 1
ATOM 6514 C C . PRO B 1 408 ? 26.578 -3.266 -19 1 91.94 408 PRO B C 1
ATOM 6516 O O . PRO B 1 408 ? 25.578 -2.717 -19.469 1 91.94 408 PRO B O 1
ATOM 6519 N N . ASP B 1 409 ? 27.172 -4.156 -19.781 1 92.25 409 ASP B N 1
ATOM 6520 C CA . ASP B 1 409 ? 26.875 -4.336 -21.188 1 92.25 409 ASP B CA 1
ATOM 6521 C C . ASP B 1 409 ? 25.969 -5.551 -21.406 1 92.25 409 ASP B C 1
ATOM 6523 O O . ASP B 1 409 ? 25.75 -5.969 -22.547 1 92.25 409 ASP B O 1
ATOM 6527 N N . GLU B 1 410 ? 25.469 -5.996 -20.312 1 93.69 410 GLU B N 1
ATOM 6528 C CA . GLU B 1 410 ? 24.594 -7.156 -20.438 1 93.69 410 GLU B CA 1
ATOM 6529 C C . GLU B 1 410 ? 23.297 -6.793 -21.141 1 93.69 410 GLU B C 1
ATOM 6531 O O . GLU B 1 410 ? 22.766 -5.691 -20.969 1 93.69 410 GLU B O 1
ATOM 6536 N N . ARG B 1 411 ? 22.844 -7.789 -22.062 1 93.5 411 ARG B N 1
ATOM 6537 C CA . ARG B 1 411 ? 21.578 -7.625 -22.766 1 93.5 411 ARG B CA 1
ATOM 6538 C C . ARG B 1 411 ? 20.672 -8.836 -22.562 1 93.5 411 ARG B C 1
ATOM 6540 O O . ARG B 1 411 ? 21.109 -9.977 -22.719 1 93.5 411 ARG B O 1
ATOM 6547 N N . TRP B 1 412 ? 19.516 -8.547 -22.156 1 95.81 412 TRP B N 1
ATOM 6548 C CA . TRP B 1 412 ? 18.516 -9.594 -21.984 1 95.81 412 TRP B CA 1
ATOM 6549 C C . TRP B 1 412 ? 17.109 -9.008 -21.938 1 95.81 412 TRP B C 1
ATOM 6551 O O . TRP B 1 412 ? 16.938 -7.785 -21.984 1 95.81 412 TRP B O 1
ATOM 6561 N N . VAL B 1 413 ? 16.078 -9.875 -22.016 1 94.62 413 VAL B N 1
ATOM 6562 C CA . VAL B 1 413 ? 14.664 -9.492 -21.938 1 94.62 413 VAL B CA 1
ATOM 6563 C C . VAL B 1 413 ? 14.039 -10.109 -20.688 1 94.62 413 VAL B C 1
ATOM 6565 O O . VAL B 1 413 ? 14.281 -11.273 -20.375 1 94.62 413 VAL B O 1
ATOM 6568 N N . PRO B 1 414 ? 13.289 -9.227 -20.031 1 94.75 414 PRO B N 1
ATOM 6569 C CA . PRO B 1 414 ? 12.641 -9.781 -18.844 1 94.75 414 PRO B CA 1
ATOM 6570 C C . PRO B 1 414 ? 11.609 -10.859 -19.172 1 94.75 414 PRO B C 1
ATOM 6572 O O . PRO B 1 414 ? 10.805 -10.68 -20.094 1 94.75 414 PRO B O 1
ATOM 6575 N N . GLY B 1 415 ? 11.688 -11.977 -18.469 1 94.88 415 GLY B N 1
ATOM 6576 C CA . GLY B 1 415 ? 10.664 -13.008 -18.516 1 94.88 415 GLY B CA 1
ATOM 6577 C C . GLY B 1 415 ? 9.648 -12.883 -17.391 1 94.88 415 GLY B C 1
ATOM 6578 O O . GLY B 1 415 ? 9.102 -11.805 -17.156 1 94.88 415 GLY B O 1
ATOM 6579 N N . LEU B 1 416 ? 9.414 -14.031 -16.688 1 95.25 416 LEU B N 1
ATOM 6580 C CA . LEU B 1 416 ? 8.484 -14.031 -15.562 1 95.25 416 LEU B CA 1
ATOM 6581 C C . LEU B 1 416 ? 9.062 -13.25 -14.383 1 95.25 416 LEU B C 1
ATOM 6583 O O . LEU B 1 416 ? 10.281 -13.219 -14.195 1 95.25 416 LEU B O 1
ATOM 6587 N N . VAL B 1 417 ? 8.148 -12.641 -13.68 1 96.25 417 VAL B N 1
ATOM 6588 C CA . VAL B 1 417 ? 8.523 -11.844 -12.508 1 96.25 417 VAL B CA 1
ATOM 6589 C C . VAL B 1 417 ? 7.727 -12.312 -11.297 1 96.25 417 VAL B C 1
ATOM 6591 O O . VAL B 1 417 ? 6.539 -12.633 -11.406 1 96.25 417 VAL B O 1
ATOM 6594 N N . HIS B 1 418 ? 8.406 -12.383 -10.188 1 97 418 HIS B N 1
ATOM 6595 C CA . HIS B 1 418 ? 7.801 -12.75 -8.906 1 97 418 HIS B CA 1
ATOM 6596 C C . HIS B 1 418 ? 8.094 -11.703 -7.84 1 97 418 HIS B C 1
ATOM 6598 O O . HIS B 1 418 ? 9.25 -11.336 -7.621 1 97 418 HIS B O 1
ATOM 6604 N N . VAL B 1 419 ? 6.996 -11.195 -7.281 1 95.62 419 VAL B N 1
ATOM 6605 C CA . VAL B 1 419 ? 7.129 -10.227 -6.195 1 95.62 419 VAL B CA 1
ATOM 6606 C C . VAL B 1 419 ? 6.559 -10.82 -4.906 1 95.62 419 VAL B C 1
ATOM 6608 O O . VAL B 1 419 ? 5.457 -11.375 -4.902 1 95.62 419 VAL B O 1
ATOM 6611 N N . ALA B 1 420 ? 7.289 -10.742 -3.83 1 93.12 420 ALA B N 1
ATOM 6612 C CA . ALA B 1 420 ? 6.863 -11.172 -2.5 1 93.12 420 ALA B CA 1
ATOM 6613 C C . ALA B 1 420 ? 7.473 -10.289 -1.418 1 93.12 420 ALA B C 1
ATOM 6615 O O . ALA B 1 420 ? 8.688 -10.305 -1.203 1 93.12 420 ALA B O 1
ATOM 6616 N N . GLY B 1 421 ? 6.539 -9.602 -0.708 1 89.56 421 GLY B N 1
ATOM 6617 C CA . GLY B 1 421 ? 7.062 -8.648 0.258 1 89.56 421 GLY B CA 1
ATOM 6618 C C . GLY B 1 421 ? 7.965 -7.598 -0.367 1 89.56 421 GLY B C 1
ATOM 6619 O O . GLY B 1 421 ? 7.555 -6.895 -1.293 1 89.56 421 GLY B O 1
ATOM 6620 N N . ARG B 1 422 ? 9.203 -7.602 0.086 1 92.38 422 ARG B N 1
ATOM 6621 C CA . ARG B 1 422 ? 10.125 -6.602 -0.443 1 92.38 422 ARG B CA 1
ATOM 6622 C C . ARG B 1 422 ? 11.062 -7.215 -1.478 1 92.38 422 ARG B C 1
ATOM 6624 O O . ARG B 1 422 ? 12.078 -6.617 -1.832 1 92.38 422 ARG B O 1
ATOM 6631 N N . PHE B 1 423 ? 10.734 -8.391 -1.937 1 95.69 423 PHE B N 1
ATOM 6632 C CA . PHE B 1 423 ? 11.633 -9.086 -2.85 1 95.69 423 PHE B CA 1
ATOM 6633 C C . PHE B 1 423 ? 11.031 -9.18 -4.242 1 95.69 423 PHE B C 1
ATOM 6635 O O . PHE B 1 423 ? 9.82 -9.383 -4.391 1 95.69 423 PHE B O 1
ATOM 6642 N N . VAL B 1 424 ? 11.883 -9.039 -5.223 1 97.19 424 VAL B N 1
ATOM 6643 C CA . VAL B 1 424 ? 11.508 -9.156 -6.629 1 97.19 424 VAL B CA 1
ATOM 6644 C C . VAL B 1 424 ? 12.477 -10.102 -7.344 1 97.19 424 VAL B C 1
ATOM 6646 O O . VAL B 1 424 ? 13.695 -9.906 -7.301 1 97.19 424 VAL B O 1
ATOM 6649 N N . ALA B 1 425 ? 11.984 -11.133 -7.918 1 98.06 425 ALA B N 1
ATOM 6650 C CA . ALA B 1 425 ? 12.766 -12.039 -8.75 1 98.06 425 ALA B CA 1
ATOM 6651 C C . ALA B 1 425 ? 12.359 -11.93 -10.219 1 98.06 425 ALA B C 1
ATOM 6653 O O . ALA B 1 425 ? 11.172 -11.898 -10.539 1 98.06 425 ALA B O 1
ATOM 6654 N N . VAL B 1 426 ? 13.367 -11.844 -11.086 1 98.19 426 VAL B N 1
ATOM 6655 C CA . VAL B 1 426 ? 13.117 -11.656 -12.508 1 98.19 426 VAL B CA 1
ATOM 6656 C C . VAL B 1 426 ? 13.891 -12.703 -13.305 1 98.19 426 VAL B C 1
ATOM 6658 O O . VAL B 1 426 ? 15.102 -12.859 -13.133 1 98.19 426 VAL B O 1
ATOM 6661 N N . GLU B 1 427 ? 13.211 -13.406 -14.164 1 97.75 427 GLU B N 1
ATOM 6662 C CA . GLU B 1 427 ? 13.891 -14.258 -15.141 1 97.75 427 GLU B CA 1
ATOM 6663 C C . GLU B 1 427 ? 14.539 -13.422 -16.25 1 97.75 427 GLU B C 1
ATOM 6665 O O . GLU B 1 427 ? 13.922 -12.484 -16.75 1 97.75 427 GLU B O 1
ATOM 6670 N N . ARG B 1 428 ? 15.719 -13.758 -16.609 1 97.94 428 ARG B N 1
ATOM 6671 C CA . ARG B 1 428 ? 16.422 -13.102 -17.703 1 97.94 428 ARG B CA 1
ATOM 6672 C C . ARG B 1 428 ? 16.516 -14.008 -18.938 1 97.94 428 ARG B C 1
ATOM 6674 O O . ARG B 1 428 ? 17.078 -15.094 -18.875 1 97.94 428 ARG B O 1
ATOM 6681 N N . LEU B 1 429 ? 15.961 -13.516 -20 1 97.69 429 LEU B N 1
ATOM 6682 C CA . LEU B 1 429 ? 15.875 -14.289 -21.234 1 97.69 429 LEU B CA 1
ATOM 6683 C C . LEU B 1 429 ? 16.75 -13.688 -22.312 1 97.69 429 LEU B C 1
ATOM 6685 O O . LEU B 1 429 ? 17.031 -12.484 -22.297 1 97.69 429 LEU B O 1
ATOM 6689 N N . THR B 1 430 ? 17.125 -14.477 -23.312 1 95.25 430 THR B N 1
ATOM 6690 C CA . THR B 1 430 ? 17.969 -14.016 -24.406 1 95.25 430 THR B CA 1
ATOM 6691 C C . THR B 1 430 ? 17.156 -13.266 -25.453 1 95.25 430 THR B C 1
ATOM 6693 O O . THR B 1 430 ? 17.703 -12.516 -26.25 1 95.25 430 THR B O 1
ATOM 6696 N N . GLY B 1 431 ? 15.805 -13.469 -25.484 1 90.69 431 GLY B N 1
ATOM 6697 C CA . GLY B 1 431 ? 14.938 -12.836 -26.469 1 90.69 431 GLY B CA 1
ATOM 6698 C C . GLY B 1 431 ? 14.57 -13.75 -27.609 1 90.69 431 GLY B C 1
ATOM 6699 O O . GLY B 1 431 ? 13.789 -13.367 -28.5 1 90.69 431 GLY B O 1
ATOM 6700 N N . GLY B 1 432 ? 15.047 -14.922 -27.641 1 87.75 432 GLY B N 1
ATOM 6701 C CA . GLY B 1 432 ? 14.672 -15.883 -28.656 1 87.75 432 GLY B CA 1
ATOM 6702 C C . GLY B 1 432 ? 13.266 -16.422 -28.484 1 87.75 432 GLY B C 1
ATOM 6703 O O . GLY B 1 432 ? 12.617 -16.172 -27.469 1 87.75 432 GLY B O 1
ATOM 6704 N N . PRO B 1 433 ? 12.828 -17.047 -29.516 1 90.5 433 PRO B N 1
ATOM 6705 C CA . PRO B 1 433 ? 11.492 -17.625 -29.422 1 90.5 433 PRO B CA 1
ATOM 6706 C C . PRO B 1 433 ? 11.375 -18.672 -28.328 1 90.5 433 PRO B C 1
ATOM 6708 O O . PRO B 1 433 ? 12.359 -19.328 -27.984 1 90.5 433 PRO B O 1
ATOM 6711 N N . PRO B 1 434 ? 10.211 -18.891 -27.828 1 88.25 434 PRO B N 1
ATOM 6712 C CA . PRO B 1 434 ? 10.008 -19.797 -26.688 1 88.25 434 PRO B CA 1
ATOM 6713 C C . PRO B 1 434 ? 10.336 -21.25 -27.031 1 88.25 434 PRO B C 1
ATOM 6715 O O . PRO B 1 434 ? 10.555 -22.062 -26.125 1 88.25 434 PRO B O 1
ATOM 6718 N N . GLU B 1 435 ? 10.406 -21.578 -28.25 1 90.5 435 GLU B N 1
ATOM 6719 C CA . GLU B 1 435 ? 10.648 -22.953 -28.656 1 90.5 435 GLU B CA 1
ATOM 6720 C C . GLU B 1 435 ? 12.133 -23.297 -28.562 1 90.5 435 GLU B C 1
ATOM 6722 O O . GLU B 1 435 ? 12.5 -24.484 -28.609 1 90.5 435 GLU B O 1
ATOM 6727 N N . GLU B 1 436 ? 12.891 -22.344 -28.359 1 91.56 436 GLU B N 1
ATOM 6728 C CA . GLU B 1 436 ? 14.328 -22.594 -28.266 1 91.56 436 GLU B CA 1
ATOM 6729 C C . GLU B 1 436 ? 14.672 -23.453 -27.047 1 91.56 436 GLU B C 1
ATOM 6731 O O . GLU B 1 436 ? 14 -23.359 -26.016 1 91.56 436 GLU B O 1
ATOM 6736 N N . PRO B 1 437 ? 15.711 -24.281 -27.25 1 94.25 437 PRO B N 1
ATOM 6737 C CA . PRO B 1 437 ? 16.188 -25 -26.078 1 94.25 437 PRO B CA 1
ATOM 6738 C C . PRO B 1 437 ? 16.609 -24.078 -24.938 1 94.25 437 PRO B C 1
ATOM 6740 O O . PRO B 1 437 ? 16.938 -22.906 -25.188 1 94.25 437 PRO B O 1
ATOM 6743 N N . ASP B 1 438 ? 16.703 -24.562 -23.766 1 95.25 438 ASP B N 1
ATOM 6744 C CA . ASP B 1 438 ? 16.891 -23.75 -22.562 1 95.25 438 ASP B CA 1
ATOM 6745 C C . ASP B 1 438 ? 18.203 -22.969 -22.609 1 95.25 438 ASP B C 1
ATOM 6747 O O . ASP B 1 438 ? 18.266 -21.828 -22.156 1 95.25 438 ASP B O 1
ATOM 6751 N N . ASP B 1 439 ? 19.219 -23.594 -23.125 1 93.31 439 ASP B N 1
ATOM 6752 C CA . ASP B 1 439 ? 20.531 -22.953 -23.141 1 93.31 439 ASP B CA 1
ATOM 6753 C C . ASP B 1 439 ? 20.531 -21.734 -24.062 1 93.31 439 ASP B C 1
ATOM 6755 O O . ASP B 1 439 ? 21.406 -20.859 -23.953 1 93.31 439 ASP B O 1
ATOM 6759 N N . ARG B 1 440 ? 19.516 -21.672 -25 1 94.56 440 ARG B N 1
ATOM 6760 C CA . ARG B 1 440 ? 19.422 -20.547 -25.922 1 94.56 440 ARG B CA 1
ATOM 6761 C C . ARG B 1 440 ? 18.25 -19.625 -25.547 1 94.56 440 ARG B C 1
ATOM 6763 O O . ARG B 1 440 ? 18.125 -18.516 -26.062 1 94.56 440 ARG B O 1
ATOM 6770 N N . TYR B 1 441 ? 17.453 -20.141 -24.656 1 95.62 441 TYR B N 1
ATOM 6771 C CA . TYR B 1 441 ? 16.281 -19.359 -24.266 1 95.62 441 TYR B CA 1
ATOM 6772 C C . TYR B 1 441 ? 16.578 -18.516 -23.047 1 95.62 441 TYR B C 1
ATOM 6774 O O . TYR B 1 441 ? 16.203 -17.344 -22.984 1 95.62 441 TYR B O 1
ATOM 6782 N N . PHE B 1 442 ? 17.281 -19.094 -22.094 1 97.25 442 PHE B N 1
ATOM 6783 C CA . PHE B 1 442 ? 17.609 -18.406 -20.844 1 97.25 442 PHE B CA 1
ATOM 6784 C C . PHE B 1 442 ? 19.016 -17.812 -20.906 1 97.25 442 PHE B C 1
ATOM 6786 O O . PHE B 1 442 ? 19.891 -18.359 -21.562 1 97.25 442 PHE B O 1
ATOM 6793 N N . LEU B 1 443 ? 19.156 -16.734 -20.141 1 96.06 443 LEU B N 1
ATOM 6794 C CA . LEU B 1 443 ? 20.453 -16.078 -20.078 1 96.06 443 LEU B CA 1
ATOM 6795 C C . LEU B 1 443 ? 21.406 -16.859 -19.172 1 96.06 443 LEU B C 1
ATOM 6797 O O . LEU B 1 443 ? 21.188 -16.938 -17.969 1 96.06 443 LEU B O 1
ATOM 6801 N N . GLY B 1 444 ? 22.469 -17.438 -19.672 1 93.94 444 GLY B N 1
ATOM 6802 C CA . GLY B 1 444 ? 23.562 -18.031 -18.906 1 93.94 444 GLY B CA 1
ATOM 6803 C C . GLY B 1 444 ? 23.109 -19.125 -17.969 1 93.94 444 GLY B C 1
ATOM 6804 O O . GLY B 1 444 ? 22.078 -19.766 -18.188 1 93.94 444 GLY B O 1
ATOM 6805 N N . SER B 1 445 ? 23.938 -19.391 -16.875 1 94.94 445 SER B N 1
ATOM 6806 C CA . SER B 1 445 ? 23.719 -20.516 -15.977 1 94.94 445 SER B CA 1
ATOM 6807 C C . SER B 1 445 ? 22.844 -20.094 -14.789 1 94.94 445 SER B C 1
ATOM 6809 O O . SER B 1 445 ? 22.266 -20.953 -14.109 1 94.94 445 SER B O 1
ATOM 6811 N N . THR B 1 446 ? 22.797 -18.828 -14.477 1 96.88 446 THR B N 1
ATOM 6812 C CA . THR B 1 446 ? 21.984 -18.297 -13.391 1 96.88 446 THR B CA 1
ATOM 6813 C C . THR B 1 446 ? 21.016 -17.234 -13.906 1 96.88 446 THR B C 1
ATOM 6815 O O . THR B 1 446 ? 21.188 -16.047 -13.625 1 96.88 446 THR B O 1
ATOM 6818 N N . PRO B 1 447 ? 19.938 -17.625 -14.477 1 97.75 447 PRO B N 1
ATOM 6819 C CA . PRO B 1 447 ? 19.109 -16.688 -15.25 1 97.75 447 PRO B CA 1
ATOM 6820 C C . PRO B 1 447 ? 18.109 -15.93 -14.383 1 97.75 447 PRO B C 1
ATOM 6822 O O . PRO B 1 447 ? 17.328 -15.125 -14.891 1 97.75 447 PRO B O 1
ATOM 6825 N N . VAL B 1 448 ? 18.078 -16.109 -13.117 1 98.38 448 VAL B N 1
ATOM 6826 C CA . VAL B 1 448 ? 17.125 -15.398 -12.273 1 98.38 448 VAL B CA 1
ATOM 6827 C C . VAL B 1 448 ? 17.844 -14.391 -11.383 1 98.38 448 VAL B C 1
ATOM 6829 O O . VAL B 1 448 ? 18.766 -14.758 -10.648 1 98.38 448 VAL B O 1
ATOM 6832 N N . VAL B 1 449 ? 17.484 -13.148 -11.516 1 98.25 449 VAL B N 1
ATOM 6833 C CA . VAL B 1 449 ? 18.062 -12.125 -10.648 1 98.25 449 VAL B CA 1
ATOM 6834 C C . VAL B 1 449 ? 17.109 -11.805 -9.508 1 98.25 449 VAL B C 1
ATOM 6836 O O . VAL B 1 449 ? 15.891 -11.727 -9.719 1 98.25 449 VAL B O 1
ATOM 6839 N N . LEU B 1 450 ? 17.609 -11.734 -8.297 1 97.75 450 LEU B N 1
ATOM 6840 C CA . LEU B 1 450 ? 16.859 -11.375 -7.102 1 97.75 450 LEU B CA 1
ATOM 6841 C C . LEU B 1 450 ? 17.25 -10 -6.598 1 97.75 450 LEU B C 1
ATOM 6843 O O . LEU B 1 450 ? 18.438 -9.711 -6.438 1 97.75 450 LEU B O 1
ATOM 6847 N N . ALA B 1 451 ? 16.266 -9.141 -6.422 1 97 451 ALA B N 1
ATOM 6848 C CA . ALA B 1 451 ? 16.484 -7.785 -5.926 1 97 451 ALA B CA 1
ATOM 6849 C C . ALA B 1 451 ? 15.547 -7.469 -4.766 1 97 451 ALA B C 1
ATOM 6851 O O . ALA B 1 451 ? 14.664 -8.266 -4.441 1 97 451 ALA B O 1
ATOM 6852 N N . GLY B 1 452 ? 15.859 -6.383 -4.059 1 91.06 452 GLY B N 1
ATOM 6853 C CA . GLY B 1 452 ? 15.055 -5.914 -2.945 1 91.06 452 GLY B CA 1
ATOM 6854 C C . GLY B 1 452 ? 14.516 -4.508 -3.145 1 91.06 452 GLY B C 1
ATOM 6855 O O . GLY B 1 452 ? 14.969 -3.789 -4.039 1 91.06 452 GLY B O 1
ATOM 6856 N N . VAL B 1 453 ? 13.461 -4.242 -2.355 1 85.44 453 VAL B N 1
ATOM 6857 C CA . VAL B 1 453 ? 12.883 -2.904 -2.398 1 85.44 453 VAL B CA 1
ATOM 6858 C C . VAL B 1 453 ? 12.875 -2.299 -0.997 1 85.44 453 VAL B C 1
ATOM 6860 O O . VAL B 1 453 ? 12.828 -3.023 -0 1 85.44 453 VAL B O 1
#

Organism: NCBI:txid175570

Foldseek 3Di:
DDPDPPPPDPDPPVVVVVVVVVVVVVVVVVVVVVCCVVVPDDDDDDDDDDDDDDDDADDWWFQAFELADFDQALVFWTWGFDFFKIFIDGDLRHHYGDDTPEMDGDPPWTWLAWEKDDDPDRQDIWIWTATQQQKIFIARPVRRDTQDIDGGHHAVPRGQPCARRSCCRYQAGFQWAWAAAPVPRAIWIWGGHQQKIWIARNNRRHTQDIDHHDRDHPQFRDWADARFWTWTWRLQAQQIWIFIAGRRRRHTQDIDDDPQQGRDGSVFRGWDKDFAQAPGRRYNGFKMFIDNGHDADQVVCVVVVNDHHNTWMWGQDNSRDIGTQPLDDAPHWHDDPQWTWHDNDQPQCKIWIARSVPSHTQEIDSPARAFQHDDHQWTWHQHPQRWTWTAGPRRRHTHHIYRQDPDNPDDFDWDHWDDDDFKIKTFTFRPDDPPDHPPRGGDPSRRIIMIGD/DDDDPPDPPPPDPVVVVVVVVVVVVVVVVVVVVVCCVVVPDDDDDDDDDDDDDDDDADDWWFQAFELAQFDQALVFWTWGFDFFKIFIDGDLRHHYDDDTPEMDGDPPWTWLAWEKDDDPDNDWIWIWTATQQQKIFIAGPVRRDTQDIDGGHHAPPRGQPCARRSCCRYQAGFQWAWAAAPVPRAIWIWGGHQQKIWIARSNRRHTQDIDHHDGDHPQFRDWADARFWTWTWRLQQQQIWIFIAGRRHRHTQDIDDDPQQGSDHSVFRGWDKDFAQAPGRRYNGFKMWIDNGHDADQVVCVVVVPDHDHTWMWGQDNSRDIGTQPLDQAPHWHDDPQWTWHDNDQPQQKIWIARSVPSHTQEIDSPARAFQHDDHQWTWHQHPQRWTWTAGPRRRHTHHIYRQDPDNPDDFDWDHWDDDDFKIKTFTFRPDDPPDHPCRGGDPSRRIIMIGD

Nearest PDB structures (foldseek):
  5d0o-assembly1_B  TM=5.886E-01  e=5.850E-11  Escherichia coli
  6zcv-assembly1_A  TM=4.226E-01  e=2.380E-09  Pseudomonas putida KT2440
  6zqb-assembly1_UM  TM=5.140E-01  e=4.044E-07  Saccharomyces cerevisiae S288C
  3fw0-assembly1_A  TM=3.591E-01  e=2.650E-05  Rattus norvegicus
  8qx8-assembly1_F  TM=4.054E-01  e=1.078E-03  Saccharomyces cerevisiae

Radius of gyration: 36.09 Å; Cα contacts (8 Å, |Δi|>4): 2336; chains: 2; bounding box: 80×199×74 Å

InterPro domains:
  IPR002372 Pyrrolo-quinoline quinone repeat domain [PF13360] (64-157)
  IPR002372 Pyrrolo-quinoline quinone repeat domain [PF13360] (165-252)
  IPR011047 Quinoprotein alcohol dehydrogenase-like superfamily [SSF50998] (132-409)
  IPR015943 WD40/YVTN repeat-like-containing domain superfamily [G3DSA:2.130.10.10] (59-433)